Protein AF-0000000082279760 (afdb_homodimer)

Secondary structure (DSSP, 8-state):
-------------------SB----EEETTEEE-----EESTT-HHHHHHEEE-B--TT--S-------TT-EEEEEEE-BSSS--SS-PBSEEEEEETTEEEEE---TTHHHHHTTB-SS--GGGEEEEE-----HHHHTTHHHHHHHHHHHHHHHHHTT-----TT-------------------------------------EEEEEEESTTHHHHHHHHHHHTT---SSEEEEEEEEES-S--------SSSS----TTTS--STT--TTTEEEEEEE-BTTEEEEE-PPP---HHHHHHS-TT------GGGGEEEEEEEEE-STT--EEEEEEEEPPPPP-B-HHHHHHTT--TTSHHHHHHHTT--B---STT--TTSPBPGGGSB-S---PPPEEEEE-S-SEE-HHHHHHHTT-SEEEEE--BSS--GGGT--BHHHHHHHHHHTT-SEEEEESB-GGGGGGHHHHHHHHHHHTTT-SEEEE--TTEEEEE-TT-SS---SS----TTTTSTTS-SGGGSTTHHHHHHHHHH-/-------------------SB----EEETTEEE-----EESTT-HHHHHHEEE-B---S----------TT-EEEEEEE-BSSS--SS-PBSEEEEEETTEEEEE---TTHHHHHTTB-SS--GGGEEEEE-----HHHHTTHHHHHHHHHHHHHHHHHTT-----TT-------TT----------------------------EEEEEEESTTHHHHHHHHHHHTT---SSEEEEEEEEES-S--------SSS-----TTTS--STT--TTTEEEEEEE-BTTEEEEE-PPP---HHHHHHS-TT------GGGGEEEEEEEEE-STT--EEEEEEEEPPPPP-B-HHHHHHTT--TTSHHHHHHHTT--B---STT--TTSPBPGGGSB-S---PPPEEEEE-S-SEE-HHHHHHHTT-SEEEEE--BSS--GGGT--BHHHHHHHHHHTT-SEEEEESB-GGGGGGHHHHHHHHHHHTTT-SEEEE--TTEEEEE-TT-SS---SS----TTTTSTTS-SGGGSTTHHHHHHHHHH-

Radius of gyration: 35.21 Å; Cα contacts (8 Å, |Δi|>4): 2236; chains: 2; bounding box: 119×120×91 Å

Nearest PDB structures (foldseek):
  6kns-assembly2_B-2  TM=7.938E-01  e=1.198E-13  Bacillus subtilis
  8gyg-assembly1_B  TM=6.822E-01  e=2.145E-14  Paraglaciecola sp. T6c
  6kns-assembly1_A  TM=7.336E-01  e=7.453E-14  Bacillus subtilis
  6kns-assembly3_C-2  TM=7.323E-01  e=1.710E-13  Bacillus subtilis
  1zkp-assembly1_C  TM=7.677E-01  e=4.687E-13  Bacillus anthracis str. Ames

Organism: NCBI:txid303405

Foldseek 3Di:
DPPPPPPPPPPPPPPPPPDPCDQPQPCDPNDSNDPDFFWPPPPQPQQNVQKDFQFADVPDDDDCLVVPPLAWWKKWWAFFAAPCDDPFGAFGWIWIDGNQAIEIEFFAACSLVSQVGGHHDPHLARYAEYEYFFDDRSRHVRPLVSQVVNLVVLVVCVVVVVPPPPPPPPPPPPVPPDDDDDDDDDPPVPPPPPPPPVCPVPLPAREHEYEYAFLPLLVNLQVCVVVVHDRDRYAYEYEHEDAADAAAADPPDDDDDPDDGSRPDDDVPSHPPDRYHYHYFYDDPQKTWPDDADDQDDPVNLVPCPPPPPCVVPQVNFKTKMKGFAWFAHRITGIKMKIKGHFFFFAFAQVQCVVQQAHCVDSCVVCLSSFHWAARDHPPDDRPDTDGSVRGGDPPRFGIAMEMEGDFALGGDPVSLVRCAAHLEYEAEQADPDRDVNRRGHHLLRQLLSCLSRQYAEYEYGNYHPVCVVPVNVRNVNSCVSVVNSYMYIYDTRSIMGIADGSGPPDDPVPPDDDVPVPPPPPDDPVVPPCVVVVVVVVVVD/DPPPPPPPPPPPPPPPPPDPDDQPQPCDPNDSNDPDFFWPPPPQPQQNVQKDFQFADPDDDDDCLVVQDLAWWKKWWAFFAAPCDDPFGAFGWIWIDGNQAIEIEFFAACSLVSQVGGDHPPHLARYAEYEYFFDDRSRHVRPLVSQVVNLVVLVVCVVVVVPPPPPPPPPPCVVVPDDDDDDDDDPPPPPPPPPPPVCPVPLPAREHEYEEAFLPLLVNLQVCVVVVHDRDRYAYEYEHEDAADAAAADPPDDDDDPDDGSRPDDDVPSHPPDRYHYHYFYDDPQKTWPDDADDQQDPVNLVPCPPPPPCVVPQVNFKTKMKGFAWFAHRITGIKMKIKGHFFFFAFAQVQCVVQQAHCVDSCVVCLSSFDWAARDHPPDDRPDTDGSVRGGDPPRFGIAMEMEGDFALGGDPVSLVRCAAHLEYEAEQADPDRDVNRRGHHLLRQLLSCLSRQYAEYEYGNYHPVCVVPVNVRNVNSCVSVVNSYMYIYDTRSIMGIADGSGPPDDPVPPPDDVPVVPPPPDDPVVPPVVVVVVVVVVVD

Structure (mmCIF, N/CA/C/O backbone):
data_AF-0000000082279760-model_v1
#
loop_
_entity.id
_entity.type
_entity.pdbx_description
1 polymer 'Ribonuclease Z'
#
loop_
_atom_site.group_PDB
_atom_site.id
_atom_site.type_symbol
_atom_site.label_atom_id
_atom_site.label_alt_id
_atom_site.label_comp_id
_atom_site.label_asym_id
_atom_site.label_entity_id
_atom_site.label_seq_id
_atom_site.pdbx_PDB_ins_code
_atom_site.Cartn_x
_atom_site.Cartn_y
_atom_site.Cartn_z
_atom_site.occupancy
_atom_site.B_iso_or_equiv
_atom_site.auth_seq_id
_atom_site.auth_comp_id
_atom_site.auth_asym_id
_atom_site.auth_atom_id
_atom_site.pdbx_PDB_model_num
ATOM 1 N N . MET A 1 1 ? -34.75 -44 8.641 1 22.75 1 MET A N 1
ATOM 2 C CA . MET A 1 1 ? -34.531 -42.562 8.672 1 22.75 1 MET A CA 1
ATOM 3 C C . MET A 1 1 ? -33.125 -42.25 9.117 1 22.75 1 MET A C 1
ATOM 5 O O . MET A 1 1 ? -32.812 -42.312 10.312 1 22.75 1 MET A O 1
ATOM 9 N N . ASP A 1 2 ? -32.062 -42.719 8.469 1 24.91 2 ASP A N 1
ATOM 10 C CA . ASP A 1 2 ? -30.641 -42.812 8.867 1 24.91 2 ASP A CA 1
ATOM 11 C C . ASP A 1 2 ? -30.016 -41.438 9.016 1 24.91 2 ASP A C 1
ATOM 13 O O . ASP A 1 2 ? -30.031 -40.625 8.078 1 24.91 2 ASP A O 1
ATOM 17 N N . ASP A 1 3 ? -29.953 -40.875 10.273 1 26.09 3 ASP A N 1
ATOM 18 C CA . ASP A 1 3 ? -29.453 -39.625 10.797 1 26.09 3 ASP A CA 1
ATOM 19 C C . ASP A 1 3 ? -28 -39.406 10.391 1 26.09 3 ASP A C 1
ATOM 21 O O . ASP A 1 3 ? -27.094 -40.062 10.906 1 26.09 3 ASP A O 1
ATOM 25 N N . THR A 1 4 ? -27.688 -39.25 9.117 1 31.48 4 THR A N 1
ATOM 26 C CA . THR A 1 4 ? -26.359 -38.969 8.594 1 31.48 4 THR A CA 1
ATOM 27 C C . THR A 1 4 ? -25.719 -37.781 9.32 1 31.48 4 THR A C 1
ATOM 29 O O . THR A 1 4 ? -26.172 -36.656 9.18 1 31.48 4 THR A O 1
ATOM 32 N N . THR A 1 5 ? -25.188 -38.031 10.484 1 30.42 5 THR A N 1
ATOM 33 C CA . THR A 1 5 ? -24.484 -37.062 11.328 1 30.42 5 THR A CA 1
ATOM 34 C C . THR A 1 5 ? -23.406 -36.344 10.539 1 30.42 5 THR A C 1
ATOM 36 O O . THR A 1 5 ? -22.484 -36.938 10 1 30.42 5 THR A O 1
ATOM 39 N N . VAL A 1 6 ? -23.75 -35.281 9.859 1 35.38 6 VAL A N 1
ATOM 40 C CA . VAL A 1 6 ? -22.766 -34.375 9.281 1 35.38 6 VAL A CA 1
ATOM 41 C C . VAL A 1 6 ? -21.672 -34.094 10.312 1 35.38 6 VAL A C 1
ATOM 43 O O . VAL A 1 6 ? -21.969 -33.781 11.469 1 35.38 6 VAL A O 1
ATOM 46 N N . PRO A 1 7 ? -20.547 -34.656 10.148 1 32.03 7 PRO A N 1
ATOM 47 C CA . PRO A 1 7 ? -19.5 -34.406 11.148 1 32.03 7 PRO A CA 1
ATOM 48 C C . PRO A 1 7 ? -19.422 -32.938 11.57 1 32.03 7 PRO A C 1
ATOM 50 O O . PRO A 1 7 ? -19.594 -32.031 10.742 1 32.03 7 PRO A O 1
ATOM 53 N N . SER A 1 8 ? -19.859 -32.656 12.859 1 30.53 8 SER A N 1
ATOM 54 C CA . SER A 1 8 ? -19.781 -31.344 13.5 1 30.53 8 SER A CA 1
ATOM 55 C C . SER A 1 8 ? -18.406 -30.703 13.297 1 30.53 8 SER A C 1
ATOM 57 O O . SER A 1 8 ? -17.375 -31.328 13.578 1 30.53 8 SER A O 1
ATOM 59 N N . ILE A 1 9 ? -18.312 -29.953 12.336 1 31.75 9 ILE A N 1
ATOM 60 C CA . ILE A 1 9 ? -17.109 -29.141 12.273 1 31.75 9 ILE A CA 1
ATOM 61 C C . ILE A 1 9 ? -16.906 -28.406 13.594 1 31.75 9 ILE A C 1
ATOM 63 O O . ILE A 1 9 ? -17.781 -27.688 14.055 1 31.75 9 ILE A O 1
ATOM 67 N N . GLU A 1 10 ? -16.266 -29.078 14.539 1 29.67 10 GLU A N 1
ATOM 68 C CA . GLU A 1 10 ? -15.922 -28.266 15.703 1 29.67 10 GLU A CA 1
ATOM 69 C C . GLU A 1 10 ? -15.734 -26.812 15.32 1 29.67 10 GLU A C 1
ATOM 71 O O . GLU A 1 10 ? -15.219 -26.5 14.242 1 29.67 10 GLU A O 1
ATOM 76 N N . THR A 1 11 ? -16.703 -26.094 15.898 1 28.05 11 THR A N 1
ATOM 77 C CA . THR A 1 11 ? -16.703 -24.641 15.695 1 28.05 11 THR A CA 1
ATOM 78 C C . THR A 1 11 ? -15.289 -24.094 15.727 1 28.05 11 THR A C 1
ATOM 80 O O . THR A 1 11 ? -14.602 -24.188 16.75 1 28.05 11 THR A O 1
ATOM 83 N N . PRO A 1 12 ? -14.766 -24.281 14.664 1 29.5 12 PRO A N 1
ATOM 84 C CA . PRO A 1 12 ? -13.422 -23.719 14.797 1 29.5 12 PRO A CA 1
ATOM 85 C C . PRO A 1 12 ? -13.422 -22.344 15.445 1 29.5 12 PRO A C 1
ATOM 87 O O . PRO A 1 12 ? -14.375 -21.578 15.273 1 29.5 12 PRO A O 1
ATOM 90 N N . ILE A 1 13 ? -13.031 -22.359 16.703 1 26.73 13 ILE A N 1
ATOM 91 C CA . ILE A 1 13 ? -12.805 -21.047 17.281 1 26.73 13 ILE A CA 1
ATOM 92 C C . ILE A 1 13 ? -12.266 -20.094 16.203 1 26.73 13 ILE A C 1
ATOM 94 O O . ILE A 1 13 ? -11.219 -20.359 15.609 1 26.73 13 ILE A O 1
ATOM 98 N N . VAL A 1 14 ? -13.289 -19.625 15.609 1 27.86 14 VAL A N 1
ATOM 99 C CA . VAL A 1 14 ? -12.93 -18.516 14.742 1 27.86 14 VAL A CA 1
ATOM 100 C C . VAL A 1 14 ? -11.812 -17.703 15.375 1 27.86 14 VAL A C 1
ATOM 102 O O . VAL A 1 14 ? -11.891 -17.328 16.547 1 27.86 14 VAL A O 1
ATOM 105 N N . PRO A 1 15 ? -10.758 -17.922 14.992 1 29.45 15 PRO A N 1
ATOM 106 C CA . PRO A 1 15 ? -9.719 -17.047 15.531 1 29.45 15 PRO A CA 1
ATOM 107 C C . PRO A 1 15 ? -10.227 -15.633 15.836 1 29.45 15 PRO A C 1
ATOM 109 O O . PRO A 1 15 ? -11.016 -15.078 15.07 1 29.45 15 PRO A O 1
ATOM 112 N N . THR A 1 16 ? -10.625 -15.414 17.016 1 27 16 THR A N 1
ATOM 113 C CA . THR A 1 16 ? -10.781 -13.984 17.266 1 27 16 THR A CA 1
ATOM 114 C C . THR A 1 16 ? -9.75 -13.18 16.484 1 27 16 THR A C 1
ATOM 116 O O . THR A 1 16 ? -8.578 -13.555 16.422 1 27 16 THR A O 1
ATOM 119 N N . ALA A 1 17 ? -10.133 -12.414 15.586 1 30.09 17 ALA A N 1
ATOM 120 C CA . ALA A 1 17 ? -9.68 -11.516 14.523 1 30.09 17 ALA A CA 1
ATOM 121 C C . ALA A 1 17 ? -8.453 -10.719 14.969 1 30.09 17 ALA A C 1
ATOM 123 O O . ALA A 1 17 ? -8.586 -9.633 15.539 1 30.09 17 ALA A O 1
ATOM 124 N N . GLY A 1 18 ? -7.66 -11.344 15.812 1 28.58 18 GLY A N 1
ATOM 125 C CA . GLY A 1 18 ? -6.695 -10.328 16.203 1 28.58 18 GLY A CA 1
ATOM 126 C C . GLY A 1 18 ? -5.91 -9.766 15.031 1 28.58 18 GLY A C 1
ATOM 127 O O . GLY A 1 18 ? -5.797 -10.414 13.992 1 28.58 18 GLY A O 1
ATOM 128 N N . SER A 1 19 ? -5.98 -8.523 14.953 1 32.81 19 SER A N 1
ATOM 129 C CA . SER A 1 19 ? -5.266 -7.707 13.969 1 32.81 19 SER A CA 1
ATOM 130 C C . SER A 1 19 ? -3.779 -8.055 13.945 1 32.81 19 SER A C 1
ATOM 132 O O . SER A 1 19 ? -3.189 -8.367 14.977 1 32.81 19 SER A O 1
ATOM 134 N N . ILE A 1 20 ? -3.365 -8.656 12.961 1 39.66 20 ILE A N 1
ATOM 135 C CA . ILE A 1 20 ? -1.945 -8.867 12.703 1 39.66 20 ILE A CA 1
ATOM 136 C C . ILE A 1 20 ? -1.145 -7.668 13.211 1 39.66 20 ILE A C 1
ATOM 138 O O . ILE A 1 20 ? 0.088 -7.703 13.227 1 39.66 20 ILE A O 1
ATOM 142 N N . TYR A 1 21 ? -1.774 -6.543 13.125 1 36.94 21 TYR A N 1
ATOM 143 C CA . TYR A 1 21 ? -1.11 -5.312 13.531 1 36.94 21 TYR A CA 1
ATOM 144 C C . TYR A 1 21 ? -1.144 -5.148 15.047 1 36.94 21 TYR A C 1
ATOM 146 O O . TYR A 1 21 ? -2.205 -5.25 15.664 1 36.94 21 TYR A O 1
ATOM 154 N N . SER A 1 22 ? -0.412 -6.012 15.68 1 37.38 22 SER A N 1
ATOM 155 C CA . SER A 1 22 ? -0.337 -5.426 17.016 1 37.38 22 SER A CA 1
ATOM 156 C C . SER A 1 22 ? 0.512 -4.16 17.016 1 37.38 22 SER A C 1
ATOM 158 O O . SER A 1 22 ? 1.528 -4.086 16.312 1 37.38 22 SER A O 1
ATOM 160 N N . PRO A 1 23 ? -0.01 -3.209 17.266 1 35.75 23 PRO A N 1
ATOM 161 C CA . PRO A 1 23 ? 0.924 -2.1 17.469 1 35.75 23 PRO A CA 1
ATOM 162 C C . PRO A 1 23 ? 2.275 -2.559 18.016 1 35.75 23 PRO A C 1
ATOM 164 O O . PRO A 1 23 ? 2.355 -3.594 18.688 1 35.75 23 PRO A O 1
ATOM 167 N N . PRO A 1 24 ? 3.357 -2.178 17.266 1 34.06 24 PRO A N 1
ATOM 168 C CA . PRO A 1 24 ? 4.656 -2.514 17.844 1 34.06 24 PRO A CA 1
ATOM 169 C C . PRO A 1 24 ? 4.621 -2.592 19.375 1 34.06 24 PRO A C 1
ATOM 171 O O . PRO A 1 24 ? 4.332 -1.593 20.047 1 34.06 24 PRO A O 1
ATOM 174 N N . VAL A 1 25 ? 3.887 -3.445 19.875 1 34.03 25 VAL A N 1
ATOM 175 C CA . VAL A 1 25 ? 4.102 -3.59 21.312 1 34.03 25 VAL A CA 1
ATOM 176 C C . VAL A 1 25 ? 5.508 -4.125 21.578 1 34.03 25 VAL A C 1
ATOM 178 O O . VAL A 1 25 ? 5.988 -5.008 20.859 1 34.03 25 VAL A O 1
ATOM 181 N N . THR A 1 26 ? 6.359 -3.262 21.891 1 32.03 26 THR A N 1
ATOM 182 C CA . THR A 1 26 ? 7.605 -3.775 22.453 1 32.03 26 THR A CA 1
ATOM 183 C C . THR A 1 26 ? 7.32 -4.832 23.531 1 32.03 26 THR A C 1
ATOM 185 O O . THR A 1 26 ? 6.676 -4.543 24.531 1 32.03 26 THR A O 1
ATOM 188 N N . ILE A 1 27 ? 7.152 -6.043 23.094 1 31.14 27 ILE A N 1
ATOM 189 C CA . ILE A 1 27 ? 7.129 -7.078 24.125 1 31.14 27 ILE A CA 1
ATOM 190 C C . ILE A 1 27 ? 8.492 -7.16 24.797 1 31.14 27 ILE A C 1
ATOM 192 O O . ILE A 1 27 ? 9.492 -7.512 24.156 1 31.14 27 ILE A O 1
ATOM 196 N N . VAL A 1 28 ? 8.836 -6.219 25.625 1 32.28 28 VAL A N 1
ATOM 197 C CA . VAL A 1 28 ? 9.984 -6.43 26.5 1 32.28 28 VAL A CA 1
ATOM 198 C C . VAL A 1 28 ? 9.594 -7.32 27.672 1 32.28 28 VAL A C 1
ATOM 200 O O . VAL A 1 28 ? 8.664 -7.004 28.422 1 32.28 28 VAL A O 1
ATOM 203 N N . ASP A 1 29 ? 10.422 -8.312 27.953 1 32.44 29 ASP A N 1
ATOM 204 C CA . ASP A 1 29 ? 10.406 -9.328 29 1 32.44 29 ASP A CA 1
ATOM 205 C C . ASP A 1 29 ? 9.008 -9.914 29.188 1 32.44 29 ASP A C 1
ATOM 207 O O . ASP A 1 29 ? 8.547 -10.094 30.312 1 32.44 29 ASP A O 1
ATOM 211 N N . GLY A 1 30 ? 8.266 -10.227 28.172 1 34.25 30 GLY A N 1
ATOM 212 C CA . GLY A 1 30 ? 6.977 -10.891 28.234 1 34.25 30 GLY A CA 1
ATOM 213 C C . GLY A 1 30 ? 5.812 -9.93 28.375 1 34.25 30 GLY A C 1
ATOM 214 O O . GLY A 1 30 ? 4.652 -10.344 28.344 1 34.25 30 GLY A O 1
ATOM 215 N N . THR A 1 31 ? 5.953 -8.797 29.094 1 33.88 31 THR A N 1
ATOM 216 C CA . THR A 1 31 ? 4.953 -7.762 29.312 1 33.88 31 THR A CA 1
ATOM 217 C C . THR A 1 31 ? 4.859 -6.836 28.109 1 33.88 31 THR A C 1
ATOM 219 O O . THR A 1 31 ? 5.852 -6.598 27.422 1 33.88 31 THR A O 1
ATOM 222 N N . HIS A 1 32 ? 3.662 -6.719 27.531 1 37.19 32 HIS A N 1
ATOM 223 C CA . HIS A 1 32 ? 3.332 -5.684 26.547 1 37.19 32 HIS A CA 1
ATOM 224 C C . HIS A 1 32 ? 3.947 -4.344 26.938 1 37.19 32 HIS A C 1
ATOM 226 O O . HIS A 1 32 ? 3.539 -3.73 27.922 1 37.19 32 HIS A O 1
ATOM 232 N N . GLN A 1 33 ? 5.203 -4.199 26.984 1 36.44 33 GLN A N 1
ATOM 233 C CA . GLN A 1 33 ? 5.707 -2.873 27.312 1 36.44 33 GLN A CA 1
ATOM 234 C C . GLN A 1 33 ? 5.379 -1.862 26.219 1 36.44 33 GLN A C 1
ATOM 236 O O . GLN A 1 33 ? 5.59 -2.131 25.047 1 36.44 33 GLN A O 1
ATOM 241 N N . VAL A 1 34 ? 4.48 -0.992 26.484 1 42 34 VAL A N 1
ATOM 242 C CA . VAL A 1 34 ? 4.09 0.215 25.766 1 42 34 VAL A CA 1
ATOM 243 C C . VAL A 1 34 ? 5.332 0.918 25.234 1 42 34 VAL A C 1
ATOM 245 O O . VAL A 1 34 ? 6.383 0.929 25.875 1 42 34 VAL A O 1
ATOM 248 N N . LEU A 1 35 ? 5.457 1.103 23.938 1 51.09 35 LEU A N 1
ATOM 249 C CA . LEU A 1 35 ? 6.484 1.936 23.328 1 51.09 35 LEU A CA 1
ATOM 250 C C . LEU A 1 35 ? 6.781 3.156 24.203 1 51.09 35 LEU A C 1
ATOM 252 O O . LEU A 1 35 ? 5.867 3.893 24.578 1 51.09 35 LEU A O 1
ATOM 256 N N . THR A 1 36 ? 7.914 3.006 24.953 1 60.34 36 THR A N 1
ATOM 257 C CA . THR A 1 36 ? 8.352 4.215 25.641 1 60.34 36 THR A CA 1
ATOM 258 C C . THR A 1 36 ? 8.836 5.262 24.641 1 60.34 36 THR A C 1
ATOM 260 O O . THR A 1 36 ? 9.766 5.016 23.875 1 60.34 36 THR A O 1
ATOM 263 N N . PRO A 1 37 ? 8.078 6.316 24.531 1 75.44 37 PRO A N 1
ATOM 264 C CA . PRO A 1 37 ? 8.523 7.391 23.641 1 75.44 37 PRO A CA 1
ATOM 265 C C . PRO A 1 37 ? 9.938 7.867 23.969 1 75.44 37 PRO A C 1
ATOM 267 O O . PRO A 1 37 ? 10.336 7.891 25.125 1 75.44 37 PRO A O 1
ATOM 270 N N . ILE A 1 38 ? 10.789 8.086 23 1 81.5 38 ILE A N 1
ATOM 271 C CA . ILE A 1 38 ? 12.125 8.641 23.156 1 81.5 38 ILE A CA 1
ATOM 272 C C . ILE A 1 38 ? 12.086 10.148 22.891 1 81.5 38 ILE A C 1
ATOM 274 O O . ILE A 1 38 ? 11.758 10.586 21.797 1 81.5 38 ILE A O 1
ATOM 278 N N . PHE A 1 39 ? 12.383 10.883 23.953 1 86.62 39 PHE A N 1
ATOM 279 C CA . PHE A 1 39 ? 12.328 12.328 23.781 1 86.62 39 PHE A CA 1
ATOM 280 C C . PHE A 1 39 ? 13.297 13.016 24.734 1 86.62 39 PHE A C 1
ATOM 282 O O . PHE A 1 39 ? 13.758 12.414 25.719 1 86.62 39 PHE A O 1
ATOM 289 N N . LEU A 1 40 ? 13.781 14.172 24.422 1 89.5 40 LEU A N 1
ATOM 290 C CA . LEU A 1 40 ? 14.617 15.055 25.234 1 89.5 40 LEU A CA 1
ATOM 291 C C . LEU A 1 40 ? 14.016 16.453 25.297 1 89.5 40 LEU A C 1
ATOM 293 O O . LEU A 1 40 ? 13.453 16.938 24.312 1 89.5 40 LEU A O 1
ATOM 297 N N . PRO A 1 41 ? 14.086 17.203 26.375 1 92.5 41 PRO A N 1
ATOM 298 C CA . PRO A 1 41 ? 14.656 16.672 27.609 1 92.5 41 PRO A CA 1
ATOM 299 C C . PRO A 1 41 ? 13.781 15.594 28.25 1 92.5 41 PRO A C 1
ATOM 301 O O . PRO A 1 41 ? 12.555 15.617 28.094 1 92.5 41 PRO A O 1
ATOM 304 N N . ASP A 1 42 ? 14.391 14.719 29 1 85.81 42 ASP A N 1
ATOM 305 C CA . ASP A 1 42 ? 13.68 13.531 29.469 1 85.81 42 ASP A CA 1
ATOM 306 C C . ASP A 1 42 ? 12.781 13.859 30.656 1 85.81 42 ASP A C 1
ATOM 308 O O . ASP A 1 42 ? 11.93 13.055 31.031 1 85.81 42 ASP A O 1
ATOM 312 N N . ASP A 1 43 ? 12.867 15.031 31.25 1 84.44 43 ASP A N 1
ATOM 313 C CA . ASP A 1 43 ? 12.039 15.414 32.375 1 84.44 43 ASP A CA 1
ATOM 314 C C . ASP A 1 43 ? 10.906 16.344 31.953 1 84.44 43 ASP A C 1
ATOM 316 O O . ASP A 1 43 ? 10.219 16.938 32.781 1 84.44 43 ASP A O 1
ATOM 320 N N . ASP A 1 44 ? 10.812 16.469 30.688 1 84.25 44 ASP A N 1
ATOM 321 C CA . ASP A 1 44 ? 9.719 17.281 30.172 1 84.25 44 ASP A CA 1
ATOM 322 C C . ASP A 1 44 ? 8.367 16.609 30.406 1 84.25 44 ASP A C 1
ATOM 324 O O . ASP A 1 44 ? 7.926 15.797 29.578 1 84.25 44 ASP A O 1
ATOM 328 N N . THR A 1 45 ? 7.637 16.953 31.406 1 79.56 45 THR A N 1
ATOM 329 C CA . THR A 1 45 ? 6.395 16.312 31.828 1 79.56 45 THR A CA 1
ATOM 330 C C . THR A 1 45 ? 5.262 16.625 30.859 1 79.56 45 THR A C 1
ATOM 332 O O . THR A 1 45 ? 4.414 15.781 30.578 1 79.56 45 THR A O 1
ATOM 335 N N . VAL A 1 46 ? 5.254 17.828 30.375 1 80.88 46 VAL A N 1
ATOM 336 C CA . VAL A 1 46 ? 4.184 18.234 29.453 1 80.88 46 VAL A CA 1
ATOM 337 C C . VAL A 1 46 ? 4.25 17.391 28.188 1 80.88 46 VAL A C 1
ATOM 339 O O . VAL A 1 46 ? 3.232 16.859 27.734 1 80.88 46 VAL A O 1
ATOM 342 N N . LEU A 1 47 ? 5.441 17.266 27.609 1 85.19 47 LEU A N 1
ATOM 343 C CA . LEU A 1 47 ? 5.605 16.453 26.406 1 85.19 47 LEU A CA 1
ATOM 344 C C . LEU A 1 47 ? 5.258 15 26.688 1 85.19 47 LEU A C 1
ATOM 346 O O . LEU A 1 47 ? 4.543 14.359 25.906 1 85.19 47 LEU A O 1
ATOM 350 N N . ARG A 1 48 ? 5.676 14.523 27.75 1 82.44 48 ARG A N 1
ATOM 351 C CA . ARG A 1 48 ? 5.422 13.133 28.125 1 82.44 48 ARG A CA 1
ATOM 352 C C . ARG A 1 48 ? 3.926 12.852 28.188 1 82.44 48 ARG A C 1
ATOM 354 O O . ARG A 1 48 ? 3.455 11.844 27.656 1 82.44 48 ARG A O 1
ATOM 361 N N . GLU A 1 49 ? 3.248 13.688 28.766 1 77.12 49 GLU A N 1
ATOM 362 C CA . GLU A 1 49 ? 1.812 13.5 28.953 1 77.12 49 GLU A CA 1
ATOM 363 C C . GLU A 1 49 ? 1.06 13.695 27.641 1 77.12 49 GLU A C 1
ATOM 365 O O . GLU A 1 49 ? -0.073 13.234 27.484 1 77.12 49 GLU A O 1
ATOM 370 N N . SER A 1 50 ? 1.687 14.422 26.781 1 82.69 50 SER A N 1
ATOM 371 C CA . SER A 1 50 ? 1.06 14.711 25.5 1 82.69 50 SER A CA 1
ATOM 372 C C . SER A 1 50 ? 1.183 13.531 24.547 1 82.69 50 SER A C 1
ATOM 374 O O . SER A 1 50 ? 0.473 13.461 23.531 1 82.69 50 SER A O 1
ATOM 376 N N . ILE A 1 51 ? 2.078 12.555 24.75 1 83.31 51 ILE A N 1
ATOM 377 C CA . ILE A 1 51 ? 2.314 11.43 23.859 1 83.31 51 ILE A CA 1
ATOM 378 C C . ILE A 1 51 ? 1.404 10.266 24.25 1 83.31 51 ILE A C 1
ATOM 380 O O . ILE A 1 51 ? 1.376 9.859 25.406 1 83.31 51 ILE A O 1
ATOM 384 N N . ARG A 1 52 ? 0.642 9.797 23.25 1 75.25 52 ARG A N 1
ATOM 385 C CA . ARG A 1 52 ? -0.239 8.656 23.453 1 75.25 52 ARG A CA 1
ATOM 386 C C . ARG A 1 52 ? -0.245 7.742 22.234 1 75.25 52 ARG A C 1
ATOM 388 O O . ARG A 1 52 ? 0.324 8.078 21.203 1 75.25 52 ARG A O 1
ATOM 395 N N . SER A 1 53 ? -0.889 6.527 22.344 1 72.69 53 SER A N 1
ATOM 396 C CA . SER A 1 53 ? -1.086 5.609 21.234 1 72.69 53 SER A CA 1
ATOM 397 C C . SER A 1 53 ? -2.525 5.652 20.734 1 72.69 53 SER A C 1
ATOM 399 O O . SER A 1 53 ? -3.467 5.637 21.531 1 72.69 53 SER A O 1
ATOM 401 N N . CYS A 1 54 ? -2.59 5.703 19.406 1 72 54 CYS A N 1
ATOM 402 C CA . CYS A 1 54 ? -3.932 5.746 18.828 1 72 54 CYS A CA 1
ATOM 403 C C . CYS A 1 54 ? -4.336 4.387 18.281 1 72 54 CYS A C 1
ATOM 405 O O . CYS A 1 54 ? -5.316 4.277 17.547 1 72 54 CYS A O 1
ATOM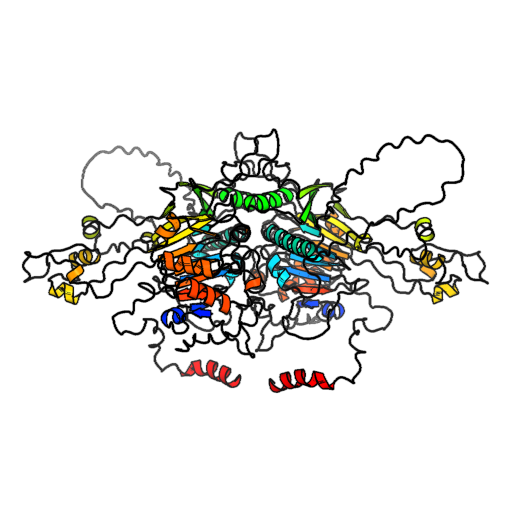 407 N N . ILE A 1 55 ? -3.723 3.307 18.641 1 68.31 55 ILE A N 1
ATOM 408 C CA . ILE A 1 55 ? -4.043 1.976 18.141 1 68.31 55 ILE A CA 1
ATOM 409 C C . ILE A 1 55 ? -5.344 1.485 18.781 1 68.31 55 ILE A C 1
ATOM 411 O O . ILE A 1 55 ? -5.539 1.604 19.984 1 68.31 55 ILE A O 1
ATOM 415 N N . LYS A 1 56 ? -6.203 1.006 17.875 1 62.03 56 LYS A N 1
ATOM 416 C CA . LYS A 1 56 ? -7.434 0.381 18.359 1 62.03 56 LYS A CA 1
ATOM 417 C C . LYS A 1 56 ? -7.164 -1.014 18.922 1 62.03 56 LYS A C 1
ATOM 419 O O . LYS A 1 56 ? -6.543 -1.844 18.25 1 62.03 56 LYS A O 1
ATOM 424 N N . HIS A 1 57 ? -7.352 -1.306 20.234 1 50.53 57 HIS A N 1
ATOM 425 C CA . HIS A 1 57 ? -7.23 -2.627 20.844 1 50.53 57 HIS A CA 1
ATOM 426 C C . HIS A 1 57 ? -8.57 -3.346 20.859 1 50.53 57 HIS A C 1
ATOM 428 O O . HIS A 1 57 ? -9.617 -2.711 21.031 1 50.53 57 HIS A O 1
ATOM 434 N N . ASP A 1 58 ? -8.82 -4.426 19.953 1 45.38 58 ASP A N 1
ATOM 435 C CA . ASP A 1 58 ? -10.078 -5.164 19.922 1 45.38 58 ASP A CA 1
ATOM 436 C C . ASP A 1 58 ? -10.656 -5.32 21.312 1 45.38 58 ASP A C 1
ATOM 438 O O . ASP A 1 58 ? -11.828 -5.66 21.469 1 45.38 58 ASP A O 1
ATOM 442 N N . GLU A 1 59 ? -9.867 -5.82 22.188 1 41.03 59 GLU A N 1
ATOM 443 C CA . GLU A 1 59 ? -10.578 -6.094 23.438 1 41.03 59 GLU A CA 1
ATOM 444 C C . GLU A 1 59 ? -11.359 -4.871 23.891 1 41.03 59 GLU A C 1
ATOM 446 O O . GLU A 1 59 ? -11.695 -4.754 25.078 1 41.03 59 GLU A O 1
ATOM 451 N N . TYR A 1 60 ? -11.43 -3.984 23.25 1 33.28 60 TYR A N 1
ATOM 452 C CA . TYR A 1 60 ? -11.961 -2.979 24.156 1 33.28 60 TYR A CA 1
ATOM 453 C C . TYR A 1 60 ? -13.156 -3.518 24.922 1 33.28 60 TYR A C 1
ATOM 455 O O . TYR A 1 60 ? -14.203 -3.814 24.328 1 33.28 60 TYR A O 1
ATOM 463 N N . SER A 1 61 ? -13 -3.98 26.078 1 33.53 61 SER A N 1
ATOM 464 C CA . SER A 1 61 ? -14.07 -3.73 27.047 1 33.53 61 SER A CA 1
ATOM 465 C C . SER A 1 61 ? -14.836 -2.457 26.703 1 33.53 61 SER A C 1
ATOM 467 O O . SER A 1 61 ? -14.438 -1.707 25.812 1 33.53 61 SER A O 1
ATOM 469 N N . GLY A 1 62 ? -14.945 -1.494 27.906 1 29.97 62 GLY A N 1
ATOM 470 C CA . GLY A 1 62 ? -15.859 -0.434 28.297 1 29.97 62 GLY A CA 1
ATOM 471 C C . GLY A 1 62 ? -15.773 0.792 27.406 1 29.97 62 GLY A C 1
ATOM 472 O O . GLY A 1 62 ? -14.922 0.861 26.516 1 29.97 62 GLY A O 1
ATOM 473 N N . ASP A 1 63 ? -16.406 1.876 27.891 1 31.28 63 ASP A N 1
ATOM 474 C CA . ASP A 1 63 ? -17 3.191 27.656 1 31.28 63 ASP A CA 1
ATOM 475 C C . ASP A 1 63 ? -15.961 4.164 27.094 1 31.28 63 ASP A C 1
ATOM 477 O O . ASP A 1 63 ? -16.203 5.371 27.031 1 31.28 63 ASP A O 1
ATOM 481 N N . THR A 1 64 ? -14.617 3.865 27.219 1 33.25 64 THR A N 1
ATOM 482 C CA . THR A 1 64 ? -14.023 5.199 27.172 1 33.25 64 THR A CA 1
ATOM 483 C C . THR A 1 64 ? -13.969 5.719 25.734 1 33.25 64 THR A C 1
ATOM 485 O O . THR A 1 64 ? -13.102 5.312 24.953 1 33.25 64 THR A O 1
ATOM 488 N N . THR A 1 65 ? -14.992 5.695 24.969 1 36 65 THR A N 1
ATOM 489 C CA . THR A 1 65 ? -15.109 6.695 23.922 1 36 65 THR A CA 1
ATOM 490 C C . THR A 1 65 ? -14.258 7.922 24.234 1 36 65 THR A C 1
ATOM 492 O O . THR A 1 65 ? -14.656 8.773 25.047 1 36 65 THR A O 1
ATOM 495 N N . SER A 1 66 ? -13.07 7.734 24.484 1 37.25 66 SER A N 1
ATOM 496 C CA . SER A 1 66 ? -12.414 9.023 24.672 1 37.25 66 SER A CA 1
ATOM 497 C C . SER A 1 66 ? -12.695 9.961 23.5 1 37.25 66 SER A C 1
ATOM 499 O O . SER A 1 66 ? -12.234 9.719 22.391 1 37.25 66 SER A O 1
ATOM 501 N N . ARG A 1 67 ? -13.898 10.398 23.406 1 37.69 67 ARG A N 1
ATOM 502 C CA . ARG A 1 67 ? -14.289 11.508 22.547 1 37.69 67 ARG A CA 1
ATOM 503 C C . ARG A 1 67 ? -13.219 12.602 22.547 1 37.69 67 ARG A C 1
ATOM 505 O O . ARG A 1 67 ? -12.836 13.094 23.609 1 37.69 67 ARG A O 1
ATOM 512 N N . LEU A 1 68 ? -12.32 12.477 21.531 1 45.91 68 LEU A N 1
ATOM 513 C CA . LEU A 1 68 ? -11.555 13.703 21.391 1 45.91 68 LEU A CA 1
ATOM 514 C C . LEU A 1 68 ? -12.422 14.93 21.688 1 45.91 68 LEU A C 1
ATOM 516 O O . LEU A 1 68 ? -13.586 14.977 21.266 1 45.91 68 LEU A O 1
ATOM 520 N N . LEU A 1 69 ? -12.172 15.586 22.703 1 43.75 69 LEU A N 1
ATOM 521 C CA . LEU A 1 69 ? -12.891 16.828 22.953 1 43.75 69 LEU A CA 1
ATOM 522 C C . LEU A 1 69 ? -12.969 17.688 21.703 1 43.75 69 LEU A C 1
ATOM 524 O O . LEU A 1 69 ? -12.07 17.641 20.859 1 43.75 69 LEU A O 1
ATOM 528 N N . PRO A 1 70 ? -14.117 18.125 21.359 1 45.41 70 PRO A N 1
ATOM 529 C CA . PRO A 1 70 ? -14.32 19 20.203 1 45.41 70 PRO A CA 1
ATOM 530 C C . PRO A 1 70 ? -13.18 20 20.031 1 45.41 70 PRO A C 1
ATOM 532 O O . PRO A 1 70 ? -12.953 20.5 18.922 1 45.41 70 PRO A O 1
ATOM 535 N N . SER A 1 71 ? -12.352 20.188 21.016 1 57.38 71 SER A N 1
ATOM 536 C CA . SER A 1 71 ? -11.328 21.219 20.922 1 57.38 71 SER A CA 1
ATOM 537 C C . SER A 1 71 ? -9.93 20.609 20.875 1 57.38 71 SER A C 1
ATOM 539 O O . SER A 1 71 ? -8.93 21.328 20.875 1 57.38 71 SER A O 1
ATOM 541 N N . GLU A 1 72 ? -9.906 19.375 20.578 1 73.44 72 GLU A N 1
ATOM 542 C CA . GLU A 1 72 ? -8.602 18.734 20.656 1 73.44 72 GLU A CA 1
ATOM 543 C C . GLU A 1 72 ? -7.879 18.766 19.312 1 73.44 72 GLU A C 1
ATOM 545 O O . GLU A 1 72 ? -8.508 18.594 18.266 1 73.44 72 GLU A O 1
ATOM 550 N N . MET A 1 73 ? -6.578 19.312 19.391 1 85.62 73 MET A N 1
ATOM 551 C CA . MET A 1 73 ? -5.645 19.203 18.266 1 85.62 73 MET A CA 1
ATOM 552 C C . MET A 1 73 ? -4.578 18.156 18.547 1 85.62 73 MET A C 1
ATOM 554 O O . MET A 1 73 ? -3.971 18.141 19.609 1 85.62 73 MET A O 1
ATOM 558 N N . SER A 1 74 ? -4.445 17.188 17.641 1 88.81 74 SER A N 1
ATOM 559 C CA . SER A 1 74 ? -3.418 16.172 17.844 1 88.81 74 SER A CA 1
ATOM 560 C C . SER A 1 74 ? -2.854 15.68 16.516 1 88.81 74 SER A C 1
ATOM 562 O O . SER A 1 74 ? -3.512 15.789 15.477 1 88.81 74 SER A O 1
ATOM 564 N N . LEU A 1 75 ? -1.638 15.289 16.578 1 94.56 75 LEU A N 1
ATOM 565 C CA . LEU A 1 75 ? -0.987 14.633 15.453 1 94.56 75 LEU A CA 1
ATOM 566 C C . LEU A 1 75 ? -0.91 13.125 15.672 1 94.56 75 LEU A C 1
ATOM 568 O O . LEU A 1 75 ? -0.409 12.664 16.703 1 94.56 75 LEU A O 1
ATOM 572 N N . CYS A 1 76 ? -1.42 12.43 14.734 1 91.25 76 CYS A N 1
ATOM 573 C CA . CYS A 1 76 ? -1.305 10.977 14.727 1 91.25 76 CYS A CA 1
ATOM 574 C C . CYS A 1 76 ? -0.421 10.508 13.578 1 91.25 76 CYS A C 1
ATOM 576 O O . CYS A 1 76 ? -0.728 10.758 12.406 1 91.25 76 CYS A O 1
ATOM 578 N N . PHE A 1 77 ? 0.629 9.789 13.922 1 93.19 77 PHE A N 1
ATOM 579 C CA . PHE A 1 77 ? 1.581 9.344 12.906 1 93.19 77 PHE A CA 1
ATOM 580 C C . PHE A 1 77 ? 1.23 7.949 12.406 1 93.19 77 PHE A C 1
ATOM 582 O O . PHE A 1 77 ? 1.413 6.965 13.125 1 93.19 77 PHE A O 1
ATOM 589 N N . LEU A 1 78 ? 0.821 7.859 11.133 1 92.62 78 LEU A N 1
ATOM 590 C CA . LEU A 1 78 ? 0.364 6.594 10.57 1 92.62 78 LEU A CA 1
ATOM 591 C C . LEU A 1 78 ? 1.497 5.887 9.836 1 92.62 78 LEU A C 1
ATOM 593 O O . LEU A 1 78 ? 1.42 4.68 9.578 1 92.62 78 LEU A O 1
ATOM 597 N N . GLY A 1 79 ? 2.434 6.578 9.445 1 94.12 79 GLY A N 1
ATOM 598 C CA . GLY A 1 79 ? 3.654 6.094 8.828 1 94.12 79 GLY A CA 1
ATOM 599 C C . GLY A 1 79 ? 4.84 7.012 9.047 1 94.12 79 GLY A C 1
ATOM 600 O O . GLY A 1 79 ? 4.723 8.234 8.898 1 94.12 79 GLY A O 1
ATOM 601 N N . THR A 1 80 ? 6.023 6.387 9.375 1 94.69 80 THR A N 1
ATOM 602 C CA . THR A 1 80 ? 7.137 7.223 9.812 1 94.69 80 THR A CA 1
ATOM 603 C C . THR A 1 80 ? 8.438 6.773 9.164 1 94.69 80 THR A C 1
ATOM 605 O O . THR A 1 80 ? 9.523 7.23 9.547 1 94.69 80 THR A O 1
ATOM 608 N N . SER A 1 81 ? 8.344 5.875 8.125 1 93.94 81 SER A N 1
ATOM 609 C CA . SER A 1 81 ? 9.539 5.344 7.48 1 93.94 81 SER A CA 1
ATOM 610 C C . SER A 1 81 ? 9.938 6.191 6.277 1 93.94 81 SER A C 1
ATOM 612 O O . SER A 1 81 ? 9.0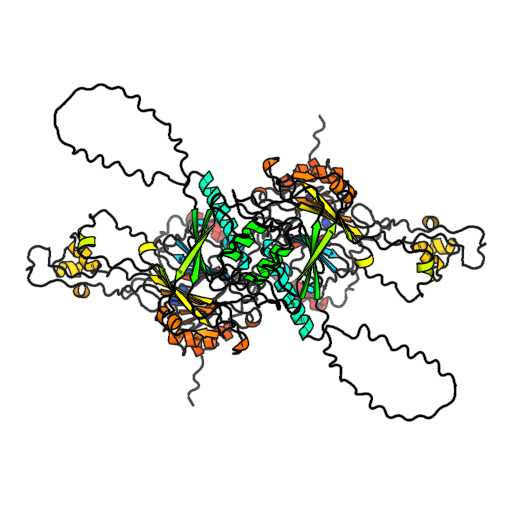78 6.711 5.562 1 93.94 81 SER A O 1
ATOM 614 N N . ALA A 1 82 ? 11.25 6.262 6.086 1 95.19 82 ALA A N 1
ATOM 615 C CA . ALA A 1 82 ? 11.781 6.969 4.922 1 95.19 82 ALA A CA 1
ATOM 616 C C . ALA A 1 82 ? 11.969 6.02 3.74 1 95.19 82 ALA A C 1
ATOM 618 O O . ALA A 1 82 ? 12.633 4.992 3.863 1 95.19 82 ALA A O 1
ATOM 619 N N . GLY A 1 83 ? 11.383 6.328 2.621 1 92.62 83 GLY A N 1
ATOM 620 C CA . GLY A 1 83 ? 11.664 5.645 1.37 1 92.62 83 GLY A CA 1
ATOM 621 C C . GLY A 1 83 ? 10.875 4.359 1.201 1 92.62 83 GLY A C 1
ATOM 622 O O . GLY A 1 83 ? 10.055 4.246 0.292 1 92.62 83 GLY A O 1
ATOM 623 N N . ILE A 1 84 ? 11.117 3.406 2.066 1 90.06 84 ILE A N 1
ATOM 624 C CA . ILE A 1 84 ? 10.492 2.09 2.008 1 90.06 84 ILE A CA 1
ATOM 625 C C . ILE A 1 84 ? 9.953 1.713 3.389 1 90.06 84 ILE A C 1
ATOM 627 O O . ILE A 1 84 ? 10.531 2.094 4.41 1 90.06 84 ILE A O 1
ATOM 631 N N . PRO A 1 85 ? 8.844 0.947 3.334 1 90.06 85 PRO A N 1
ATOM 632 C CA . PRO A 1 85 ? 8.375 0.493 4.645 1 90.06 85 PRO A CA 1
ATOM 633 C C . PRO A 1 85 ? 9.305 -0.542 5.277 1 90.06 85 PRO A C 1
ATOM 635 O O . PRO A 1 85 ? 10.031 -1.239 4.566 1 90.06 85 PRO A O 1
ATOM 638 N N . SER A 1 86 ? 9.336 -0.546 6.551 1 81.94 86 SER A N 1
ATOM 639 C CA . SER A 1 86 ? 10.008 -1.592 7.312 1 81.94 86 SER A CA 1
ATOM 640 C C . SER A 1 86 ? 9.016 -2.439 8.094 1 81.94 86 SER A C 1
ATOM 642 O O . SER A 1 86 ? 7.801 -2.277 7.938 1 81.94 86 SER A O 1
ATOM 644 N N . ARG A 1 87 ? 9.508 -3.311 8.797 1 74.31 87 ARG A N 1
ATOM 645 C CA . ARG A 1 87 ? 8.656 -4.133 9.648 1 74.31 87 ARG A CA 1
ATOM 646 C C . ARG A 1 87 ? 7.957 -3.287 10.703 1 74.31 87 ARG A C 1
ATOM 648 O O . ARG A 1 87 ? 6.863 -3.629 11.156 1 74.31 87 ARG A O 1
ATOM 655 N N . TYR A 1 88 ? 8.578 -2.086 10.961 1 75.62 88 TYR A N 1
ATOM 656 C CA . TYR A 1 88 ? 8.094 -1.336 12.117 1 75.62 88 TYR A CA 1
ATOM 657 C C . TYR A 1 88 ? 7.441 -0.029 11.68 1 75.62 88 TYR A C 1
ATOM 659 O O . TYR A 1 88 ? 6.672 0.57 12.43 1 75.62 88 TYR A O 1
ATOM 667 N N . ARG A 1 89 ? 7.816 0.37 10.57 1 86.69 89 ARG A N 1
ATOM 668 C CA . ARG A 1 89 ? 7.355 1.683 10.125 1 86.69 89 ARG A CA 1
ATOM 669 C C . ARG A 1 89 ? 6.75 1.605 8.727 1 86.69 89 ARG A C 1
ATOM 671 O O . ARG A 1 89 ? 7.336 1.007 7.82 1 86.69 89 ARG A O 1
ATOM 678 N N . ASN A 1 90 ? 5.586 2.104 8.594 1 91.56 90 ASN A N 1
ATOM 679 C CA . ASN A 1 90 ? 4.988 2.289 7.273 1 91.56 90 ASN A CA 1
ATOM 680 C C . ASN A 1 90 ? 5.512 3.553 6.598 1 91.56 90 ASN A C 1
ATOM 682 O O . ASN A 1 90 ? 6.176 4.375 7.23 1 91.56 90 ASN A O 1
ATOM 686 N N . THR A 1 91 ? 5.203 3.688 5.359 1 95.62 91 THR A N 1
ATOM 687 C CA . THR A 1 91 ? 5.637 4.871 4.629 1 95.62 91 THR A CA 1
ATOM 688 C C . THR A 1 91 ? 4.859 6.102 5.078 1 95.62 91 THR A C 1
ATOM 690 O O . THR A 1 91 ? 3.859 5.988 5.789 1 95.62 91 THR A O 1
ATOM 693 N N . SER A 1 92 ? 5.203 7.23 4.625 1 97.88 92 SER A N 1
ATOM 694 C CA . SER A 1 92 ? 4.875 8.539 5.184 1 97.88 92 SER A CA 1
ATOM 695 C C . SER A 1 92 ? 3.371 8.781 5.176 1 97.88 92 SER A C 1
ATOM 697 O O . SER A 1 92 ? 2.721 8.656 4.137 1 97.88 92 SER A O 1
ATOM 699 N N . ALA A 1 93 ? 2.824 9.109 6.301 1 97.62 93 ALA A N 1
ATOM 700 C CA . ALA A 1 93 ? 1.447 9.555 6.508 1 97.62 93 ALA A CA 1
ATOM 701 C C . ALA A 1 93 ? 1.255 10.117 7.91 1 97.62 93 ALA A C 1
ATOM 703 O O . ALA A 1 93 ? 1.495 9.422 8.906 1 97.62 93 ALA A O 1
ATOM 704 N N . THR A 1 94 ? 0.806 11.367 8.047 1 97.25 94 THR A N 1
ATOM 705 C CA . THR A 1 94 ? 0.57 12.016 9.336 1 97.25 94 THR A CA 1
ATOM 706 C C . THR A 1 94 ? -0.827 12.633 9.383 1 97.25 94 THR A C 1
ATOM 708 O O . THR A 1 94 ? -1.18 13.453 8.531 1 97.25 94 THR A O 1
ATOM 711 N N . LEU A 1 95 ? -1.577 12.219 10.328 1 94.44 95 LEU A N 1
ATOM 712 C CA . LEU A 1 95 ? -2.947 12.688 10.508 1 94.44 95 LEU A CA 1
ATOM 713 C C . LEU A 1 95 ? -3.006 13.805 11.547 1 94.44 95 LEU A C 1
ATOM 715 O O . LEU A 1 95 ? -2.502 13.656 12.656 1 94.44 95 LEU A O 1
ATOM 719 N N . LEU A 1 96 ? -3.518 14.945 11.156 1 94.75 96 LEU A N 1
ATOM 720 C CA . LEU A 1 96 ? -3.807 16.047 12.078 1 94.75 96 LEU A CA 1
ATOM 721 C C . LEU A 1 96 ? -5.289 16.078 12.43 1 94.75 96 LEU A C 1
ATOM 723 O O . LEU A 1 96 ? -6.133 16.328 11.562 1 94.75 96 LEU A O 1
ATOM 727 N N . ARG A 1 97 ? -5.547 15.812 13.594 1 87.62 97 ARG A N 1
ATOM 728 C CA . ARG A 1 97 ? -6.922 15.867 14.086 1 87.62 97 ARG A CA 1
ATOM 729 C C . ARG A 1 97 ? -7.246 17.25 14.656 1 87.62 97 ARG A C 1
ATOM 731 O O . ARG A 1 97 ? -6.5 17.766 15.484 1 87.62 97 ARG A O 1
ATOM 738 N N . LEU A 1 98 ? -8.258 17.703 14.086 1 83 98 LEU A N 1
ATOM 739 C CA . LEU A 1 98 ? -8.781 18.984 14.531 1 83 98 LEU A CA 1
ATOM 740 C C . LEU A 1 98 ? -10.188 18.828 15.102 1 83 98 LEU A C 1
ATOM 742 O O . LEU A 1 98 ? -10.789 17.75 15.016 1 83 98 LEU A O 1
ATOM 746 N N . GLY A 1 99 ? -10.617 19.781 15.961 1 69.31 99 GLY A N 1
ATOM 747 C CA . GLY A 1 99 ? -11.977 19.703 16.469 1 69.31 99 GLY A CA 1
ATOM 748 C C . GLY A 1 99 ? -13.008 19.5 15.375 1 69.31 99 GLY A C 1
ATOM 749 O O . GLY A 1 99 ? -13.266 20.406 14.578 1 69.31 99 GLY A O 1
ATOM 750 N N . GLY A 1 100 ? -13.438 18.328 15.055 1 69.56 100 GLY A N 1
ATOM 751 C CA . GLY A 1 100 ? -14.523 18 14.141 1 69.56 100 GLY A CA 1
ATOM 752 C C . GLY A 1 100 ? -14.047 17.609 12.758 1 69.56 100 GLY A C 1
ATOM 753 O O . GLY A 1 100 ? -14.852 17.281 11.883 1 69.56 100 GLY A O 1
ATOM 754 N N . THR A 1 101 ? -12.758 17.844 12.453 1 80.88 101 THR A N 1
ATOM 755 C CA . THR A 1 101 ? -12.234 17.453 11.141 1 80.88 101 THR A CA 1
ATOM 756 C C . THR A 1 101 ? -10.805 16.953 11.258 1 80.88 101 THR A C 1
ATOM 758 O O . THR A 1 101 ? -10.18 17.062 12.312 1 80.88 101 THR A O 1
ATOM 761 N N . SER A 1 102 ? -10.344 16.344 10.227 1 89 102 SER A N 1
ATOM 762 C CA . SER A 1 102 ? -8.977 15.844 10.195 1 89 102 SER A CA 1
ATOM 763 C C . SER A 1 102 ? -8.32 16.094 8.836 1 89 102 SER A C 1
ATOM 765 O O . SER A 1 102 ? -9.008 16.141 7.812 1 89 102 SER A O 1
ATOM 767 N N . PHE A 1 103 ? -7.059 16.391 8.922 1 94.62 103 PHE A N 1
ATOM 768 C CA . PHE A 1 103 ? -6.211 16.547 7.746 1 94.62 103 PHE A CA 1
ATOM 769 C C . PHE A 1 103 ? -5.152 15.453 7.691 1 94.62 103 PHE A C 1
ATOM 771 O O . PHE A 1 103 ? -4.602 15.062 8.727 1 94.62 103 PHE A O 1
ATOM 778 N N . LEU A 1 104 ? -4.938 14.984 6.48 1 97.19 104 LEU A N 1
ATOM 779 C CA . LEU A 1 104 ? -3.861 14.023 6.285 1 97.19 104 LEU A CA 1
ATOM 780 C C . LEU A 1 104 ? -2.715 14.641 5.488 1 97.19 104 LEU A C 1
ATOM 782 O O . LEU A 1 104 ? -2.947 15.328 4.492 1 97.19 104 LEU A O 1
ATOM 786 N N . PHE A 1 105 ? -1.525 14.453 5.977 1 98.75 105 PHE A N 1
ATOM 787 C CA . PHE A 1 105 ? -0.332 14.898 5.266 1 98.75 105 PHE A CA 1
ATOM 788 C C . PHE A 1 105 ? 0.442 13.711 4.711 1 98.75 105 PHE A C 1
ATOM 790 O O . PHE A 1 105 ? 0.973 12.898 5.473 1 98.75 105 PHE A O 1
ATOM 797 N N . ASP A 1 106 ? 0.492 13.633 3.369 1 98.81 106 ASP A N 1
ATOM 798 C CA . ASP A 1 106 ? 1.053 12.531 2.594 1 98.81 106 ASP A CA 1
ATOM 799 C C . ASP A 1 106 ? 0.244 11.25 2.793 1 98.81 106 ASP A C 1
ATOM 801 O O . ASP A 1 106 ? -0.505 11.125 3.764 1 98.81 106 ASP A O 1
ATOM 805 N N . ALA A 1 107 ? 0.358 10.422 1.849 1 98.5 107 ALA A N 1
ATOM 806 C CA . ALA A 1 107 ? -0.338 9.141 1.831 1 98.5 107 ALA A CA 1
ATOM 807 C C . ALA A 1 107 ? 0.513 8.062 1.165 1 98.5 107 ALA A C 1
ATOM 809 O O . ALA A 1 107 ? 0.274 7.695 0.011 1 98.5 107 ALA A O 1
ATOM 810 N N . GLY A 1 108 ? 1.438 7.578 1.95 1 98 108 GLY A N 1
ATOM 811 C CA . GLY A 1 108 ? 2.277 6.512 1.428 1 98 108 GLY A CA 1
ATOM 812 C C . GLY A 1 108 ? 1.564 5.176 1.346 1 98 108 GLY A C 1
ATOM 813 O O . GLY A 1 108 ? 0.451 5.027 1.854 1 98 108 GLY A O 1
ATOM 814 N N . GLU A 1 109 ? 2.191 4.246 0.663 1 97.12 109 GLU A N 1
ATOM 815 C CA . GLU A 1 109 ? 1.615 2.916 0.49 1 97.12 109 GLU A CA 1
ATOM 816 C C . GLU A 1 109 ? 1.214 2.311 1.831 1 97.12 109 GLU A C 1
ATOM 818 O O . GLU A 1 109 ? 1.973 2.381 2.801 1 97.12 109 GLU A O 1
ATOM 823 N N . GLY A 1 110 ? 0.018 1.708 1.923 1 93.44 110 GLY A N 1
ATOM 824 C CA . GLY A 1 110 ? -0.429 0.988 3.105 1 93.44 110 GLY A CA 1
ATOM 825 C C . GLY A 1 110 ? -1.215 1.855 4.07 1 93.44 110 GLY A C 1
ATOM 826 O O . GLY A 1 110 ? -1.731 1.363 5.074 1 93.44 110 GLY A O 1
ATOM 827 N N . VAL A 1 111 ? -1.356 3.107 3.756 1 93.81 111 VAL A N 1
ATOM 828 C CA . VAL A 1 111 ? -1.958 4.047 4.699 1 93.81 111 VAL A CA 1
ATOM 829 C C . VAL A 1 111 ? -3.412 3.654 4.957 1 93.81 111 VAL A C 1
ATOM 831 O O . VAL A 1 111 ? -3.918 3.826 6.07 1 93.81 111 VAL A O 1
ATOM 834 N N . GLN A 1 112 ? -4.137 3.193 3.957 1 91.25 112 GLN A N 1
ATOM 835 C CA . GLN A 1 112 ? -5.531 2.826 4.172 1 91.25 112 GLN A CA 1
ATOM 836 C C . GLN A 1 112 ? -5.656 1.74 5.238 1 91.25 112 GLN A C 1
ATOM 838 O O . GLN A 1 112 ? -6.613 1.736 6.02 1 91.25 112 GLN A O 1
ATOM 843 N N . ARG A 1 113 ? -4.766 0.845 5.168 1 87.5 113 ARG A N 1
ATOM 844 C CA . ARG A 1 113 ? -4.812 -0.216 6.168 1 87.5 113 ARG A CA 1
ATOM 845 C C . ARG A 1 113 ? -4.449 0.318 7.551 1 87.5 113 ARG A C 1
ATOM 847 O O . ARG A 1 113 ? -5.016 -0.117 8.555 1 87.5 113 ARG A O 1
ATOM 854 N N . GLN A 1 114 ? -3.445 1.229 7.652 1 87.38 114 GLN A N 1
ATOM 855 C CA . GLN A 1 114 ? -3.092 1.849 8.93 1 87.38 114 GLN A CA 1
ATOM 856 C C . GLN A 1 114 ? -4.312 2.482 9.586 1 87.38 114 GLN A C 1
ATOM 858 O O . GLN A 1 114 ? -4.48 2.393 10.805 1 87.38 114 GLN A O 1
ATOM 863 N N . PHE A 1 115 ? -5.156 3.055 8.797 1 86.81 115 PHE A N 1
ATOM 864 C CA . PHE A 1 115 ? -6.355 3.713 9.305 1 86.81 115 PHE A CA 1
ATOM 865 C C . PHE A 1 115 ? -7.266 2.713 10 1 86.81 115 PHE A C 1
ATOM 867 O O . PHE A 1 115 ? -8.039 3.084 10.891 1 86.81 115 PHE A O 1
ATOM 874 N N . GLN A 1 116 ? -7.184 1.467 9.641 1 78.44 116 GLN A N 1
ATOM 875 C CA . GLN A 1 116 ? -8.047 0.45 10.234 1 78.44 116 GLN A CA 1
ATOM 876 C C . GLN A 1 116 ? -7.703 0.23 11.711 1 78.44 116 GLN A C 1
ATOM 878 O O . GLN A 1 116 ? -8.523 -0.283 12.469 1 78.44 116 GLN A O 1
ATOM 883 N N . PHE A 1 117 ? -6.547 0.653 12.086 1 76.56 117 PHE A N 1
ATOM 884 C CA . PHE A 1 117 ? -6.094 0.382 13.445 1 76.56 117 PHE A CA 1
ATOM 885 C C . PHE A 1 117 ? -6.246 1.617 14.328 1 76.56 117 PHE A C 1
ATOM 887 O O . PHE A 1 117 ? -6.055 1.55 15.539 1 76.56 117 PHE A O 1
ATOM 894 N N . VAL A 1 118 ? -6.488 2.674 13.75 1 77.38 118 VAL A N 1
ATOM 895 C CA . VAL A 1 118 ? -6.531 3.914 14.516 1 77.38 118 VAL A CA 1
ATOM 896 C C . VAL A 1 118 ? -7.793 3.949 15.375 1 77.38 118 VAL A C 1
ATOM 898 O O . VAL A 1 118 ? -8.875 3.59 14.914 1 77.38 118 VAL A O 1
ATOM 901 N N . MET A 1 119 ? -7.562 4.102 16.797 1 61.34 119 MET A N 1
ATOM 902 C CA . MET A 1 119 ? -8.648 4.262 17.766 1 61.34 119 MET A CA 1
ATOM 903 C C . MET A 1 119 ? -9.383 5.582 17.531 1 61.34 119 MET A C 1
ATOM 905 O O . MET A 1 119 ? -8.82 6.523 16.984 1 61.34 119 MET A O 1
ATOM 909 N N . GLY A 1 120 ? -10.57 5.59 18.312 1 53.72 120 GLY A N 1
ATOM 910 C CA . GLY A 1 120 ? -11.391 6.789 18.297 1 53.72 120 GLY A CA 1
ATOM 911 C C . GLY A 1 120 ? -12.305 6.871 17.094 1 53.72 120 GLY A C 1
ATOM 912 O O . GLY A 1 120 ? -12.211 6.055 16.172 1 53.72 120 GLY A O 1
ATOM 913 N N . THR A 1 121 ? -13.336 7.484 17.375 1 44.75 121 THR A N 1
ATOM 914 C CA . THR A 1 121 ? -14.43 7.562 16.406 1 44.75 121 THR A CA 1
ATOM 915 C C . THR A 1 121 ? -13.914 7.961 15.031 1 44.75 121 THR A C 1
ATOM 917 O O . THR A 1 121 ? -14.688 8.094 14.086 1 44.75 121 THR A O 1
ATOM 920 N N . GLN A 1 122 ? -12.961 8.906 15.055 1 50.88 122 GLN A N 1
ATOM 921 C CA . GLN A 1 122 ? -12.898 9.695 13.828 1 50.88 122 GLN A CA 1
ATOM 922 C C . GLN A 1 122 ? -12.391 8.859 12.656 1 50.88 122 GLN A C 1
ATOM 924 O O . GLN A 1 122 ? -11.18 8.641 12.523 1 50.88 122 GLN A O 1
ATOM 929 N N . LYS A 1 123 ? -13.109 7.922 12.297 1 54.97 123 LYS A N 1
ATOM 930 C CA . LYS A 1 123 ? -13.109 7.152 11.055 1 54.97 123 LYS A CA 1
ATOM 931 C C . LYS A 1 123 ? -12.672 8.008 9.875 1 54.97 123 LYS A C 1
ATOM 933 O O . LYS A 1 123 ? -12.609 9.234 9.977 1 54.97 123 LYS A O 1
ATOM 938 N N . LEU A 1 124 ? -12.141 7.367 8.891 1 63.5 124 LEU A N 1
ATOM 939 C CA . LEU A 1 124 ? -11.914 7.953 7.57 1 63.5 124 LEU A CA 1
ATOM 940 C C . LEU A 1 124 ? -13 8.977 7.246 1 63.5 124 LEU A C 1
ATOM 942 O O . LEU A 1 124 ? -12.773 9.891 6.445 1 63.5 124 LEU A O 1
ATOM 946 N N . ALA A 1 125 ? -13.961 8.984 8.172 1 62 125 ALA A N 1
ATOM 947 C CA . ALA A 1 125 ? -15.133 9.766 7.809 1 62 125 ALA A CA 1
ATOM 948 C C . ALA A 1 125 ? -14.906 11.25 8.086 1 62 125 ALA A C 1
ATOM 950 O O . ALA A 1 125 ? -15.562 12.109 7.488 1 62 125 ALA A O 1
ATOM 951 N N . LYS A 1 126 ? -13.953 11.594 8.922 1 76.44 126 LYS A N 1
ATOM 952 C CA . LYS A 1 126 ? -13.742 13.008 9.234 1 76.44 126 LYS A CA 1
ATOM 953 C C . LYS A 1 126 ? -12.617 13.602 8.391 1 76.44 126 LYS A C 1
ATOM 955 O O . LYS A 1 126 ? -12.328 14.797 8.484 1 76.44 126 LYS A O 1
ATOM 960 N N . LEU A 1 127 ? -12.102 12.75 7.594 1 87.94 127 LEU A N 1
ATOM 961 C CA . LEU A 1 127 ? -11.031 13.242 6.727 1 87.94 127 LEU A CA 1
ATOM 962 C C . LEU A 1 127 ? -11.594 14.125 5.617 1 87.94 127 LEU A C 1
ATOM 964 O O . LEU A 1 127 ? -12.391 13.664 4.797 1 87.94 127 LEU A O 1
ATOM 968 N N . GLN A 1 128 ? -11.148 15.406 5.617 1 88.31 128 GLN A N 1
ATOM 969 C CA . GLN A 1 128 ? -11.711 16.344 4.648 1 88.31 128 GLN A CA 1
ATOM 970 C C . GLN A 1 128 ? -10.648 16.812 3.66 1 88.31 128 GLN A C 1
ATOM 972 O O . GLN A 1 128 ? -10.969 17.172 2.523 1 88.31 128 GLN A O 1
ATOM 977 N N . ARG A 1 129 ? -9.438 16.859 4.184 1 95.69 129 ARG A N 1
ATOM 978 C CA . ARG A 1 129 ? -8.375 17.406 3.342 1 95.69 129 ARG A CA 1
ATOM 979 C C . ARG A 1 129 ? -7.121 16.547 3.414 1 95.69 129 ARG A C 1
ATOM 981 O O . ARG A 1 129 ? -6.777 16.031 4.477 1 95.69 129 ARG A O 1
ATOM 988 N N . ILE A 1 130 ? -6.496 16.406 2.275 1 98.12 130 ILE A N 1
ATOM 989 C CA . ILE A 1 130 ? -5.223 15.711 2.154 1 98.12 130 ILE A CA 1
ATOM 990 C C . ILE A 1 130 ? -4.176 16.641 1.554 1 98.12 130 ILE A C 1
ATOM 992 O O . ILE A 1 130 ? -4.43 17.312 0.545 1 98.12 130 ILE A O 1
ATOM 996 N N . PHE A 1 131 ? -3.023 16.75 2.207 1 98.88 131 PHE A N 1
ATOM 997 C CA . PHE A 1 131 ? -1.92 17.594 1.756 1 98.88 131 PHE A CA 1
ATOM 998 C C . PHE A 1 131 ? -0.716 16.75 1.368 1 98.88 131 PHE A C 1
ATOM 1000 O O . PHE A 1 131 ? -0.136 16.062 2.213 1 98.88 131 PHE A O 1
ATOM 1007 N N . ILE A 1 132 ? -0.32 16.781 0.083 1 98.88 132 ILE A N 1
ATOM 1008 C CA . ILE A 1 132 ? 0.818 16.031 -0.421 1 98.88 132 ILE A CA 1
ATOM 1009 C C . ILE A 1 132 ? 2.053 16.922 -0.48 1 98.88 132 ILE A C 1
ATOM 1011 O O . ILE A 1 132 ? 2.051 17.953 -1.166 1 98.88 132 ILE A O 1
ATOM 1015 N N . THR A 1 133 ? 3.1 16.531 0.202 1 98.75 133 THR A N 1
ATOM 1016 C CA . THR A 1 133 ? 4.305 17.344 0.241 1 98.75 133 THR A CA 1
ATOM 1017 C C . THR A 1 133 ? 5.023 17.328 -1.105 1 98.75 133 THR A C 1
ATOM 1019 O O . THR A 1 133 ? 5.453 18.359 -1.607 1 98.75 133 THR A O 1
ATOM 1022 N N . HIS A 1 134 ? 5.199 16.141 -1.633 1 98.06 134 HIS A N 1
ATOM 1023 C CA . HIS A 1 134 ? 5.809 15.969 -2.945 1 98.06 134 HIS A CA 1
ATOM 1024 C C . HIS A 1 134 ? 5.438 14.617 -3.545 1 98.06 134 HIS A C 1
ATOM 1026 O O . HIS A 1 134 ? 4.758 13.812 -2.9 1 98.06 134 HIS A O 1
ATOM 1032 N N . LEU A 1 135 ? 5.871 14.344 -4.754 1 97 135 LEU A N 1
ATOM 1033 C CA . LEU A 1 135 ? 5.266 13.266 -5.52 1 97 135 LEU A CA 1
ATOM 1034 C C . LEU A 1 135 ? 6.117 12 -5.445 1 97 135 LEU A C 1
ATOM 1036 O O . LEU A 1 135 ? 5.867 11.031 -6.172 1 97 135 LEU A O 1
ATOM 1040 N N . HIS A 1 136 ? 7.109 11.945 -4.578 1 97.25 136 HIS A N 1
ATOM 1041 C CA . HIS A 1 136 ? 7.855 10.695 -4.441 1 97.25 136 HIS A CA 1
ATOM 1042 C C . HIS A 1 136 ? 6.945 9.562 -3.984 1 97.25 136 HIS A C 1
ATOM 1044 O O . HIS A 1 136 ? 5.957 9.797 -3.285 1 97.25 136 HIS A O 1
ATOM 1050 N N . ALA A 1 137 ? 7.367 8.422 -4.312 1 97.06 137 ALA A N 1
ATOM 1051 C CA . ALA A 1 137 ? 6.598 7.191 -4.168 1 97.06 137 ALA A CA 1
ATOM 1052 C C . ALA A 1 137 ? 6.164 6.984 -2.721 1 97.06 137 ALA A C 1
ATOM 1054 O O . ALA A 1 137 ? 4.988 6.719 -2.449 1 97.06 137 ALA A O 1
ATOM 1055 N N . ASP A 1 138 ? 7.07 7.113 -1.79 1 97.12 138 ASP A N 1
ATOM 1056 C CA . ASP A 1 138 ? 6.793 6.789 -0.394 1 97.12 138 ASP A CA 1
ATOM 1057 C C . ASP A 1 138 ? 5.902 7.848 0.25 1 97.12 138 ASP A C 1
ATOM 1059 O O . ASP A 1 138 ? 5.531 7.727 1.42 1 97.12 138 ASP A O 1
ATOM 1063 N N . HIS A 1 139 ? 5.449 8.828 -0.524 1 98.62 139 HIS A N 1
ATOM 1064 C CA . HIS A 1 139 ? 4.543 9.859 -0.023 1 98.62 139 HIS A CA 1
ATOM 1065 C C . HIS A 1 139 ? 3.188 9.789 -0.719 1 98.62 139 HIS A C 1
ATOM 1067 O O . HIS A 1 139 ? 2.217 10.391 -0.256 1 98.62 139 HIS A O 1
ATOM 1073 N N . ILE A 1 140 ? 3.035 8.969 -1.85 1 98.62 140 ILE A N 1
ATOM 1074 C CA . ILE A 1 140 ? 1.788 9.125 -2.59 1 98.62 140 ILE A CA 1
ATOM 1075 C C . ILE A 1 140 ? 1.261 7.746 -2.996 1 98.62 140 ILE A C 1
ATOM 1077 O O . ILE A 1 140 ? 0.112 7.617 -3.426 1 98.62 140 ILE A O 1
ATOM 1081 N N . PHE A 1 141 ? 1.986 6.707 -2.895 1 98.38 141 PHE A N 1
ATOM 1082 C CA . PHE A 1 141 ? 1.59 5.434 -3.484 1 98.38 141 PHE A CA 1
ATOM 1083 C C . PHE A 1 141 ? 0.385 4.852 -2.754 1 98.38 141 PHE A C 1
ATOM 1085 O O . PHE A 1 141 ? -0.262 3.926 -3.252 1 98.38 141 PHE A O 1
ATOM 1092 N N . GLY A 1 142 ? 0.053 5.297 -1.621 1 98.19 142 GLY A N 1
ATOM 1093 C CA . GLY A 1 142 ? -1.141 4.852 -0.92 1 98.19 142 GLY A CA 1
ATOM 1094 C C . GLY A 1 142 ? -2.357 5.711 -1.209 1 98.19 142 GLY A C 1
ATOM 1095 O O . GLY A 1 142 ? -3.475 5.367 -0.812 1 98.19 142 GLY A O 1
ATOM 1096 N N . LEU A 1 143 ? -2.203 6.789 -1.958 1 98.38 143 LEU A N 1
ATOM 1097 C CA . LEU A 1 143 ? -3.25 7.789 -2.152 1 98.38 143 LEU A CA 1
ATOM 1098 C C . LEU A 1 143 ? -4.422 7.199 -2.932 1 98.38 143 LEU A C 1
ATOM 1100 O O . LEU A 1 143 ? -5.578 7.348 -2.527 1 98.38 143 LEU A O 1
ATOM 1104 N N . PRO A 1 144 ? -4.184 6.473 -4.059 1 96.81 144 PRO A N 1
ATOM 1105 C CA . PRO A 1 144 ? -5.336 5.922 -4.777 1 96.81 144 PRO A CA 1
ATOM 1106 C C . PRO A 1 144 ? -6.141 4.938 -3.932 1 96.81 144 PRO A C 1
ATOM 1108 O O . PRO A 1 144 ? -7.375 4.949 -3.969 1 96.81 144 PRO A O 1
ATOM 1111 N N . GLY A 1 145 ? -5.406 4.07 -3.193 1 96.5 145 GLY A N 1
ATOM 1112 C CA . GLY A 1 145 ? -6.102 3.156 -2.303 1 96.5 145 GLY A CA 1
ATOM 1113 C C . GLY A 1 145 ? -6.918 3.865 -1.239 1 96.5 145 GLY A C 1
ATOM 1114 O O . GLY A 1 145 ? -8.039 3.451 -0.929 1 96.5 145 GLY A O 1
ATOM 1115 N N . LEU A 1 146 ? -6.375 4.891 -0.69 1 95.88 146 LEU A N 1
ATOM 1116 C CA . LEU A 1 146 ? -7.078 5.68 0.312 1 95.88 146 LEU A CA 1
ATOM 1117 C C . LEU A 1 146 ? -8.344 6.301 -0.274 1 95.88 146 LEU A C 1
ATOM 1119 O O . LEU A 1 146 ? -9.391 6.309 0.372 1 95.88 146 LEU A O 1
ATOM 1123 N N . VAL A 1 147 ? -8.281 6.855 -1.477 1 94.81 147 VAL A N 1
ATOM 1124 C CA . VAL A 1 147 ? -9.43 7.445 -2.164 1 94.81 147 VAL A CA 1
ATOM 1125 C C . VAL A 1 147 ? -10.547 6.414 -2.285 1 94.81 147 VAL A C 1
ATOM 1127 O O . VAL A 1 147 ? -11.719 6.727 -2.041 1 94.81 147 VAL A O 1
ATOM 1130 N N . LEU A 1 148 ? -10.188 5.211 -2.602 1 93.56 148 LEU A N 1
ATOM 1131 C CA . LEU A 1 148 ? -11.195 4.16 -2.713 1 93.56 148 LEU A CA 1
ATOM 1132 C C . LEU A 1 148 ? -11.797 3.832 -1.348 1 93.56 148 LEU A C 1
ATOM 1134 O O . LEU A 1 148 ? -12.984 3.539 -1.242 1 93.56 148 LEU A O 1
ATOM 1138 N N . GLY A 1 149 ? -10.891 3.799 -0.361 1 90.19 149 GLY A N 1
ATOM 1139 C CA . GLY A 1 149 ? -11.406 3.625 0.986 1 90.19 149 GLY A CA 1
ATOM 1140 C C . GLY A 1 149 ? -12.406 4.695 1.383 1 90.19 149 GLY A C 1
ATOM 1141 O O . GLY A 1 149 ? -13.438 4.395 1.982 1 90.19 149 GLY A O 1
ATOM 1142 N N . LEU A 1 150 ? -12.148 5.91 1.038 1 90.94 150 LEU A N 1
ATOM 1143 C CA . LEU A 1 150 ? -13.039 7.031 1.31 1 90.94 150 LEU A CA 1
ATOM 1144 C C . LEU A 1 150 ? -14.328 6.91 0.508 1 90.94 150 LEU A C 1
ATOM 1146 O O . LEU A 1 150 ? -15.406 7.234 1.007 1 90.94 150 LEU A O 1
ATOM 1150 N N . HIS A 1 151 ? -14.203 6.465 -0.71 1 90.38 151 HIS A N 1
ATOM 1151 C CA . HIS A 1 151 ? -15.359 6.223 -1.557 1 90.38 151 HIS A CA 1
ATOM 1152 C C . HIS A 1 151 ? -16.297 5.203 -0.922 1 90.38 151 HIS A C 1
ATOM 1154 O O . HIS A 1 151 ? -17.516 5.387 -0.928 1 90.38 151 HIS A O 1
ATOM 1160 N N . ASP A 1 152 ? -15.758 4.133 -0.458 1 86.38 152 ASP A N 1
ATOM 1161 C CA . ASP A 1 152 ? -16.562 3.086 0.176 1 86.38 152 ASP A CA 1
ATOM 1162 C C . ASP A 1 152 ? -17.266 3.617 1.416 1 86.38 152 ASP A C 1
ATOM 1164 O O . ASP A 1 152 ? -18.422 3.25 1.682 1 86.38 152 ASP A O 1
ATOM 1168 N N . LYS A 1 153 ? -16.609 4.379 2.125 1 81.81 153 LYS A N 1
ATOM 1169 C CA . LYS A 1 153 ? -17.219 4.98 3.303 1 81.81 153 LYS A CA 1
ATOM 1170 C C . LYS A 1 153 ? -18.359 5.918 2.91 1 81.81 153 LYS A C 1
ATOM 1172 O O . LYS A 1 153 ? -19.406 5.934 3.551 1 81.81 153 LYS A O 1
ATOM 1177 N N . ALA A 1 154 ? -18.109 6.73 1.903 1 84.06 154 ALA A N 1
ATOM 1178 C CA . ALA A 1 154 ? -19.141 7.621 1.389 1 84.06 154 ALA A CA 1
ATOM 1179 C C . ALA A 1 154 ? -20.359 6.832 0.918 1 84.06 154 ALA A C 1
ATOM 1181 O O . ALA A 1 154 ? -21.5 7.242 1.142 1 84.06 154 ALA A O 1
ATOM 1182 N N . ARG A 1 155 ? -20.141 5.73 0.335 1 84.12 155 ARG A N 1
ATOM 1183 C CA . ARG A 1 155 ? -21.219 4.859 -0.126 1 84.12 155 ARG A CA 1
ATOM 1184 C C . ARG A 1 155 ? -22.047 4.355 1.046 1 84.12 155 ARG A C 1
ATOM 1186 O O . ARG A 1 155 ? -23.281 4.352 0.98 1 84.12 155 ARG A O 1
ATOM 1193 N N . ALA A 1 156 ? -21.359 3.906 2.055 1 79.12 156 ALA A N 1
ATOM 1194 C CA . ALA A 1 156 ? -22.062 3.412 3.242 1 79.12 156 ALA A CA 1
ATOM 1195 C C . ALA A 1 156 ? -22.938 4.504 3.857 1 79.12 156 ALA A C 1
ATOM 1197 O O . ALA A 1 156 ? -24.047 4.234 4.301 1 79.12 156 ALA A O 1
ATOM 1198 N N . GLN A 1 157 ? -22.406 5.668 3.893 1 75.81 157 GLN A N 1
ATOM 1199 C CA . GLN A 1 157 ? -23.156 6.797 4.43 1 75.81 157 GLN A CA 1
ATOM 1200 C C . GLN A 1 157 ? -24.375 7.105 3.564 1 75.81 157 GLN A C 1
ATOM 1202 O O . GLN A 1 157 ? -25.438 7.418 4.086 1 75.81 157 GLN A O 1
ATOM 1207 N N . TYR A 1 158 ? -24.188 6.957 2.324 1 74.31 158 TYR A N 1
ATOM 1208 C CA . TYR A 1 158 ? -25.281 7.188 1.382 1 74.31 158 TYR A CA 1
ATOM 1209 C C . TYR A 1 158 ? -26.375 6.148 1.557 1 74.31 158 TYR A C 1
ATOM 1211 O O . TYR A 1 158 ? -27.562 6.488 1.577 1 74.31 158 TYR A O 1
ATOM 1219 N N . MET A 1 159 ? -26.031 4.992 1.688 1 76.19 159 MET A N 1
ATOM 1220 C CA . MET A 1 159 ? -27 3.902 1.791 1 76.19 159 MET A CA 1
ATOM 1221 C C . MET A 1 159 ? -27.734 3.953 3.125 1 76.19 159 MET A C 1
ATOM 1223 O O . MET A 1 159 ? -28.891 3.525 3.217 1 76.19 159 MET A O 1
ATOM 1227 N N . ASN A 1 160 ? -27.078 4.367 4.199 1 66.69 160 ASN A N 1
ATOM 1228 C CA . ASN A 1 160 ? -27.703 4.473 5.512 1 66.69 160 ASN A CA 1
ATOM 1229 C C . ASN A 1 160 ? -28.562 5.727 5.625 1 66.69 160 ASN A C 1
ATOM 1231 O O . ASN A 1 160 ? -29.219 5.941 6.641 1 66.69 160 ASN A O 1
ATOM 1235 N N . GLY A 1 161 ? -28.953 6.398 4.555 1 57.94 161 GLY A N 1
ATOM 1236 C CA . GLY A 1 161 ? -29.828 7.559 4.598 1 57.94 161 GLY A CA 1
ATOM 1237 C C . GLY A 1 161 ? -29.219 8.734 5.34 1 57.94 161 GLY A C 1
ATOM 1238 O O . GLY A 1 161 ? -29.922 9.688 5.691 1 57.94 161 GLY A O 1
ATOM 1239 N N . LEU A 1 162 ? -28.219 8.688 5.898 1 46.28 162 LEU A N 1
ATOM 1240 C CA . LEU A 1 162 ? -27.609 9.672 6.789 1 46.28 162 LEU A CA 1
ATOM 1241 C C . LEU A 1 162 ? -27.203 10.93 6.023 1 46.28 162 LEU A C 1
ATOM 1243 O O . LEU A 1 162 ? -26.578 11.828 6.586 1 46.28 162 LEU A O 1
ATOM 1247 N N . PHE A 1 163 ? -27.406 11.008 4.73 1 40.78 163 PHE A N 1
ATOM 1248 C CA . PHE A 1 163 ? -27.297 12.391 4.27 1 40.78 163 PHE A CA 1
ATOM 1249 C C . PHE A 1 163 ? -28.562 13.164 4.594 1 40.78 163 PHE A C 1
ATOM 1251 O O . PHE A 1 163 ? -29.656 12.805 4.145 1 40.78 163 PHE A O 1
ATOM 1258 N N . ASP A 1 164 ? -28.797 13.664 5.75 1 35.91 164 ASP A N 1
ATOM 1259 C CA . ASP A 1 164 ? -29.828 14.633 6.098 1 35.91 164 ASP A CA 1
ATOM 1260 C C . ASP A 1 164 ? -29.953 15.719 5.031 1 35.91 164 ASP A C 1
ATOM 1262 O O . ASP A 1 164 ? -29 16.484 4.812 1 35.91 164 ASP A O 1
ATOM 1266 N N . ASN A 1 165 ? -30.625 15.578 4 1 33.19 165 ASN A N 1
ATOM 1267 C CA . ASN A 1 165 ? -31.219 16.672 3.246 1 33.19 165 ASN A CA 1
ATOM 1268 C C . ASN A 1 165 ? -31.906 17.672 4.168 1 33.19 165 ASN A C 1
ATOM 1270 O O . ASN A 1 165 ? -32.625 18.562 3.697 1 33.19 165 ASN A O 1
ATOM 1274 N N . LYS A 1 166 ? -32.281 17.25 5.438 1 31.75 166 LYS A N 1
ATOM 1275 C CA . LYS A 1 166 ? -33.094 18.25 6.121 1 31.75 166 LYS A CA 1
ATOM 1276 C C . LYS A 1 166 ? -32.281 19.5 6.438 1 31.75 166 LYS A C 1
ATOM 1278 O O . LYS A 1 166 ? -32.719 20.344 7.215 1 31.75 166 LYS A O 1
ATOM 1283 N N . ARG A 1 167 ? -31.047 19.547 6.082 1 28.73 167 ARG A N 1
ATOM 1284 C CA . ARG A 1 167 ? -30.688 20.859 6.594 1 28.73 167 ARG A CA 1
ATOM 1285 C C . ARG A 1 167 ? -31.562 21.953 5.969 1 28.73 167 ARG A C 1
ATOM 1287 O O . ARG A 1 167 ? -31.891 22.938 6.629 1 28.73 167 ARG A O 1
ATOM 1294 N N . SER A 1 168 ? -31.359 22.125 4.641 1 27.2 168 SER A N 1
ATOM 1295 C CA . SER A 1 168 ? -31.859 23.453 4.289 1 27.2 168 SER A CA 1
ATOM 1296 C C . SER A 1 168 ? -33.375 23.469 4.16 1 27.2 168 SER A C 1
ATOM 1298 O O . SER A 1 168 ? -33.906 23.547 3.053 1 27.2 168 SER A O 1
ATOM 1300 N N . LYS A 1 169 ? -34.094 22.484 4.762 1 30.16 169 LYS A N 1
ATOM 1301 C CA . LYS A 1 169 ? -35.406 23.078 4.648 1 30.16 169 LYS A CA 1
ATOM 1302 C C . LYS A 1 169 ? -35.469 24.438 5.312 1 30.16 169 LYS A C 1
ATOM 1304 O O . LYS A 1 169 ? -35.438 24.547 6.539 1 30.16 169 LYS A O 1
ATOM 1309 N N . LYS A 1 170 ? -34.844 25.406 4.758 1 25.7 170 LYS A N 1
ATOM 1310 C CA . LYS A 1 170 ? -35.375 26.75 5.012 1 25.7 170 LYS A CA 1
ATOM 1311 C C . LYS A 1 170 ? -36.906 26.719 5.105 1 25.7 170 LYS A C 1
ATOM 1313 O O . LYS A 1 170 ? -37.562 26.188 4.215 1 25.7 170 LYS A O 1
ATOM 1318 N N . LYS A 1 171 ? -37.25 26.672 6.312 1 27.33 171 LYS A N 1
ATOM 1319 C CA . LYS A 1 171 ? -38.625 27.031 6.566 1 27.33 171 LYS A CA 1
ATOM 1320 C C . LYS A 1 171 ? -39.094 28.109 5.602 1 27.33 171 LYS A C 1
ATOM 1322 O O . LYS A 1 171 ? -38.406 29.109 5.387 1 27.33 171 LYS A O 1
ATOM 1327 N N . PRO A 1 172 ? -39.812 27.781 4.598 1 26.3 172 PRO A N 1
ATOM 1328 C CA . PRO A 1 172 ? -40.469 28.922 3.943 1 26.3 172 PRO A CA 1
ATOM 1329 C C . PRO A 1 172 ? -40.938 29.984 4.938 1 26.3 172 PRO A C 1
ATOM 1331 O O . PRO A 1 172 ? -41.625 29.641 5.914 1 26.3 172 PRO A O 1
ATOM 1334 N N . TYR A 1 173 ? -39.969 30.812 5.379 1 20.14 173 TYR A N 1
ATOM 1335 C CA . TYR A 1 173 ? -40.562 31.953 6.07 1 20.14 173 TYR A CA 1
ATOM 1336 C C . TYR A 1 173 ? -41.875 32.406 5.414 1 20.14 173 TYR A C 1
ATOM 1338 O O . TYR A 1 173 ? -41.875 32.844 4.262 1 20.14 173 TYR A O 1
ATOM 1346 N N . ARG A 1 174 ? -42.719 31.516 5.688 1 23.72 174 ARG A N 1
ATOM 1347 C CA . ARG A 1 174 ? -44.094 32 5.441 1 23.72 174 ARG A CA 1
ATOM 1348 C C . ARG A 1 174 ? -44.25 33.438 5.941 1 23.72 174 ARG A C 1
ATOM 1350 O O . ARG A 1 174 ? -44.25 33.688 7.148 1 23.72 174 ARG A O 1
ATOM 1357 N N . SER A 1 175 ? -43.312 34.375 5.32 1 20.3 175 SER A N 1
ATOM 1358 C CA . SER A 1 175 ? -43.781 35.75 5.629 1 20.3 175 SER A CA 1
ATOM 1359 C C . SER A 1 175 ? -45.281 35.844 5.629 1 20.3 175 SER A C 1
ATOM 1361 O O . SER A 1 175 ? -45.938 35.438 4.664 1 20.3 175 SER A O 1
ATOM 1363 N N . ARG A 1 176 ? -45.844 35.75 6.793 1 23.09 176 ARG A N 1
ATOM 1364 C CA . ARG A 1 176 ? -47.219 35.938 7.207 1 23.09 176 ARG A CA 1
ATOM 1365 C C . ARG A 1 176 ? -47.844 37.156 6.531 1 23.09 176 ARG A C 1
ATOM 1367 O O . ARG A 1 176 ? -48.938 37.594 6.879 1 23.09 176 ARG A O 1
ATOM 1374 N N . THR A 1 177 ? -46.906 38.094 5.984 1 22.09 177 THR A N 1
ATOM 1375 C CA . THR A 1 177 ? -47.719 39.312 6.008 1 22.09 177 THR A CA 1
ATOM 1376 C C . THR A 1 177 ? -49.031 39.094 5.227 1 22.09 177 THR A C 1
ATOM 1378 O O . THR A 1 177 ? -49 38.719 4.055 1 22.09 177 THR A O 1
ATOM 1381 N N . GLU A 1 178 ? -50.125 38.938 5.934 1 20.92 178 GLU A N 1
ATOM 1382 C CA . GLU A 1 178 ? -51.562 38.812 5.723 1 20.92 178 GLU A CA 1
ATOM 1383 C C . GLU A 1 178 ? -52.062 39.875 4.746 1 20.92 178 GLU A C 1
ATOM 1385 O O . GLU A 1 178 ? -53.25 39.844 4.352 1 20.92 178 GLU A O 1
ATOM 1390 N N . HIS A 1 179 ? -51.406 41.125 4.773 1 20.53 179 HIS A N 1
ATOM 1391 C CA . HIS A 1 179 ? -52.531 42.062 4.605 1 20.53 179 HIS A CA 1
ATOM 1392 C C . HIS A 1 179 ? -53.375 41.719 3.373 1 20.53 179 HIS A C 1
ATOM 1394 O O . HIS A 1 179 ? -52.906 41 2.484 1 20.53 179 HIS A O 1
ATOM 1400 N N . ASP A 1 180 ? -54.281 42.688 3.049 1 19.06 180 ASP A N 1
ATOM 1401 C CA . ASP A 1 180 ? -55.688 42.906 2.67 1 19.06 180 ASP A CA 1
ATOM 1402 C C . ASP A 1 180 ? -55.875 42.719 1.17 1 19.06 180 ASP A C 1
ATOM 1404 O O . ASP A 1 180 ? -57 42.469 0.713 1 19.06 180 ASP A O 1
ATOM 1408 N N . ASN A 1 181 ? -55 43.406 0.317 1 19.61 181 ASN A N 1
ATOM 1409 C CA . ASN A 1 181 ? -55.844 44.062 -0.671 1 19.61 181 ASN A CA 1
ATOM 1410 C C . ASN A 1 181 ? -56.594 43.062 -1.544 1 19.61 181 ASN A C 1
ATOM 1412 O O . ASN A 1 181 ? -56.156 41.906 -1.656 1 19.61 181 ASN A O 1
ATOM 1416 N N . HIS A 1 182 ? -57.406 43.719 -2.484 1 20.08 182 HIS A N 1
ATOM 1417 C CA . HIS A 1 182 ? -58.688 43.562 -3.172 1 20.08 182 HIS A CA 1
ATOM 1418 C C . HIS A 1 182 ? -58.656 42.438 -4.195 1 20.08 182 HIS A C 1
ATOM 1420 O O . HIS A 1 182 ? -59.469 41.531 -4.172 1 20.08 182 HIS A O 1
ATOM 1426 N N . ASN A 1 183 ? -58.688 42.906 -5.531 1 18.62 183 ASN A N 1
ATOM 1427 C CA . ASN A 1 183 ? -59.781 42.625 -6.457 1 18.62 183 ASN A CA 1
ATOM 1428 C C . ASN A 1 183 ? -59.594 41.281 -7.152 1 18.62 183 ASN A C 1
ATOM 1430 O O . ASN A 1 183 ? -60.5 40.438 -7.137 1 18.62 183 ASN A O 1
ATOM 1434 N N . ASN A 1 184 ? -59.25 41.406 -8.5 1 19.83 184 ASN A N 1
ATOM 1435 C CA . ASN A 1 184 ? -60.031 40.938 -9.648 1 19.83 184 ASN A CA 1
ATOM 1436 C C . ASN A 1 184 ? -59.781 39.438 -9.914 1 19.83 184 ASN A C 1
ATOM 1438 O O . ASN A 1 184 ? -58.781 38.906 -9.477 1 19.83 184 ASN A O 1
ATOM 1442 N N . ASN A 1 185 ? -60.719 38.906 -10.773 1 19.59 185 ASN A N 1
ATOM 1443 C CA . ASN A 1 185 ? -61.469 37.688 -11.102 1 19.59 185 ASN A CA 1
ATOM 1444 C C . ASN A 1 185 ? -60.562 36.625 -11.688 1 19.59 185 ASN A C 1
ATOM 1446 O O . ASN A 1 185 ? -60.906 35.438 -11.641 1 19.59 185 ASN A O 1
ATOM 1450 N N . ASN A 1 186 ? -59.781 37.031 -12.734 1 21.34 186 ASN A N 1
ATOM 1451 C CA . ASN A 1 186 ? -59.938 36.188 -13.906 1 21.34 186 ASN A CA 1
ATOM 1452 C C . ASN A 1 186 ? -59.281 34.812 -13.68 1 21.34 186 ASN A C 1
ATOM 1454 O O . ASN A 1 186 ? -58.156 34.719 -13.164 1 21.34 186 ASN A O 1
ATOM 1458 N N . ASN A 1 187 ? -60.125 33.812 -13.609 1 20.28 187 ASN A N 1
ATOM 1459 C CA . ASN A 1 187 ? -60.094 32.375 -13.273 1 20.28 187 ASN A CA 1
ATOM 1460 C C . ASN A 1 187 ? -59.062 31.641 -14.148 1 20.28 187 ASN A C 1
ATOM 1462 O O . ASN A 1 187 ? -59.125 30.422 -14.273 1 20.28 187 ASN A O 1
ATOM 1466 N N . ASN A 1 188 ? -58.375 32.375 -15.039 1 20.61 188 ASN A N 1
ATOM 1467 C CA . ASN A 1 188 ? -57.938 31.406 -16.062 1 20.61 188 ASN A CA 1
ATOM 1468 C C . ASN A 1 188 ? -57.125 30.281 -15.445 1 20.61 188 ASN A C 1
ATOM 1470 O O . ASN A 1 188 ? -56.219 30.516 -14.641 1 20.61 188 ASN A O 1
ATOM 1474 N N . ASN A 1 189 ? -57.812 29.156 -15.359 1 21.12 189 ASN A N 1
ATOM 1475 C CA . ASN A 1 189 ? -57.438 27.828 -14.883 1 21.12 189 ASN A CA 1
ATOM 1476 C C . ASN A 1 189 ? -56.094 27.375 -15.484 1 21.12 189 ASN A C 1
ATOM 1478 O O . ASN A 1 189 ? -56.062 26.859 -16.594 1 21.12 189 ASN A O 1
ATOM 1482 N N . GLU A 1 190 ? -55.219 28.328 -15.805 1 20.75 190 GLU A N 1
ATOM 1483 C CA . GLU A 1 190 ? -54.094 27.656 -16.469 1 20.75 190 GLU A CA 1
ATOM 1484 C C . GLU A 1 190 ? -53.531 26.531 -15.625 1 20.75 190 GLU A C 1
ATOM 1486 O O . GLU A 1 190 ? -53.281 26.703 -14.43 1 20.75 190 GLU A O 1
ATOM 1491 N N . TYR A 1 191 ? -53.906 25.297 -16.047 1 23.19 191 TYR A N 1
ATOM 1492 C CA . TYR A 1 191 ? -53.375 24.016 -15.57 1 23.19 191 TYR A CA 1
ATOM 1493 C C . TYR A 1 191 ? -51.875 24.109 -15.328 1 23.19 191 TYR A C 1
ATOM 1495 O O . TYR A 1 191 ? -51.125 24.484 -16.234 1 23.19 191 TYR A O 1
ATOM 1503 N N . ASP A 1 192 ? -51.531 24.578 -14.172 1 23.2 192 ASP A N 1
ATOM 1504 C CA . ASP A 1 192 ? -50.156 24.484 -13.711 1 23.2 192 ASP A CA 1
ATOM 1505 C C . ASP A 1 192 ? -49.594 23.078 -13.891 1 23.2 192 ASP A C 1
ATOM 1507 O O . ASP A 1 192 ? -50.094 22.125 -13.32 1 23.2 192 ASP A O 1
ATOM 1511 N N . ASN A 1 193 ? -49.312 22.719 -15.141 1 24.58 193 ASN A N 1
ATOM 1512 C CA . ASN A 1 193 ? -48.5 21.516 -15.359 1 24.58 193 ASN A CA 1
ATOM 1513 C C . ASN A 1 193 ? -47.438 21.344 -14.289 1 24.58 193 ASN A C 1
ATOM 1515 O O . ASN A 1 193 ? -46.531 22.188 -14.164 1 24.58 193 ASN A O 1
ATOM 1519 N N . ASP A 1 194 ? -47.844 20.797 -13.164 1 26.09 194 ASP A N 1
ATOM 1520 C CA . ASP A 1 194 ? -47 20.266 -12.109 1 26.09 194 ASP A CA 1
ATOM 1521 C C . ASP A 1 194 ? -45.875 19.406 -12.695 1 26.09 194 ASP A C 1
ATOM 1523 O O . ASP A 1 194 ? -46.125 18.266 -13.102 1 26.09 194 ASP A O 1
ATOM 1527 N N . ASP A 1 195 ? -45.125 19.922 -13.664 1 27.34 195 ASP A N 1
ATOM 1528 C CA . ASP A 1 195 ? -43.906 19.203 -13.945 1 27.34 195 ASP A CA 1
ATOM 1529 C C . ASP A 1 195 ? -43.281 18.641 -12.672 1 27.34 195 ASP A C 1
ATOM 1531 O O . ASP A 1 195 ? -42.969 19.391 -11.75 1 27.34 195 ASP A O 1
ATOM 1535 N N . ASP A 1 196 ? -43.812 17.516 -12.211 1 27.95 196 ASP A N 1
ATOM 1536 C CA . ASP A 1 196 ? -43.156 16.562 -11.305 1 27.95 196 ASP A CA 1
ATOM 1537 C C . ASP A 1 196 ? -41.656 16.594 -11.461 1 27.95 196 ASP A C 1
ATOM 1539 O O . ASP A 1 196 ? -41.094 16 -12.398 1 27.95 196 ASP A O 1
ATOM 1543 N N . ASP A 1 197 ? -41.031 17.703 -11.344 1 30.28 197 ASP A N 1
ATOM 1544 C CA . ASP A 1 197 ? -39.594 17.766 -11.078 1 30.28 197 ASP A CA 1
ATOM 1545 C C . ASP A 1 197 ? -39.156 16.625 -10.164 1 30.28 197 ASP A C 1
ATOM 1547 O O . ASP A 1 197 ? -39.625 16.516 -9.023 1 30.28 197 ASP A O 1
ATOM 1551 N N . ASP A 1 198 ? -39.125 15.422 -10.734 1 31.19 198 ASP A N 1
ATOM 1552 C CA . ASP A 1 198 ? -38.406 14.328 -10.102 1 31.19 198 ASP A CA 1
ATOM 1553 C C . ASP A 1 198 ? -37.312 14.867 -9.18 1 31.19 198 ASP A C 1
ATOM 1555 O O . ASP A 1 198 ? -36.312 15.438 -9.641 1 31.19 198 ASP A O 1
ATOM 1559 N N . ASN A 1 199 ? -37.625 15.484 -8.125 1 32.22 199 ASN A N 1
ATOM 1560 C CA . ASN A 1 199 ? -36.844 15.688 -6.906 1 32.22 199 ASN A CA 1
ATOM 1561 C C . ASN A 1 199 ? -35.844 14.547 -6.664 1 32.22 199 ASN A C 1
ATOM 1563 O O . ASN A 1 199 ? -36.125 13.633 -5.887 1 32.22 199 ASN A O 1
ATOM 1567 N N . GLN A 1 200 ? -35.469 13.875 -7.684 1 33.41 200 GLN A N 1
ATOM 1568 C CA . GLN A 1 200 ? -34.312 13.062 -7.352 1 33.41 200 GLN A CA 1
ATOM 1569 C C . GLN A 1 200 ? -33.406 13.781 -6.348 1 33.41 200 GLN A C 1
ATOM 1571 O O . GLN A 1 200 ? -32.938 14.891 -6.609 1 33.41 200 GLN A O 1
ATOM 1576 N N . ASP A 1 201 ? -33.656 13.727 -5.117 1 36.44 201 ASP A N 1
ATOM 1577 C CA . ASP A 1 201 ? -32.781 14.039 -3.98 1 36.44 201 ASP A CA 1
ATOM 1578 C C . ASP A 1 201 ? -31.328 14.086 -4.398 1 36.44 201 ASP A C 1
ATOM 1580 O O . ASP A 1 201 ? -30.734 13.047 -4.719 1 36.44 201 ASP A O 1
ATOM 1584 N N . LYS A 1 202 ? -30.891 14.984 -5.129 1 40.25 202 LYS A N 1
ATOM 1585 C CA . LYS A 1 202 ? -29.5 15.281 -5.484 1 40.25 202 LYS A CA 1
ATOM 1586 C C . LYS A 1 202 ? -28.562 15.008 -4.312 1 40.25 202 LYS A C 1
ATOM 1588 O O . LYS A 1 202 ? -28.531 15.773 -3.348 1 40.25 202 LYS A O 1
ATOM 1593 N N . ILE A 1 203 ? -28.172 13.812 -3.975 1 48.06 203 ILE A N 1
ATOM 1594 C CA . ILE A 1 203 ? -27.125 13.375 -3.055 1 48.06 203 ILE A CA 1
ATOM 1595 C C . ILE A 1 203 ? -25.906 14.273 -3.215 1 48.06 203 ILE A C 1
ATOM 1597 O O . ILE A 1 203 ? -25.312 14.344 -4.297 1 48.06 203 ILE A O 1
ATOM 1601 N N . SER A 1 204 ? -25.766 15.312 -2.473 1 57.16 204 SER A N 1
ATOM 1602 C CA . SER A 1 204 ? -24.5 16.031 -2.549 1 57.16 204 SER A CA 1
ATOM 1603 C C . SER A 1 204 ? -23.328 15.102 -2.232 1 57.16 204 SER A C 1
ATOM 1605 O O . SER A 1 204 ? -23.281 14.5 -1.157 1 57.16 204 SER A O 1
ATOM 1607 N N . PRO A 1 205 ? -22.516 14.695 -3.189 1 63.72 205 PRO A N 1
ATOM 1608 C CA . PRO A 1 205 ? -21.406 13.773 -2.951 1 63.72 205 PRO A CA 1
ATOM 1609 C C . PRO A 1 205 ? -20.438 14.273 -1.881 1 63.72 205 PRO A C 1
ATOM 1611 O O . PRO A 1 205 ? -20.344 15.477 -1.645 1 63.72 205 PRO A O 1
ATOM 1614 N N . PHE A 1 206 ? -19.938 13.352 -1.07 1 81.5 206 PHE A N 1
ATOM 1615 C CA . PHE A 1 206 ? -18.812 13.617 -0.175 1 81.5 206 PHE A CA 1
ATOM 1616 C C . PHE A 1 206 ? -17.641 14.195 -0.944 1 81.5 206 PHE A C 1
ATOM 1618 O O . PHE A 1 206 ? -17.297 13.711 -2.027 1 81.5 206 PHE A O 1
ATOM 1625 N N . VAL A 1 207 ? -17.172 15.359 -0.527 1 89.81 207 VAL A N 1
ATOM 1626 C CA . VAL A 1 207 ? -16.078 16.031 -1.234 1 89.81 207 VAL A CA 1
ATOM 1627 C C . VAL A 1 207 ? -14.797 15.945 -0.414 1 89.81 207 VAL A C 1
ATOM 1629 O O . VAL A 1 207 ? -14.805 16.203 0.793 1 89.81 207 VAL A O 1
ATOM 1632 N N . ILE A 1 208 ? -13.773 15.508 -1.046 1 93.5 208 ILE A N 1
ATOM 1633 C CA . ILE A 1 208 ? -12.438 15.539 -0.461 1 93.5 208 ILE A CA 1
ATOM 1634 C C . ILE A 1 208 ? -11.539 16.469 -1.268 1 93.5 208 ILE A C 1
ATOM 1636 O O . ILE A 1 208 ? -11.531 16.422 -2.5 1 93.5 208 ILE A O 1
ATOM 1640 N N . GLN A 1 209 ? -10.867 17.391 -0.543 1 96.69 209 GLN A N 1
ATOM 1641 C CA . GLN A 1 209 ? -9.891 18.266 -1.182 1 96.69 209 GLN A CA 1
ATOM 1642 C C . GLN A 1 209 ? -8.469 17.734 -1.012 1 96.69 209 GLN A C 1
ATOM 1644 O O . GLN A 1 209 ? -8.078 17.344 0.089 1 96.69 209 GLN A O 1
ATOM 1649 N N . ILE A 1 210 ? -7.742 17.688 -2.15 1 98.38 210 ILE A N 1
ATOM 1650 C CA . ILE A 1 210 ? -6.363 17.219 -2.131 1 98.38 210 ILE A CA 1
ATOM 1651 C C . ILE A 1 210 ? -5.434 18.297 -2.676 1 98.38 210 ILE A C 1
ATOM 1653 O O . ILE A 1 210 ? -5.664 18.828 -3.764 1 98.38 210 ILE A O 1
ATOM 1657 N N . TYR A 1 211 ? -4.422 18.641 -1.891 1 98.69 211 TYR A N 1
ATOM 1658 C CA . TYR A 1 211 ? -3.475 19.703 -2.24 1 98.69 211 TYR A CA 1
ATOM 1659 C C . TYR A 1 211 ? -2.082 19.125 -2.471 1 98.69 211 TYR A C 1
ATOM 1661 O O . TYR A 1 211 ? -1.651 18.219 -1.75 1 98.69 211 TYR A O 1
ATOM 1669 N N . GLY A 1 212 ? -1.353 19.625 -3.438 1 98.06 212 GLY A N 1
ATOM 1670 C CA . GLY A 1 212 ? 0.009 19.156 -3.643 1 98.06 212 GLY A CA 1
ATOM 1671 C C . GLY A 1 212 ? 0.673 19.766 -4.863 1 98.06 212 GLY A C 1
ATOM 1672 O O . GLY A 1 212 ? 0.198 20.781 -5.398 1 98.06 212 GLY A O 1
ATOM 1673 N N . PRO A 1 213 ? 1.814 19.234 -5.285 1 96.75 213 PRO A N 1
ATOM 1674 C CA . PRO A 1 213 ? 2.562 19.781 -6.422 1 96.75 213 PRO A CA 1
ATOM 1675 C C . PRO A 1 213 ? 1.884 19.5 -7.762 1 96.75 213 PRO A C 1
ATOM 1677 O O . PRO A 1 213 ? 1.012 18.625 -7.848 1 96.75 213 PRO A O 1
ATOM 1680 N N . PRO A 1 214 ? 2.322 20.266 -8.781 1 93.12 214 PRO A N 1
ATOM 1681 C CA . PRO A 1 214 ? 1.874 19.906 -10.133 1 93.12 214 PRO A CA 1
ATOM 1682 C C . PRO A 1 214 ? 2.178 18.453 -10.484 1 93.12 214 PRO A C 1
ATOM 1684 O O . PRO A 1 214 ? 3.26 17.953 -10.164 1 93.12 214 PRO A O 1
ATOM 1687 N N . GLY A 1 215 ? 1.202 17.812 -11.148 1 91.62 215 GLY A N 1
ATOM 1688 C CA . GLY A 1 215 ? 1.31 16.391 -11.461 1 91.62 215 GLY A CA 1
ATOM 1689 C C . GLY A 1 215 ? 0.423 15.523 -10.594 1 91.62 215 GLY A C 1
ATOM 1690 O O . GLY A 1 215 ? 0.147 14.375 -10.938 1 91.62 215 GLY A O 1
ATOM 1691 N N . LEU A 1 216 ? 0.019 16.125 -9.508 1 94.88 216 LEU A N 1
ATOM 1692 C CA . LEU A 1 216 ? -0.806 15.375 -8.555 1 94.88 216 LEU A CA 1
ATOM 1693 C C . LEU A 1 216 ? -2.119 14.945 -9.203 1 94.88 216 LEU A C 1
ATOM 1695 O O . LEU A 1 216 ? -2.533 13.789 -9.07 1 94.88 216 LEU A O 1
ATOM 1699 N N . TYR A 1 217 ? -2.742 15.852 -9.898 1 92.5 217 TYR A N 1
ATOM 1700 C CA . TYR A 1 217 ? -3.998 15.547 -10.578 1 92.5 217 TYR A CA 1
ATOM 1701 C C . TYR A 1 217 ? -3.832 14.375 -11.539 1 92.5 217 TYR A C 1
ATOM 1703 O O . TYR A 1 217 ? -4.637 13.445 -11.531 1 92.5 217 TYR A O 1
ATOM 1711 N N . HIS A 1 218 ? -2.822 14.406 -12.297 1 88.94 218 HIS A N 1
ATOM 1712 C CA . HIS A 1 218 ? -2.588 13.367 -13.297 1 88.94 218 HIS A CA 1
ATOM 1713 C C . HIS A 1 218 ? -2.314 12.023 -12.633 1 88.94 218 HIS A C 1
ATOM 1715 O O . HIS A 1 218 ? -2.736 10.977 -13.133 1 88.94 218 HIS A O 1
ATOM 1721 N N . TYR A 1 219 ? -1.56 12.094 -11.578 1 92.69 219 TYR A N 1
ATOM 1722 C CA . TYR A 1 219 ? -1.282 10.859 -10.859 1 92.69 219 TYR A CA 1
ATOM 1723 C C . TYR A 1 219 ? -2.574 10.203 -10.383 1 92.69 219 TYR A C 1
ATOM 1725 O O . TYR A 1 219 ? -2.791 9.008 -10.602 1 92.69 219 TYR A O 1
ATOM 1733 N N . ILE A 1 220 ? -3.398 10.984 -9.75 1 94.12 220 ILE A N 1
ATOM 1734 C CA . ILE A 1 220 ? -4.652 10.469 -9.211 1 94.12 220 ILE A CA 1
ATOM 1735 C C . ILE A 1 220 ? -5.547 9.992 -10.359 1 94.12 220 ILE A C 1
ATOM 1737 O O . ILE A 1 220 ? -6.055 8.867 -10.328 1 94.12 220 ILE A O 1
ATOM 1741 N N . ALA A 1 221 ? -5.707 10.766 -11.359 1 90 221 ALA A N 1
ATOM 1742 C CA . ALA A 1 221 ? -6.605 10.469 -12.477 1 90 221 ALA A CA 1
ATOM 1743 C C . ALA A 1 221 ? -6.16 9.211 -13.219 1 90 221 ALA A C 1
ATOM 1745 O O . ALA A 1 221 ? -6.98 8.344 -13.531 1 90 221 ALA A O 1
ATOM 1746 N N . SER A 1 222 ? -4.84 9.109 -13.492 1 88.69 222 SER A N 1
ATOM 1747 C CA . SER A 1 222 ? -4.344 7.949 -14.227 1 88.69 222 SER A CA 1
ATOM 1748 C C . SER A 1 222 ? -4.48 6.672 -13.398 1 88.69 222 SER A C 1
ATOM 1750 O O . SER A 1 222 ? -4.824 5.617 -13.938 1 88.69 222 SER A O 1
ATOM 1752 N N . SER A 1 223 ? -4.137 6.789 -12.133 1 92.62 223 SER A N 1
ATOM 1753 C CA . SER A 1 223 ? -4.246 5.621 -11.273 1 92.62 223 SER A CA 1
ATOM 1754 C C . SER A 1 223 ? -5.672 5.086 -11.242 1 92.62 223 SER A C 1
ATOM 1756 O O . SER A 1 223 ? -5.891 3.877 -11.352 1 92.62 223 SER A O 1
ATOM 1758 N N . LEU A 1 224 ? -6.613 5.977 -11.125 1 91.75 224 LEU A N 1
ATOM 1759 C CA . LEU A 1 224 ? -8.008 5.574 -11.023 1 91.75 224 LEU A CA 1
ATOM 1760 C C . LEU A 1 224 ? -8.523 5.074 -12.375 1 91.75 224 LEU A C 1
ATOM 1762 O O . LEU A 1 224 ? -9.234 4.066 -12.438 1 91.75 224 LEU A O 1
ATOM 1766 N N . LEU A 1 225 ? -8.148 5.688 -13.398 1 88 225 LEU A N 1
ATOM 1767 C CA . LEU A 1 225 ? -8.586 5.301 -14.734 1 88 225 LEU A CA 1
ATOM 1768 C C . LEU A 1 225 ? -8.047 3.922 -15.109 1 88 225 LEU A C 1
ATOM 1770 O O . LEU A 1 225 ? -8.805 3.051 -15.539 1 88 225 LEU A O 1
ATOM 1774 N N . LEU A 1 226 ? -6.805 3.705 -14.922 1 90.38 226 LEU A N 1
ATOM 1775 C CA . LEU A 1 226 ? -6.137 2.496 -15.391 1 90.38 226 LEU A CA 1
ATOM 1776 C C . LEU A 1 226 ? -6.441 1.313 -14.477 1 90.38 226 LEU A C 1
ATOM 1778 O O . LEU A 1 226 ? -6.234 0.159 -14.859 1 90.38 226 LEU A O 1
ATOM 1782 N N . SER A 1 227 ? -6.914 1.581 -13.305 1 92.81 227 SER A N 1
ATOM 1783 C CA . SER A 1 227 ? -7.383 0.508 -12.438 1 92.81 227 SER A CA 1
ATOM 1784 C C . SER A 1 227 ? -8.875 0.247 -12.641 1 92.81 227 SER A C 1
ATOM 1786 O O . SER A 1 227 ? -9.484 -0.492 -11.867 1 92.81 227 SER A O 1
ATOM 1788 N N . CYS A 1 228 ? -9.484 0.907 -13.531 1 88.38 228 CYS A N 1
ATOM 1789 C CA . CYS A 1 228 ? -10.883 0.735 -13.906 1 88.38 228 CYS A CA 1
ATOM 1790 C C . CYS A 1 228 ? -11.805 1.104 -12.75 1 88.38 228 CYS A C 1
ATOM 1792 O O . CYS A 1 228 ? -12.836 0.463 -12.539 1 88.38 228 CYS A O 1
ATOM 1794 N N . THR A 1 229 ? -11.336 2.059 -11.977 1 88.31 229 THR A N 1
ATOM 1795 C CA . THR A 1 229 ? -12.109 2.516 -10.828 1 88.31 229 THR A CA 1
ATOM 1796 C C . THR A 1 229 ? -13.172 3.521 -11.25 1 88.31 229 THR A C 1
ATOM 1798 O O . THR A 1 229 ? -12.914 4.398 -12.078 1 88.31 229 THR A O 1
ATOM 1801 N N . LYS A 1 230 ? -14.352 3.377 -10.672 1 81.88 230 LYS A N 1
ATOM 1802 C CA . LYS A 1 230 ? -15.43 4.348 -10.844 1 81.88 230 LYS A CA 1
ATOM 1803 C C . LYS A 1 230 ? -15.797 5.004 -9.516 1 81.88 230 LYS A C 1
ATOM 1805 O O . LYS A 1 230 ? -16.219 4.32 -8.578 1 81.88 230 LYS A O 1
ATOM 1810 N N . LEU A 1 231 ? -15.602 6.297 -9.516 1 86.38 231 LEU A N 1
ATOM 1811 C CA . LEU A 1 231 ? -16.016 7.043 -8.328 1 86.38 231 LEU A CA 1
ATOM 1812 C C . LEU A 1 231 ? -17.453 7.523 -8.461 1 86.38 231 LEU A C 1
ATOM 1814 O O . LEU A 1 231 ? -17.781 8.305 -9.359 1 86.38 231 LEU A O 1
ATOM 1818 N N . VAL A 1 232 ? -18.344 7.082 -7.621 1 83.25 232 VAL A N 1
ATOM 1819 C CA . VAL A 1 232 ? -19.766 7.426 -7.711 1 83.25 232 VAL A CA 1
ATOM 1820 C C . VAL A 1 232 ? -20.172 8.266 -6.504 1 83.25 232 VAL A C 1
ATOM 1822 O O . VAL A 1 232 ? -20.938 9.227 -6.637 1 83.25 232 VAL A O 1
ATOM 1825 N N . TYR A 1 233 ? -19.641 8.047 -5.43 1 85.56 233 TYR A N 1
ATOM 1826 C CA . TYR A 1 233 ? -20.141 8.617 -4.184 1 85.56 233 TYR A CA 1
ATOM 1827 C C . TYR A 1 233 ? -19.172 9.641 -3.621 1 85.56 233 TYR A C 1
ATOM 1829 O O . TYR A 1 233 ? -19.391 10.203 -2.547 1 85.56 233 TYR A O 1
ATOM 1837 N N . LEU A 1 234 ? -18.094 9.836 -4.336 1 89.25 234 LEU A N 1
ATOM 1838 C CA . LEU A 1 234 ? -17.031 10.727 -3.852 1 89.25 234 LEU A CA 1
ATOM 1839 C C . LEU A 1 234 ? -16.594 11.688 -4.949 1 89.25 234 LEU A C 1
ATOM 1841 O O . LEU A 1 234 ? -16.406 11.273 -6.098 1 89.25 234 LEU A O 1
ATOM 1845 N N . LYS A 1 235 ? -16.516 12.93 -4.598 1 91.19 235 LYS A N 1
ATOM 1846 C CA . LYS A 1 235 ? -15.945 13.938 -5.484 1 91.19 235 LYS A CA 1
ATOM 1847 C C . LYS A 1 235 ? -14.586 14.406 -4.969 1 91.19 235 LYS A C 1
ATOM 1849 O O . LYS A 1 235 ? -14.414 14.641 -3.773 1 91.19 235 LYS A O 1
ATOM 1854 N N . LEU A 1 236 ? -13.656 14.469 -5.902 1 94.56 236 LEU A N 1
ATOM 1855 C CA . LEU A 1 236 ? -12.312 14.938 -5.547 1 94.56 236 LEU A CA 1
ATOM 1856 C C . LEU A 1 236 ? -12.039 16.297 -6.156 1 94.56 236 LEU A C 1
ATOM 1858 O O . LEU A 1 236 ? -12.273 16.516 -7.348 1 94.56 236 LEU A O 1
ATOM 1862 N N . GLN A 1 237 ? -11.648 17.219 -5.32 1 95.5 237 GLN A N 1
ATOM 1863 C CA . GLN A 1 237 ? -11.078 18.484 -5.777 1 95.5 237 GLN A CA 1
ATOM 1864 C C . GLN A 1 237 ? -9.57 18.516 -5.547 1 95.5 237 GLN A C 1
ATOM 1866 O O . GLN A 1 237 ? -9.109 18.531 -4.402 1 95.5 237 GLN A O 1
ATOM 1871 N N . VAL A 1 238 ? -8.828 18.531 -6.664 1 96.12 238 VAL A N 1
ATOM 1872 C CA . VAL A 1 238 ? -7.375 18.469 -6.582 1 96.12 238 VAL A CA 1
ATOM 1873 C C . VAL A 1 238 ? -6.793 19.859 -6.84 1 96.12 238 VAL A C 1
ATOM 1875 O O . VAL A 1 238 ? -6.938 20.406 -7.934 1 96.12 238 VAL A O 1
ATOM 1878 N N . TYR A 1 239 ? -6.156 20.406 -5.801 1 97.38 239 TYR A N 1
ATOM 1879 C CA . TYR A 1 239 ? -5.531 21.719 -5.875 1 97.38 239 TYR A CA 1
ATOM 1880 C C . TYR A 1 239 ? -4.023 21.594 -6.059 1 97.38 239 TYR A C 1
ATOM 1882 O O . TYR A 1 239 ? -3.307 21.203 -5.137 1 97.38 239 TYR A O 1
ATOM 1890 N N . GLU A 1 240 ? -3.557 21.922 -7.246 1 96.38 240 GLU A N 1
ATOM 1891 C CA . GLU A 1 240 ? -2.115 21.953 -7.484 1 96.38 240 GLU A CA 1
ATOM 1892 C C . GLU A 1 240 ? -1.53 23.312 -7.16 1 96.38 240 GLU A C 1
ATOM 1894 O O . GLU A 1 240 ? -2.049 24.344 -7.609 1 96.38 240 GLU A O 1
ATOM 1899 N N . LEU A 1 241 ? -0.555 23.391 -6.309 1 97.19 241 LEU A N 1
ATOM 1900 C CA . LEU A 1 241 ? 0.147 24.594 -5.914 1 97.19 241 LEU A CA 1
ATOM 1901 C C . LEU A 1 241 ? 1.175 25 -6.965 1 97.19 241 LEU A C 1
ATOM 1903 O O . LEU A 1 241 ? 2.201 24.344 -7.125 1 97.19 241 LEU A O 1
ATOM 1907 N N . VAL A 1 242 ? 0.935 26.125 -7.68 1 94.81 242 VAL A N 1
ATOM 1908 C CA . VAL A 1 242 ? 1.738 26.469 -8.844 1 94.81 242 VAL A CA 1
ATOM 1909 C C . VAL A 1 242 ? 2.406 27.828 -8.625 1 94.81 242 VAL A C 1
ATOM 1911 O O . VAL A 1 242 ? 2.066 28.547 -7.684 1 94.81 242 VAL A O 1
ATOM 1914 N N . GLY A 1 243 ? 3.436 28.094 -9.453 1 92.81 243 GLY A N 1
ATOM 1915 C CA . GLY A 1 243 ? 4.098 29.391 -9.414 1 92.81 243 GLY A CA 1
ATOM 1916 C C . GLY A 1 243 ? 5.316 29.406 -8.508 1 92.81 243 GLY A C 1
ATOM 1917 O O . GLY A 1 243 ? 5.773 30.469 -8.094 1 92.81 243 GLY A O 1
ATOM 1918 N N . GLY A 1 244 ? 5.785 28.234 -8.234 1 91.06 244 GLY A N 1
ATOM 1919 C CA . GLY A 1 244 ? 6.941 28.156 -7.359 1 91.06 244 GLY A CA 1
ATOM 1920 C C . GLY A 1 244 ? 8.258 28.25 -8.102 1 91.06 244 GLY A C 1
ATOM 1921 O O . GLY A 1 244 ? 8.281 28.547 -9.297 1 91.06 244 GLY A O 1
ATOM 1922 N N . ARG A 1 245 ? 9.344 28.094 -7.383 1 86.06 245 ARG A N 1
ATOM 1923 C CA . ARG A 1 245 ? 10.703 28.203 -7.891 1 86.06 245 ARG A CA 1
ATOM 1924 C C . ARG A 1 245 ? 11.109 26.953 -8.648 1 86.06 245 ARG A C 1
ATOM 1926 O O . ARG A 1 245 ? 11.812 27.016 -9.656 1 86.06 245 ARG A O 1
ATOM 1933 N N . VAL A 1 246 ? 10.625 25.844 -8.094 1 77.69 246 VAL A N 1
ATOM 1934 C CA . VAL A 1 246 ? 11.047 24.562 -8.625 1 77.69 246 VAL A CA 1
ATOM 1935 C C . VAL A 1 246 ? 10.062 24.094 -9.703 1 77.69 246 VAL A C 1
ATOM 1937 O O . VAL A 1 246 ? 8.844 24.219 -9.531 1 77.69 246 VAL A O 1
ATOM 1940 N N . ARG A 1 247 ? 10.703 23.688 -10.82 1 73.56 247 ARG A N 1
ATOM 1941 C CA . ARG A 1 247 ? 9.867 23.109 -11.875 1 73.56 247 ARG A CA 1
ATOM 1942 C C . ARG A 1 247 ? 10.383 21.734 -12.297 1 73.56 247 ARG A C 1
ATOM 1944 O O . ARG A 1 247 ? 11.586 21.547 -12.477 1 73.56 247 ARG A O 1
ATOM 1951 N N . ARG A 1 248 ? 9.508 20.797 -12.148 1 69.44 248 ARG A N 1
ATOM 1952 C CA . ARG A 1 248 ? 9.852 19.5 -12.703 1 69.44 248 ARG A CA 1
ATOM 1953 C C . ARG A 1 248 ? 9.398 19.375 -14.148 1 69.44 248 ARG A C 1
ATOM 1955 O O . ARG A 1 248 ? 8.305 19.828 -14.508 1 69.44 248 ARG A O 1
ATOM 1962 N N . VAL A 1 249 ? 10.461 19 -15.039 1 57.81 249 VAL A N 1
ATOM 1963 C CA . VAL A 1 249 ? 10.133 18.719 -16.438 1 57.81 249 VAL A CA 1
ATOM 1964 C C . VAL A 1 249 ? 10.508 17.266 -16.766 1 57.81 249 VAL A C 1
ATOM 1966 O O . VAL A 1 249 ? 11.477 16.734 -16.234 1 57.81 249 VAL A O 1
ATOM 1969 N N . ALA A 1 250 ? 9.539 16.5 -17.312 1 57.16 250 ALA A N 1
ATOM 1970 C CA . ALA A 1 250 ? 9.906 15.172 -17.781 1 57.16 250 ALA A CA 1
ATOM 1971 C C . ALA A 1 250 ? 11.117 15.227 -18.703 1 57.16 250 ALA A C 1
ATOM 1973 O O . ALA A 1 250 ? 11.273 16.172 -19.469 1 57.16 250 ALA A O 1
ATOM 1974 N N . SER A 1 251 ? 12.305 14.578 -18.328 1 51.19 251 SER A N 1
ATOM 1975 C CA . SER A 1 251 ? 13.477 14.586 -19.203 1 51.19 251 SER A CA 1
ATOM 1976 C C . SER A 1 251 ? 13.07 14.477 -20.656 1 51.19 251 SER A C 1
ATOM 1978 O O . SER A 1 251 ? 12.297 13.594 -21.031 1 51.19 251 SER A O 1
ATOM 1980 N N . PRO A 1 252 ? 13.359 15.656 -21.359 1 42.72 252 PRO A N 1
ATOM 1981 C CA . PRO A 1 252 ? 13.062 15.594 -22.797 1 42.72 252 PRO A CA 1
ATOM 1982 C C . PRO A 1 252 ? 13.609 14.328 -23.453 1 42.72 252 PRO A C 1
ATOM 1984 O O . PRO A 1 252 ? 14.75 13.93 -23.188 1 42.72 252 PRO A O 1
ATOM 1987 N N . LEU A 1 253 ? 12.789 13.312 -23.672 1 42.53 253 LEU A N 1
ATOM 1988 C CA . LEU A 1 253 ? 13.398 12.375 -24.609 1 42.53 253 LEU A CA 1
ATOM 1989 C C . LEU A 1 253 ? 14.109 13.125 -25.734 1 42.53 253 LEU A C 1
ATOM 1991 O O . LEU A 1 253 ? 13.773 14.266 -26.031 1 42.53 253 LEU A O 1
ATOM 1995 N N . LYS A 1 254 ? 15.18 12.617 -26.422 1 37.69 254 LYS A N 1
ATOM 1996 C CA . LYS A 1 254 ? 15.875 13.234 -27.547 1 37.69 254 LYS A CA 1
ATOM 1997 C C . LYS A 1 254 ? 14.938 14.125 -28.344 1 37.69 254 LYS A C 1
ATOM 1999 O O . LYS A 1 254 ? 14.938 15.344 -28.188 1 37.69 254 LYS A O 1
ATOM 2004 N N . GLN A 1 255 ? 15.031 14.008 -29.812 1 38.19 255 GLN A N 1
ATOM 2005 C CA . GLN A 1 255 ? 14.734 14.883 -30.938 1 38.19 255 GLN A CA 1
ATOM 2006 C C . GLN A 1 255 ? 13.305 15.398 -30.875 1 38.19 255 GLN A C 1
ATOM 2008 O O . GLN A 1 255 ? 13.07 16.609 -30.859 1 38.19 255 GLN A O 1
ATOM 2013 N N . GLN A 1 256 ? 12.336 14.898 -31.828 1 38.94 256 GLN A N 1
ATOM 2014 C CA . GLN A 1 256 ? 11.312 15.5 -32.656 1 38.94 256 GLN A CA 1
ATOM 2015 C C . GLN A 1 256 ? 10.016 15.719 -31.891 1 38.94 256 GLN A C 1
ATOM 2017 O O . GLN A 1 256 ? 9.109 16.406 -32.344 1 38.94 256 GLN A O 1
ATOM 2022 N N . GLN A 1 257 ? 9.344 14.727 -31.125 1 42.5 257 GLN A N 1
ATOM 2023 C CA . GLN A 1 257 ? 7.906 14.844 -30.922 1 42.5 257 GLN A CA 1
ATOM 2024 C C . GLN A 1 257 ? 7.59 15.578 -29.625 1 42.5 257 GLN A C 1
ATOM 2026 O O . GLN A 1 257 ? 8.297 15.406 -28.625 1 42.5 257 GLN A O 1
ATOM 2031 N N . ARG A 1 258 ? 6.871 16.672 -29.688 1 47.94 258 ARG A N 1
ATOM 2032 C CA . ARG A 1 258 ? 6.262 17.547 -28.688 1 47.94 258 ARG A CA 1
ATOM 2033 C C . ARG A 1 258 ? 5.68 16.75 -27.531 1 47.94 258 ARG A C 1
ATOM 2035 O O . ARG A 1 258 ? 4.574 16.219 -27.641 1 47.94 258 ARG A O 1
ATOM 2042 N N . ILE A 1 259 ? 6.465 16.047 -26.609 1 55.31 259 ILE A N 1
ATOM 2043 C CA . ILE A 1 259 ? 5.945 15.273 -25.5 1 55.31 259 ILE A CA 1
ATOM 2044 C C . ILE A 1 259 ? 5.398 16.203 -24.422 1 55.31 259 ILE A C 1
ATOM 2046 O O . ILE A 1 259 ? 6.102 17.109 -23.969 1 55.31 259 ILE A O 1
ATOM 2050 N N . ARG A 1 260 ? 4.102 16.188 -24.234 1 64.94 260 ARG A N 1
ATOM 2051 C CA . ARG A 1 260 ? 3.451 16.938 -23.172 1 64.94 260 ARG A CA 1
ATOM 2052 C C . ARG A 1 260 ? 4.062 16.594 -21.812 1 64.94 260 ARG A C 1
ATOM 2054 O O . ARG A 1 260 ? 4.41 15.445 -21.562 1 64.94 260 ARG A O 1
ATOM 2061 N N . ASP A 1 261 ? 4.258 17.703 -21.016 1 73.25 261 ASP A N 1
ATOM 2062 C CA . ASP A 1 261 ? 4.789 17.562 -19.656 1 73.25 261 ASP A CA 1
ATOM 2063 C C . ASP A 1 261 ? 3.699 17.109 -18.688 1 73.25 261 ASP A C 1
ATOM 2065 O O . ASP A 1 261 ? 2.783 17.875 -18.375 1 73.25 261 ASP A O 1
ATOM 2069 N N . PRO A 1 262 ? 3.758 15.969 -18.234 1 74.19 262 PRO A N 1
ATOM 2070 C CA . PRO A 1 262 ? 2.689 15.453 -17.375 1 74.19 262 PRO A CA 1
ATOM 2071 C C . PRO A 1 262 ? 2.6 16.188 -16.047 1 74.19 262 PRO A C 1
ATOM 2073 O O . PRO A 1 262 ? 1.626 16.016 -15.305 1 74.19 262 PRO A O 1
ATOM 2076 N N . PHE A 1 263 ? 3.488 17.078 -15.734 1 76 263 PHE A N 1
ATOM 2077 C CA . PHE A 1 263 ? 3.48 17.781 -14.461 1 76 263 PHE A CA 1
ATOM 2078 C C . PHE A 1 263 ? 2.84 19.156 -14.602 1 76 263 PHE A C 1
ATOM 2080 O O . PHE A 1 263 ? 2.373 19.734 -13.617 1 76 263 PHE A O 1
ATOM 2087 N N . SER A 1 264 ? 2.844 19.703 -15.773 1 71.81 264 SER A N 1
ATOM 2088 C CA . SER A 1 264 ? 2.391 21.094 -15.891 1 71.81 264 SER A CA 1
ATOM 2089 C C . SER A 1 264 ? 1.229 21.203 -16.875 1 71.81 264 SER A C 1
ATOM 2091 O O . SER A 1 264 ? 0.415 22.125 -16.766 1 71.81 264 SER A O 1
ATOM 2093 N N . ASP A 1 265 ? 1.175 20.234 -17.781 1 71.12 265 ASP A N 1
ATOM 2094 C CA . ASP A 1 265 ? 0.182 20.391 -18.844 1 71.12 265 ASP A CA 1
ATOM 2095 C C . ASP A 1 265 ? -1.139 19.719 -18.453 1 71.12 265 ASP A C 1
ATOM 2097 O O . ASP A 1 265 ? -1.176 18.875 -17.562 1 71.12 265 ASP A O 1
ATOM 2101 N N . GLU A 1 266 ? -2.258 20.391 -18.984 1 63.03 266 GLU A N 1
ATOM 2102 C CA . GLU A 1 266 ? -3.529 19.688 -18.875 1 63.03 266 GLU A CA 1
ATOM 2103 C C . GLU A 1 266 ? -3.539 18.438 -19.766 1 63.03 266 GLU A C 1
ATOM 2105 O O . GLU A 1 266 ? -3.166 18.516 -20.938 1 63.03 266 GLU A O 1
ATOM 2110 N N . TYR A 1 267 ? -3.391 17.328 -19.156 1 59.19 267 TYR A N 1
ATOM 2111 C CA . TYR A 1 267 ? -3.375 16.078 -19.906 1 59.19 267 TYR A CA 1
ATOM 2112 C C . TYR A 1 267 ? -4.785 15.531 -20.094 1 59.19 267 TYR A C 1
ATOM 2114 O O . TYR A 1 267 ? -5.438 15.133 -19.125 1 59.19 267 TYR A O 1
ATOM 2122 N N . PRO A 1 268 ? -5.539 15.875 -21.219 1 57.25 268 PRO A N 1
ATOM 2123 C CA . PRO A 1 268 ? -6.902 15.359 -21.391 1 57.25 268 PRO A CA 1
ATOM 2124 C C . PRO A 1 268 ? -6.988 13.844 -21.25 1 57.25 268 PRO A C 1
ATOM 2126 O O . PRO A 1 268 ? -8.008 13.32 -20.812 1 57.25 268 PRO A O 1
ATOM 2129 N N . GLU A 1 269 ? -6.008 13.141 -21.578 1 57.69 269 GLU A N 1
ATOM 2130 C CA . GLU A 1 269 ? -6.129 11.703 -21.797 1 57.69 269 GLU A CA 1
ATOM 2131 C C . GLU A 1 269 ? -6.281 10.953 -20.469 1 57.69 269 GLU A C 1
ATOM 2133 O O . GLU A 1 269 ? -6.984 9.945 -20.406 1 57.69 269 GLU A O 1
ATOM 2138 N N . TYR A 1 270 ? -5.664 11.391 -19.453 1 62.75 270 TYR A N 1
ATOM 2139 C CA . TYR A 1 270 ? -5.867 10.695 -18.188 1 62.75 270 TYR A CA 1
ATOM 2140 C C . TYR A 1 270 ? -6.855 11.445 -17.312 1 62.75 270 TYR A C 1
ATOM 2142 O O . TYR A 1 270 ? -6.719 11.453 -16.078 1 62.75 270 TYR A O 1
ATOM 2150 N N . SER A 1 271 ? -7.824 12.055 -18.078 1 60.31 271 SER A N 1
ATOM 2151 C CA . SER A 1 271 ? -8.812 12.758 -17.281 1 60.31 271 SER A CA 1
ATOM 2152 C C . SER A 1 271 ? -9.945 11.828 -16.859 1 60.31 271 SER A C 1
ATOM 2154 O O . SER A 1 271 ? -10.328 10.922 -17.594 1 60.31 271 SER A O 1
ATOM 2156 N N . TYR A 1 272 ? -10.086 11.625 -15.539 1 62.72 272 TYR A N 1
ATOM 2157 C CA . TYR A 1 272 ? -11.258 10.984 -14.953 1 62.72 272 TYR A CA 1
ATOM 2158 C C . TYR A 1 272 ? -12.445 11.938 -14.938 1 62.72 272 TYR A C 1
ATOM 2160 O O . TYR A 1 272 ? -12.453 12.922 -14.195 1 62.72 272 TYR A O 1
ATOM 2168 N N . ALA A 1 273 ? -13.359 11.922 -15.992 1 59.16 273 ALA A N 1
ATOM 2169 C CA . ALA A 1 273 ? -14.398 12.93 -16.203 1 59.16 273 ALA A CA 1
ATOM 2170 C C . ALA A 1 273 ? -15.461 12.867 -15.109 1 59.16 273 ALA A C 1
ATOM 2172 O O . ALA A 1 273 ? -15.836 11.781 -14.656 1 59.16 273 ALA A O 1
ATOM 2173 N N . GLY A 1 274 ? -15.766 14.078 -14.477 1 64.19 274 GLY A N 1
ATOM 2174 C CA . GLY A 1 274 ? -16.953 14.367 -13.688 1 64.19 274 GLY A CA 1
ATOM 2175 C C . GLY A 1 274 ? -16.688 14.344 -12.195 1 64.19 274 GLY A C 1
ATOM 2176 O O . GLY A 1 274 ? -17.062 15.289 -11.484 1 64.19 274 GLY A O 1
ATOM 2177 N N . GLN A 1 275 ? -15.867 13.281 -11.734 1 81.81 275 GLN A N 1
ATOM 2178 C CA . GLN A 1 275 ? -15.805 13.164 -10.281 1 81.81 275 GLN A CA 1
ATOM 2179 C C . GLN A 1 275 ? -14.5 13.742 -9.742 1 81.81 275 GLN A C 1
ATOM 2181 O O . GLN A 1 275 ? -14.367 13.961 -8.531 1 81.81 275 GLN A O 1
ATOM 2186 N N . ILE A 1 276 ? -13.5 14.109 -10.641 1 89.06 276 ILE A N 1
ATOM 2187 C CA . ILE A 1 276 ? -12.25 14.719 -10.203 1 89.06 276 ILE A CA 1
ATOM 2188 C C . ILE A 1 276 ? -12.078 16.078 -10.867 1 89.06 276 ILE A C 1
ATOM 2190 O O . ILE A 1 276 ? -12.094 16.188 -12.094 1 89.06 276 ILE A O 1
ATOM 2194 N N . GLU A 1 277 ? -11.961 17.125 -10.07 1 90.44 277 GLU A N 1
ATOM 2195 C CA . GLU A 1 277 ? -11.766 18.484 -10.555 1 90.44 277 GLU A CA 1
ATOM 2196 C C . GLU A 1 277 ? -10.344 18.969 -10.273 1 90.44 277 GLU A C 1
ATOM 2198 O O . GLU A 1 277 ? -9.844 18.828 -9.156 1 90.44 277 GLU A O 1
ATOM 2203 N N . ARG A 1 278 ? -9.75 19.5 -11.273 1 91.25 278 ARG A N 1
ATOM 2204 C CA . ARG A 1 278 ? -8.422 20.078 -11.133 1 91.25 278 ARG A CA 1
ATOM 2205 C C . ARG A 1 278 ? -8.508 21.578 -10.875 1 91.25 278 ARG A C 1
ATOM 2207 O O . ARG A 1 278 ? -9.195 22.297 -11.609 1 91.25 278 ARG A O 1
ATOM 2214 N N . LYS A 1 279 ? -7.867 22.047 -9.852 1 93.44 279 LYS A N 1
ATOM 2215 C CA . LYS A 1 279 ? -7.762 23.469 -9.492 1 93.44 279 LYS A CA 1
ATOM 2216 C C . LYS A 1 279 ? -6.312 23.859 -9.227 1 93.44 279 LYS A C 1
ATOM 2218 O O . LYS A 1 279 ? -5.43 23 -9.18 1 93.44 279 LYS A O 1
ATOM 2223 N N . ARG A 1 280 ? -6.098 25.188 -9.219 1 94.81 280 ARG A N 1
ATOM 2224 C CA . ARG A 1 280 ? -4.742 25.688 -8.992 1 94.81 280 ARG A CA 1
ATOM 2225 C C . ARG A 1 280 ? -4.723 26.797 -7.957 1 94.81 280 ARG A C 1
ATOM 2227 O O . ARG A 1 280 ? -5.656 27.609 -7.891 1 94.81 280 ARG A O 1
ATOM 2234 N N . ILE A 1 281 ? -3.723 26.781 -7.133 1 96.5 281 ILE A N 1
ATOM 2235 C CA . ILE A 1 281 ? -3.447 27.891 -6.211 1 96.5 281 ILE A CA 1
ATOM 2236 C C . ILE A 1 281 ? -2.096 28.516 -6.547 1 96.5 281 ILE A C 1
ATOM 2238 O O . ILE A 1 281 ? -1.075 27.828 -6.586 1 96.5 281 ILE A O 1
ATOM 2242 N N . GLN A 1 282 ? -2.107 29.766 -6.758 1 95.75 282 GLN A N 1
ATOM 2243 C CA . GLN A 1 282 ? -0.912 30.5 -7.16 1 95.75 282 GLN A CA 1
ATOM 2244 C C . GLN A 1 282 ? -0.15 31.016 -5.941 1 95.75 282 GLN A C 1
ATOM 2246 O O . GLN A 1 282 ? -0.755 31.484 -4.98 1 95.75 282 GLN A O 1
ATOM 2251 N N . ALA A 1 283 ? 1.13 30.891 -6.039 1 95.19 283 ALA A N 1
ATOM 2252 C CA . ALA A 1 283 ? 1.972 31.438 -4.973 1 95.19 283 ALA A CA 1
ATOM 2253 C C . ALA A 1 283 ? 1.917 32.969 -4.949 1 95.19 283 ALA A C 1
ATOM 2255 O O . ALA A 1 283 ? 1.769 33.594 -5.992 1 95.19 283 ALA A O 1
ATOM 2256 N N . GLN A 1 284 ? 1.932 33.5 -3.797 1 95.06 284 GLN A N 1
ATOM 2257 C CA . GLN A 1 284 ? 2.186 34.938 -3.572 1 95.06 284 GLN A CA 1
ATOM 2258 C C . GLN A 1 284 ? 3.471 35.156 -2.777 1 95.06 284 GLN A C 1
ATOM 2260 O O . GLN A 1 284 ? 3.52 34.875 -1.579 1 95.06 284 GLN A O 1
ATOM 2265 N N . ASP A 1 285 ? 4.488 35.625 -3.41 1 93.81 285 ASP A N 1
ATOM 2266 C CA . ASP A 1 285 ? 5.789 35.844 -2.799 1 93.81 285 ASP A CA 1
ATOM 2267 C C . ASP A 1 285 ? 6.355 34.594 -2.182 1 93.81 285 ASP A C 1
ATOM 2269 O O . ASP A 1 285 ? 6.793 34.594 -1.029 1 93.81 285 ASP A O 1
ATOM 2273 N N . GLY A 1 286 ? 6.156 33.469 -2.832 1 95.25 286 GLY A N 1
ATOM 2274 C CA . GLY A 1 286 ? 6.742 32.188 -2.428 1 95.25 286 GLY A CA 1
ATOM 2275 C C . GLY A 1 286 ? 5.914 31.469 -1.391 1 95.25 286 GLY A C 1
ATOM 2276 O O . GLY A 1 286 ? 6.336 30.422 -0.878 1 95.25 286 GLY A O 1
ATOM 2277 N N . ILE A 1 287 ? 4.746 32 -1.072 1 97.56 287 ILE A N 1
ATOM 2278 C CA . ILE A 1 287 ? 3.861 31.406 -0.085 1 97.56 287 ILE A CA 1
ATOM 2279 C C . ILE A 1 287 ? 2.502 31.109 -0.718 1 97.56 287 ILE A C 1
ATOM 2281 O O . ILE A 1 287 ? 1.97 31.938 -1.464 1 97.56 287 ILE A O 1
ATOM 2285 N N . TRP A 1 288 ? 1.963 29.922 -0.602 1 98.06 288 TRP A N 1
ATOM 2286 C CA . TRP A 1 288 ? 0.612 29.547 -1.012 1 98.06 288 TRP A CA 1
ATOM 2287 C C . TRP A 1 288 ? -0.354 29.625 0.166 1 98.06 288 TRP A C 1
ATOM 2289 O O . TRP A 1 288 ? -0.194 28.906 1.155 1 98.06 288 TRP A O 1
ATOM 2299 N N . THR A 1 289 ? -1.299 30.453 0.111 1 96.44 289 THR A N 1
ATOM 2300 C CA . THR A 1 289 ? -2.354 30.516 1.116 1 96.44 289 THR A CA 1
ATOM 2301 C C . THR A 1 289 ? -3.537 29.641 0.715 1 96.44 289 THR A C 1
ATOM 2303 O O . THR A 1 289 ? -4.262 29.969 -0.229 1 96.44 289 THR A O 1
ATOM 2306 N N . ILE A 1 290 ? -3.699 28.562 1.375 1 96.31 290 ILE A N 1
ATOM 2307 C CA . ILE A 1 290 ? -4.738 27.578 1.066 1 96.31 290 ILE A CA 1
ATOM 2308 C C . ILE A 1 290 ? -6.035 27.969 1.77 1 96.31 290 ILE A C 1
ATOM 2310 O O . ILE A 1 290 ? -7.121 27.875 1.189 1 96.31 290 ILE A O 1
ATOM 2314 N N . GLU A 1 291 ? -5.875 28.328 2.963 1 90.38 291 GLU A N 1
ATOM 2315 C CA . GLU A 1 291 ? -6.969 28.844 3.777 1 90.38 291 GLU A CA 1
ATOM 2316 C C . GLU A 1 291 ? -6.516 30.031 4.613 1 90.38 291 GLU A C 1
ATOM 2318 O O . GLU A 1 291 ? -5.43 30.016 5.195 1 90.38 291 GLU A O 1
ATOM 2323 N N . ASP A 1 292 ? -7.309 31 4.508 1 81.62 292 ASP A N 1
ATOM 2324 C CA . ASP A 1 292 ? -6.953 32.188 5.273 1 81.62 292 ASP A CA 1
ATOM 2325 C C . ASP A 1 292 ? -7.977 32.469 6.375 1 81.62 292 ASP A C 1
ATOM 2327 O O . ASP A 1 292 ? -9.094 31.953 6.328 1 81.62 292 ASP A O 1
ATOM 2331 N N . LYS A 1 293 ? -7.527 33.188 7.383 1 66.88 293 LYS A N 1
ATOM 2332 C CA . LYS A 1 293 ? -8.375 33.594 8.5 1 66.88 293 LYS A CA 1
ATOM 2333 C C . LYS A 1 293 ? -9.508 34.5 8.023 1 66.88 293 LYS A C 1
ATOM 2335 O O . LYS A 1 293 ? -9.32 35.312 7.113 1 66.88 293 LYS A O 1
ATOM 2340 N N . PRO A 1 294 ? -10.719 34 8.461 1 60.31 294 PRO A N 1
ATOM 2341 C CA . PRO A 1 294 ? -11.758 34.969 8.141 1 60.31 294 PRO A CA 1
ATOM 2342 C C . PRO A 1 294 ? -11.414 36.375 8.625 1 60.31 294 PRO A C 1
ATOM 2344 O O . PRO A 1 294 ? -10.617 36.531 9.555 1 60.31 294 PRO A O 1
ATOM 2347 N N . PRO A 1 295 ? -11.797 37.344 7.793 1 58.97 295 PRO A N 1
ATOM 2348 C CA . PRO A 1 295 ? -11.547 38.719 8.266 1 58.97 295 PRO A CA 1
ATOM 2349 C C . PRO A 1 295 ? -11.992 38.938 9.711 1 58.97 295 PRO A C 1
ATOM 2351 O O . PRO A 1 295 ? -12.922 38.281 10.172 1 58.97 295 PRO A O 1
ATOM 2354 N N . PRO A 1 296 ? -11.094 39.594 10.469 1 55.44 296 PRO A N 1
ATOM 2355 C CA . PRO A 1 296 ? -11.477 39.875 11.859 1 55.44 296 PRO A CA 1
ATOM 2356 C C . PRO A 1 296 ? -12.906 40.375 11.984 1 55.44 296 PRO A C 1
ATOM 2358 O O . PRO A 1 296 ? -13.406 41.062 11.086 1 55.44 296 PRO A O 1
ATOM 2361 N N . LEU A 1 297 ? -13.5 39.75 12.883 1 60.94 297 LEU A N 1
ATOM 2362 C CA . LEU A 1 297 ? -14.859 40.188 13.164 1 60.94 297 LEU A CA 1
ATOM 2363 C C . LEU A 1 297 ? -14.883 41.688 13.461 1 60.94 297 LEU A C 1
ATOM 2365 O O . LEU A 1 297 ? -13.984 42.188 14.133 1 60.94 297 LEU A O 1
ATOM 2369 N N . THR A 1 298 ? -15.727 42.406 12.688 1 64.31 298 THR A N 1
ATOM 2370 C CA . THR A 1 298 ? -15.93 43.812 13.008 1 64.31 298 THR A CA 1
ATOM 2371 C C . THR A 1 298 ? -16.922 43.969 14.148 1 64.31 298 THR A C 1
ATOM 2373 O O . THR A 1 298 ? -17.688 43.062 14.438 1 64.31 298 THR A O 1
ATOM 2376 N N . ARG A 1 299 ? -16.766 45.125 14.82 1 67.56 299 ARG A N 1
ATOM 2377 C CA . ARG A 1 299 ? -17.703 45.469 15.898 1 67.56 299 ARG A CA 1
ATOM 2378 C C . ARG A 1 299 ? -19.141 45.25 15.453 1 67.56 299 ARG A C 1
ATOM 2380 O O . ARG A 1 299 ? -19.938 44.656 16.188 1 67.56 299 ARG A O 1
ATOM 2387 N N . ASP A 1 300 ? -19.375 45.625 14.273 1 65.75 300 ASP A N 1
ATOM 2388 C CA . ASP A 1 300 ? -20.734 45.562 13.742 1 65.75 300 ASP A CA 1
ATOM 2389 C C . ASP A 1 300 ? -21.172 44.125 13.539 1 65.75 300 ASP A C 1
ATOM 2391 O O . ASP A 1 300 ? -22.328 43.781 13.781 1 65.75 300 ASP A O 1
ATOM 2395 N N . MET A 1 301 ? -20.281 43.312 13.172 1 65.38 301 MET A N 1
ATOM 2396 C CA . MET A 1 301 ? -20.609 41.906 12.938 1 65.38 301 MET A CA 1
ATOM 2397 C C . MET A 1 301 ? -20.984 41.219 14.242 1 65.38 301 MET A C 1
ATOM 2399 O O . MET A 1 301 ? -21.844 40.344 14.258 1 65.38 301 MET A O 1
ATOM 2403 N N . ILE A 1 302 ? -20.266 41.656 15.25 1 63.69 302 ILE A N 1
ATOM 2404 C CA . ILE A 1 302 ? -20.484 41.062 16.562 1 63.69 302 ILE A CA 1
ATOM 2405 C C . ILE A 1 302 ? -21.828 41.531 17.125 1 63.69 302 ILE A C 1
ATOM 2407 O O . ILE A 1 302 ? -22.578 40.75 17.719 1 63.69 302 ILE A O 1
ATOM 2411 N N . ILE A 1 303 ? -22.094 42.781 16.984 1 63.59 303 ILE A N 1
ATOM 2412 C CA . ILE A 1 303 ? -23.312 43.375 17.516 1 63.59 303 ILE A CA 1
ATOM 2413 C C . ILE A 1 303 ? -24.531 42.812 16.75 1 63.59 303 ILE A C 1
ATOM 2415 O O . ILE A 1 303 ? -25.578 42.562 17.359 1 63.59 303 ILE A O 1
ATOM 2419 N N . ASP A 1 304 ? -24.359 42.656 15.5 1 61.03 304 ASP A N 1
ATOM 2420 C CA . ASP A 1 304 ? -25.484 42.188 14.688 1 61.03 304 ASP A CA 1
ATOM 2421 C C . ASP A 1 304 ? -25.75 40.719 14.945 1 61.03 304 ASP A C 1
ATOM 2423 O O . ASP A 1 304 ? -26.844 40.219 14.641 1 61.03 304 ASP A O 1
ATOM 2427 N N . GLN A 1 305 ? -24.797 40.125 15.336 1 54.69 305 GLN A N 1
ATOM 2428 C CA . GLN A 1 305 ? -24.984 38.688 15.57 1 54.69 305 GLN A CA 1
ATOM 2429 C C . GLN A 1 305 ? -25.922 38.438 16.75 1 54.69 305 GLN A C 1
ATOM 2431 O O . GLN A 1 305 ? -25.766 39.031 17.812 1 54.69 305 GLN A O 1
ATOM 2436 N N . ARG A 1 306 ? -27.281 38.281 16.391 1 46.22 306 ARG A N 1
ATOM 2437 C CA . ARG A 1 306 ? -28.297 37.938 17.391 1 46.22 306 ARG A CA 1
ATOM 2438 C C . ARG A 1 306 ? -27.734 36.938 18.406 1 46.22 306 ARG A C 1
ATOM 2440 O O . ARG A 1 306 ? -26.891 36.094 18.078 1 46.22 306 ARG A O 1
ATOM 2447 N N . ARG A 1 307 ? -28 37.188 19.688 1 44.34 307 ARG A N 1
ATOM 2448 C CA . ARG A 1 307 ? -27.516 36.375 20.797 1 44.34 307 ARG A CA 1
ATOM 2449 C C . ARG A 1 307 ? -27.328 34.938 20.375 1 44.34 307 ARG A C 1
ATOM 2451 O O . ARG A 1 307 ? -26.375 34.281 20.781 1 44.34 307 ARG A O 1
ATOM 2458 N N . GLY A 1 308 ? -28.422 34.375 19.891 1 37.75 308 GLY A N 1
ATOM 2459 C CA . GLY A 1 308 ? -28.547 32.938 19.641 1 37.75 308 GLY A CA 1
ATOM 2460 C C . GLY A 1 308 ? -27.672 32.469 18.5 1 37.75 308 GLY A C 1
ATOM 2461 O O . GLY A 1 308 ? -27.672 31.266 18.188 1 37.75 308 GLY A O 1
ATOM 2462 N N . SER A 1 309 ? -27.5 33.344 17.656 1 34.66 309 SER A N 1
ATOM 2463 C CA . SER A 1 309 ? -26.781 32.75 16.531 1 34.66 309 SER A CA 1
ATOM 2464 C C . SER A 1 309 ? -25.328 32.438 16.891 1 34.66 309 SER A C 1
ATOM 2466 O O . SER A 1 309 ? -24.531 33.375 17.125 1 34.66 309 SER A O 1
ATOM 2468 N N . ARG A 1 310 ? -25.219 31.688 17.859 1 34.56 310 ARG A N 1
ATOM 2469 C CA . ARG A 1 310 ? -23.891 31.109 18.016 1 34.56 310 ARG A CA 1
ATOM 2470 C C . ARG A 1 310 ? -23.141 31.109 16.688 1 34.56 310 ARG A C 1
ATOM 2472 O O . ARG A 1 310 ? -23.578 30.484 15.719 1 34.56 310 ARG A O 1
ATOM 2479 N N . VAL A 1 311 ? -22.766 32.219 16.281 1 34.47 311 VAL A N 1
ATOM 2480 C CA . VAL A 1 311 ? -21.766 32.031 15.227 1 34.47 311 VAL A CA 1
ATOM 2481 C C . VAL A 1 311 ? -21.031 30.719 15.445 1 34.47 311 VAL A C 1
ATOM 2483 O O . VAL A 1 311 ? -20.172 30.625 16.328 1 34.47 311 VAL A O 1
ATOM 2486 N N . ALA A 1 312 ? -21.719 29.766 15.766 1 33.81 312 ALA A N 1
ATOM 2487 C CA . ALA A 1 312 ? -21.047 28.5 15.547 1 33.81 312 ALA A CA 1
ATOM 2488 C C . ALA A 1 312 ? -20.078 28.578 14.375 1 33.81 312 ALA A C 1
ATOM 2490 O O . ALA A 1 312 ? -20.469 28.391 13.219 1 33.81 312 ALA A O 1
ATOM 2491 N N . THR A 1 313 ? -19.453 29.719 14.289 1 37 313 THR A N 1
ATOM 2492 C CA . THR A 1 313 ? -18.391 29.703 13.297 1 37 313 THR A CA 1
ATOM 2493 C C . THR A 1 313 ? -17.812 28.297 13.148 1 37 313 THR A C 1
ATOM 2495 O O . THR A 1 313 ? -17.469 27.656 14.148 1 37 313 THR A O 1
ATOM 2498 N N . GLN A 1 314 ? -18.219 27.688 12.227 1 43 314 GLN A N 1
ATOM 2499 C CA . GLN A 1 314 ? -17.672 26.406 11.836 1 43 314 GLN A CA 1
ATOM 2500 C C . GLN A 1 314 ? -16.172 26.312 12.156 1 43 314 GLN A C 1
ATOM 2502 O O . GLN A 1 314 ? -15.43 27.25 11.875 1 43 314 GLN A O 1
ATOM 2507 N N . ARG A 1 315 ? -15.867 25.703 13.211 1 45.78 315 ARG A N 1
ATOM 2508 C CA . ARG A 1 315 ? -14.523 25.438 13.719 1 45.78 315 ARG A CA 1
ATOM 2509 C C . ARG A 1 315 ? -13.484 25.547 12.617 1 45.78 315 ARG A C 1
ATOM 2511 O O . ARG A 1 315 ? -12.359 26 12.852 1 45.78 315 ARG A O 1
ATOM 2518 N N . LEU A 1 316 ? -13.883 25.109 11.367 1 50.22 316 LEU A N 1
ATOM 2519 C CA . LEU A 1 316 ? -12.922 25.266 10.281 1 50.22 316 LEU A CA 1
ATOM 2520 C C . LEU A 1 316 ? -12.688 26.734 9.961 1 50.22 316 LEU A C 1
ATOM 2522 O O . LEU A 1 316 ? -11.695 27.094 9.32 1 50.22 316 LEU A O 1
ATOM 2526 N N . ASP A 1 317 ? -13.562 27.656 10.523 1 56.28 317 ASP A N 1
ATOM 2527 C CA . ASP A 1 317 ? -13.5 29.078 10.18 1 56.28 317 ASP A CA 1
ATOM 2528 C C . ASP A 1 317 ? -12.391 29.781 10.953 1 56.28 317 ASP A C 1
ATOM 2530 O O . ASP A 1 317 ? -12.125 30.953 10.727 1 56.28 317 ASP A O 1
ATOM 2534 N N . ARG A 1 318 ? -11.555 28.844 11.578 1 68.44 318 ARG A N 1
ATOM 2535 C CA . ARG A 1 318 ? -10.562 29.5 12.414 1 68.44 318 ARG A CA 1
ATOM 2536 C C . ARG A 1 318 ? -9.164 28.969 12.133 1 68.44 318 ARG A C 1
ATOM 2538 O O . ARG A 1 318 ? -8.297 28.984 13.008 1 68.44 318 ARG A O 1
ATOM 2545 N N . LEU A 1 319 ? -9.016 28.484 10.867 1 84.62 319 LEU A N 1
ATOM 2546 C CA . LEU A 1 319 ? -7.695 27.938 10.586 1 84.62 319 LEU A CA 1
ATOM 2547 C C . LEU A 1 319 ? -7.012 28.703 9.461 1 84.62 319 LEU A C 1
ATOM 2549 O O . LEU A 1 319 ? -7.672 29.141 8.516 1 84.62 319 LEU A O 1
ATOM 2553 N N . ARG A 1 320 ? -5.809 29.031 9.633 1 91.12 320 ARG A N 1
ATOM 2554 C CA . ARG A 1 320 ? -4.938 29.469 8.547 1 91.12 320 ARG A CA 1
ATOM 2555 C C . ARG A 1 320 ? -4.016 28.344 8.102 1 91.12 320 ARG A C 1
ATOM 2557 O O . ARG A 1 320 ? -3.309 27.75 8.914 1 91.12 320 ARG A O 1
ATOM 2564 N N . ILE A 1 321 ? -4.113 28.016 6.789 1 96.06 321 ILE A N 1
ATOM 2565 C CA . ILE A 1 321 ? -3.281 26.969 6.223 1 96.06 321 ILE A CA 1
ATOM 2566 C C . ILE A 1 321 ? -2.404 27.547 5.109 1 96.06 321 ILE A C 1
ATOM 2568 O O . ILE A 1 321 ? -2.912 28.125 4.145 1 96.06 321 ILE A O 1
ATOM 2572 N N . ARG A 1 322 ? -1.118 27.438 5.254 1 97.62 322 ARG A N 1
ATOM 2573 C CA . ARG A 1 322 ? -0.168 27.953 4.273 1 97.62 322 ARG A CA 1
ATOM 2574 C C . ARG A 1 322 ? 0.87 26.906 3.91 1 97.62 322 ARG A C 1
ATOM 2576 O O . ARG A 1 322 ? 1.072 25.938 4.656 1 97.62 322 ARG A O 1
ATOM 2583 N N . ALA A 1 323 ? 1.431 27.047 2.721 1 98.62 323 ALA A N 1
ATOM 2584 C CA . ALA A 1 323 ? 2.51 26.172 2.244 1 98.62 323 ALA A CA 1
ATOM 2585 C C . ALA A 1 323 ? 3.678 27 1.715 1 98.62 323 ALA A C 1
ATOM 2587 O O . ALA A 1 323 ? 3.496 28.141 1.288 1 98.62 323 ALA A O 1
ATOM 2588 N N . ALA A 1 324 ? 4.836 26.5 1.77 1 98.56 324 ALA A N 1
ATOM 2589 C CA . ALA A 1 324 ? 6.039 27.047 1.144 1 98.56 324 ALA A CA 1
ATOM 2590 C C . ALA A 1 324 ? 6.957 25.938 0.654 1 98.56 324 ALA A C 1
ATOM 2592 O O . ALA A 1 324 ? 6.879 24.797 1.138 1 98.56 324 ALA A O 1
ATOM 2593 N N . GLU A 1 325 ? 7.773 26.281 -0.31 1 97.69 325 GLU A N 1
ATOM 2594 C CA . GLU A 1 325 ? 8.68 25.281 -0.875 1 97.69 325 GLU A CA 1
ATOM 2595 C C . GLU A 1 325 ? 9.875 25.047 0.044 1 97.69 325 GLU A C 1
ATOM 2597 O O . GLU A 1 325 ? 10.305 25.953 0.767 1 97.69 325 GLU A O 1
ATOM 2602 N N . VAL A 1 326 ? 10.312 23.828 0.055 1 97.88 326 VAL A N 1
ATOM 2603 C CA . VAL A 1 326 ? 11.609 23.469 0.622 1 97.88 326 VAL A CA 1
ATOM 2604 C C . VAL A 1 326 ? 12.484 22.844 -0.457 1 97.88 326 VAL A C 1
ATOM 2606 O O . VAL A 1 326 ? 11.992 22.453 -1.518 1 97.88 326 VAL A O 1
ATOM 2609 N N . ASP A 1 327 ? 13.812 22.781 -0.177 1 95.56 327 ASP A N 1
ATOM 2610 C CA . ASP A 1 327 ? 14.75 22.203 -1.135 1 95.56 327 ASP A CA 1
ATOM 2611 C C . ASP A 1 327 ? 14.945 20.719 -0.893 1 95.56 327 ASP A C 1
ATOM 2613 O O . ASP A 1 327 ? 15.461 20.312 0.155 1 95.56 327 ASP A O 1
ATOM 2617 N N . HIS A 1 328 ? 14.477 19.938 -1.821 1 95.56 328 HIS A N 1
ATOM 2618 C CA . HIS A 1 328 ? 14.711 18.5 -1.852 1 95.56 328 HIS A CA 1
ATOM 2619 C C . HIS A 1 328 ? 15.648 18.109 -2.99 1 95.56 328 HIS A C 1
ATOM 2621 O O . HIS A 1 328 ? 16.672 18.781 -3.215 1 95.56 328 HIS A O 1
ATOM 2627 N N . LEU A 1 329 ? 15.469 17.109 -3.768 1 91.31 329 LEU A N 1
ATOM 2628 C CA . LEU A 1 329 ? 16.266 16.781 -4.953 1 91.31 329 LEU A CA 1
ATOM 2629 C C . LEU A 1 329 ? 15.93 17.734 -6.098 1 91.31 329 LEU A C 1
ATOM 2631 O O . LEU A 1 329 ? 14.797 18.219 -6.203 1 91.31 329 LEU A O 1
ATOM 2635 N N . PRO A 1 330 ? 16.922 18 -6.926 1 85.94 330 PRO A N 1
ATOM 2636 C CA . PRO A 1 330 ? 16.656 18.906 -8.047 1 85.94 330 PRO A CA 1
ATOM 2637 C C . PRO A 1 330 ? 15.477 18.438 -8.906 1 85.94 330 PRO A C 1
ATOM 2639 O O . PRO A 1 330 ? 15.375 17.266 -9.25 1 85.94 330 PRO A O 1
ATOM 2642 N N . GLY A 1 331 ? 14.602 19.375 -9.102 1 85.69 331 GLY A N 1
ATOM 2643 C CA . GLY A 1 331 ? 13.469 19.109 -9.984 1 85.69 331 GLY A CA 1
ATOM 2644 C C . GLY A 1 331 ? 12.273 18.531 -9.25 1 85.69 331 GLY A C 1
ATOM 2645 O O . GLY A 1 331 ? 11.227 18.297 -9.859 1 85.69 331 GLY A O 1
ATOM 2646 N N . ILE A 1 332 ? 12.414 18.328 -8 1 92.38 332 ILE A N 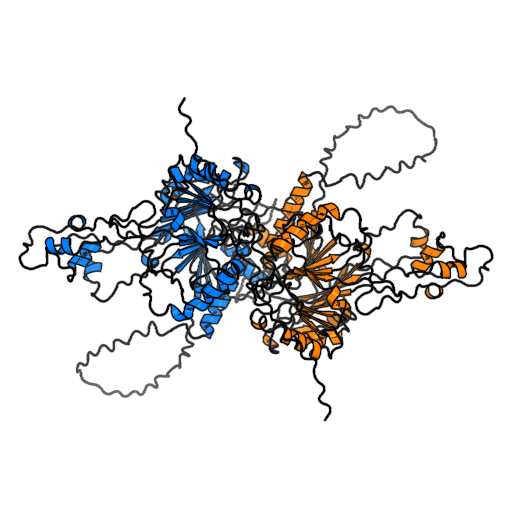1
ATOM 2647 C CA . ILE A 1 332 ? 11.312 17.781 -7.234 1 92.38 332 ILE A CA 1
ATOM 2648 C C . ILE A 1 332 ? 10.656 18.875 -6.398 1 92.38 332 ILE A C 1
ATOM 2650 O O . ILE A 1 332 ? 11.219 19.328 -5.395 1 92.38 332 ILE A O 1
ATOM 2654 N N . VAL A 1 333 ? 9.523 19.297 -6.852 1 95.31 333 VAL A N 1
ATOM 2655 C CA . VAL A 1 333 ? 8.773 20.297 -6.09 1 95.31 333 VAL A CA 1
ATOM 2656 C C . VAL A 1 333 ? 8.328 19.688 -4.758 1 95.31 333 VAL A C 1
ATOM 2658 O O . VAL A 1 333 ? 7.648 18.656 -4.73 1 95.31 333 VAL A O 1
ATOM 2661 N N . THR A 1 334 ? 8.719 20.297 -3.682 1 97.5 334 THR A N 1
ATOM 2662 C CA . THR A 1 334 ? 8.43 19.781 -2.346 1 97.5 334 THR A CA 1
ATOM 2663 C C . THR A 1 334 ? 7.945 20.906 -1.433 1 97.5 334 THR A C 1
ATOM 2665 O O . THR A 1 334 ? 8.484 22.016 -1.47 1 97.5 334 THR A O 1
ATOM 2668 N N . PHE A 1 335 ? 6.961 20.641 -0.594 1 98.62 335 PHE A N 1
ATOM 2669 C CA . PHE A 1 335 ? 6.367 21.656 0.249 1 98.62 335 PHE A CA 1
ATOM 2670 C C . PHE A 1 335 ? 6.469 21.281 1.721 1 98.62 335 PHE A C 1
ATOM 2672 O O . PHE A 1 335 ? 6.559 20.109 2.059 1 98.62 335 PHE A O 1
ATOM 2679 N N . GLY A 1 336 ? 6.5 22.312 2.547 1 98.81 336 GLY A N 1
ATOM 2680 C CA . GLY A 1 336 ? 6.027 22.25 3.92 1 98.81 336 GLY A CA 1
ATOM 2681 C C . GLY A 1 336 ? 4.684 22.938 4.117 1 98.81 336 GLY A C 1
ATOM 2682 O O . GLY A 1 336 ? 4.363 23.906 3.424 1 98.81 336 GLY A O 1
ATOM 2683 N N . TYR A 1 337 ? 3.906 22.422 5.043 1 98.88 337 TYR A N 1
ATOM 2684 C CA . TYR A 1 337 ? 2.586 22.953 5.352 1 98.88 337 TYR A CA 1
ATOM 2685 C C . TYR A 1 337 ? 2.514 23.422 6.797 1 98.88 337 TYR A C 1
ATOM 2687 O O . TYR A 1 337 ? 3.07 22.797 7.695 1 98.88 337 TYR A O 1
ATOM 2695 N N . VAL A 1 338 ? 1.798 24.516 7.027 1 98.19 338 VAL A N 1
ATOM 2696 C CA . VAL A 1 338 ? 1.588 25.047 8.367 1 98.19 338 VAL A CA 1
ATOM 2697 C C . VAL A 1 338 ? 0.096 25.266 8.609 1 98.19 338 VAL A C 1
ATOM 2699 O O . VAL A 1 338 ? -0.595 25.859 7.781 1 98.19 338 VAL A O 1
ATOM 2702 N N . VAL A 1 339 ? -0.384 24.688 9.664 1 95.31 339 VAL A N 1
ATOM 2703 C CA . VAL A 1 339 ? -1.756 24.891 10.117 1 95.31 339 VAL A CA 1
ATOM 2704 C C . VAL A 1 339 ? -1.761 25.688 11.422 1 95.31 339 VAL A C 1
ATOM 2706 O O . VAL A 1 339 ? -1.187 25.25 12.422 1 95.31 339 VAL A O 1
ATOM 2709 N N . GLU A 1 340 ? -2.406 26.797 11.359 1 90.94 340 GLU A N 1
ATOM 2710 C CA . GLU A 1 340 ? -2.436 27.703 12.508 1 90.94 340 GLU A CA 1
ATOM 2711 C C . GLU A 1 340 ? -3.869 28.062 12.883 1 90.94 340 GLU A C 1
ATOM 2713 O O . GLU A 1 340 ? -4.668 28.438 12.031 1 90.94 340 GLU A O 1
ATOM 2718 N N . GLU A 1 341 ? -4.145 27.891 14.148 1 83.5 341 GLU A N 1
ATOM 2719 C CA . GLU A 1 341 ? -5.441 28.328 14.648 1 83.5 341 GLU A CA 1
ATOM 2720 C C . GLU A 1 341 ? -5.488 29.859 14.805 1 83.5 341 GLU A C 1
ATOM 2722 O O . GLU A 1 341 ? -4.449 30.5 14.93 1 83.5 341 GLU A O 1
ATOM 2727 N N . ASP A 1 342 ? -6.738 30.281 14.703 1 74.12 342 ASP A N 1
ATOM 2728 C CA . ASP A 1 342 ? -6.93 31.688 15.023 1 74.12 342 ASP A CA 1
ATOM 2729 C C . ASP A 1 342 ? -6.777 31.938 16.516 1 74.12 342 ASP A C 1
ATOM 2731 O O . ASP A 1 342 ? -7 31.031 17.328 1 74.12 342 ASP A O 1
ATOM 2735 N N . ASP A 1 343 ? -6.371 33.156 16.734 1 67.75 343 ASP A N 1
ATOM 2736 C CA . ASP A 1 343 ? -6.285 33.531 18.141 1 67.75 343 ASP A CA 1
ATOM 2737 C C . ASP A 1 343 ? -7.633 33.344 18.844 1 67.75 343 ASP A C 1
ATOM 2739 O O . ASP A 1 343 ? -8.664 33.75 18.312 1 67.75 343 ASP A O 1
ATOM 2743 N N . PRO A 1 344 ? -7.574 32.531 19.844 1 64.19 344 PRO A N 1
ATOM 2744 C CA . PRO A 1 344 ? -8.836 32.438 20.578 1 64.19 344 PRO A CA 1
ATOM 2745 C C . PRO A 1 344 ? -9.297 33.781 21.156 1 64.19 344 PRO A C 1
ATOM 2747 O O . PRO A 1 344 ? -8.477 34.688 21.375 1 64.19 344 PRO A O 1
ATOM 2750 N N . PRO A 1 345 ? -10.68 33.781 21.219 1 62.16 345 PRO A N 1
ATOM 2751 C CA . PRO A 1 345 ? -11.141 35 21.875 1 62.16 345 PRO A CA 1
ATOM 2752 C C . PRO A 1 345 ? -10.531 35.219 23.266 1 62.16 345 PRO A C 1
ATOM 2754 O O . PRO A 1 345 ? -10.195 34.25 23.938 1 62.16 345 PRO A O 1
ATOM 2757 N N . ARG A 1 346 ? -10.242 36.406 23.516 1 61.72 346 ARG A N 1
ATOM 2758 C CA . ARG A 1 346 ? -9.648 36.75 24.797 1 61.72 346 ARG A CA 1
ATOM 2759 C C . ARG A 1 346 ? -10.539 36.312 25.953 1 61.72 346 ARG A C 1
ATOM 2761 O O . ARG A 1 346 ? -11.766 36.344 25.844 1 61.72 346 ARG A O 1
ATOM 2768 N N . ASN A 1 347 ? -9.945 35.531 26.781 1 69.06 347 ASN A N 1
ATOM 2769 C CA . ASN A 1 347 ? -10.664 35.156 27.984 1 69.06 347 ASN A CA 1
ATOM 2770 C C . ASN A 1 347 ? -10.859 36.344 28.938 1 69.06 347 ASN A C 1
ATOM 2772 O O . ASN A 1 347 ? -9.938 36.719 29.672 1 69.06 347 ASN A O 1
ATOM 2776 N N . ILE A 1 348 ? -12.078 36.875 28.953 1 75.19 348 ILE A N 1
ATOM 2777 C CA . ILE A 1 348 ? -12.398 38.031 29.797 1 75.19 348 ILE A CA 1
ATOM 2778 C C . ILE A 1 348 ? -12.789 37.562 31.188 1 75.19 348 ILE A C 1
ATOM 2780 O O . ILE A 1 348 ? -13.523 36.562 31.328 1 75.19 348 ILE A O 1
ATOM 2784 N N . ASP A 1 349 ? -12.133 37.969 32.156 1 79.75 349 ASP A N 1
ATOM 2785 C CA . ASP A 1 349 ? -12.547 37.75 33.531 1 79.75 349 ASP A CA 1
ATOM 2786 C C . ASP A 1 349 ? -13.906 38.375 33.812 1 79.75 349 ASP A C 1
ATOM 2788 O O . ASP A 1 349 ? -14.023 39.625 33.844 1 79.75 349 ASP A O 1
ATOM 2792 N N . PRO A 1 350 ? -14.828 37.5 34.031 1 87.25 350 PRO A N 1
ATOM 2793 C CA . PRO A 1 350 ? -16.156 38.094 34.25 1 87.25 350 PRO A CA 1
ATOM 2794 C C . PRO A 1 350 ? -16.203 39.031 35.438 1 87.25 350 PRO A C 1
ATOM 2796 O O . PRO A 1 350 ? -16.922 40.031 35.406 1 87.25 350 PRO A O 1
ATOM 2799 N N . GLU A 1 351 ? -15.422 38.688 36.469 1 88.69 351 GLU A N 1
ATOM 2800 C CA . GLU A 1 351 ? -15.422 39.531 37.656 1 88.69 351 GLU A CA 1
ATOM 2801 C C . GLU A 1 351 ? -14.742 40.875 37.344 1 88.69 351 GLU A C 1
ATOM 2803 O O . GLU A 1 351 ? -15.219 41.938 37.781 1 88.69 351 GLU A O 1
ATOM 2808 N N . ALA A 1 352 ? -13.742 40.75 36.625 1 88 352 ALA A N 1
ATOM 2809 C CA . ALA A 1 352 ? -13.047 41.969 36.219 1 88 352 ALA A CA 1
ATOM 2810 C C . ALA A 1 352 ? -13.906 42.812 35.312 1 88 352 ALA A C 1
ATOM 2812 O O . ALA A 1 352 ? -13.906 44.031 35.406 1 88 352 ALA A O 1
ATOM 2813 N N . ALA A 1 353 ? -14.609 42.188 34.531 1 90.44 353 ALA A N 1
ATOM 2814 C CA . ALA A 1 353 ? -15.5 42.906 33.625 1 90.44 353 ALA A CA 1
ATOM 2815 C C . ALA A 1 353 ? -16.609 43.625 34.375 1 90.44 353 ALA A C 1
ATOM 2817 O O . ALA A 1 353 ? -16.891 44.781 34.125 1 90.44 353 ALA A O 1
ATOM 2818 N N . LYS A 1 354 ? -17.094 42.906 35.312 1 90.31 354 LYS A N 1
ATOM 2819 C CA . LYS A 1 354 ? -18.141 43.5 36.125 1 90.31 354 LYS A CA 1
ATOM 2820 C C . LYS A 1 354 ? -17.625 44.719 36.906 1 90.31 354 LYS A C 1
ATOM 2822 O O . LYS A 1 354 ? -18.297 45.719 37 1 90.31 354 LYS A O 1
ATOM 2827 N N . ALA A 1 355 ? -16.438 44.438 37.344 1 90.12 355 ALA A N 1
ATOM 2828 C CA . ALA A 1 355 ? -15.82 45.531 38.125 1 90.12 355 ALA A CA 1
ATOM 2829 C C . ALA A 1 355 ? -15.586 46.75 37.25 1 90.12 355 ALA A C 1
ATOM 2831 O O . ALA A 1 355 ? -15.555 47.875 37.75 1 90.12 355 ALA A O 1
ATOM 2832 N N . ALA A 1 356 ? -15.484 46.531 36.031 1 90.06 356 ALA A N 1
ATOM 2833 C CA . ALA A 1 356 ? -15.25 47.625 35.094 1 90.06 356 ALA A CA 1
ATOM 2834 C C . ALA A 1 356 ? -16.562 48.156 34.5 1 90.06 356 ALA A C 1
ATOM 2836 O O . ALA A 1 356 ? -16.562 49.062 33.688 1 90.06 356 ALA A O 1
ATOM 2837 N N . GLY A 1 357 ? -17.609 47.5 34.906 1 90.19 357 GLY A N 1
ATOM 2838 C CA . GLY A 1 357 ? -18.922 48 34.531 1 90.19 357 GLY A CA 1
ATOM 2839 C C . GLY A 1 357 ? -19.5 47.312 33.312 1 90.19 357 GLY A C 1
ATOM 2840 O O . GLY A 1 357 ? -20.375 47.844 32.656 1 90.19 357 GLY A O 1
ATOM 2841 N N . VAL A 1 358 ? -18.906 46.281 32.969 1 92.44 358 VAL A N 1
ATOM 2842 C CA . VAL A 1 358 ? -19.422 45.531 31.812 1 92.44 358 VAL A CA 1
ATOM 2843 C C . VAL A 1 358 ? -20.047 44.219 32.281 1 92.44 358 VAL A C 1
ATOM 2845 O O . VAL A 1 358 ? -19.359 43.375 32.844 1 92.44 358 VAL A O 1
ATOM 2848 N N . SER A 1 359 ? -21.312 44.094 32.062 1 90.19 359 SER A N 1
ATOM 2849 C CA . SER A 1 359 ? -22.016 42.875 32.469 1 90.19 359 SER A CA 1
ATOM 2850 C C . SER A 1 359 ? -21.766 41.75 31.484 1 90.19 359 SER A C 1
ATOM 2852 O O . SER A 1 359 ? -21.875 41.906 30.266 1 90.19 359 SER A O 1
ATOM 2854 N N . PRO A 1 360 ? -21.438 40.531 32.031 1 88 360 PRO A N 1
ATOM 2855 C CA . PRO A 1 360 ? -21.219 39.375 31.156 1 88 360 PRO A CA 1
ATOM 2856 C C . PRO A 1 360 ? -22.453 38.969 30.375 1 88 360 PRO A C 1
ATOM 2858 O O . PRO A 1 360 ? -22.359 38.188 29.406 1 88 360 PRO A O 1
ATOM 2861 N N . GLN A 1 361 ? -23.562 39.531 30.766 1 81.88 361 GLN A N 1
ATOM 2862 C CA . GLN A 1 361 ? -24.812 39.188 30.109 1 81.88 361 GLN A CA 1
ATOM 2863 C C . GLN A 1 361 ? -25.078 40.094 28.906 1 81.88 361 GLN A C 1
ATOM 2865 O O . GLN A 1 361 ? -25.969 39.844 28.109 1 81.88 361 GLN A O 1
ATOM 2870 N N . ASN A 1 362 ? -24.25 41.125 28.859 1 82.69 362 ASN A N 1
ATOM 2871 C CA . ASN A 1 362 ? -24.5 42.125 27.828 1 82.69 362 ASN A CA 1
ATOM 2872 C C . ASN A 1 362 ? -23.594 41.906 26.609 1 82.69 362 ASN A C 1
ATOM 2874 O O . ASN A 1 362 ? -22.594 41.188 26.703 1 82.69 362 ASN A O 1
ATOM 2878 N N . ARG A 1 363 ? -23.938 42.531 25.547 1 83.44 363 ARG A N 1
ATOM 2879 C CA . ARG A 1 363 ? -23.219 42.438 24.281 1 83.44 363 ARG A CA 1
ATOM 2880 C C . ARG A 1 363 ? -21.812 43 24.406 1 83.44 363 ARG A C 1
ATOM 2882 O O . ARG A 1 363 ? -20.891 42.562 23.734 1 83.44 363 ARG A O 1
ATOM 2889 N N . ASN A 1 364 ? -21.672 43.906 25.234 1 85.75 364 ASN A N 1
ATOM 2890 C CA . ASN A 1 364 ? -20.359 44.531 25.438 1 85.75 364 ASN A CA 1
ATOM 2891 C C . ASN A 1 364 ? -19.328 43.5 25.906 1 85.75 364 ASN A C 1
ATOM 2893 O O . ASN A 1 364 ? -18.156 43.594 25.562 1 85.75 364 ASN A O 1
ATOM 2897 N N . TYR A 1 365 ? -19.859 42.562 26.594 1 85.5 365 TYR A N 1
ATOM 2898 C CA . TYR A 1 365 ? -18.969 41.5 27.047 1 85.5 365 TYR A CA 1
ATOM 2899 C C . TYR A 1 365 ? -18.453 40.688 25.875 1 85.5 365 TYR A C 1
ATOM 2901 O O . TYR A 1 365 ? -17.266 40.344 25.828 1 85.5 365 TYR A O 1
ATOM 2909 N N . GLU A 1 366 ? -19.266 40.531 24.953 1 78.5 366 GLU A N 1
ATOM 2910 C CA . GLU A 1 366 ? -18.859 39.812 23.734 1 78.5 366 GLU A CA 1
ATOM 2911 C C . GLU A 1 366 ? -17.859 40.625 22.922 1 78.5 366 GLU A C 1
ATOM 2913 O O . GLU A 1 366 ? -16.922 40.062 22.344 1 78.5 366 GLU A O 1
ATOM 2918 N N . LEU A 1 367 ? -18.156 41.812 22.922 1 79.62 367 LEU A N 1
ATOM 2919 C CA . LEU A 1 367 ? -17.234 42.719 22.219 1 79.62 367 LEU A CA 1
ATOM 2920 C C . LEU A 1 367 ? -15.867 42.688 22.891 1 79.62 367 LEU A C 1
ATOM 2922 O O . LEU A 1 367 ? -14.844 42.656 22.203 1 79.62 367 LEU A O 1
ATOM 2926 N N . LEU A 1 368 ? -15.82 42.688 24.125 1 79.25 368 LEU A N 1
ATOM 2927 C CA . LEU A 1 368 ? -14.562 42.625 24.859 1 79.25 368 LEU A CA 1
ATOM 2928 C C . LEU A 1 368 ? -13.812 41.312 24.531 1 79.25 368 LEU A C 1
ATOM 2930 O O . LEU A 1 368 ? -12.594 41.344 24.359 1 79.25 368 LEU A O 1
ATOM 2934 N N . LYS A 1 369 ? -14.57 40.312 24.438 1 75.31 369 LYS A N 1
ATOM 2935 C CA . LYS A 1 369 ? -13.977 39 24.141 1 75.31 369 LYS A CA 1
ATOM 2936 C C . LYS A 1 369 ? -13.281 39 22.781 1 75.31 369 LYS A C 1
ATOM 2938 O O . LYS A 1 369 ? -12.305 38.281 22.578 1 75.31 369 LYS A O 1
ATOM 2943 N N . HIS A 1 370 ? -13.789 39.844 21.969 1 71.88 370 HIS A N 1
ATOM 2944 C CA . HIS A 1 370 ? -13.242 39.875 20.609 1 71.88 370 HIS A CA 1
ATOM 2945 C C . HIS A 1 370 ? -12.289 41.062 20.438 1 71.88 370 HIS A C 1
ATOM 2947 O O . HIS A 1 370 ? -11.953 41.406 19.312 1 71.88 370 HIS A O 1
ATOM 2953 N N . GLY A 1 371 ? -11.977 41.719 21.531 1 73.38 371 GLY A N 1
ATOM 2954 C CA . GLY A 1 371 ? -10.875 42.656 21.516 1 73.38 371 GLY A CA 1
ATOM 2955 C C . GLY A 1 371 ? -11.336 44.094 21.359 1 73.38 371 GLY A C 1
ATOM 2956 O O . GLY A 1 371 ? -10.516 45 21.156 1 73.38 371 GLY A O 1
ATOM 2957 N N . PHE A 1 372 ? -12.656 44.312 21.5 1 77.81 372 PHE A N 1
ATOM 2958 C CA . PHE A 1 372 ? -13.156 45.656 21.312 1 77.81 372 PHE A CA 1
ATOM 2959 C C . PHE A 1 372 ? -13.375 46.344 22.656 1 77.81 372 PHE A C 1
ATOM 2961 O O . PHE A 1 372 ? -13.93 45.75 23.578 1 77.81 372 PHE A O 1
ATOM 2968 N N . ALA A 1 373 ? -12.883 47.562 22.719 1 82.44 373 ALA A N 1
ATOM 2969 C CA . ALA A 1 373 ? -13.203 48.375 23.891 1 82.44 373 ALA A CA 1
ATOM 2970 C C . ALA A 1 373 ? -14.68 48.75 23.906 1 82.44 373 ALA A C 1
ATOM 2972 O O . ALA A 1 373 ? -15.281 48.969 22.844 1 82.44 373 ALA A O 1
ATOM 2973 N N . VAL A 1 374 ? -15.164 48.781 25.094 1 88.44 374 VAL A N 1
ATOM 2974 C CA . VAL A 1 374 ? -16.594 49.062 25.219 1 88.44 374 VAL A CA 1
ATOM 2975 C C . VAL A 1 374 ? -16.828 50.062 26.359 1 88.44 374 VAL A C 1
ATOM 2977 O O . VAL A 1 374 ? -15.977 50.219 27.234 1 88.44 374 VAL A O 1
ATOM 2980 N N . GLN A 1 375 ? -17.938 50.75 26.312 1 88 375 GLN A N 1
ATOM 2981 C CA . GLN A 1 375 ? -18.375 51.562 27.438 1 88 375 GLN A CA 1
ATOM 2982 C C . GLN A 1 375 ? -19.031 50.688 28.516 1 88 375 GLN A C 1
ATOM 2984 O O . GLN A 1 375 ? -19.641 49.688 28.219 1 88 375 GLN A O 1
ATOM 2989 N N . PRO A 1 376 ? -18.766 51.094 29.734 1 90.88 376 PRO A N 1
ATOM 2990 C CA . PRO A 1 376 ? -19.516 50.375 30.781 1 90.88 376 PRO A CA 1
ATOM 2991 C C . PRO A 1 376 ? -21.016 50.375 30.531 1 90.88 376 PRO A C 1
ATOM 2993 O O . PRO A 1 376 ? -21.578 51.344 30.047 1 90.88 376 PRO A O 1
ATOM 2996 N N . ASP A 1 377 ? -21.609 49.188 30.75 1 88.88 377 ASP A N 1
ATOM 2997 C CA . ASP A 1 377 ? -23.031 49.062 30.469 1 88.88 377 ASP A CA 1
ATOM 2998 C C . ASP A 1 377 ? -23.812 48.688 31.734 1 88.88 377 ASP A C 1
ATOM 3000 O O . ASP A 1 377 ? -24.984 48.312 31.656 1 88.88 377 ASP A O 1
ATOM 3004 N N . MET A 1 378 ? -23.141 48.688 32.781 1 90 378 MET A N 1
ATOM 3005 C CA . MET A 1 378 ? -23.828 48.438 34.062 1 90 378 MET A CA 1
ATOM 3006 C C . MET A 1 378 ? -24.234 49.75 34.719 1 90 378 MET A C 1
ATOM 3008 O O . MET A 1 378 ? -23.578 50.781 34.531 1 90 378 MET A O 1
ATOM 3012 N N . ASP A 1 379 ? -25.266 49.688 35.531 1 85.5 379 ASP A N 1
ATOM 3013 C CA . ASP A 1 379 ? -25.75 50.875 36.25 1 85.5 379 ASP A CA 1
ATOM 3014 C C . ASP A 1 379 ? -24.703 51.375 37.25 1 85.5 379 ASP A C 1
ATOM 3016 O O . ASP A 1 379 ? -24.016 50.594 37.906 1 85.5 379 ASP A O 1
ATOM 3020 N N . GLY A 1 380 ? -24.594 52.656 37.406 1 82.69 380 GLY A N 1
ATOM 3021 C CA . GLY A 1 380 ? -23.703 53.25 38.406 1 82.69 380 GLY A CA 1
ATOM 3022 C C . GLY A 1 380 ? -22.328 53.594 37.844 1 82.69 380 GLY A C 1
ATOM 3023 O O . GLY A 1 380 ? -21.5 54.188 38.531 1 82.69 380 GLY A O 1
ATOM 3024 N N . PHE A 1 381 ? -22.047 53.031 36.688 1 83.25 381 PHE A N 1
ATOM 3025 C CA . PHE A 1 381 ? -20.75 53.312 36.094 1 83.25 381 PHE A CA 1
ATOM 3026 C C . PHE A 1 381 ? -20.875 54.469 35.094 1 83.25 381 PHE A C 1
ATOM 3028 O O . PHE A 1 381 ? -21.891 54.625 34.438 1 83.25 381 PHE A O 1
ATOM 3035 N N . GLU A 1 382 ? -19.969 55.438 35.188 1 74.44 382 GLU A N 1
ATOM 3036 C CA . GLU A 1 382 ? -19.984 56.562 34.281 1 74.44 382 GLU A CA 1
ATOM 3037 C C . GLU A 1 382 ? -19.422 56.188 32.906 1 74.44 382 GLU A C 1
ATOM 3039 O O . GLU A 1 382 ? -18.5 55.375 32.812 1 74.44 382 GLU A O 1
ATOM 3044 N N . ASP A 1 383 ? -20.078 56.594 31.781 1 67.75 383 ASP A N 1
ATOM 3045 C CA . ASP A 1 383 ? -19.703 56.312 30.406 1 67.75 383 ASP A CA 1
ATOM 3046 C C . ASP A 1 383 ? -18.422 57.062 30.016 1 67.75 383 ASP A C 1
ATOM 3048 O O . ASP A 1 383 ? -18.172 57.281 28.828 1 67.75 383 ASP A O 1
ATOM 3052 N N . ASN A 1 384 ? -17.641 57.469 30.906 1 66.88 384 ASN A N 1
ATOM 3053 C CA . ASN A 1 384 ? -16.562 58.375 30.562 1 66.88 384 ASN A CA 1
ATOM 3054 C C . ASN A 1 384 ? -15.305 57.625 30.125 1 66.88 384 ASN A C 1
ATOM 3056 O O . ASN A 1 384 ? -14.453 58.188 29.438 1 66.88 384 ASN A O 1
ATOM 3060 N N . GLU A 1 385 ? -15.125 56.375 30.641 1 74.62 385 GLU A N 1
ATOM 3061 C CA . GLU A 1 385 ? -13.906 55.656 30.266 1 74.62 385 GLU A CA 1
ATOM 3062 C C . GLU A 1 385 ? -14.242 54.312 29.656 1 74.62 385 GLU A C 1
ATOM 3064 O O . GLU A 1 385 ? -15.008 53.531 30.234 1 74.62 385 GLU A O 1
ATOM 3069 N N . GLU A 1 386 ? -13.766 54.125 28.438 1 86.25 386 GLU A N 1
ATOM 3070 C CA . GLU A 1 386 ? -13.938 52.812 27.781 1 86.25 386 GLU A CA 1
ATOM 3071 C C . GLU A 1 386 ? -13.195 51.719 28.516 1 86.25 386 GLU A C 1
ATOM 3073 O O . GLU A 1 386 ? -12.117 51.969 29.078 1 86.25 386 GLU A O 1
ATOM 3078 N N . VAL A 1 387 ? -13.875 50.656 28.609 1 86.94 387 VAL A N 1
ATOM 3079 C CA . VAL A 1 387 ? -13.242 49.438 29.141 1 86.94 387 VAL A CA 1
ATOM 3080 C C . VAL A 1 387 ? -12.508 48.719 28.031 1 86.94 387 VAL A C 1
ATOM 3082 O O . VAL A 1 387 ? -13.117 48.312 27.031 1 86.94 387 VAL A O 1
ATOM 3085 N N . HIS A 1 388 ? -11.234 48.656 28.203 1 81.44 388 HIS A N 1
ATOM 3086 C CA . HIS A 1 388 ? -10.43 47.938 27.219 1 81.44 388 HIS A CA 1
ATOM 3087 C C . HIS A 1 388 ? -10.242 46.469 27.594 1 81.44 388 HIS A C 1
ATOM 3089 O O . HIS A 1 388 ? -10.109 46.156 28.781 1 81.44 388 HIS A O 1
ATOM 3095 N N . PRO A 1 389 ? -10.18 45.625 26.547 1 79.25 389 PRO A N 1
ATOM 3096 C CA . PRO A 1 389 ? -10.062 44.188 26.797 1 79.25 389 PRO A CA 1
ATOM 3097 C C . PRO A 1 389 ? -8.883 43.844 27.703 1 79.25 389 PRO A C 1
ATOM 3099 O O . PRO A 1 389 ? -9 42.969 28.578 1 79.25 389 PRO A O 1
ATOM 3102 N N . HIS A 1 390 ? -7.805 44.562 27.547 1 71.25 390 HIS A N 1
ATOM 3103 C CA . HIS A 1 390 ? -6.602 44.188 28.297 1 71.25 390 HIS A CA 1
ATOM 3104 C C . HIS A 1 390 ? -6.785 44.406 29.797 1 71.25 390 HIS A C 1
ATOM 3106 O O . HIS A 1 390 ? -6.062 43.844 30.609 1 71.25 390 HIS A O 1
ATOM 3112 N N . GLN A 1 391 ? -7.738 45.156 30.125 1 73.88 391 GLN A N 1
ATOM 3113 C CA . GLN A 1 391 ? -7.992 45.5 31.516 1 73.88 391 GLN A CA 1
ATOM 3114 C C . GLN A 1 391 ? -8.758 44.375 32.219 1 73.88 391 GLN A C 1
ATOM 3116 O O . GLN A 1 391 ? -8.805 44.344 33.438 1 73.88 391 GLN A O 1
ATOM 3121 N N . VAL A 1 392 ? -9.359 43.562 31.438 1 77.75 392 VAL A N 1
ATOM 3122 C CA . VAL A 1 392 ? -10.273 42.625 32.062 1 77.75 392 VAL A CA 1
ATOM 3123 C C . VAL A 1 392 ? -9.93 41.188 31.609 1 77.75 392 VAL A C 1
ATOM 3125 O O . VAL A 1 392 ? -10.789 40.312 31.625 1 77.75 392 VAL A O 1
ATOM 3128 N N . LEU A 1 393 ? -8.797 40.969 31.078 1 70.12 393 LEU A N 1
ATOM 3129 C CA . LEU A 1 393 ? -8.383 39.656 30.609 1 70.12 393 LEU A CA 1
ATOM 3130 C C . LEU A 1 393 ? -8.008 38.75 31.781 1 70.12 393 LEU A C 1
ATOM 3132 O O . LEU A 1 393 ? -7.441 39.25 32.781 1 70.12 393 LEU A O 1
ATOM 3136 N N . LYS A 1 394 ? -8.562 37.5 31.734 1 69.25 394 LYS A N 1
ATOM 3137 C CA . LYS A 1 394 ? -7.941 36.5 32.594 1 69.25 394 LYS A CA 1
ATOM 3138 C C . LYS A 1 394 ? -6.496 36.219 32.188 1 69.25 394 LYS A C 1
ATOM 3140 O O . LYS A 1 394 ? -6.152 36.344 31.016 1 69.25 394 LYS A O 1
ATOM 3145 N N . PRO A 1 395 ? -5.586 36.25 33.156 1 54.41 395 PRO A N 1
ATOM 3146 C CA . PRO A 1 395 ? -4.191 35.969 32.844 1 54.41 395 PRO A CA 1
ATOM 3147 C C . PRO A 1 395 ? -4.051 34.781 31.859 1 54.41 395 PRO A C 1
ATOM 3149 O O . PRO A 1 395 ? -3.016 34.656 31.203 1 54.41 395 PRO A O 1
ATOM 3152 N N . SER A 1 396 ? -5.016 34.344 31.172 1 53.94 396 SER A N 1
ATOM 3153 C CA . SER A 1 396 ? -4.652 33.219 30.312 1 53.94 396 SER A CA 1
ATOM 3154 C C . SER A 1 396 ? -4.543 33.625 28.859 1 53.94 396 SER A C 1
ATOM 3156 O O . SER A 1 396 ? -5.422 34.312 28.328 1 53.94 396 SER A O 1
ATOM 3158 N N . PHE A 1 397 ? -3.357 34.094 28.422 1 50.34 397 PHE A N 1
ATOM 3159 C CA . PHE A 1 397 ? -3.264 34.438 27.016 1 50.34 397 PHE A CA 1
ATOM 3160 C C . PHE A 1 397 ? -3.303 33.188 26.141 1 50.34 397 PHE A C 1
ATOM 3162 O O . PHE A 1 397 ? -2.334 32.438 26.094 1 50.34 397 PHE A O 1
ATOM 3169 N N . LYS A 1 398 ? -4.508 32.781 25.906 1 55.47 398 LYS A N 1
ATOM 3170 C CA . LYS A 1 398 ? -4.699 31.688 24.953 1 55.47 398 LYS A CA 1
ATOM 3171 C C . LYS A 1 398 ? -4.035 31.984 23.625 1 55.47 398 LYS A C 1
ATOM 3173 O O . LYS A 1 398 ? -4.133 33.094 23.109 1 55.47 398 LYS A O 1
ATOM 3178 N N . ARG A 1 399 ? -2.969 31.203 23.297 1 64.62 399 ARG A N 1
ATOM 3179 C CA . ARG A 1 399 ? -2.322 31.391 22 1 64.62 399 ARG A CA 1
ATOM 3180 C C . ARG A 1 399 ? -2.818 30.375 20.984 1 64.62 399 ARG A C 1
ATOM 3182 O O . ARG A 1 399 ? -3.24 29.281 21.344 1 64.62 399 ARG A O 1
ATOM 3189 N N . ALA A 1 400 ? -2.934 30.891 19.844 1 79 400 ALA A N 1
ATOM 3190 C CA . ALA A 1 400 ? -3.26 30.047 18.703 1 79 400 ALA A CA 1
ATOM 3191 C C . ALA A 1 400 ? -2.225 28.938 18.531 1 79 400 ALA A C 1
ATOM 3193 O O . ALA A 1 400 ? -1.023 29.172 18.688 1 79 400 ALA A O 1
ATOM 3194 N N . ARG A 1 401 ? -2.715 27.672 18.484 1 88.25 401 ARG A N 1
ATOM 3195 C CA . ARG A 1 401 ? -1.811 26.547 18.25 1 88.25 401 ARG A CA 1
ATOM 3196 C C . ARG A 1 401 ? -1.348 26.531 16.797 1 88.25 401 ARG A C 1
ATOM 3198 O O . ARG A 1 401 ? -2.109 26.875 15.883 1 88.25 401 ARG A O 1
ATOM 3205 N N . LYS A 1 402 ? -0.125 26.203 16.625 1 93.06 402 LYS A N 1
ATOM 3206 C CA . LYS A 1 402 ? 0.499 26.188 15.297 1 93.06 402 LYS A CA 1
ATOM 3207 C C . LYS A 1 402 ? 1.305 24.906 15.078 1 93.06 402 LYS A C 1
ATOM 3209 O O . LYS A 1 402 ? 2.174 24.578 15.891 1 93.06 402 LYS A O 1
ATOM 3214 N N . VAL A 1 403 ? 0.981 24.156 13.984 1 96.94 403 VAL A N 1
ATOM 3215 C CA . VAL A 1 403 ? 1.684 22.938 13.633 1 96.94 403 VAL A CA 1
ATOM 3216 C C . VAL A 1 403 ? 2.309 23.078 12.25 1 96.94 403 VAL A C 1
ATOM 3218 O O . VAL A 1 403 ? 1.648 23.516 11.305 1 96.94 403 VAL A O 1
ATOM 3221 N N . ALA A 1 404 ? 3.559 22.781 12.133 1 98.75 404 ALA A N 1
ATOM 3222 C CA . ALA A 1 404 ? 4.266 22.766 10.859 1 98.75 404 ALA A CA 1
ATOM 3223 C C . ALA A 1 404 ? 4.707 21.344 10.492 1 98.75 404 ALA A C 1
ATOM 3225 O O . ALA A 1 404 ? 5.355 20.672 11.297 1 98.75 404 ALA A O 1
ATOM 3226 N N . ILE A 1 405 ? 4.305 20.891 9.344 1 98.88 405 ILE A N 1
ATOM 3227 C CA . ILE A 1 405 ? 4.703 19.594 8.797 1 98.88 405 ILE A CA 1
ATOM 3228 C C . ILE A 1 405 ? 5.5 19.797 7.512 1 98.88 405 ILE A C 1
ATOM 3230 O O . ILE A 1 405 ? 4.953 20.234 6.5 1 98.88 405 ILE A O 1
ATOM 3234 N N . VAL A 1 406 ? 6.777 19.438 7.504 1 98.88 406 VAL A N 1
ATOM 3235 C CA . VAL A 1 406 ? 7.668 19.781 6.402 1 98.88 406 VAL A CA 1
ATOM 3236 C C . VAL A 1 406 ? 8.086 18.516 5.656 1 98.88 406 VAL A C 1
ATOM 3238 O O . VAL A 1 406 ? 8.484 17.531 6.273 1 98.88 406 VAL A O 1
ATOM 3241 N N . GLY A 1 407 ? 7.977 18.531 4.312 1 98.31 407 GLY A N 1
ATOM 3242 C CA . GLY A 1 407 ? 8.359 17.406 3.475 1 98.31 407 GLY A CA 1
ATOM 3243 C C . GLY A 1 407 ? 9.859 17.172 3.439 1 98.31 407 GLY A C 1
ATOM 3244 O O . GLY A 1 407 ? 10.617 17.859 4.129 1 98.31 407 GLY A O 1
ATOM 3245 N N . ASP A 1 408 ? 10.273 16.219 2.672 1 98.12 408 ASP A N 1
ATOM 3246 C CA . ASP A 1 408 ? 11.688 15.883 2.518 1 98.12 408 ASP A CA 1
ATOM 3247 C C . ASP A 1 408 ? 12.492 17.094 2.068 1 98.12 408 ASP A C 1
ATOM 3249 O O . ASP A 1 408 ? 12.078 17.828 1.163 1 98.12 408 ASP A O 1
ATOM 3253 N N . ASN A 1 409 ? 13.664 17.297 2.732 1 97.69 409 ASN A N 1
ATOM 3254 C CA . ASN A 1 409 ? 14.406 18.5 2.359 1 97.69 409 ASN A CA 1
ATOM 3255 C C . ASN A 1 409 ? 15.859 18.438 2.809 1 97.69 409 ASN A C 1
ATOM 3257 O O . ASN A 1 409 ? 16.188 17.75 3.787 1 97.69 409 ASN A O 1
ATOM 3261 N N . ARG A 1 410 ? 16.641 19.125 2.119 1 96.62 410 ARG A N 1
ATOM 3262 C CA . ARG A 1 410 ? 18.016 19.359 2.521 1 96.62 410 ARG A CA 1
ATOM 3263 C C . ARG A 1 410 ? 18.219 20.797 2.986 1 96.62 410 ARG A C 1
ATOM 3265 O O . ARG A 1 410 ? 19.281 21.125 3.531 1 96.62 410 ARG A O 1
ATOM 3272 N N . ASN A 1 411 ? 17.203 21.594 2.736 1 95.31 411 ASN A N 1
ATOM 3273 C CA . ASN A 1 411 ? 17.234 23 3.115 1 95.31 411 ASN A CA 1
ATOM 3274 C C . ASN A 1 411 ? 15.844 23.625 3.062 1 95.31 411 ASN A C 1
ATOM 3276 O O . ASN A 1 411 ? 14.945 23.094 2.41 1 95.31 411 ASN A O 1
ATOM 3280 N N . TRP A 1 412 ? 15.742 24.797 3.816 1 97.12 412 TRP A N 1
ATOM 3281 C CA . TRP A 1 412 ? 14.484 25.547 3.834 1 97.12 412 TRP A CA 1
ATOM 3282 C C . TRP A 1 412 ? 14.594 26.828 3.01 1 97.12 412 TRP A C 1
ATOM 3284 O O . TRP A 1 412 ? 15.664 27.422 2.928 1 97.12 412 TRP A O 1
ATOM 3294 N N . THR A 1 413 ? 13.547 27.219 2.412 1 96.69 413 THR A N 1
ATOM 3295 C CA . THR A 1 413 ? 13.453 28.578 1.895 1 96.69 413 THR A CA 1
ATOM 3296 C C . THR A 1 413 ? 13.195 29.578 3.025 1 96.69 413 THR A C 1
ATOM 3298 O O . THR A 1 413 ? 12.797 29.188 4.125 1 96.69 413 THR A O 1
ATOM 3301 N N . LEU A 1 414 ? 13.43 30.844 2.672 1 96.56 414 LEU A N 1
ATOM 3302 C CA . LEU A 1 414 ? 13.117 31.891 3.635 1 96.56 414 LEU A CA 1
ATOM 3303 C C . LEU A 1 414 ? 11.633 31.906 3.969 1 96.56 414 LEU A C 1
ATOM 3305 O O . LEU A 1 414 ? 11.25 32.156 5.113 1 96.56 414 LEU A O 1
ATOM 3309 N N . GLN A 1 415 ? 10.828 31.625 3.01 1 97.44 415 GLN A N 1
ATOM 3310 C CA . GLN A 1 415 ? 9.383 31.609 3.17 1 97.44 415 GLN A CA 1
ATOM 3311 C C . GLN A 1 415 ? 8.938 30.5 4.121 1 97.44 415 GLN A C 1
ATOM 3313 O O . GLN A 1 415 ? 8.047 30.703 4.945 1 97.44 415 GLN A O 1
ATOM 3318 N N . MET A 1 416 ? 9.547 29.312 3.998 1 98.25 416 MET A N 1
ATOM 3319 C CA . MET A 1 416 ? 9.203 28.219 4.898 1 98.25 416 MET A CA 1
ATOM 3320 C C . MET A 1 416 ? 9.539 28.578 6.344 1 98.25 416 MET A C 1
ATOM 3322 O O . MET A 1 416 ? 8.75 28.312 7.25 1 98.25 416 MET A O 1
ATOM 3326 N N . THR A 1 417 ? 10.703 29.172 6.52 1 98 417 THR A N 1
ATOM 3327 C CA . THR A 1 417 ? 11.102 29.609 7.852 1 98 417 THR A CA 1
ATOM 3328 C C . THR A 1 417 ? 10.109 30.625 8.414 1 98 417 THR A C 1
ATOM 3330 O O . THR A 1 417 ? 9.734 30.562 9.586 1 98 417 THR A O 1
ATOM 3333 N N . GLN A 1 418 ? 9.695 31.516 7.598 1 97.19 418 GLN A N 1
ATOM 3334 C CA . GLN A 1 418 ? 8.773 32.562 8 1 97.19 418 GLN A CA 1
ATOM 3335 C C . GLN A 1 418 ? 7.441 32 8.461 1 97.19 418 GLN A C 1
ATOM 3337 O O . GLN A 1 418 ? 6.949 32.344 9.539 1 97.19 418 GLN A O 1
ATOM 3342 N N . ILE A 1 419 ? 6.867 31.109 7.703 1 97.31 419 ILE A N 1
ATOM 3343 C CA . ILE A 1 419 ? 5.52 30.656 8.023 1 97.31 419 ILE A CA 1
ATOM 3344 C C . ILE A 1 419 ? 5.57 29.656 9.18 1 97.31 419 ILE A C 1
ATOM 3346 O O . ILE A 1 419 ? 4.57 29.438 9.859 1 97.31 419 ILE A O 1
ATOM 3350 N N . ALA A 1 420 ? 6.715 29.062 9.461 1 98.25 420 ALA A N 1
ATOM 3351 C CA . ALA A 1 420 ? 6.84 28.062 10.516 1 98.25 420 ALA A CA 1
ATOM 3352 C C . ALA A 1 420 ? 7.234 28.703 11.836 1 98.25 420 ALA A C 1
ATOM 3354 O O . ALA A 1 420 ? 7.332 28.031 12.859 1 98.25 420 ALA A O 1
ATOM 3355 N N . GLN A 1 421 ? 7.469 30 11.844 1 96.94 421 GLN A N 1
ATOM 3356 C CA . GLN A 1 421 ? 7.938 30.688 13.039 1 96.94 421 GLN A CA 1
ATOM 3357 C C . GLN A 1 421 ? 7.004 30.453 14.227 1 96.94 421 GLN A C 1
ATOM 3359 O O . GLN A 1 421 ? 5.781 30.547 14.086 1 96.94 421 GLN A O 1
ATOM 3364 N N . HIS A 1 422 ? 7.602 30.047 15.383 1 93.75 422 HIS A N 1
ATOM 3365 C CA . HIS A 1 422 ? 6.926 29.844 16.656 1 93.75 422 HIS A CA 1
ATOM 3366 C C . HIS A 1 422 ? 5.922 28.703 16.578 1 93.75 422 HIS A C 1
ATOM 3368 O O . HIS A 1 422 ? 4.844 28.766 17.172 1 93.75 422 HIS A O 1
ATOM 3374 N N . ALA A 1 423 ? 6.238 27.719 15.75 1 96.06 423 ALA A N 1
ATOM 3375 C CA . ALA A 1 423 ? 5.41 26.516 15.719 1 9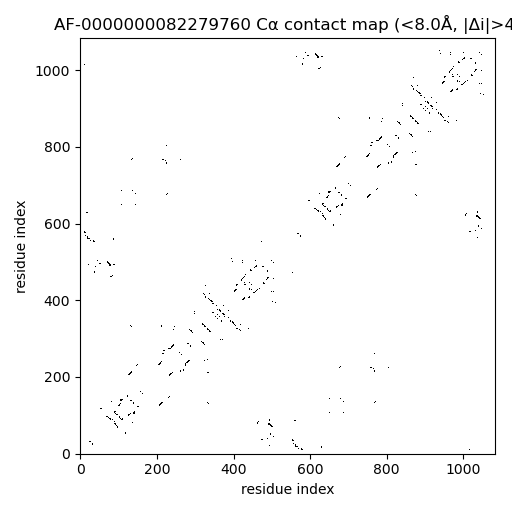6.06 423 ALA A CA 1
ATOM 3376 C C . ALA A 1 423 ? 5.406 25.828 17.078 1 96.06 423 ALA A C 1
ATOM 3378 O O . ALA A 1 423 ? 6.441 25.734 17.75 1 96.06 423 ALA A O 1
ATOM 3379 N N . ASP A 1 424 ? 4.195 25.406 17.516 1 94.12 424 ASP A N 1
ATOM 3380 C CA . ASP A 1 424 ? 4.137 24.578 18.703 1 94.12 424 ASP A CA 1
ATOM 3381 C C . ASP A 1 424 ? 4.754 23.203 18.453 1 94.12 424 ASP A C 1
ATOM 3383 O O . ASP A 1 424 ? 5.461 22.656 19.312 1 94.12 424 ASP A O 1
ATOM 3387 N N . VAL A 1 425 ? 4.434 22.641 17.312 1 97.62 425 VAL A N 1
ATOM 3388 C CA . VAL A 1 425 ? 5.016 21.375 16.891 1 97.62 425 VAL A CA 1
ATOM 3389 C C . VAL A 1 425 ? 5.578 21.5 15.477 1 97.62 425 VAL A C 1
ATOM 3391 O O . VAL A 1 425 ? 4.891 21.984 14.57 1 97.62 425 VAL A O 1
ATOM 3394 N N . LEU A 1 426 ? 6.781 21.172 15.328 1 98.69 426 LEU A N 1
ATOM 3395 C CA . LEU A 1 426 ? 7.426 21.016 14.031 1 98.69 426 LEU A CA 1
ATOM 3396 C C . LEU A 1 426 ? 7.703 19.547 13.727 1 98.69 426 LEU A C 1
ATOM 3398 O O . LEU A 1 426 ? 8.414 18.875 14.477 1 98.69 426 LEU A O 1
ATOM 3402 N N . VAL A 1 427 ? 7.109 19.016 12.695 1 98.88 427 VAL A N 1
ATOM 3403 C CA . VAL A 1 427 ? 7.43 17.688 12.195 1 98.88 427 VAL A CA 1
ATOM 3404 C C . VAL A 1 427 ? 8.453 17.781 11.07 1 98.88 427 VAL A C 1
ATOM 3406 O O . VAL A 1 427 ? 8.219 18.453 10.062 1 98.88 427 VAL A O 1
ATOM 3409 N N . HIS A 1 428 ? 9.57 17.188 11.211 1 98.75 428 HIS A N 1
ATOM 3410 C CA . HIS A 1 428 ? 10.672 17.297 10.273 1 98.75 428 HIS A CA 1
ATOM 3411 C C . HIS A 1 428 ? 11.359 15.945 10.07 1 98.75 428 HIS A C 1
ATOM 3413 O O . HIS A 1 428 ? 11.469 15.156 11.016 1 98.75 428 HIS A O 1
ATOM 3419 N N . GLU A 1 429 ? 11.836 15.688 8.867 1 98.19 429 GLU A N 1
ATOM 3420 C CA . GLU A 1 429 ? 12.531 14.438 8.586 1 98.19 429 GLU A CA 1
ATOM 3421 C C . GLU A 1 429 ? 13.875 14.375 9.297 1 98.19 429 GLU A C 1
ATOM 3423 O O . GLU A 1 429 ? 14.484 15.406 9.586 1 98.19 429 GLU A O 1
ATOM 3428 N N . ALA A 1 430 ? 14.297 13.211 9.641 1 96.69 430 ALA A N 1
ATOM 3429 C CA . ALA A 1 430 ? 15.641 12.852 10.086 1 96.69 430 ALA A CA 1
ATOM 3430 C C . ALA A 1 430 ? 16.141 11.594 9.383 1 96.69 430 ALA A C 1
ATOM 3432 O O . ALA A 1 430 ? 16.438 10.586 10.039 1 96.69 430 ALA A O 1
ATOM 3433 N N . THR A 1 431 ? 16.297 11.719 8.109 1 95.5 431 THR A N 1
ATOM 3434 C CA . THR A 1 431 ? 16.469 10.578 7.223 1 95.5 431 THR A CA 1
ATOM 3435 C C . THR A 1 431 ? 17.922 10.109 7.227 1 95.5 431 THR A C 1
ATOM 3437 O O . THR A 1 431 ? 18.188 8.906 7.293 1 95.5 431 THR A O 1
ATOM 3440 N N . LEU A 1 432 ? 18.875 11.086 7.23 1 89.88 432 LEU A N 1
ATOM 3441 C CA . LEU A 1 432 ? 20.281 10.75 7.008 1 89.88 432 LEU A CA 1
ATOM 3442 C C . LEU A 1 432 ? 21.031 10.625 8.336 1 89.88 432 LEU A C 1
ATOM 3444 O O . LEU A 1 432 ? 20.703 11.32 9.297 1 89.88 432 LEU A O 1
ATOM 3448 N N . THR A 1 433 ? 22.016 9.82 8.328 1 85.06 433 THR A N 1
ATOM 3449 C CA . THR A 1 433 ? 22.922 9.711 9.469 1 85.06 433 THR A CA 1
ATOM 3450 C C . THR A 1 433 ? 24.031 10.75 9.375 1 85.06 433 THR A C 1
ATOM 3452 O O . THR A 1 433 ? 24.562 11.195 10.398 1 85.06 433 THR A O 1
ATOM 3455 N N . GLU A 1 434 ? 24.328 11.023 8.086 1 85.62 434 GLU A N 1
ATOM 3456 C CA . GLU A 1 434 ? 25.375 12.008 7.805 1 85.62 434 GLU A CA 1
ATOM 3457 C C . GLU A 1 434 ? 24.891 13.031 6.777 1 85.62 434 GLU A C 1
ATOM 3459 O O . GLU A 1 434 ? 24.141 12.688 5.859 1 85.62 434 GLU A O 1
ATOM 3464 N N . GLU A 1 435 ? 25.453 14.18 7.031 1 85.25 435 GLU A N 1
ATOM 3465 C CA . GLU A 1 435 ? 25.031 15.227 6.109 1 85.25 435 GLU A CA 1
ATOM 3466 C C . GLU A 1 435 ? 25.594 14.984 4.707 1 85.25 435 GLU A C 1
ATOM 3468 O O . GLU A 1 435 ? 26.797 14.75 4.543 1 85.25 435 GLU A O 1
ATOM 3473 N N . ASN A 1 436 ? 24.656 14.836 3.779 1 83.62 436 ASN A N 1
ATOM 3474 C CA . ASN A 1 436 ? 24.953 14.672 2.359 1 83.62 436 ASN A CA 1
ATOM 3475 C C . ASN A 1 436 ? 23.906 15.375 1.489 1 83.62 436 ASN A C 1
ATOM 3477 O O . ASN A 1 436 ? 22.844 14.812 1.22 1 83.62 436 ASN A O 1
ATOM 3481 N N . TYR A 1 437 ? 24.344 16.5 0.996 1 82.25 437 TYR A N 1
ATOM 3482 C CA . TYR A 1 437 ? 23.406 17.375 0.284 1 82.25 437 TYR A CA 1
ATOM 3483 C C . TYR A 1 437 ? 22.938 16.719 -1.004 1 82.25 437 TYR A C 1
ATOM 3485 O O . TYR A 1 437 ? 21.812 16.953 -1.451 1 82.25 437 TYR A O 1
ATOM 3493 N N . ASN A 1 438 ? 23.656 15.891 -1.56 1 83.12 438 ASN A N 1
ATOM 3494 C CA . ASN A 1 438 ? 23.312 15.25 -2.826 1 83.12 438 ASN A CA 1
ATOM 3495 C C . ASN A 1 438 ? 22.172 14.25 -2.656 1 83.12 438 ASN A C 1
ATOM 3497 O O . ASN A 1 438 ? 21.516 13.867 -3.633 1 83.12 438 ASN A O 1
ATOM 3501 N N . ARG A 1 439 ? 21.922 13.992 -1.438 1 88.25 439 ARG A N 1
ATOM 3502 C CA . ARG A 1 439 ? 20.875 13 -1.188 1 88.25 439 ARG A CA 1
ATOM 3503 C C . ARG A 1 439 ? 19.516 13.664 -1.011 1 88.25 439 ARG A C 1
ATOM 3505 O O . ARG A 1 439 ? 18.484 12.992 -1.03 1 88.25 439 ARG A O 1
ATOM 3512 N N . GLY A 1 440 ? 19.547 14.953 -0.808 1 94.44 440 GLY A N 1
ATOM 3513 C CA . GLY A 1 440 ? 18.312 15.711 -0.815 1 94.44 440 GLY A CA 1
ATOM 3514 C C . GLY A 1 440 ? 17.5 15.547 0.458 1 94.44 440 GLY A C 1
ATOM 3515 O O . GLY A 1 440 ? 16.297 15.805 0.469 1 94.44 440 GLY A O 1
ATOM 3516 N N . HIS A 1 441 ? 18.125 15.062 1.544 1 97.19 441 HIS A N 1
ATOM 3517 C CA . HIS A 1 441 ? 17.453 14.828 2.814 1 97.19 441 HIS A CA 1
ATOM 3518 C C . HIS A 1 441 ? 18.219 15.469 3.971 1 97.19 441 HIS A C 1
ATOM 3520 O O . HIS A 1 441 ? 19.328 15.984 3.783 1 97.19 441 HIS A O 1
ATOM 3526 N N . SER A 1 442 ? 17.641 15.484 5.141 1 97.5 442 SER A N 1
ATOM 3527 C CA . SER A 1 442 ? 18.203 16.094 6.336 1 97.5 442 SER A CA 1
ATOM 3528 C C . SER A 1 442 ? 18.641 15.047 7.348 1 97.5 442 SER A C 1
ATOM 3530 O O . SER A 1 442 ? 18.109 13.938 7.371 1 97.5 442 SER A O 1
ATOM 3532 N N . THR A 1 443 ? 19.641 15.453 8.109 1 95.94 443 THR A N 1
ATOM 3533 C CA . THR A 1 443 ? 20 14.719 9.32 1 95.94 443 THR A CA 1
ATOM 3534 C C . THR A 1 443 ? 19.188 15.234 10.508 1 95.94 443 THR A C 1
ATOM 3536 O O . THR A 1 443 ? 18.5 16.25 10.414 1 95.94 443 THR A O 1
ATOM 3539 N N . ALA A 1 444 ? 19.328 14.461 11.609 1 97 444 ALA A N 1
ATOM 3540 C CA . ALA A 1 444 ? 18.688 14.898 12.836 1 97 444 ALA A CA 1
ATOM 3541 C C . ALA A 1 444 ? 19.234 16.25 13.297 1 97 444 ALA A C 1
ATOM 3543 O O . ALA A 1 444 ? 18.484 17.094 13.773 1 97 444 ALA A O 1
ATOM 3544 N N . ALA A 1 445 ? 20.469 16.484 13.18 1 97.56 445 ALA A N 1
ATOM 3545 C CA . ALA A 1 445 ? 21.094 17.75 13.547 1 97.56 445 ALA A CA 1
ATOM 3546 C C . ALA A 1 445 ? 20.516 18.906 12.727 1 97.56 445 ALA A C 1
ATOM 3548 O O . ALA A 1 445 ? 20.266 19.984 13.258 1 97.56 445 ALA A O 1
ATOM 3549 N N . MET A 1 446 ? 20.375 18.703 11.477 1 97.94 446 MET A N 1
ATOM 3550 C CA . MET A 1 446 ? 19.797 19.703 10.602 1 97.94 446 MET A CA 1
ATOM 3551 C C . MET A 1 446 ? 18.359 20.031 11.023 1 97.94 446 MET A C 1
ATOM 3553 O O . MET A 1 446 ? 17.969 21.203 11.047 1 97.94 446 MET A O 1
ATOM 3557 N N . ALA A 1 447 ? 17.625 18.984 11.32 1 98.44 447 ALA A N 1
ATOM 3558 C CA . ALA A 1 447 ? 16.266 19.188 11.82 1 98.44 447 ALA A CA 1
ATOM 3559 C C . ALA A 1 447 ? 16.281 20.047 13.086 1 98.44 447 ALA A C 1
ATOM 3561 O O . ALA A 1 447 ? 15.453 20.938 13.25 1 98.44 447 ALA A O 1
ATOM 3562 N N . GLY A 1 448 ? 17.188 19.766 13.977 1 98.38 448 GLY A N 1
ATOM 3563 C CA . GLY A 1 448 ? 17.344 20.562 15.18 1 98.38 448 GLY A CA 1
ATOM 3564 C C . GLY A 1 448 ? 17.625 22.031 14.891 1 98.38 448 GLY A C 1
ATOM 3565 O O . GLY A 1 448 ? 17.016 22.906 15.492 1 98.38 448 GLY A O 1
ATOM 3566 N N . ARG A 1 449 ? 18.5 22.281 13.984 1 98.25 449 ARG A N 1
ATOM 3567 C CA . ARG A 1 449 ? 18.844 23.641 13.625 1 98.25 449 ARG A CA 1
ATOM 3568 C C . ARG A 1 449 ? 17.625 24.391 13.094 1 98.25 449 ARG A C 1
ATOM 3570 O O . ARG A 1 449 ? 17.406 25.562 13.43 1 98.25 449 ARG A O 1
ATOM 3577 N N . ARG A 1 450 ? 16.859 23.703 12.266 1 98.38 450 ARG A N 1
ATOM 3578 C CA . ARG A 1 450 ? 15.656 24.344 11.719 1 98.38 450 ARG A CA 1
ATOM 3579 C C . ARG A 1 450 ? 14.641 24.641 12.82 1 98.38 450 ARG A C 1
ATOM 3581 O O . ARG A 1 450 ? 13.961 25.656 12.781 1 98.38 450 ARG A O 1
ATOM 3588 N N . SER A 1 451 ? 14.531 23.703 13.727 1 98.38 451 SER A N 1
ATOM 3589 C CA . SER A 1 451 ? 13.609 23.922 14.836 1 98.38 451 SER A CA 1
ATOM 3590 C C . SER A 1 451 ? 14 25.141 15.656 1 98.38 451 SER A C 1
ATOM 3592 O O . SER A 1 451 ? 13.141 25.922 16.078 1 98.38 451 SER A O 1
ATOM 3594 N N . ALA A 1 452 ? 15.266 25.344 15.867 1 97.69 452 ALA A N 1
ATOM 3595 C CA . ALA A 1 452 ? 15.766 26.531 16.578 1 97.69 452 ALA A CA 1
ATOM 3596 C C . ALA A 1 452 ? 15.492 27.797 15.773 1 97.69 452 ALA A C 1
ATOM 3598 O O . ALA A 1 452 ? 15.078 28.812 16.328 1 97.69 452 ALA A O 1
ATOM 3599 N N . GLU A 1 453 ? 15.766 27.688 14.523 1 97.12 453 GLU A N 1
ATOM 3600 C CA . GLU A 1 453 ? 15.602 28.844 13.641 1 97.12 453 GLU A CA 1
ATOM 3601 C C . GLU A 1 453 ? 14.164 29.344 13.641 1 97.12 453 GLU A C 1
ATOM 3603 O O . GLU A 1 453 ? 13.914 30.547 13.523 1 97.12 453 GLU A O 1
ATOM 3608 N N . CYS A 1 454 ? 13.219 28.469 13.75 1 96.75 454 CYS A N 1
ATOM 3609 C CA . CYS A 1 454 ? 11.828 28.891 13.719 1 96.75 454 CYS A CA 1
ATOM 3610 C C . CYS A 1 454 ? 11.234 28.953 15.117 1 96.75 454 CYS A C 1
ATOM 3612 O O . CYS A 1 454 ? 10.031 29.156 15.281 1 96.75 454 CYS A O 1
ATOM 3614 N N . ASN A 1 455 ? 12.055 28.734 16.141 1 96 455 ASN A N 1
ATOM 3615 C CA . ASN A 1 455 ? 11.633 28.797 17.547 1 96 455 ASN A CA 1
ATOM 3616 C C . ASN A 1 455 ? 10.477 27.828 17.812 1 96 455 ASN A C 1
ATOM 3618 O O . ASN A 1 455 ? 9.453 28.234 18.375 1 96 455 ASN A O 1
ATOM 3622 N N . ALA A 1 456 ? 10.609 26.625 17.328 1 96.88 456 ALA A N 1
ATOM 3623 C CA . ALA A 1 456 ? 9.594 25.609 17.578 1 96.88 456 ALA A CA 1
ATOM 3624 C C . ALA A 1 456 ? 9.656 25.109 19.016 1 96.88 456 ALA A C 1
ATOM 3626 O O . ALA A 1 456 ? 10.75 24.953 19.578 1 96.88 456 ALA A O 1
ATOM 3627 N N . ASN A 1 457 ? 8.508 24.828 19.625 1 94.31 457 ASN A N 1
ATOM 3628 C CA . ASN A 1 457 ? 8.484 24.281 20.969 1 94.31 457 ASN A CA 1
ATOM 3629 C C . ASN A 1 457 ? 8.875 22.797 20.984 1 94.31 457 ASN A C 1
ATOM 3631 O O . ASN A 1 457 ? 9.734 22.391 21.766 1 94.31 457 ASN A O 1
ATOM 3635 N N . VAL A 1 458 ? 8.203 21.984 20.156 1 96.69 458 VAL A N 1
ATOM 3636 C CA . VAL A 1 458 ? 8.453 20.547 20.078 1 96.69 458 VAL A CA 1
ATOM 3637 C C . VAL A 1 458 ? 8.859 20.188 18.641 1 96.69 458 VAL A C 1
ATOM 3639 O O . VAL A 1 458 ? 8.188 20.562 17.688 1 96.69 458 VAL A O 1
ATOM 3642 N N . LEU A 1 459 ? 9.969 19.531 18.531 1 98.38 459 LEU A N 1
ATOM 3643 C CA . LEU A 1 459 ? 10.414 18.938 17.266 1 98.38 459 LEU A CA 1
ATOM 3644 C C . LEU A 1 459 ? 10.125 17.438 17.234 1 98.38 459 LEU A C 1
ATOM 3646 O O . LEU A 1 459 ? 10.625 16.703 18.094 1 98.38 459 LEU A O 1
ATOM 3650 N N . VAL A 1 460 ? 9.312 17.031 16.328 1 98.44 460 VAL A N 1
ATOM 3651 C CA . VAL A 1 460 ? 9.078 15.602 16.109 1 98.44 460 VAL A CA 1
ATOM 3652 C C . VAL A 1 460 ? 9.898 15.109 14.922 1 98.44 460 VAL A C 1
ATOM 3654 O O . VAL A 1 460 ? 9.703 15.57 13.797 1 98.44 460 VAL A O 1
ATOM 3657 N N . LEU A 1 461 ? 10.766 14.188 15.227 1 97.56 461 LEU A N 1
ATOM 3658 C CA . LEU A 1 461 ? 11.547 13.562 14.164 1 97.56 461 LEU A CA 1
ATOM 3659 C C . LEU A 1 461 ? 10.742 12.477 13.461 1 97.56 461 LEU A C 1
ATOM 3661 O O . LEU A 1 461 ? 10.211 11.57 14.109 1 97.56 461 LEU A O 1
ATOM 3665 N N . ASN A 1 462 ? 10.703 12.57 12.172 1 97.19 462 ASN A N 1
ATOM 3666 C CA . ASN A 1 462 ? 9.891 11.703 11.328 1 97.19 462 ASN A CA 1
ATOM 3667 C C . ASN A 1 462 ? 10.656 11.273 10.078 1 97.19 462 ASN A C 1
ATOM 3669 O O . ASN A 1 462 ? 11.812 11.656 9.891 1 97.19 462 ASN A O 1
ATOM 3673 N N . HIS A 1 463 ? 10 10.383 9.195 1 97.75 463 HIS A N 1
ATOM 3674 C CA . HIS A 1 463 ? 10.656 9.945 7.973 1 97.75 463 HIS A CA 1
ATOM 3675 C C . HIS A 1 463 ? 12.047 9.398 8.258 1 97.75 463 HIS A C 1
ATOM 3677 O O . HIS A 1 463 ? 13.039 9.867 7.691 1 97.75 463 HIS A O 1
ATOM 3683 N N . ILE A 1 464 ? 12.141 8.445 9.125 1 93.5 464 ILE A N 1
ATOM 3684 C CA . ILE A 1 464 ? 13.375 7.867 9.633 1 93.5 464 ILE A CA 1
ATOM 3685 C C . ILE A 1 464 ? 13.773 6.664 8.781 1 93.5 464 ILE A C 1
ATOM 3687 O O . ILE A 1 464 ? 12.977 5.738 8.594 1 93.5 464 ILE A O 1
ATOM 3691 N N . SER A 1 465 ? 14.945 6.719 8.32 1 91.81 465 SER A N 1
ATOM 3692 C CA . SER A 1 465 ? 15.43 5.605 7.508 1 91.81 465 SER A CA 1
ATOM 3693 C C . SER A 1 465 ? 15.469 4.312 8.312 1 91.81 465 SER A C 1
ATOM 3695 O O . SER A 1 465 ? 15.812 4.316 9.492 1 91.81 465 SER A O 1
ATOM 3697 N N . PRO A 1 466 ? 15.148 3.191 7.633 1 82.06 466 PRO A N 1
ATOM 3698 C CA . PRO A 1 466 ? 15.25 1.901 8.32 1 82.06 466 PRO A CA 1
ATOM 3699 C C . PRO A 1 466 ? 16.641 1.645 8.883 1 82.06 466 PRO A C 1
ATOM 3701 O O . PRO A 1 466 ? 16.797 0.961 9.898 1 82.06 466 PRO A O 1
ATOM 3704 N N . LYS A 1 467 ? 17.656 2.256 8.375 1 78.88 467 LYS A N 1
ATOM 3705 C CA . LYS A 1 467 ? 19.031 2.104 8.828 1 78.88 467 LYS A CA 1
ATOM 3706 C C . LYS A 1 467 ? 19.25 2.791 10.172 1 78.88 467 LYS A C 1
ATOM 3708 O O . LYS A 1 467 ? 20.172 2.443 10.914 1 78.88 467 LYS A O 1
ATOM 3713 N N . CYS A 1 468 ? 18.453 3.756 10.406 1 80.75 468 CYS A N 1
ATOM 3714 C CA . CYS A 1 468 ? 18.609 4.562 11.617 1 80.75 468 CYS A CA 1
ATOM 3715 C C . CYS A 1 468 ? 17.734 4.035 12.742 1 80.75 468 CYS A C 1
ATOM 3717 O O . CYS A 1 468 ? 17.844 4.5 13.883 1 80.75 468 CYS A O 1
ATOM 3719 N N . GLU A 1 469 ? 16.969 3.031 12.438 1 76.38 469 GLU A N 1
ATOM 3720 C CA . GLU A 1 469 ? 15.953 2.57 13.383 1 76.38 469 GLU A CA 1
ATOM 3721 C C . GLU A 1 469 ? 16.594 1.971 14.625 1 76.38 469 GLU A C 1
ATOM 3723 O O . GLU A 1 469 ? 15.992 1.97 15.703 1 76.38 469 GLU A O 1
ATOM 3728 N N . SER A 1 470 ? 17.781 1.573 14.508 1 73.38 470 SER A N 1
ATOM 3729 C CA . SER A 1 470 ? 18.453 0.909 15.625 1 73.38 470 SER A CA 1
ATOM 3730 C C . SER A 1 470 ? 19.031 1.923 16.609 1 73.38 470 SER A C 1
ATOM 3732 O O . SER A 1 470 ? 19.375 1.572 17.734 1 73.38 470 SER A O 1
ATOM 3734 N N . ASP A 1 471 ? 19.078 3.191 16.25 1 83.56 471 ASP A N 1
ATOM 3735 C CA . ASP A 1 471 ? 19.672 4.199 17.125 1 83.56 471 ASP A CA 1
ATOM 3736 C C . ASP A 1 471 ? 18.797 5.438 17.219 1 83.56 471 ASP A C 1
ATOM 3738 O O . ASP A 1 471 ? 19.25 6.555 16.969 1 83.56 471 ASP A O 1
ATOM 3742 N N . LEU A 1 472 ? 17.625 5.234 17.656 1 85.81 472 LEU A N 1
ATOM 3743 C CA . LEU A 1 472 ? 16.688 6.344 17.75 1 85.81 472 LEU A CA 1
ATOM 3744 C C . LEU A 1 472 ? 17.109 7.312 18.859 1 85.81 472 LEU A C 1
ATOM 3746 O O . LEU A 1 472 ? 16.922 8.523 18.734 1 85.81 472 LEU A O 1
ATOM 3750 N N . ALA A 1 473 ? 17.672 6.82 19.953 1 85.19 473 ALA A N 1
ATOM 3751 C CA . ALA A 1 473 ? 18.156 7.688 21.031 1 85.19 473 ALA A CA 1
ATOM 3752 C C . ALA A 1 473 ? 19.25 8.633 20.531 1 85.19 473 ALA A C 1
ATOM 3754 O O . ALA A 1 473 ? 19.266 9.812 20.875 1 85.19 473 ALA A O 1
ATOM 3755 N N . GLY A 1 474 ? 20.094 8.016 19.734 1 90.44 474 GLY A N 1
ATOM 3756 C CA . GLY A 1 474 ? 21.141 8.828 19.156 1 90.44 474 GLY A CA 1
ATOM 3757 C C . GLY A 1 474 ? 20.625 9.922 18.234 1 90.44 474 GLY A C 1
ATOM 3758 O O . GLY A 1 474 ? 21.109 11.055 18.281 1 90.44 474 GLY A O 1
ATOM 3759 N N . ILE A 1 475 ? 19.641 9.617 17.5 1 93.25 475 ILE A N 1
ATOM 3760 C CA . ILE A 1 475 ? 19.062 10.57 16.578 1 93.25 475 ILE A CA 1
ATOM 3761 C C . ILE A 1 475 ? 18.375 11.695 17.344 1 93.25 475 ILE A C 1
ATOM 3763 O O . ILE A 1 475 ? 18.484 12.867 16.969 1 93.25 475 ILE A O 1
ATOM 3767 N N . VAL A 1 476 ? 17.719 11.383 18.375 1 94.62 476 VAL A N 1
ATOM 3768 C CA . VAL A 1 476 ? 17.047 12.375 19.203 1 94.62 476 VAL A CA 1
ATOM 3769 C C . VAL A 1 476 ? 18.078 13.289 19.859 1 94.62 476 VAL A C 1
ATOM 3771 O O . VAL A 1 476 ? 17.906 14.508 19.906 1 94.62 476 VAL A O 1
ATOM 3774 N N . ARG A 1 477 ? 19.125 12.727 20.344 1 95.44 477 ARG A N 1
ATOM 3775 C CA . ARG A 1 477 ? 20.188 13.508 20.969 1 95.44 477 ARG A CA 1
ATOM 3776 C C . ARG A 1 477 ? 20.812 14.477 19.969 1 95.44 477 ARG A C 1
ATOM 3778 O O . ARG A 1 477 ? 21.047 15.641 20.297 1 95.44 477 ARG A O 1
ATOM 3785 N N . GLU A 1 478 ? 21.047 13.938 18.844 1 96.62 478 GLU A N 1
ATOM 3786 C CA . GLU A 1 478 ? 21.625 14.766 17.797 1 96.62 478 GLU A CA 1
ATOM 3787 C C . GLU A 1 478 ? 20.734 15.961 17.469 1 96.62 478 GLU A C 1
ATOM 3789 O O . GLU A 1 478 ? 21.234 17.078 17.312 1 96.62 478 GLU A O 1
ATOM 3794 N N . ALA A 1 479 ? 19.516 15.734 17.328 1 98.06 479 ALA A N 1
ATOM 3795 C CA . ALA A 1 479 ? 18.562 16.797 17.031 1 98.06 479 ALA A CA 1
ATOM 3796 C C . ALA A 1 479 ? 18.469 17.797 18.188 1 98.06 479 ALA A C 1
ATOM 3798 O O . ALA A 1 479 ? 18.391 19 17.969 1 98.06 479 ALA A O 1
ATOM 3799 N N . TYR A 1 480 ? 18.422 17.281 19.406 1 97.31 480 TYR A N 1
ATOM 3800 C CA . TYR A 1 480 ? 18.344 18.125 20.594 1 97.31 480 TYR A CA 1
ATOM 3801 C C . TYR A 1 480 ? 19.547 19.062 20.688 1 97.31 480 TYR A C 1
ATOM 3803 O O . TYR A 1 480 ? 19.391 20.266 20.938 1 97.31 480 TYR A O 1
ATOM 3811 N N . GLU A 1 481 ? 20.672 18.516 20.484 1 97.44 481 GLU A N 1
ATOM 3812 C CA . GLU A 1 481 ? 21.875 19.328 20.469 1 97.44 481 GLU A CA 1
ATOM 3813 C C . GLU A 1 481 ? 21.859 20.328 19.312 1 97.44 481 GLU A C 1
ATOM 3815 O O . GLU A 1 481 ? 22.266 21.484 19.469 1 97.44 481 GLU A O 1
ATOM 3820 N N . GLY A 1 482 ? 21.391 19.859 18.156 1 97.62 482 GLY A N 1
ATOM 3821 C CA . GLY A 1 482 ? 21.266 20.734 17 1 97.62 482 GLY A CA 1
ATOM 3822 C C . GLY A 1 482 ? 20.344 21.922 17.234 1 97.62 482 GLY A C 1
ATOM 3823 O O . GLY A 1 482 ? 20.562 23 16.672 1 97.62 482 GLY A O 1
ATOM 3824 N N . SER A 1 483 ? 19.344 21.703 18.031 1 97.94 483 SER A N 1
ATOM 3825 C CA . SER A 1 483 ? 18.406 22.766 18.359 1 97.94 483 SER A CA 1
ATOM 3826 C C . SER A 1 483 ? 18.969 23.719 19.406 1 97.94 483 SER A C 1
ATOM 3828 O O . SER A 1 483 ? 18.281 24.656 19.844 1 97.94 483 SER A O 1
ATOM 3830 N N . GLN A 1 484 ? 20.266 23.438 19.922 1 97.06 484 GLN A N 1
ATOM 3831 C CA . GLN A 1 484 ? 20.875 24.156 21.031 1 97.06 484 GLN A CA 1
ATOM 3832 C C . GLN A 1 484 ? 20 24.062 22.281 1 97.06 484 GLN A C 1
ATOM 3834 O O . GLN A 1 484 ? 19.891 25.016 23.047 1 97.06 484 GLN A O 1
ATOM 3839 N N . LYS A 1 485 ? 19.203 23 22.328 1 95.56 485 LYS A N 1
ATOM 3840 C CA . LYS A 1 485 ? 18.391 22.641 23.484 1 95.56 485 LYS A CA 1
ATOM 3841 C C . LYS A 1 485 ? 17.25 23.625 23.672 1 95.56 485 LYS A C 1
ATOM 3843 O O . LYS A 1 485 ? 16.812 23.859 24.812 1 95.56 485 LYS A O 1
ATOM 3848 N N . THR A 1 486 ? 16.875 24.219 22.562 1 95.38 486 THR A N 1
ATOM 3849 C CA . THR A 1 486 ? 15.805 25.188 22.641 1 95.38 486 THR A CA 1
ATOM 3850 C C . THR A 1 486 ? 14.453 24.531 22.391 1 95.38 486 THR A C 1
ATOM 3852 O O . THR A 1 486 ? 13.414 25.062 22.797 1 95.38 486 THR A O 1
ATOM 3855 N N . SER A 1 487 ? 14.438 23.469 21.688 1 96.19 487 SER A N 1
ATOM 3856 C CA . SER A 1 487 ? 13.227 22.703 21.406 1 96.19 487 SER A CA 1
ATOM 3857 C C . SER A 1 487 ? 13.25 21.359 22.109 1 96.19 487 SER A C 1
ATOM 3859 O O . SER A 1 487 ? 14.297 20.719 22.203 1 96.19 487 SER A O 1
ATOM 3861 N N . ALA A 1 488 ? 12.094 20.953 22.672 1 95.94 488 ALA A N 1
ATOM 3862 C CA . ALA A 1 488 ? 11.977 19.531 23.031 1 95.94 488 ALA A CA 1
ATOM 3863 C C . ALA A 1 488 ? 11.93 18.656 21.781 1 95.94 488 ALA A C 1
ATOM 3865 O O . ALA A 1 488 ? 11.406 19.078 20.734 1 95.94 488 ALA A O 1
ATOM 3866 N N . VAL A 1 489 ? 12.547 17.5 21.859 1 97.19 489 VAL A N 1
ATOM 3867 C CA . VAL A 1 489 ? 12.648 16.641 20.672 1 97.19 489 VAL A CA 1
ATOM 3868 C C . VAL A 1 489 ? 12.047 15.273 20.984 1 97.19 489 VAL A C 1
ATOM 3870 O O . VAL A 1 489 ? 12.281 14.711 22.062 1 97.19 489 VAL A O 1
ATOM 3873 N N . VAL A 1 490 ? 11.266 14.727 20.094 1 94.38 490 VAL A N 1
ATOM 3874 C CA . VAL A 1 490 ? 10.727 13.375 20.234 1 94.38 490 VAL A CA 1
ATOM 3875 C C . VAL A 1 490 ? 10.805 12.656 18.891 1 94.38 490 VAL A C 1
ATOM 3877 O O . VAL A 1 490 ? 10.648 13.273 17.828 1 94.38 490 VAL A O 1
ATOM 3880 N N . SER A 1 491 ? 11.102 11.375 18.906 1 92.06 491 SER A N 1
ATOM 3881 C CA . SER A 1 491 ? 11.039 10.539 17.703 1 92.06 491 SER A CA 1
ATOM 3882 C C . SER A 1 491 ? 9.648 9.945 17.516 1 92.06 491 SER A C 1
ATOM 3884 O O . SER A 1 491 ? 9.086 9.367 18.438 1 92.06 491 SER A O 1
ATOM 3886 N N . SER A 1 492 ? 9.18 10.094 16.312 1 92 492 SER A N 1
ATOM 3887 C CA . SER A 1 492 ? 7.871 9.523 16.016 1 92 492 SER A CA 1
ATOM 3888 C C . SER A 1 492 ? 7.949 8 15.906 1 92 492 SER A C 1
ATOM 3890 O O . SER A 1 492 ? 9.031 7.441 15.719 1 92 492 SER A O 1
ATOM 3892 N N . PHE A 1 493 ? 6.848 7.336 16.062 1 85.88 493 PHE A N 1
ATOM 3893 C CA . PHE A 1 493 ? 6.609 5.93 15.766 1 85.88 493 PHE A CA 1
ATOM 3894 C C . PHE A 1 493 ? 5.184 5.719 15.266 1 85.88 493 PHE A C 1
ATOM 3896 O O . PHE A 1 493 ? 4.312 6.559 15.5 1 85.88 493 PHE A O 1
ATOM 3903 N N . ASP A 1 494 ? 5.004 4.707 14.484 1 86.75 494 ASP A N 1
ATOM 3904 C CA . ASP A 1 494 ? 3.674 4.469 13.938 1 86.75 494 ASP A CA 1
ATOM 3905 C C . ASP A 1 494 ? 2.623 4.398 15.039 1 86.75 494 ASP A C 1
ATOM 3907 O O . ASP A 1 494 ? 2.822 3.717 16.047 1 86.75 494 ASP A O 1
ATOM 3911 N N . PHE A 1 495 ? 1.492 5.188 14.906 1 83.81 495 PHE A N 1
ATOM 3912 C CA . PHE A 1 495 ? 0.309 5.27 15.758 1 83.81 495 PHE A CA 1
ATOM 3913 C C . PHE A 1 495 ? 0.585 6.121 16.984 1 83.81 495 PHE A C 1
ATOM 3915 O O . PHE A 1 495 ? -0.213 6.137 17.938 1 83.81 495 PHE A O 1
ATOM 3922 N N . MET A 1 496 ? 1.708 6.746 17.031 1 85.38 496 MET A N 1
ATOM 3923 C CA . MET A 1 496 ? 1.928 7.773 18.047 1 85.38 496 MET A CA 1
ATOM 3924 C C . MET A 1 496 ? 0.935 8.922 17.875 1 85.38 496 MET A C 1
ATOM 3926 O O . MET A 1 496 ? 0.697 9.383 16.766 1 85.38 496 MET A O 1
ATOM 3930 N N . GLU A 1 497 ? 0.332 9.273 18.906 1 84.62 497 GLU A N 1
ATOM 3931 C CA . GLU A 1 497 ? -0.5 10.469 18.938 1 84.62 497 GLU A CA 1
ATOM 3932 C C . GLU A 1 497 ? 0.091 11.531 19.859 1 84.62 497 GLU A C 1
ATOM 3934 O O . GLU A 1 497 ? 0.361 11.258 21.031 1 84.62 497 GLU A O 1
ATOM 3939 N N . LEU A 1 498 ? 0.337 12.617 19.375 1 90.44 498 LEU A N 1
ATOM 3940 C CA . LEU A 1 498 ? 0.847 13.758 20.125 1 90.44 498 LEU A CA 1
ATOM 3941 C C . LEU A 1 498 ? -0.219 14.836 20.266 1 90.44 498 LEU A C 1
ATOM 3943 O O . LEU A 1 498 ? -0.562 15.508 19.297 1 90.44 498 LEU A O 1
ATOM 3947 N N . LEU A 1 499 ? -0.672 14.969 21.422 1 85.38 499 LEU A N 1
ATOM 3948 C CA . LEU A 1 499 ? -1.638 16.016 21.719 1 85.38 499 LEU A CA 1
ATOM 3949 C C . LEU A 1 499 ? -0.957 17.391 21.781 1 85.38 499 LEU A C 1
ATOM 3951 O O . LEU A 1 499 ? 0.12 17.516 22.359 1 85.38 499 LEU A O 1
ATOM 3955 N N . VAL A 1 500 ? -1.505 18.328 21.109 1 89.44 500 VAL A N 1
ATOM 3956 C CA . VAL A 1 500 ? -1.08 19.719 21.266 1 89.44 500 VAL A CA 1
ATOM 3957 C C . VAL A 1 500 ? -1.991 20.438 22.25 1 89.44 500 VAL A C 1
ATOM 3959 O O . VAL A 1 500 ? -3.15 20.719 21.953 1 89.44 500 VAL A O 1
ATOM 3962 N N . PRO A 1 501 ? -1.444 20.641 23.438 1 78.62 501 PRO A N 1
ATOM 3963 C CA . PRO A 1 501 ? -2.305 21.188 24.484 1 78.62 501 PRO A CA 1
ATOM 3964 C C . PRO A 1 501 ? -2.934 22.531 24.078 1 78.62 501 PRO A C 1
ATOM 3966 O O . PRO A 1 501 ? -2.377 23.25 23.25 1 78.62 501 PRO A O 1
ATOM 3969 N N . TRP A 1 502 ? -4.012 22.641 24.828 1 69.81 502 TRP A N 1
ATOM 3970 C CA . TRP A 1 502 ? -4.672 23.922 24.625 1 69.81 502 TRP A CA 1
ATOM 3971 C C . TRP A 1 502 ? -3.742 25.078 24.969 1 69.81 502 TRP A C 1
ATOM 3973 O O . TRP A 1 502 ? -2.98 24.984 25.938 1 69.81 502 TRP A O 1
ATOM 3983 N N . MET A 1 503 ? -3.463 26.047 24.219 1 63.97 503 MET A N 1
ATOM 3984 C CA . MET A 1 503 ? -2.633 27.234 24.391 1 63.97 503 MET A CA 1
ATOM 3985 C C . MET A 1 503 ? -1.188 26.938 24 1 63.97 503 MET A C 1
ATOM 3987 O O . MET A 1 503 ? -0.33 27.828 24.094 1 63.97 503 MET A O 1
ATOM 3991 N N . GLY A 1 504 ? -0.902 25.703 23.672 1 72.06 504 GLY A N 1
ATOM 3992 C CA . GLY A 1 504 ? 0.43 25.344 23.219 1 72.06 504 GLY A CA 1
ATOM 3993 C C . GLY A 1 504 ? 1.292 24.719 24.297 1 72.06 504 GLY A C 1
ATOM 3994 O O . GLY A 1 504 ? 0.817 24.469 25.406 1 72.06 504 GLY A O 1
ATOM 3995 N N . PHE A 1 505 ? 2.504 24.359 23.969 1 78.31 505 PHE A N 1
ATOM 3996 C CA . PHE A 1 505 ? 3.467 23.781 24.891 1 78.31 505 PHE A CA 1
ATOM 3997 C C . PHE A 1 505 ? 4.137 24.875 25.734 1 78.31 505 PHE A C 1
ATOM 3999 O O . PHE A 1 505 ? 4.316 26 25.266 1 78.31 505 PHE A O 1
ATOM 4006 N N . GLY A 1 506 ? 4.598 24.734 26.984 1 59.22 506 GLY A N 1
ATOM 4007 C CA . GLY A 1 506 ? 5.379 25.609 27.828 1 59.22 506 GLY A CA 1
ATOM 4008 C C . GLY A 1 506 ? 4.523 26.484 28.734 1 59.22 506 GLY A C 1
ATOM 4009 O O . GLY A 1 506 ? 5.047 27.203 29.578 1 59.22 506 GLY A O 1
ATOM 4010 N N . GLN A 1 507 ? 3.264 26.734 28.359 1 52.41 507 GLN A N 1
ATOM 4011 C CA . GLN A 1 507 ? 2.514 27.672 29.188 1 52.41 507 GLN A CA 1
ATOM 4012 C C . GLN A 1 507 ? 1.819 26.938 30.344 1 52.41 507 GLN A C 1
ATOM 4014 O O . GLN A 1 507 ? 1.225 25.875 30.141 1 52.41 507 GLN A O 1
ATOM 4019 N N . LYS A 1 508 ? 2.582 26.984 31.422 1 42.22 508 LYS A N 1
ATOM 4020 C CA . LYS A 1 508 ? 1.933 26.531 32.656 1 42.22 508 LYS A CA 1
ATOM 4021 C C . LYS A 1 508 ? 0.583 27.219 32.844 1 42.22 508 LYS A C 1
ATOM 4023 O O . LYS A 1 508 ? 0.434 28.406 32.531 1 42.22 508 LYS A O 1
ATOM 4028 N N . ASP A 1 509 ? -0.443 26.531 32.656 1 39.16 509 ASP A N 1
ATOM 4029 C CA . ASP A 1 509 ? -1.698 27.188 33.031 1 39.16 509 ASP A CA 1
ATOM 4030 C C . ASP A 1 509 ? -1.527 28.031 34.281 1 39.16 509 ASP A C 1
ATOM 4032 O O . ASP A 1 509 ? -0.888 27.609 35.25 1 39.16 509 ASP A O 1
ATOM 4036 N N . LEU A 1 510 ? -1.457 29.156 34.188 1 33.91 510 LEU A N 1
ATOM 4037 C CA . LEU A 1 510 ? -1.364 29.953 35.406 1 33.91 510 LEU A CA 1
ATOM 4038 C C . LEU A 1 510 ? -2.258 29.391 36.5 1 33.91 510 LEU A C 1
ATOM 4040 O O . LEU A 1 510 ? -2.193 29.812 37.625 1 33.91 510 LEU A O 1
ATOM 4044 N N . HIS A 1 511 ? -3.588 29.016 36.188 1 33.41 511 HIS A N 1
ATOM 4045 C CA . HIS A 1 511 ? -4.379 28.625 37.344 1 33.41 511 HIS A CA 1
ATOM 4046 C C . HIS A 1 511 ? -3.961 27.25 37.875 1 33.41 511 HIS A C 1
ATOM 4048 O O . HIS A 1 511 ? -3.586 26.375 37.094 1 33.41 511 HIS A O 1
ATOM 4054 N N . GLY A 1 512 ? -3.115 26.969 38.812 1 31.23 512 GLY A N 1
ATOM 4055 C CA . GLY A 1 512 ? -2.799 25.797 39.656 1 31.23 512 GLY A CA 1
ATOM 4056 C C . GLY A 1 512 ? -3.609 24.578 39.281 1 31.23 512 GLY A C 1
ATOM 4057 O O . GLY A 1 512 ? -3.621 23.594 40 1 31.23 512 GLY A O 1
ATOM 4058 N N . ASP A 1 513 ? -4.785 24.75 38.656 1 31.16 513 ASP A N 1
ATOM 4059 C CA . ASP A 1 513 ? -5.625 23.578 38.469 1 31.16 513 ASP A CA 1
ATOM 4060 C C . ASP A 1 513 ? -4.969 22.578 37.531 1 31.16 513 ASP A C 1
ATOM 4062 O O . ASP A 1 513 ? -4.254 22.953 36.594 1 31.16 513 ASP A O 1
ATOM 4066 N N . GLU A 1 514 ? -4.863 21.312 38.031 1 30.88 514 GLU A N 1
ATOM 4067 C CA . GLU A 1 514 ? -4.422 20.062 37.406 1 30.88 514 GLU A CA 1
ATOM 4068 C C . GLU A 1 514 ? -4.789 20.016 35.906 1 30.88 514 GLU A C 1
ATOM 4070 O O . GLU A 1 514 ? -5.812 20.578 35.5 1 30.88 514 GLU A O 1
ATOM 4075 N N . PRO A 1 515 ? -3.795 19.922 35.156 1 31.64 515 PRO A N 1
ATOM 4076 C CA . PRO A 1 515 ? -4.133 19.719 33.75 1 31.64 515 PRO A CA 1
ATOM 4077 C C . PRO A 1 515 ? -5.48 19.031 33.562 1 31.64 515 PRO A C 1
ATOM 4079 O O . PRO A 1 515 ? -5.852 18.172 34.375 1 31.64 515 PRO A O 1
ATOM 4082 N N . LEU A 1 516 ? -6.539 19.719 33.125 1 30.41 516 LEU A N 1
ATOM 4083 C CA . LEU A 1 516 ? -7.84 19.125 32.875 1 30.41 516 LEU A CA 1
ATOM 4084 C C . LEU A 1 516 ? -7.691 17.688 32.406 1 30.41 516 LEU A C 1
ATOM 4086 O O . LEU A 1 516 ? -8.586 17.141 31.734 1 30.41 516 LEU A O 1
ATOM 4090 N N . MET A 1 517 ? -6.582 17.125 32.562 1 29.64 517 MET A N 1
ATOM 4091 C CA . MET A 1 517 ? -6.559 15.734 32.156 1 29.64 517 MET A CA 1
ATOM 4092 C C . MET A 1 517 ? -7.492 14.891 33 1 29.64 517 MET A C 1
ATOM 4094 O O . MET A 1 517 ? -7.621 13.688 32.812 1 29.64 517 MET A O 1
ATOM 4098 N N . ASN A 1 518 ? -7.781 15.375 34.312 1 26.8 518 ASN A N 1
ATOM 4099 C CA . ASN A 1 518 ? -8.312 14.414 35.281 1 26.8 518 ASN A CA 1
ATOM 4100 C C . ASN A 1 518 ? -9.789 14.117 35.031 1 26.8 518 ASN A C 1
ATOM 4102 O O . ASN A 1 518 ? -10.656 14.68 35.688 1 26.8 518 ASN A O 1
ATOM 4106 N N . ILE A 1 519 ? -10.242 14.102 33.844 1 27.86 519 ILE A N 1
ATOM 4107 C CA . ILE A 1 519 ? -11.656 13.742 33.75 1 27.86 519 ILE A CA 1
ATOM 4108 C C . ILE A 1 519 ? -11.898 12.43 34.469 1 27.86 519 ILE A C 1
ATOM 4110 O O . ILE A 1 519 ? -13.047 12.039 34.688 1 27.86 519 ILE A O 1
ATOM 4114 N N . ASN A 1 520 ? -10.906 11.609 34.656 1 26.3 520 ASN A N 1
ATOM 4115 C CA . ASN A 1 520 ? -11.344 10.328 35.188 1 26.3 520 ASN A CA 1
ATOM 4116 C C . ASN A 1 520 ? -11.609 10.414 36.688 1 26.3 520 ASN A C 1
ATOM 4118 O O . ASN A 1 520 ? -11.859 9.398 37.344 1 26.3 520 ASN A O 1
ATOM 4122 N N . GLU A 1 521 ? -11.344 11.469 37.438 1 26.64 521 GLU A N 1
ATOM 4123 C CA . GLU A 1 521 ? -11.422 11.195 38.844 1 26.64 521 GLU A CA 1
ATOM 4124 C C . GLU A 1 521 ? -12.867 11.195 39.344 1 26.64 521 GLU A C 1
ATOM 4126 O O . GLU A 1 521 ? -13.156 10.711 40.438 1 26.64 521 GLU A O 1
ATOM 4131 N N . ASN A 1 522 ? -13.805 11.906 38.844 1 25.89 522 ASN A N 1
ATOM 4132 C CA . ASN A 1 522 ? -15.055 11.914 39.594 1 25.89 522 ASN A CA 1
ATOM 4133 C C . ASN A 1 522 ? -15.867 10.656 39.344 1 25.89 522 ASN A C 1
ATOM 4135 O O . ASN A 1 522 ? -17.094 10.664 39.469 1 25.89 522 ASN A O 1
ATOM 4139 N N . ALA A 1 523 ? -15.43 9.602 38.562 1 26.72 523 ALA A N 1
ATOM 4140 C CA . ALA A 1 523 ? -16.188 8.359 38.75 1 26.72 523 ALA A CA 1
ATOM 4141 C C . ALA A 1 523 ? -16.094 7.887 40.219 1 26.72 523 ALA A C 1
ATOM 4143 O O . ALA A 1 523 ? -15.016 7.551 40.688 1 26.72 523 ALA A O 1
ATOM 4144 N N . THR A 1 524 ? -17.031 8.242 41.125 1 25.38 524 THR A N 1
ATOM 4145 C CA . THR A 1 524 ? -17.344 7.832 42.5 1 25.38 524 THR A CA 1
ATOM 4146 C C . THR A 1 524 ? -17.219 6.316 42.656 1 25.38 524 THR A C 1
ATOM 4148 O O . THR A 1 524 ? -17.297 5.578 41.656 1 25.38 524 THR A O 1
ATOM 4151 N N . ASN A 1 525 ? -16.875 5.746 43.969 1 26.94 525 ASN A N 1
ATOM 4152 C CA . ASN A 1 525 ? -16.578 4.535 44.719 1 26.94 525 ASN A CA 1
ATOM 4153 C C . ASN A 1 525 ? -17.656 3.469 44.531 1 26.94 525 ASN A C 1
ATOM 4155 O O . ASN A 1 525 ? -17.516 2.35 45.031 1 26.94 525 ASN A O 1
ATOM 4159 N N . ASP A 1 526 ? -18.891 3.801 44.375 1 26.83 526 ASP A N 1
ATOM 4160 C CA . ASP A 1 526 ? -19.875 2.781 44.75 1 26.83 526 ASP A CA 1
ATOM 4161 C C . ASP A 1 526 ? -19.797 1.578 43.812 1 26.83 526 ASP A C 1
ATOM 4163 O O . ASP A 1 526 ? -19.953 0.436 44.219 1 26.83 526 ASP A O 1
ATOM 4167 N N . ASP A 1 527 ? -20 1.726 42.531 1 26.7 527 ASP A N 1
ATOM 4168 C CA . ASP A 1 527 ? -20.266 0.481 41.812 1 26.7 527 ASP A CA 1
ATOM 4169 C C . ASP A 1 527 ? -18.969 -0.281 41.531 1 26.7 527 ASP A C 1
ATOM 4171 O O . ASP A 1 527 ? -18.578 -0.433 40.375 1 26.7 527 ASP A O 1
ATOM 4175 N N . ARG A 1 528 ? -17.922 -0.278 42.469 1 28.8 528 ARG A N 1
ATOM 4176 C CA . ARG A 1 528 ? -16.719 -1.104 42.594 1 28.8 528 ARG A CA 1
ATOM 4177 C C . ARG A 1 528 ? -17.078 -2.586 42.531 1 28.8 528 ARG A C 1
ATOM 4179 O O . ARG A 1 528 ? -16.188 -3.441 42.594 1 28.8 528 ARG A O 1
ATOM 4186 N N . GLU A 1 529 ? -18.234 -2.842 42.875 1 27.72 529 GLU A N 1
ATOM 4187 C CA . GLU A 1 529 ? -18.438 -4.27 43.062 1 27.72 529 GLU A CA 1
ATOM 4188 C C . GLU A 1 529 ? -18.203 -5.062 41.781 1 27.72 529 GLU A C 1
ATOM 4190 O O . GLU A 1 529 ? -17.656 -6.168 41.844 1 27.72 529 GLU A O 1
ATOM 4195 N N . THR A 1 530 ? -18.797 -4.602 40.75 1 27.03 530 THR A N 1
ATOM 4196 C CA . THR A 1 530 ? -18.828 -5.598 39.688 1 27.03 530 THR A CA 1
ATOM 4197 C C . THR A 1 530 ? -17.5 -5.613 38.938 1 27.03 530 THR A C 1
ATOM 4199 O O . THR A 1 530 ? -17.188 -6.594 38.25 1 27.03 530 THR A O 1
ATOM 4202 N N . ASP A 1 531 ? -16.812 -4.488 39 1 26.91 531 ASP A N 1
ATOM 4203 C CA . ASP A 1 531 ? -15.672 -4.457 38.094 1 26.91 531 ASP A CA 1
ATOM 4204 C C . ASP A 1 531 ? -14.469 -5.18 38.719 1 26.91 531 ASP A C 1
ATOM 4206 O O . ASP A 1 531 ? -13.344 -5.051 38.219 1 26.91 531 ASP A O 1
ATOM 4210 N N . THR A 1 532 ? -14.641 -5.703 39.875 1 29.47 532 THR A N 1
ATOM 4211 C CA . THR A 1 532 ? -13.68 -6.527 40.625 1 29.47 532 THR A CA 1
ATOM 4212 C C . THR A 1 532 ? -13.227 -7.707 39.75 1 29.47 532 THR A C 1
ATOM 4214 O O . THR A 1 532 ? -12.109 -8.203 39.938 1 29.47 532 THR A O 1
ATOM 4217 N N . SER A 1 533 ? -14.227 -8.156 39.031 1 27.16 533 SER A N 1
ATOM 4218 C CA . SER A 1 533 ? -13.93 -9.438 38.406 1 27.16 533 SER A CA 1
ATOM 4219 C C . SER A 1 533 ? -12.82 -9.297 37.375 1 27.16 533 SER A C 1
ATOM 4221 O O . SER A 1 533 ? -11.984 -10.195 37.219 1 27.16 533 SER A O 1
ATOM 4223 N N . LEU A 1 534 ? -12.859 -8.109 36.75 1 25.05 534 LEU A N 1
ATOM 4224 C CA . LEU A 1 534 ? -11.828 -8.023 35.719 1 25.05 534 LEU A CA 1
ATOM 4225 C C . LEU A 1 534 ? -10.453 -7.84 36.344 1 25.05 534 LEU A C 1
ATOM 4227 O O . LEU A 1 534 ? -9.469 -8.438 35.875 1 25.05 534 LEU A O 1
ATOM 4231 N N . ARG A 1 535 ? -10.367 -7.152 37.5 1 26.58 535 ARG A N 1
ATOM 4232 C CA . ARG A 1 535 ? -9.102 -6.992 38.188 1 26.58 535 ARG A CA 1
ATOM 4233 C C . ARG A 1 535 ? -8.617 -8.32 38.75 1 26.58 535 ARG A C 1
ATOM 4235 O O . ARG A 1 535 ? -7.418 -8.617 38.719 1 26.58 535 ARG A O 1
ATOM 4242 N N . SER A 1 536 ? -9.547 -9.031 39.406 1 28.3 536 SER A N 1
ATOM 4243 C CA . SER A 1 536 ? -9.164 -10.305 40 1 28.3 536 SER A CA 1
ATOM 4244 C C . SER A 1 536 ? -8.586 -11.25 38.938 1 28.3 536 SER A C 1
ATOM 4246 O O . SER A 1 536 ? -7.621 -11.969 39.188 1 28.3 536 SER A O 1
ATOM 4248 N N . TRP A 1 537 ? -9.156 -11.164 37.75 1 26.5 537 TRP A N 1
ATOM 4249 C CA . TRP A 1 537 ? -8.68 -12.039 36.688 1 26.5 537 TRP A CA 1
ATOM 4250 C C . TRP A 1 537 ? -7.285 -11.625 36.219 1 26.5 537 TRP A C 1
ATOM 4252 O O . TRP A 1 537 ? -6.398 -12.469 36.062 1 26.5 537 TRP A O 1
ATOM 4262 N N . LEU A 1 538 ? -7.062 -10.391 36.219 1 24.16 538 LEU A N 1
ATOM 4263 C CA . LEU A 1 538 ? -5.73 -9.93 35.844 1 24.16 538 LEU A CA 1
ATOM 4264 C C . LEU A 1 538 ? -4.711 -10.25 36.938 1 24.16 538 LEU A C 1
ATOM 4266 O O . LEU A 1 538 ? -3.584 -10.648 36.625 1 24.16 538 LEU A O 1
ATOM 4270 N N . ASN A 1 539 ? -5.105 -10.094 38.156 1 25.33 539 ASN A N 1
ATOM 4271 C CA . ASN A 1 539 ? -4.191 -10.414 39.25 1 25.33 539 ASN A CA 1
ATOM 4272 C C . ASN A 1 539 ? -3.797 -11.891 39.219 1 25.33 539 ASN A C 1
ATOM 4274 O O . ASN A 1 539 ? -2.684 -12.242 39.625 1 25.33 539 ASN A O 1
ATOM 4278 N N . LYS A 1 540 ? -4.801 -12.75 39.031 1 27.86 540 LYS A N 1
ATOM 4279 C CA . LYS A 1 540 ? -4.465 -14.172 39.062 1 27.86 540 LYS A CA 1
ATOM 4280 C C . LYS A 1 540 ? -3.49 -14.531 37.938 1 27.86 540 LYS A C 1
ATOM 4282 O O . LYS A 1 540 ? -2.719 -15.484 38.062 1 27.86 540 LYS A O 1
ATOM 4287 N N . LEU A 1 541 ? -3.557 -13.688 36.875 1 25.14 541 LEU A N 1
ATOM 4288 C CA . LEU A 1 541 ? -2.561 -13.969 35.844 1 25.14 541 LEU A CA 1
ATOM 4289 C C . LEU A 1 541 ? -1.188 -13.453 36.25 1 25.14 541 LEU A C 1
ATOM 4291 O O . LEU A 1 541 ? -0.162 -13.961 35.812 1 25.14 541 LEU A O 1
ATOM 4295 N N . LEU A 1 542 ? -1.147 -12.516 37.188 1 23.98 542 LEU A N 1
ATOM 4296 C CA . LEU A 1 542 ? 0.133 -12.156 37.781 1 23.98 542 LEU A CA 1
ATOM 4297 C C . LEU A 1 542 ? 0.564 -13.188 38.812 1 23.98 542 LEU A C 1
ATOM 4299 O O . LEU A 1 542 ? 1.759 -13.438 38.969 1 23.98 542 LEU A O 1
ATOM 4303 N N . MET B 1 1 ? 37.594 21.875 36.562 1 22.92 1 MET B N 1
ATOM 4304 C CA . MET B 1 1 ? 37.281 20.969 35.469 1 22.92 1 MET B CA 1
ATOM 4305 C C . MET B 1 1 ? 35.906 20.359 35.625 1 22.92 1 MET B C 1
ATOM 4307 O O . MET B 1 1 ? 35.688 19.5 36.469 1 22.92 1 MET B O 1
ATOM 4311 N N . ASP B 1 2 ? 34.812 21.125 35.625 1 24.97 2 ASP B N 1
ATOM 4312 C CA . ASP B 1 2 ? 33.438 20.844 36.062 1 24.97 2 ASP B CA 1
ATOM 4313 C C . ASP B 1 2 ? 32.781 19.828 35.125 1 24.97 2 ASP B C 1
ATOM 4315 O O . ASP B 1 2 ? 32.719 20.031 33.906 1 24.97 2 ASP B O 1
ATOM 4319 N N . ASP B 1 3 ? 32.781 18.516 35.5 1 26.28 3 ASP B N 1
ATOM 4320 C CA . ASP B 1 3 ? 32.281 17.297 34.875 1 26.28 3 ASP B CA 1
ATOM 4321 C C . ASP B 1 3 ? 30.781 17.422 34.562 1 26.28 3 ASP B C 1
ATOM 4323 O O . ASP B 1 3 ? 29.938 17.422 35.469 1 26.28 3 ASP B O 1
ATOM 4327 N N . THR B 1 4 ? 30.406 18.281 33.656 1 31.86 4 THR B N 1
ATOM 4328 C CA . THR B 1 4 ? 29.031 18.469 33.156 1 31.86 4 THR B CA 1
ATOM 4329 C C . THR B 1 4 ? 28.422 17.125 32.75 1 31.86 4 THR B C 1
ATOM 4331 O O . THR B 1 4 ? 28.828 16.516 31.781 1 31.86 4 THR B O 1
ATOM 4334 N N . THR B 1 5 ? 27.969 16.391 33.719 1 30.78 5 THR B N 1
ATOM 4335 C CA . THR B 1 5 ? 27.297 15.102 33.562 1 30.78 5 THR B CA 1
ATOM 4336 C C . THR B 1 5 ? 26.156 15.203 32.562 1 30.78 5 THR B C 1
ATOM 4338 O O . THR B 1 5 ? 25.219 15.977 32.781 1 30.78 5 THR B O 1
ATOM 4341 N N . VAL B 1 6 ? 26.422 15.047 31.328 1 35.5 6 VAL B N 1
ATOM 4342 C CA . VAL B 1 6 ? 25.375 14.883 30.312 1 35.5 6 VAL B CA 1
ATOM 4343 C C . VAL B 1 6 ? 24.359 13.859 30.812 1 35.5 6 VAL B C 1
ATOM 4345 O O . VAL B 1 6 ? 24.719 12.789 31.297 1 35.5 6 VAL B O 1
ATOM 4348 N N . PRO B 1 7 ? 23.234 14.305 31.203 1 32.03 7 PRO B N 1
ATOM 4349 C CA . PRO B 1 7 ? 22.25 13.336 31.703 1 32.03 7 PRO B CA 1
ATOM 4350 C C . PRO B 1 7 ? 22.156 12.078 30.844 1 32.03 7 PRO B C 1
ATOM 4352 O O . PRO B 1 7 ? 22.234 12.164 29.609 1 32.03 7 PRO B O 1
ATOM 4355 N N . SER B 1 8 ? 22.688 10.93 31.406 1 30.17 8 SER B N 1
ATOM 4356 C CA . SER B 1 8 ? 22.625 9.602 30.797 1 30.17 8 SER B CA 1
ATOM 4357 C C . SER B 1 8 ? 21.219 9.297 30.281 1 30.17 8 SER B C 1
ATOM 4359 O O . SER B 1 8 ? 20.25 9.414 31.016 1 30.17 8 SER B O 1
ATOM 4361 N N . ILE B 1 9 ? 21.016 9.547 29.109 1 31.61 9 ILE B N 1
ATOM 4362 C CA . ILE B 1 9 ? 19.781 9.031 28.531 1 31.61 9 ILE B CA 1
ATOM 4363 C C . ILE B 1 9 ? 19.672 7.527 28.797 1 31.61 9 ILE B C 1
ATOM 4365 O O . ILE B 1 9 ? 20.578 6.766 28.438 1 31.61 9 ILE B O 1
ATOM 4369 N N . GLU B 1 10 ? 19.141 7.156 29.938 1 29.72 10 GLU B N 1
ATOM 4370 C CA . GLU B 1 10 ? 18.875 5.727 30.047 1 29.72 10 GLU B CA 1
ATOM 4371 C C . GLU B 1 10 ? 18.594 5.109 28.688 1 29.72 10 GLU B C 1
ATOM 4373 O O . GLU B 1 10 ? 17.953 5.734 27.828 1 29.72 10 GLU B O 1
ATOM 4378 N N . THR B 1 11 ? 19.578 4.238 28.391 1 27.95 11 THR B N 1
ATOM 4379 C CA . THR B 1 11 ? 19.5 3.502 27.141 1 27.95 11 THR B CA 1
ATOM 4380 C C . THR B 1 11 ? 18.062 3.082 26.844 1 27.95 11 THR B C 1
ATOM 4382 O O . THR B 1 11 ? 17.469 2.318 27.594 1 27.95 11 THR B O 1
ATOM 4385 N N . PRO B 1 12 ? 17.484 3.994 26.328 1 29.53 12 PRO B N 1
ATOM 4386 C CA . PRO B 1 12 ? 16.141 3.494 26.078 1 29.53 12 PRO B CA 1
ATOM 4387 C C . PRO B 1 12 ? 16.125 2.117 25.422 1 29.53 12 PRO B C 1
ATOM 4389 O O . PRO B 1 12 ? 17.031 1.796 24.641 1 29.53 12 PRO B O 1
ATOM 4392 N N . ILE B 1 13 ? 15.836 1.124 26.25 1 26.88 13 ILE B N 1
ATOM 4393 C CA . ILE B 1 13 ? 15.602 -0.166 25.609 1 26.88 13 ILE B CA 1
ATOM 4394 C C . ILE B 1 13 ? 14.969 0.047 24.234 1 26.88 13 ILE B C 1
ATOM 4396 O O . ILE B 1 13 ? 13.906 0.662 24.125 1 26.88 13 ILE B O 1
ATOM 4400 N N . VAL B 1 14 ? 15.945 0.182 23.422 1 27.75 14 VAL B N 1
ATOM 4401 C CA . VAL B 1 14 ? 15.492 0.13 22.031 1 27.75 14 VAL B CA 1
ATOM 4402 C C . VAL B 1 14 ? 14.367 -0.892 21.891 1 27.75 14 VAL B C 1
ATOM 4404 O O . VAL B 1 14 ? 14.484 -2.023 22.359 1 27.75 14 VAL B O 1
ATOM 4407 N N . PRO B 1 15 ? 13.32 -0.449 21.844 1 29.73 15 PRO B N 1
ATOM 4408 C CA . PRO B 1 15 ? 12.266 -1.432 21.609 1 29.73 15 PRO B CA 1
ATOM 4409 C C . PRO B 1 15 ? 12.711 -2.588 20.719 1 29.73 15 PRO B C 1
ATOM 4411 O O . PRO B 1 15 ? 13.438 -2.375 19.75 1 29.73 15 PRO B O 1
ATOM 4414 N N . THR B 1 16 ? 13.18 -3.609 21.266 1 27.17 16 THR B N 1
ATOM 4415 C CA . THR B 1 16 ? 13.258 -4.734 20.344 1 27.17 16 THR B CA 1
ATOM 4416 C C . THR B 1 16 ? 12.117 -4.676 19.328 1 27.17 16 THR B C 1
ATOM 4418 O O . THR B 1 16 ? 10.961 -4.457 19.703 1 27.17 16 THR B O 1
ATOM 4421 N N . ALA B 1 17 ? 12.352 -4.383 18.156 1 30.3 17 ALA B N 1
ATOM 4422 C CA . ALA B 1 17 ? 11.719 -4.117 16.875 1 30.3 17 ALA B CA 1
ATOM 4423 C C . ALA B 1 17 ? 10.523 -5.043 16.641 1 30.3 17 ALA B C 1
ATOM 4425 O O . ALA B 1 17 ? 10.688 -6.16 16.141 1 30.3 17 ALA B O 1
ATOM 4426 N N . GLY B 1 18 ? 9.844 -5.355 17.719 1 29.06 18 GLY B N 1
ATOM 4427 C CA . GLY B 1 18 ? 8.867 -6.34 17.281 1 29.06 18 GLY B CA 1
ATOM 4428 C C . GLY B 1 18 ? 7.957 -5.832 16.188 1 29.06 18 GLY B C 1
ATOM 4429 O O . GLY B 1 18 ? 7.809 -4.621 16 1 29.06 18 GLY B O 1
ATOM 4430 N N . SER B 1 19 ? 7.961 -6.57 15.148 1 33.09 19 SER B N 1
ATOM 4431 C CA . SER B 1 19 ? 7.102 -6.367 13.984 1 33.09 19 SER B CA 1
ATOM 4432 C C . SER B 1 19 ? 5.648 -6.176 14.398 1 33.09 19 SER B C 1
ATOM 4434 O O . SER B 1 19 ? 5.18 -6.816 15.344 1 33.09 19 SER B O 1
ATOM 4436 N N . ILE B 1 20 ? 5.176 -5.055 14.336 1 40.19 20 ILE B N 1
ATOM 4437 C CA . ILE B 1 20 ? 3.756 -4.758 14.5 1 40.19 20 ILE B CA 1
ATOM 4438 C C . ILE B 1 20 ? 2.92 -5.91 13.938 1 40.19 20 ILE B C 1
ATOM 4440 O O . ILE B 1 20 ? 1.696 -5.926 14.094 1 40.19 20 ILE B O 1
ATOM 4444 N N . TYR B 1 21 ? 3.467 -6.52 12.945 1 37.41 21 TYR B N 1
ATOM 4445 C CA . TYR B 1 21 ? 2.775 -7.633 12.305 1 37.41 21 TYR B CA 1
ATOM 4446 C C . TYR B 1 21 ? 2.879 -8.898 13.148 1 37.41 21 TYR B C 1
ATOM 4448 O O . TYR B 1 21 ? 3.977 -9.305 13.531 1 37.41 21 TYR B O 1
ATOM 4456 N N . SER B 1 22 ? 2.215 -8.852 14.242 1 38.19 22 SER B N 1
ATOM 4457 C CA . SER B 1 22 ? 2.199 -10.242 14.672 1 38.19 22 SER B CA 1
ATOM 4458 C C . SER B 1 22 ? 1.286 -11.086 13.789 1 38.19 22 SER B C 1
ATOM 4460 O O . SER B 1 22 ? 0.212 -10.633 13.391 1 38.19 22 SER B O 1
ATOM 4462 N N . PRO B 1 23 ? 1.787 -11.898 13.141 1 35.62 23 PRO B N 1
ATOM 4463 C CA . PRO B 1 23 ? 0.826 -12.812 12.508 1 35.62 23 PRO B CA 1
ATOM 4464 C C . PRO B 1 23 ? -0.452 -12.977 13.328 1 35.62 23 PRO B C 1
ATOM 4466 O O . PRO B 1 23 ? -0.432 -12.805 14.555 1 35.62 23 PRO B O 1
ATOM 4469 N N . PRO B 1 24 ? -1.604 -12.672 12.648 1 33.94 24 PRO B N 1
ATOM 4470 C CA . PRO B 1 24 ? -2.838 -12.977 13.375 1 33.94 24 PRO B CA 1
ATOM 4471 C C . PRO B 1 24 ? -2.656 -14.094 14.406 1 33.94 24 PRO B C 1
ATOM 4473 O O . PRO B 1 24 ? -2.35 -15.227 14.047 1 33.94 24 PRO B O 1
ATOM 4476 N N . VAL B 1 25 ? -1.83 -13.938 15.281 1 33.44 25 VAL B N 1
ATOM 4477 C CA . VAL B 1 25 ? -1.874 -14.969 16.312 1 33.44 25 VAL B CA 1
ATOM 4478 C C . VAL B 1 25 ? -3.193 -14.883 17.078 1 33.44 25 VAL B C 1
ATOM 4480 O O . VAL B 1 25 ? -3.676 -13.789 17.375 1 33.44 25 VAL B O 1
ATOM 4483 N N . THR B 1 26 ? -4.082 -15.711 16.719 1 31.34 26 THR B N 1
ATOM 4484 C CA . THR B 1 26 ? -5.203 -15.883 17.625 1 31.34 26 THR B CA 1
ATOM 4485 C C . THR B 1 26 ? -4.715 -15.969 19.078 1 31.34 26 THR B C 1
ATOM 4487 O O . THR B 1 26 ? -3.969 -16.875 19.422 1 31.34 26 THR B O 1
ATOM 4490 N N . ILE B 1 27 ? -4.48 -14.859 19.672 1 31.19 27 ILE B N 1
ATOM 4491 C CA . ILE B 1 27 ? -4.297 -14.969 21.125 1 31.19 27 ILE B CA 1
ATOM 4492 C C . ILE B 1 27 ? -5.578 -15.477 21.766 1 31.19 27 ILE B C 1
ATOM 4494 O O . ILE B 1 27 ? -6.605 -14.797 21.75 1 31.19 27 ILE B O 1
ATOM 4498 N N . VAL B 1 28 ? -5.895 -16.719 21.562 1 32.12 28 VAL B N 1
ATOM 4499 C CA . VAL B 1 28 ? -6.938 -17.297 22.406 1 32.12 28 VAL B CA 1
ATOM 4500 C C . VAL B 1 28 ? -6.359 -17.641 23.781 1 32.12 28 VAL B C 1
ATOM 4502 O O . VAL B 1 28 ? -5.391 -18.406 23.875 1 32.12 28 VAL B O 1
ATOM 4505 N N . ASP B 1 29 ? -7.07 -17.281 24.812 1 32.34 29 ASP B N 1
ATOM 4506 C CA . ASP B 1 29 ? -6.879 -17.469 26.25 1 32.34 29 ASP B CA 1
ATOM 4507 C C . ASP B 1 29 ? -5.426 -17.234 26.641 1 32.34 29 ASP B C 1
ATOM 4509 O O . ASP B 1 29 ? -4.844 -18 27.422 1 32.34 29 ASP B O 1
ATOM 4513 N N . GLY B 1 30 ? -4.75 -16.25 26.188 1 34.34 30 GLY B N 1
ATOM 4514 C CA . GLY B 1 30 ? -3.406 -15.859 26.578 1 34.34 30 GLY B CA 1
ATOM 4515 C C . GLY B 1 30 ? -2.32 -16.547 25.766 1 34.34 30 GLY B C 1
ATOM 4516 O O . GLY B 1 30 ? -1.139 -16.234 25.906 1 34.34 30 GLY B O 1
ATOM 4517 N N . THR B 1 31 ? -2.486 -17.812 25.359 1 33.78 31 THR B N 1
ATOM 4518 C CA . THR B 1 31 ? -1.541 -18.609 24.578 1 33.78 31 THR B CA 1
ATOM 4519 C C . THR B 1 31 ? -1.624 -18.25 23.094 1 33.78 31 THR B C 1
ATOM 4521 O O . THR B 1 31 ? -2.699 -17.922 22.594 1 33.78 31 THR B O 1
ATOM 4524 N N . HIS B 1 32 ? -0.507 -17.844 22.531 1 36.16 32 HIS B N 1
ATOM 4525 C CA . HIS B 1 32 ? -0.324 -17.688 21.094 1 36.16 32 HIS B CA 1
ATOM 4526 C C . HIS B 1 32 ? -0.921 -18.875 20.344 1 36.16 32 HIS B C 1
ATOM 4528 O O . HIS B 1 32 ? -0.42 -20 20.438 1 36.16 32 HIS B O 1
ATOM 4534 N N . GLN B 1 33 ? -2.17 -19.109 20.391 1 36.06 33 GLN B N 1
ATOM 4535 C CA . GLN B 1 33 ? -2.656 -20.234 19.609 1 36.06 33 GLN B CA 1
ATOM 4536 C C . GLN B 1 33 ? -2.518 -19.969 18.125 1 36.06 33 GLN B C 1
ATOM 4538 O O . GLN B 1 33 ? -2.869 -18.891 17.641 1 36.06 33 GLN B O 1
ATOM 4543 N N . VAL B 1 34 ? -1.64 -20.656 17.484 1 41.03 34 VAL B N 1
ATOM 4544 C CA . VAL B 1 34 ? -1.366 -20.781 16.047 1 41.03 34 VAL B CA 1
ATOM 4545 C C . VAL B 1 34 ? -2.682 -20.875 15.273 1 41.03 34 VAL B C 1
ATOM 4547 O O . VAL B 1 34 ? -3.65 -21.469 15.75 1 41.03 34 VAL B O 1
ATOM 4550 N N . LEU B 1 35 ? -2.971 -19.984 14.359 1 50.12 35 LEU B N 1
ATOM 4551 C CA . LEU B 1 35 ? -4.082 -20.078 13.414 1 50.12 35 LEU B CA 1
ATOM 4552 C C . LEU B 1 35 ? -4.309 -21.516 12.977 1 50.12 35 LEU B C 1
ATOM 4554 O O . LEU B 1 35 ? -3.371 -22.203 12.539 1 50.12 35 LEU B O 1
ATOM 4558 N N . THR B 1 36 ? -5.324 -22.109 13.648 1 59.47 36 THR B N 1
ATOM 4559 C CA . THR B 1 36 ? -5.723 -23.406 13.125 1 59.47 36 THR B CA 1
ATOM 4560 C C . THR B 1 36 ? -6.363 -23.266 11.742 1 59.47 36 THR B C 1
ATOM 4562 O O . THR B 1 36 ? -7.359 -22.562 11.586 1 59.47 36 THR B O 1
ATOM 4565 N N . PRO B 1 37 ? -5.652 -23.75 10.734 1 75.12 37 PRO B N 1
ATOM 4566 C CA . PRO B 1 37 ? -6.254 -23.703 9.398 1 75.12 37 PRO B CA 1
ATOM 4567 C C . PRO B 1 37 ? -7.652 -24.312 9.367 1 75.12 37 PRO B C 1
ATOM 4569 O O . PRO B 1 37 ? -7.926 -25.281 10.086 1 75.12 37 PRO B O 1
ATOM 4572 N N . ILE B 1 38 ? -8.602 -23.719 8.711 1 81.56 38 ILE B N 1
ATOM 4573 C CA . ILE B 1 38 ? -9.945 -24.234 8.5 1 81.56 38 ILE B CA 1
ATOM 4574 C C . ILE B 1 38 ? -10.008 -24.969 7.152 1 81.56 38 ILE B C 1
ATOM 4576 O O . ILE B 1 38 ? -9.812 -24.344 6.102 1 81.56 38 ILE B O 1
ATOM 4580 N N . PHE B 1 39 ? -10.227 -26.266 7.25 1 85.88 39 PHE B N 1
ATOM 4581 C CA . PHE B 1 39 ? -10.266 -27.016 6.004 1 85.88 39 PHE B CA 1
ATOM 4582 C C . PHE B 1 39 ? -11.172 -28.234 6.137 1 85.88 39 PHE B C 1
ATOM 4584 O O . PHE B 1 39 ? -11.5 -28.656 7.246 1 85.88 39 PHE B O 1
ATOM 4591 N N . LEU B 1 40 ? -11.742 -28.719 5.078 1 89.5 40 LEU B N 1
ATOM 4592 C CA . LEU B 1 40 ? -12.531 -29.938 4.961 1 89.5 40 LEU B CA 1
ATOM 4593 C C . LEU B 1 40 ? -12 -30.812 3.838 1 89.5 40 LEU B C 1
ATOM 4595 O O . LEU B 1 40 ? -11.57 -30.312 2.797 1 89.5 40 LEU B O 1
ATOM 4599 N N . PRO B 1 41 ? -11.984 -32.125 3.9 1 92.62 41 PRO B N 1
ATOM 4600 C CA . PRO B 1 41 ? -12.406 -32.812 5.133 1 92.62 41 PRO B CA 1
ATOM 4601 C C . PRO B 1 41 ? -11.422 -32.594 6.281 1 92.62 41 PRO B C 1
ATOM 4603 O O . PRO B 1 41 ? -10.219 -32.438 6.047 1 92.62 41 PRO B O 1
ATOM 4606 N N . ASP B 1 42 ? -11.914 -32.688 7.484 1 85.75 42 ASP B N 1
ATOM 4607 C CA . ASP B 1 42 ? -11.109 -32.312 8.641 1 85.75 42 ASP B CA 1
ATOM 4608 C C . ASP B 1 42 ? -10.102 -33.375 9 1 85.75 42 ASP B C 1
ATOM 4610 O O . ASP B 1 42 ? -9.172 -33.125 9.781 1 85.75 42 ASP B O 1
ATOM 4614 N N . ASP B 1 43 ? -10.172 -34.562 8.453 1 84.69 43 ASP B N 1
ATOM 4615 C CA . ASP B 1 43 ? -9.25 -35.656 8.75 1 84.69 43 ASP B CA 1
ATOM 4616 C C . ASP B 1 43 ? -8.211 -35.812 7.645 1 84.69 43 ASP B C 1
ATOM 4618 O O . ASP B 1 43 ? -7.473 -36.812 7.621 1 84.69 43 ASP B O 1
ATOM 4622 N N . ASP B 1 44 ? -8.258 -34.875 6.777 1 84.75 44 ASP B N 1
ATOM 4623 C CA . ASP B 1 44 ? -7.266 -34.938 5.711 1 84.75 44 ASP B CA 1
ATOM 4624 C C . ASP B 1 44 ? -5.867 -34.625 6.254 1 84.75 44 ASP B C 1
ATOM 4626 O O . ASP B 1 44 ? -5.465 -33.469 6.344 1 84.75 44 ASP B O 1
ATOM 4630 N N . THR B 1 45 ? -5.074 -35.594 6.527 1 80.69 45 THR B N 1
ATOM 4631 C CA . THR B 1 45 ? -3.768 -35.5 7.164 1 80.69 45 THR B CA 1
ATOM 4632 C C . THR B 1 45 ? -2.752 -34.844 6.215 1 80.69 45 THR B C 1
ATOM 4634 O O . THR B 1 45 ? -1.894 -34.094 6.645 1 80.69 45 THR B O 1
ATOM 4637 N N . VAL B 1 46 ? -2.844 -35.219 4.953 1 81.25 46 VAL B N 1
ATOM 4638 C CA . VAL B 1 46 ? -1.889 -34.688 3.982 1 81.25 46 VAL B CA 1
ATOM 4639 C C . VAL B 1 46 ? -2.035 -33.156 3.881 1 81.25 46 VAL B C 1
ATOM 4641 O O . VAL B 1 46 ? -1.041 -32.438 3.924 1 81.25 46 VAL B O 1
ATOM 4644 N N . LEU B 1 47 ? -3.273 -32.688 3.752 1 85.81 47 LEU B N 1
ATOM 4645 C CA . LEU B 1 47 ? -3.518 -31.266 3.684 1 85.81 47 LEU B CA 1
ATOM 4646 C C . LEU B 1 47 ? -3.068 -30.578 4.969 1 85.81 47 LEU B C 1
ATOM 4648 O O . LEU B 1 47 ? -2.402 -29.531 4.922 1 85.81 47 LEU B O 1
ATOM 4652 N N . ARG B 1 48 ? -3.371 -31.141 6.023 1 83 48 ARG B N 1
ATOM 4653 C CA . ARG B 1 48 ? -3.016 -30.562 7.316 1 83 48 ARG B CA 1
ATOM 4654 C C . ARG B 1 48 ? -1.508 -30.375 7.434 1 83 48 ARG B C 1
ATOM 4656 O O . ARG B 1 48 ? -1.044 -29.312 7.855 1 83 48 ARG B O 1
ATOM 4663 N N . GLU B 1 49 ? -0.811 -31.297 7.062 1 78 49 GLU B N 1
ATOM 4664 C CA . GLU B 1 49 ? 0.644 -31.266 7.18 1 78 49 GLU B CA 1
ATOM 4665 C C . GLU B 1 49 ? 1.254 -30.312 6.16 1 78 49 GLU B C 1
ATOM 4667 O O . GLU B 1 49 ? 2.385 -29.844 6.328 1 78 49 GLU B O 1
ATOM 4672 N N . SER B 1 50 ? 0.517 -30.047 5.137 1 83.5 50 SER B N 1
ATOM 4673 C CA . SER B 1 50 ? 1.013 -29.188 4.074 1 83.5 50 SER B CA 1
ATOM 4674 C C . SER B 1 50 ? 0.836 -27.719 4.434 1 83.5 50 SER B C 1
ATOM 4676 O O . SER B 1 50 ? 1.446 -26.844 3.812 1 83.5 50 SER B O 1
ATOM 4678 N N . ILE B 1 51 ? -0.005 -27.375 5.383 1 83.69 51 ILE B N 1
ATOM 4679 C CA . ILE B 1 51 ? -0.28 -26 5.758 1 83.69 51 ILE B CA 1
ATOM 4680 C C . ILE B 1 51 ? 0.709 -25.547 6.828 1 83.69 51 ILE B C 1
ATOM 4682 O O . ILE B 1 51 ? 0.849 -26.188 7.867 1 83.69 51 ILE B O 1
ATOM 4686 N N . ARG B 1 52 ? 1.397 -24.453 6.488 1 76.25 52 ARG B N 1
ATOM 4687 C CA . ARG B 1 52 ? 2.338 -23.859 7.438 1 76.25 52 ARG B CA 1
ATOM 4688 C C . ARG B 1 52 ? 2.273 -22.344 7.406 1 76.25 52 ARG B C 1
ATOM 4690 O O . ARG B 1 52 ? 1.546 -21.766 6.598 1 76.25 52 ARG B O 1
ATOM 4697 N N . SER B 1 53 ? 3.055 -21.656 8.32 1 73.94 53 SER B N 1
ATOM 4698 C CA . SER B 1 53 ? 3.182 -20.203 8.336 1 73.94 53 SER B CA 1
ATOM 4699 C C . SER B 1 53 ? 4.531 -19.75 7.781 1 73.94 53 SER B C 1
ATOM 4701 O O . SER B 1 53 ? 5.566 -20.328 8.117 1 73.94 53 SER B O 1
ATOM 4703 N N . CYS B 1 54 ? 4.406 -18.719 6.926 1 73.75 54 CYS B N 1
ATOM 4704 C CA . CYS B 1 54 ? 5.652 -18.234 6.352 1 73.75 54 CYS B CA 1
ATOM 4705 C C . CYS B 1 54 ? 6.117 -16.953 7.062 1 73.75 54 CYS B C 1
ATOM 4707 O O . CYS B 1 54 ? 7.023 -16.266 6.582 1 73.75 54 CYS B O 1
ATOM 4709 N N . ILE B 1 55 ? 5.633 -16.609 8.234 1 69.94 55 ILE B N 1
ATOM 4710 C CA . ILE B 1 55 ? 6.012 -15.398 8.969 1 69.94 55 ILE B CA 1
ATOM 4711 C C . ILE B 1 55 ? 7.406 -15.57 9.555 1 69.94 55 ILE B C 1
ATOM 4713 O O . ILE B 1 55 ? 7.723 -16.625 10.125 1 69.94 55 ILE B O 1
ATOM 4717 N N . LYS B 1 56 ? 8.18 -14.453 9.367 1 62.22 56 LYS B N 1
ATOM 4718 C CA . LYS B 1 56 ? 9.5 -14.414 9.992 1 62.22 56 LYS B CA 1
ATOM 4719 C C . LYS B 1 56 ? 9.391 -14.141 11.492 1 62.22 56 LYS B C 1
ATOM 4721 O O . LYS B 1 56 ? 8.727 -13.188 11.906 1 62.22 56 LYS B O 1
ATOM 4726 N N . HIS B 1 57 ? 9.805 -14.961 12.422 1 50.28 57 HIS B N 1
ATOM 4727 C CA . HIS B 1 57 ? 9.836 -14.727 13.859 1 50.28 57 HIS B CA 1
ATOM 4728 C C . HIS B 1 57 ? 11.203 -14.219 14.305 1 50.28 57 HIS B C 1
ATOM 4730 O O . HIS B 1 57 ? 12.234 -14.656 13.789 1 50.28 57 HIS B O 1
ATOM 4736 N N . ASP B 1 58 ? 11.367 -12.75 14.625 1 43.94 58 ASP B N 1
ATOM 4737 C CA . ASP B 1 58 ? 12.648 -12.188 15.055 1 43.94 58 ASP B CA 1
ATOM 4738 C C . ASP B 1 58 ? 13.422 -13.172 15.922 1 43.94 58 ASP B C 1
ATOM 4740 O O . ASP B 1 58 ? 14.484 -12.844 16.453 1 43.94 58 ASP B O 1
ATOM 4744 N N . GLU B 1 59 ? 12.875 -13.617 16.953 1 38.47 59 GLU B N 1
ATOM 4745 C CA . GLU B 1 59 ? 13.766 -14.328 17.875 1 38.47 59 GLU B CA 1
ATOM 4746 C C . GLU B 1 59 ? 14.867 -15.055 17.109 1 38.47 59 GLU B C 1
ATOM 4748 O O . GLU B 1 59 ? 14.711 -15.359 15.922 1 38.47 59 GLU B O 1
ATOM 4753 N N . TYR B 1 60 ? 16.047 -15.406 18.094 1 31.28 60 TYR B N 1
ATOM 4754 C CA . TYR B 1 60 ? 17.422 -15.914 18.016 1 31.28 60 TYR B CA 1
ATOM 4755 C C . TYR B 1 60 ? 17.516 -17.078 17.031 1 31.28 60 TYR B C 1
ATOM 4757 O O . TYR B 1 60 ? 18.609 -17.406 16.578 1 31.28 60 TYR B O 1
ATOM 4765 N N . SER B 1 61 ? 16.875 -18.234 17.516 1 32.84 61 SER B N 1
ATOM 4766 C CA . SER B 1 61 ? 17.766 -19.391 17.531 1 32.84 61 SER B CA 1
ATOM 4767 C C . SER B 1 61 ? 18.234 -19.734 16.125 1 32.84 61 SER B C 1
ATOM 4769 O O . SER B 1 61 ? 17.672 -19.25 15.133 1 32.84 61 SER B O 1
ATOM 4771 N N . GLY B 1 62 ? 18.578 -21.125 16.047 1 29.61 62 GLY B N 1
ATOM 4772 C CA . GLY B 1 62 ? 19.406 -21.969 15.211 1 29.61 62 GLY B CA 1
ATOM 4773 C C . GLY B 1 62 ? 18.984 -21.969 13.75 1 29.61 62 GLY B C 1
ATOM 4774 O O . GLY B 1 62 ? 18 -21.312 13.398 1 29.61 62 GLY B O 1
ATOM 4775 N N . ASP B 1 63 ? 19.312 -23 13.227 1 31.02 63 ASP B N 1
ATOM 4776 C CA . ASP B 1 63 ? 19.672 -23.625 11.961 1 31.02 63 ASP B CA 1
ATOM 4777 C C . ASP B 1 63 ? 18.484 -23.656 11 1 31.02 63 ASP B C 1
ATOM 4779 O O . ASP B 1 63 ? 18.531 -24.312 9.961 1 31.02 63 ASP B O 1
ATOM 4783 N N . THR B 1 64 ? 17.203 -23.484 11.531 1 33.31 64 THR B N 1
ATOM 4784 C CA . THR B 1 64 ? 16.438 -24.203 10.508 1 33.31 64 THR B CA 1
ATOM 4785 C C . THR B 1 64 ? 16.281 -23.359 9.25 1 33.31 64 THR B C 1
ATOM 4787 O O . THR B 1 64 ? 15.445 -22.453 9.211 1 33.31 64 THR B O 1
ATOM 4790 N N . THR B 1 65 ? 17.281 -22.75 8.766 1 35.44 65 THR B N 1
ATOM 4791 C CA . THR B 1 65 ? 17.25 -22.531 7.324 1 35.44 65 THR B CA 1
ATOM 4792 C C . THR B 1 65 ? 16.281 -23.5 6.648 1 35.44 65 THR B C 1
ATOM 4794 O O . THR B 1 65 ? 16.609 -24.672 6.434 1 35.44 65 THR B O 1
ATOM 4797 N N . SER B 1 66 ? 15.148 -23.562 7.133 1 37.34 66 SER B N 1
ATOM 4798 C CA . SER B 1 66 ? 14.375 -24.469 6.285 1 37.34 66 SER B CA 1
ATOM 4799 C C . SER B 1 66 ? 14.539 -24.109 4.812 1 37.34 66 SER B C 1
ATOM 4801 O O . SER B 1 66 ? 14.023 -23.094 4.352 1 37.34 66 SER B O 1
ATOM 4803 N N . ARG B 1 67 ? 15.719 -24.234 4.367 1 37.78 67 ARG B N 1
ATOM 4804 C CA . ARG B 1 67 ? 15.992 -24.234 2.934 1 37.78 67 ARG B CA 1
ATOM 4805 C C . ARG B 1 67 ? 14.898 -24.984 2.17 1 37.78 67 ARG B C 1
ATOM 4807 O O . ARG B 1 67 ? 14.617 -26.141 2.461 1 37.78 67 ARG B O 1
ATOM 4814 N N . LEU B 1 68 ? 13.914 -24.156 1.758 1 46.19 68 LEU B N 1
ATOM 4815 C CA . LEU B 1 68 ? 13.102 -24.859 0.775 1 46.19 68 LEU B CA 1
ATOM 4816 C C . LEU B 1 68 ? 13.961 -25.812 -0.059 1 46.19 68 LEU B C 1
ATOM 4818 O O . LEU B 1 68 ? 15.062 -25.453 -0.478 1 46.19 68 LEU B O 1
ATOM 4822 N N . LEU B 1 69 ? 13.789 -27.016 0.114 1 44.44 69 LEU B N 1
ATOM 4823 C CA . LEU B 1 69 ? 14.477 -27.953 -0.775 1 44.44 69 LEU B CA 1
ATOM 4824 C C . LEU B 1 69 ? 14.375 -27.5 -2.227 1 44.44 69 LEU B C 1
ATOM 4826 O O . LEU B 1 69 ? 13.391 -26.859 -2.611 1 44.44 69 LEU B O 1
ATOM 4830 N N . PRO B 1 70 ? 15.469 -27.438 -2.879 1 45.94 70 PRO B N 1
ATOM 4831 C CA . PRO B 1 70 ? 15.492 -27.078 -4.301 1 45.94 70 PRO B CA 1
ATOM 4832 C C . PRO B 1 70 ? 14.281 -27.609 -5.062 1 45.94 70 PRO B C 1
ATOM 4834 O O . PRO B 1 70 ? 13.914 -27.062 -6.102 1 45.94 70 PRO B O 1
ATOM 4837 N N . SER B 1 71 ? 13.578 -28.531 -4.465 1 58.31 71 SER B N 1
ATOM 4838 C CA . SER B 1 71 ? 12.477 -29.156 -5.207 1 58.31 71 SER B CA 1
ATOM 4839 C C . SER B 1 71 ? 11.125 -28.781 -4.602 1 58.31 71 SER B C 1
ATOM 4841 O O . SER B 1 71 ? 10.086 -29.266 -5.051 1 58.31 71 SER B O 1
ATOM 4843 N N . GLU B 1 72 ? 11.164 -27.781 -3.803 1 74.38 72 GLU B N 1
ATOM 4844 C CA . GLU B 1 72 ? 9.914 -27.5 -3.1 1 74.38 72 GLU B CA 1
ATOM 4845 C C . GLU B 1 72 ? 9.062 -26.5 -3.865 1 74.38 72 GLU B C 1
ATOM 4847 O O . GLU B 1 72 ? 9.586 -25.547 -4.457 1 74.38 72 GLU B O 1
ATOM 4852 N N . MET B 1 73 ? 7.727 -26.922 -4.074 1 86 73 MET B N 1
ATOM 4853 C CA . MET B 1 73 ? 6.699 -26.016 -4.582 1 86 73 MET B CA 1
ATOM 4854 C C . MET B 1 73 ? 5.719 -25.641 -3.48 1 86 73 MET B C 1
ATOM 4856 O O . MET B 1 73 ? 5.215 -26.5 -2.762 1 86 73 MET B O 1
ATOM 4860 N N . SER B 1 74 ? 5.547 -24.344 -3.25 1 89.31 74 SER B N 1
ATOM 4861 C CA . SER B 1 74 ? 4.598 -23.922 -2.225 1 89.31 74 SER B CA 1
ATOM 4862 C C . SER B 1 74 ? 3.928 -22.609 -2.598 1 89.31 74 SER B C 1
ATOM 4864 O O . SER B 1 74 ? 4.477 -21.828 -3.373 1 89.31 74 SER B O 1
ATOM 4866 N N . LEU B 1 75 ? 2.746 -22.484 -2.125 1 94.62 75 LEU B N 1
ATOM 4867 C CA . LEU B 1 75 ? 2.018 -21.219 -2.234 1 94.62 75 LEU B CA 1
ATOM 4868 C C . LEU B 1 75 ? 2.039 -20.469 -0.91 1 94.62 75 LEU B C 1
ATOM 4870 O O . LEU B 1 75 ? 1.659 -21.016 0.128 1 94.62 75 LEU B O 1
ATOM 4874 N N . CYS B 1 76 ? 2.49 -19.266 -0.987 1 91.69 76 CYS B N 1
ATOM 4875 C CA . CYS B 1 76 ? 2.449 -18.359 0.163 1 91.69 76 CYS B CA 1
ATOM 4876 C C . CYS B 1 76 ? 1.473 -17.219 -0.074 1 91.69 76 CYS B C 1
ATOM 4878 O O . CYS B 1 76 ? 1.637 -16.438 -1.019 1 91.69 76 CYS B O 1
ATOM 4880 N N . PHE B 1 77 ? 0.509 -17.094 0.811 1 93.25 77 PHE B N 1
ATOM 4881 C CA . PHE B 1 77 ? -0.516 -16.078 0.646 1 93.25 77 PHE B CA 1
ATOM 4882 C C . PHE B 1 77 ? -0.145 -14.812 1.41 1 93.25 77 PHE B C 1
ATOM 4884 O O . PHE B 1 77 ? -0.166 -14.797 2.643 1 93.25 77 PHE B O 1
ATOM 4891 N N . LEU B 1 78 ? 0.106 -13.727 0.661 1 92.75 78 LEU B N 1
ATOM 4892 C CA . LEU B 1 78 ? 0.565 -12.477 1.27 1 92.75 78 LEU B CA 1
ATOM 4893 C C . LEU B 1 78 ? -0.599 -11.516 1.48 1 92.75 78 LEU B C 1
ATOM 4895 O O . LEU B 1 78 ? -0.491 -10.57 2.262 1 92.75 78 LEU B O 1
ATOM 4899 N N . GLY B 1 79 ? -1.597 -11.688 0.796 1 94.25 79 GLY B N 1
ATOM 4900 C CA . GLY B 1 79 ? -2.85 -10.961 0.914 1 94.25 79 GLY B CA 1
ATOM 4901 C C . GLY B 1 79 ? -4.051 -11.758 0.442 1 94.25 79 GLY B C 1
ATOM 4902 O O . GLY B 1 79 ? -4.004 -12.398 -0.612 1 94.25 79 GLY B O 1
ATOM 4903 N N . THR B 1 80 ? -5.168 -11.688 1.248 1 94.69 80 THR B N 1
ATOM 4904 C CA . THR B 1 80 ? -6.266 -12.602 0.97 1 94.69 80 THR B CA 1
ATOM 4905 C C . THR B 1 80 ? -7.609 -11.883 1.059 1 94.69 80 THR B C 1
ATOM 4907 O O . THR B 1 80 ? -8.664 -12.516 1.032 1 94.69 80 THR B O 1
ATOM 4910 N N . SER B 1 81 ? -7.57 -10.508 1.133 1 93.81 81 SER B N 1
ATOM 4911 C CA . SER B 1 81 ? -8.805 -9.734 1.274 1 93.81 81 SER B CA 1
ATOM 4912 C C . SER B 1 81 ? -9.359 -9.328 -0.086 1 93.81 81 SER B C 1
ATOM 4914 O O . SER B 1 81 ? -8.602 -9.039 -1.014 1 93.81 81 SER B O 1
ATOM 4916 N N . ALA B 1 82 ? -10.688 -9.289 -0.126 1 95.12 82 ALA B N 1
ATOM 4917 C CA . ALA B 1 82 ? -11.359 -8.836 -1.341 1 95.12 82 ALA B CA 1
ATOM 4918 C C . ALA B 1 82 ? -11.617 -7.332 -1.297 1 95.12 82 ALA B C 1
ATOM 4920 O O . ALA B 1 82 ? -12.219 -6.824 -0.349 1 95.12 82 ALA B O 1
ATOM 4921 N N . GLY B 1 83 ? -11.164 -6.625 -2.283 1 92.62 83 GLY B N 1
ATOM 4922 C CA . GLY B 1 83 ? -11.531 -5.23 -2.48 1 92.62 83 GLY B CA 1
ATOM 4923 C C . GLY B 1 83 ? -10.695 -4.27 -1.653 1 92.62 83 GLY B C 1
ATOM 4924 O O . GLY B 1 83 ? -9.953 -3.451 -2.203 1 92.62 83 GLY B O 1
ATOM 4925 N N . ILE B 1 84 ? -10.805 -4.359 -0.353 1 90.06 84 ILE B N 1
ATOM 4926 C CA . ILE B 1 84 ? -10.125 -3.473 0.582 1 90.06 84 ILE B CA 1
ATOM 4927 C C . ILE B 1 84 ? -9.438 -4.297 1.666 1 90.06 84 ILE B C 1
ATOM 4929 O O . ILE B 1 84 ? -9.922 -5.363 2.047 1 90.06 84 ILE B O 1
ATOM 4933 N N . PRO B 1 85 ? -8.305 -3.729 2.115 1 90.19 85 PRO B N 1
ATOM 4934 C CA . PRO B 1 85 ? -7.688 -4.457 3.227 1 90.19 85 PRO B CA 1
ATOM 4935 C C . PRO B 1 85 ? -8.492 -4.359 4.52 1 90.19 85 PRO B C 1
ATOM 4937 O O . PRO B 1 85 ? -9.258 -3.406 4.707 1 90.19 85 PRO B O 1
ATOM 4940 N N . SER B 1 86 ? -8.398 -5.34 5.301 1 82.06 86 SER B N 1
ATOM 4941 C CA . SER B 1 86 ? -8.938 -5.328 6.656 1 82.06 86 SER B CA 1
ATOM 4942 C C . SER B 1 86 ? -7.828 -5.371 7.699 1 82.06 86 SER B C 1
ATOM 4944 O O . SER B 1 86 ? -6.645 -5.293 7.355 1 82.06 86 SER B O 1
ATOM 4946 N N . ARG B 1 87 ? -8.211 -5.395 8.859 1 74.38 87 ARG B N 1
ATOM 4947 C CA . ARG B 1 87 ? -7.234 -5.512 9.938 1 74.38 87 ARG B CA 1
ATOM 4948 C C . ARG B 1 87 ? -6.48 -6.832 9.852 1 74.38 87 ARG B C 1
ATOM 4950 O O . ARG B 1 87 ? -5.328 -6.922 10.281 1 74.38 87 ARG B O 1
ATOM 4957 N N . TYR B 1 88 ? -7.141 -7.816 9.125 1 75.44 88 TYR B N 1
ATOM 4958 C CA . TYR B 1 88 ? -6.578 -9.156 9.195 1 75.44 88 TYR B CA 1
ATOM 4959 C C . TYR B 1 88 ? -6.043 -9.602 7.84 1 75.44 88 TYR B C 1
ATOM 4961 O O . TYR B 1 88 ? -5.242 -10.531 7.754 1 75.44 88 TYR B O 1
ATOM 4969 N N . ARG B 1 89 ? -6.531 -8.992 6.891 1 86.69 89 ARG B N 1
ATOM 4970 C CA . ARG B 1 89 ? -6.184 -9.43 5.543 1 86.69 89 ARG B CA 1
ATOM 4971 C C . ARG B 1 89 ? -5.719 -8.258 4.688 1 86.69 89 ARG B C 1
ATOM 4973 O O . ARG B 1 89 ? -6.359 -7.211 4.664 1 86.69 89 ARG B O 1
ATOM 4980 N N . ASN B 1 90 ? -4.594 -8.414 4.102 1 91.56 90 ASN B N 1
ATOM 4981 C CA . ASN B 1 90 ? -4.145 -7.457 3.094 1 91.56 90 ASN B CA 1
ATOM 4982 C C . ASN B 1 90 ? -4.793 -7.73 1.738 1 91.56 90 ASN B C 1
ATOM 4984 O O . ASN B 1 90 ? -5.438 -8.766 1.55 1 91.56 90 ASN B O 1
ATOM 4988 N N . THR B 1 91 ? -4.605 -6.832 0.854 1 95.62 91 THR B N 1
ATOM 4989 C CA . THR B 1 91 ? -5.172 -7.008 -0.48 1 95.62 91 THR B CA 1
ATOM 4990 C C . THR B 1 91 ? -4.414 -8.078 -1.253 1 95.62 91 THR B C 1
ATOM 4992 O O . THR B 1 91 ? -3.34 -8.516 -0.829 1 95.62 91 THR B O 1
ATOM 4995 N N . SER B 1 92 ? -4.859 -8.445 -2.383 1 97.88 92 SER B N 1
ATOM 4996 C CA . SER B 1 92 ? -4.543 -9.672 -3.104 1 97.88 92 SER B CA 1
ATOM 4997 C C . SER B 1 92 ? -3.059 -9.742 -3.449 1 97.88 92 SER B C 1
ATOM 4999 O O . SER B 1 92 ? -2.51 -8.82 -4.047 1 97.88 92 SER B O 1
ATOM 5001 N N . ALA B 1 93 ? -2.418 -10.805 -3.078 1 97.69 93 ALA B N 1
ATOM 5002 C CA . ALA B 1 93 ? -1.052 -11.172 -3.441 1 97.69 93 ALA B CA 1
ATOM 5003 C C . ALA B 1 93 ? -0.745 -12.617 -3.047 1 97.69 93 ALA B C 1
ATOM 5005 O O . ALA B 1 93 ? -0.849 -12.977 -1.873 1 97.69 93 ALA B O 1
ATOM 5006 N N . THR B 1 94 ? -0.347 -13.469 -3.99 1 97.25 94 THR B N 1
ATOM 5007 C CA . THR B 1 94 ? -0.017 -14.867 -3.748 1 97.25 94 THR B CA 1
ATOM 5008 C C . THR B 1 94 ? 1.346 -15.211 -4.344 1 97.25 94 THR B C 1
ATOM 5010 O O . THR B 1 94 ? 1.57 -15.031 -5.543 1 97.25 94 THR B O 1
ATOM 5013 N N . LEU B 1 95 ? 2.205 -15.664 -3.525 1 94.62 95 LEU B N 1
ATOM 5014 C CA . LEU B 1 95 ? 3.561 -16.031 -3.92 1 94.62 95 LEU B CA 1
ATOM 5015 C C . LEU B 1 95 ? 3.67 -17.531 -4.172 1 94.62 95 LEU B C 1
ATOM 5017 O O . LEU B 1 95 ? 3.289 -18.328 -3.322 1 94.62 95 LEU B O 1
ATOM 5021 N N . LEU B 1 96 ? 4.082 -17.906 -5.355 1 94.75 96 LEU B N 1
ATOM 5022 C CA . LEU B 1 96 ? 4.41 -19.297 -5.684 1 94.75 96 LEU B CA 1
ATOM 5023 C C . LEU B 1 96 ? 5.918 -19.516 -5.641 1 94.75 96 LEU B C 1
ATOM 5025 O O . LEU B 1 96 ? 6.66 -18.953 -6.453 1 94.75 96 LEU B O 1
ATOM 5029 N N . ARG B 1 97 ? 6.301 -20.266 -4.742 1 88 97 ARG B N 1
ATOM 5030 C CA . ARG B 1 97 ? 7.715 -20.609 -4.621 1 88 97 ARG B CA 1
ATOM 5031 C C . ARG B 1 97 ? 8.031 -21.891 -5.379 1 88 97 ARG B C 1
ATOM 5033 O O . ARG B 1 97 ? 7.348 -22.906 -5.203 1 88 97 ARG B O 1
ATOM 5040 N N . LEU B 1 98 ? 8.953 -21.688 -6.199 1 83.31 98 LEU B N 1
ATOM 5041 C CA . LEU B 1 98 ? 9.461 -22.812 -6.984 1 83.31 98 LEU B CA 1
ATOM 5042 C C . LEU B 1 98 ? 10.922 -23.094 -6.656 1 83.31 98 LEU B C 1
ATOM 5044 O O . LEU B 1 98 ? 11.555 -22.328 -5.93 1 83.31 98 LEU B O 1
ATOM 5048 N N . GLY B 1 99 ? 11.391 -24.312 -6.969 1 69.56 99 GLY B N 1
ATOM 5049 C CA . GLY B 1 99 ? 12.805 -24.594 -6.742 1 69.56 99 GLY B CA 1
ATOM 5050 C C . GLY B 1 99 ? 13.719 -23.547 -7.355 1 69.56 99 GLY B C 1
ATOM 5051 O O . GLY B 1 99 ? 13.844 -23.469 -8.578 1 69.56 99 GLY B O 1
ATOM 5052 N N . GLY B 1 100 ? 14.18 -22.578 -6.672 1 69.62 100 GLY B N 1
ATOM 5053 C CA . GLY B 1 100 ? 15.18 -21.609 -7.105 1 69.62 100 GLY B CA 1
ATOM 5054 C C . GLY B 1 100 ? 14.578 -20.312 -7.586 1 69.62 100 GLY B C 1
ATOM 5055 O O . GLY B 1 100 ? 15.305 -19.391 -7.961 1 69.62 100 GLY B O 1
ATOM 5056 N N . THR B 1 101 ? 13.25 -20.266 -7.785 1 81.06 101 THR B N 1
ATOM 5057 C CA . THR B 1 101 ? 12.617 -19.031 -8.227 1 81.06 101 THR B CA 1
ATOM 5058 C C . THR B 1 101 ? 11.234 -18.875 -7.609 1 81.06 101 THR B C 1
ATOM 5060 O O . THR B 1 101 ? 10.711 -19.797 -7 1 81.06 101 THR B O 1
ATOM 5063 N N . SER B 1 102 ? 10.711 -17.703 -7.715 1 89.19 102 SER B N 1
ATOM 5064 C CA . SER B 1 102 ? 9.367 -17.438 -7.199 1 89.19 102 SER B CA 1
ATOM 5065 C C . SER B 1 102 ? 8.57 -16.562 -8.164 1 89.19 102 SER B C 1
ATOM 5067 O O . SER B 1 102 ? 9.148 -15.758 -8.891 1 89.19 102 SER B O 1
ATOM 5069 N N . PHE B 1 103 ? 7.301 -16.859 -8.203 1 94.56 103 PHE B N 1
ATOM 5070 C CA . PHE B 1 103 ? 6.336 -16.078 -8.961 1 94.56 103 PHE B CA 1
ATOM 5071 C C . PHE B 1 103 ? 5.332 -15.414 -8.031 1 94.56 103 PHE B C 1
ATOM 5073 O O . PHE B 1 103 ? 4.902 -16.016 -7.039 1 94.56 103 PHE B O 1
ATOM 5080 N N . LEU B 1 104 ? 5.031 -14.188 -8.375 1 97.19 104 LEU B N 1
ATOM 5081 C CA . LEU B 1 104 ? 3.99 -13.492 -7.629 1 97.19 104 LEU B CA 1
ATOM 5082 C C . LEU B 1 104 ? 2.742 -13.297 -8.484 1 97.19 104 LEU B C 1
ATOM 5084 O O . LEU B 1 104 ? 2.838 -12.922 -9.656 1 97.19 104 LEU B O 1
ATOM 5088 N N . PHE B 1 105 ? 1.616 -13.625 -7.918 1 98.75 105 PHE B N 1
ATOM 5089 C CA . PHE B 1 105 ? 0.337 -13.398 -8.586 1 98.75 105 PHE B CA 1
ATOM 5090 C C . PHE B 1 105 ? -0.429 -12.266 -7.91 1 98.75 105 PHE B C 1
ATOM 5092 O O . PHE B 1 105 ? -0.843 -12.391 -6.754 1 98.75 105 PHE B O 1
ATOM 5099 N N . ASP B 1 106 ? -0.614 -11.164 -8.656 1 98.81 106 ASP B N 1
ATOM 5100 C CA . ASP B 1 106 ? -1.196 -9.906 -8.211 1 98.81 106 ASP B CA 1
ATOM 5101 C C . ASP B 1 106 ? -0.313 -9.234 -7.16 1 98.81 106 ASP B C 1
ATOM 5103 O O . ASP B 1 106 ? 0.527 -9.891 -6.539 1 98.81 106 ASP B O 1
ATOM 5107 N N . ALA B 1 107 ? -0.472 -7.988 -7.086 1 98.5 107 ALA B N 1
ATOM 5108 C CA . ALA B 1 107 ? 0.28 -7.152 -6.152 1 98.5 107 ALA B CA 1
ATOM 5109 C C . ALA B 1 107 ? -0.582 -6.004 -5.629 1 98.5 107 ALA B C 1
ATOM 5111 O O . ALA B 1 107 ? -0.442 -4.863 -6.07 1 98.5 107 ALA B O 1
ATOM 5112 N N . GLY B 1 108 ? -1.401 -6.371 -4.668 1 97.94 108 GLY B N 1
ATOM 5113 C CA . GLY B 1 108 ? -2.236 -5.344 -4.066 1 97.94 108 GLY B CA 1
ATOM 5114 C C . GLY B 1 108 ? -1.468 -4.422 -3.141 1 97.94 108 GLY B C 1
ATOM 5115 O O . GLY B 1 108 ? -0.304 -4.676 -2.824 1 97.94 108 GLY B O 1
ATOM 5116 N N . GLU B 1 109 ? -2.115 -3.338 -2.766 1 97.12 109 GLU B N 1
ATOM 5117 C CA . GLU B 1 109 ? -1.492 -2.354 -1.887 1 97.12 109 GLU B CA 1
ATOM 5118 C C . GLU B 1 109 ? -0.931 -3.014 -0.63 1 97.12 109 GLU B C 1
ATOM 5120 O O . GLU B 1 109 ? -1.591 -3.854 -0.016 1 97.12 109 GLU B O 1
ATOM 5125 N N . GLY B 1 110 ? 0.3 -2.658 -0.218 1 93.44 110 GLY B N 1
ATOM 5126 C CA . GLY B 1 110 ? 0.895 -3.119 1.026 1 93.44 110 GLY B CA 1
ATOM 5127 C C . GLY B 1 110 ? 1.728 -4.375 0.859 1 93.44 110 GLY B C 1
ATOM 5128 O O . GLY B 1 110 ? 2.363 -4.836 1.81 1 93.44 110 GLY B O 1
ATOM 5129 N N . VAL B 1 111 ? 1.773 -4.898 -0.338 1 93.94 111 VAL B N 1
ATOM 5130 C CA . VAL B 1 111 ? 2.418 -6.191 -0.556 1 93.94 111 VAL B CA 1
ATOM 5131 C C . VAL B 1 111 ? 3.906 -6.086 -0.229 1 93.94 111 VAL B C 1
ATOM 5133 O O . VAL B 1 111 ? 4.508 -7.039 0.27 1 93.94 111 VAL B O 1
ATOM 5136 N N . GLN B 1 112 ? 4.555 -4.98 -0.557 1 91.31 112 GLN B N 1
ATOM 5137 C CA . GLN B 1 112 ? 5.98 -4.855 -0.271 1 91.31 112 GLN B CA 1
ATOM 5138 C C . GLN B 1 112 ? 6.258 -5.012 1.221 1 91.31 112 GLN B C 1
ATOM 5140 O O . GLN B 1 112 ? 7.285 -5.574 1.611 1 91.31 112 GLN B O 1
ATOM 5145 N N . ARG B 1 113 ? 5.41 -4.441 1.979 1 87.56 113 ARG B N 1
ATOM 5146 C CA . ARG B 1 113 ? 5.598 -4.57 3.42 1 87.56 113 ARG B CA 1
ATOM 5147 C C . ARG B 1 113 ? 5.352 -6.004 3.879 1 87.56 113 ARG B C 1
ATOM 5149 O O . ARG B 1 113 ? 6.031 -6.496 4.781 1 87.56 113 ARG B O 1
ATOM 5156 N N . GLN B 1 114 ? 4.324 -6.699 3.312 1 87.5 114 GLN B N 1
ATOM 5157 C CA . GLN B 1 114 ? 4.07 -8.102 3.639 1 87.5 114 GLN B CA 1
ATOM 5158 C C . GLN B 1 114 ? 5.316 -8.953 3.428 1 87.5 114 GLN B C 1
ATOM 5160 O O . GLN B 1 114 ? 5.609 -9.844 4.227 1 87.5 114 GLN B O 1
ATOM 5165 N N . PHE B 1 115 ? 6.051 -8.633 2.41 1 87 115 PHE B N 1
ATOM 5166 C CA . PHE B 1 115 ? 7.262 -9.375 2.084 1 87 115 PHE B CA 1
ATOM 5167 C C . PHE B 1 115 ? 8.281 -9.266 3.211 1 87 115 PHE B C 1
ATOM 5169 O O . PHE B 1 115 ? 9.117 -10.148 3.387 1 87 115 PHE B O 1
ATOM 5176 N N . GLN B 1 116 ? 8.219 -8.203 3.969 1 78.62 116 GLN B N 1
ATOM 5177 C CA . GLN B 1 116 ? 9.18 -8 5.047 1 78.62 116 GLN B CA 1
ATOM 5178 C C . GLN B 1 116 ? 9.008 -9.039 6.148 1 78.62 116 GLN B C 1
ATOM 5180 O O . GLN B 1 116 ? 9.922 -9.273 6.941 1 78.62 116 GLN B O 1
ATOM 5185 N N . PHE B 1 117 ? 7.879 -9.68 6.137 1 76.94 117 PHE B N 1
ATOM 5186 C CA . PHE B 1 117 ? 7.59 -10.602 7.223 1 76.94 117 PHE B CA 1
ATOM 5187 C C . PHE B 1 117 ? 7.766 -12.047 6.766 1 76.94 117 PHE B C 1
ATOM 5189 O O . PHE B 1 117 ? 7.668 -12.977 7.574 1 76.94 117 PHE B O 1
ATOM 5196 N N . VAL B 1 118 ? 7.91 -12.227 5.562 1 77.75 118 VAL B N 1
ATOM 5197 C CA . VAL B 1 118 ? 7.977 -13.586 5.047 1 77.75 118 VAL B CA 1
ATOM 5198 C C . VAL B 1 118 ? 9.328 -14.203 5.387 1 77.75 118 VAL B C 1
ATOM 5200 O O . VAL B 1 118 ? 10.367 -13.547 5.254 1 77.75 118 VAL B O 1
ATOM 5203 N N . MET B 1 119 ? 9.242 -15.406 6.137 1 60.75 119 MET B N 1
ATOM 5204 C CA . MET B 1 119 ? 10.422 -16.188 6.488 1 60.75 119 MET B CA 1
ATOM 5205 C C . MET B 1 119 ? 11.055 -16.812 5.246 1 60.75 119 MET B C 1
ATOM 5207 O O . MET B 1 119 ? 10.383 -17.016 4.238 1 60.75 119 MET B O 1
ATOM 5211 N N . GLY B 1 120 ? 12.297 -17.312 5.586 1 54.19 120 GLY B N 1
ATOM 5212 C CA . GLY B 1 120 ? 13.031 -18.047 4.566 1 54.19 120 GLY B CA 1
ATOM 5213 C C . GLY B 1 120 ? 13.789 -17.141 3.615 1 54.19 120 GLY B C 1
ATOM 5214 O O . GLY B 1 120 ? 13.656 -15.906 3.678 1 54.19 120 GLY B O 1
ATOM 5215 N N . THR B 1 121 ? 14.766 -17.672 3.113 1 45.28 121 THR B N 1
ATOM 5216 C CA . THR B 1 121 ? 15.711 -16.984 2.242 1 45.28 121 THR B CA 1
ATOM 5217 C C . THR B 1 121 ? 14.977 -16.234 1.14 1 45.28 121 THR B C 1
ATOM 5219 O O . THR B 1 121 ? 15.609 -15.641 0.261 1 45.28 121 THR B O 1
ATOM 5222 N N . GLN B 1 122 ? 13.789 -16.719 0.867 1 51.16 122 GLN B N 1
ATOM 5223 C CA . GLN B 1 122 ? 13.336 -16.266 -0.443 1 51.16 122 GLN B CA 1
ATOM 5224 C C . GLN B 1 122 ? 13.023 -14.766 -0.424 1 51.16 122 GLN B C 1
ATOM 5226 O O . GLN B 1 122 ? 11.93 -14.367 -0.033 1 51.16 122 GLN B O 1
ATOM 5231 N N . LYS B 1 123 ? 13.992 -14.07 -0.129 1 55.03 123 LYS B N 1
ATOM 5232 C CA . LYS B 1 123 ? 14.055 -12.625 -0.307 1 55.03 123 LYS B CA 1
ATOM 5233 C C . LYS B 1 123 ? 13.453 -12.211 -1.647 1 55.03 123 LYS B C 1
ATOM 5235 O O . LYS B 1 123 ? 13.297 -13.039 -2.545 1 55.03 123 LYS B O 1
ATOM 5240 N N . LEU B 1 124 ? 12.828 -11.062 -1.645 1 63.44 124 LEU B N 1
ATOM 5241 C CA . LEU B 1 124 ? 12.43 -10.398 -2.881 1 63.44 124 LEU B CA 1
ATOM 5242 C C . LEU B 1 124 ? 13.414 -10.703 -4.004 1 63.44 124 LEU B C 1
ATOM 5244 O O . LEU B 1 124 ? 13.062 -10.641 -5.184 1 63.44 124 LEU B O 1
ATOM 5248 N N . ALA B 1 125 ? 14.477 -11.367 -3.535 1 61.88 125 ALA B N 1
ATOM 5249 C CA . ALA B 1 125 ? 15.562 -11.508 -4.496 1 61.88 125 ALA B CA 1
ATOM 5250 C C . ALA B 1 125 ? 15.297 -12.648 -5.473 1 61.88 125 ALA B C 1
ATOM 5252 O O . ALA B 1 125 ? 15.852 -12.68 -6.574 1 61.88 125 ALA B O 1
ATOM 5253 N N . LYS B 1 126 ? 14.406 -13.555 -5.148 1 76.69 126 LYS B N 1
ATOM 5254 C CA . LYS B 1 126 ? 14.164 -14.68 -6.047 1 76.69 126 LYS B CA 1
ATOM 5255 C C . LYS B 1 126 ? 12.93 -14.445 -6.91 1 76.69 126 LYS B C 1
ATOM 5257 O O . LYS B 1 126 ? 12.586 -15.266 -7.762 1 76.69 126 LYS B O 1
ATOM 5262 N N . LEU B 1 127 ? 12.375 -13.32 -6.676 1 87.94 127 LEU B N 1
ATOM 5263 C CA . LEU B 1 127 ? 11.203 -13 -7.484 1 87.94 127 LEU B CA 1
ATOM 5264 C C . LEU B 1 127 ? 11.602 -12.648 -8.914 1 87.94 127 LEU B C 1
ATOM 5266 O O . LEU B 1 127 ? 12.336 -11.68 -9.133 1 87.94 127 LEU B O 1
ATOM 5270 N N . GLN B 1 128 ? 11.086 -13.461 -9.867 1 88.25 128 GLN B N 1
ATOM 5271 C CA . GLN B 1 128 ? 11.5 -13.25 -11.25 1 88.25 128 GLN B CA 1
ATOM 5272 C C . GLN B 1 128 ? 10.328 -12.812 -12.117 1 88.25 128 GLN B C 1
ATOM 5274 O O . GLN B 1 128 ? 10.508 -12.125 -13.125 1 88.25 128 GLN B O 1
ATOM 5279 N N . ARG B 1 129 ? 9.172 -13.32 -11.695 1 95.69 129 ARG B N 1
ATOM 5280 C CA . ARG B 1 129 ? 8.008 -13.055 -12.531 1 95.69 129 ARG B CA 1
ATOM 5281 C C . ARG B 1 129 ? 6.809 -12.633 -11.688 1 95.69 129 ARG B C 1
ATOM 5283 O O . ARG B 1 129 ? 6.594 -13.172 -10.602 1 95.69 129 ARG B O 1
ATOM 5290 N N . ILE B 1 130 ? 6.082 -11.688 -12.211 1 98.12 130 ILE B N 1
ATOM 5291 C CA . ILE B 1 130 ? 4.84 -11.227 -11.609 1 98.12 130 ILE B CA 1
ATOM 5292 C C . ILE B 1 130 ? 3.689 -11.375 -12.602 1 98.12 130 ILE B C 1
ATOM 5294 O O . ILE B 1 130 ? 3.809 -10.977 -13.766 1 98.12 130 ILE B O 1
ATOM 5298 N N . PHE B 1 131 ? 2.609 -12.008 -12.18 1 98.88 131 PHE B N 1
ATOM 5299 C CA . PHE B 1 131 ? 1.426 -12.227 -13 1 98.88 131 PHE B CA 1
ATOM 5300 C C . PHE B 1 131 ? 0.233 -11.453 -12.453 1 98.88 131 PHE B C 1
ATOM 5302 O O . PHE B 1 131 ? -0.222 -11.719 -11.336 1 98.88 131 PHE B O 1
ATOM 5309 N N . ILE B 1 132 ? -0.295 -10.5 -13.234 1 98.88 132 ILE B N 1
ATOM 5310 C CA . ILE B 1 132 ? -1.439 -9.688 -12.828 1 98.88 132 ILE B CA 1
ATOM 5311 C C . ILE B 1 132 ? -2.717 -10.258 -13.445 1 98.88 132 ILE B C 1
ATOM 5313 O O . ILE B 1 132 ? -2.834 -10.344 -14.664 1 98.88 132 ILE B O 1
ATOM 5317 N N . THR B 1 133 ? -3.662 -10.602 -12.609 1 98.75 133 THR B N 1
ATOM 5318 C CA . THR B 1 133 ? -4.898 -11.195 -13.102 1 98.75 133 THR B CA 1
ATOM 5319 C C . THR B 1 133 ? -5.746 -10.156 -13.828 1 98.75 133 THR B C 1
ATOM 5321 O O . THR B 1 133 ? -6.27 -10.422 -14.914 1 98.75 133 THR B O 1
ATOM 5324 N N . HIS B 1 134 ? -5.922 -9.023 -13.219 1 98 134 HIS B N 1
ATOM 5325 C CA . HIS B 1 134 ? -6.648 -7.914 -13.812 1 98 134 HIS B CA 1
ATOM 5326 C C . HIS B 1 134 ? -6.273 -6.59 -13.156 1 98 134 HIS B C 1
ATOM 5328 O O . HIS B 1 134 ? -5.504 -6.57 -12.195 1 98 134 HIS B O 1
ATOM 5334 N N . LEU B 1 135 ? -6.812 -5.496 -13.641 1 97 135 LEU B N 1
ATOM 5335 C CA . LEU B 1 135 ? -6.23 -4.195 -13.312 1 97 135 LEU B CA 1
ATOM 5336 C C . LEU B 1 135 ? -7.008 -3.518 -12.195 1 97 135 LEU B C 1
ATOM 5338 O O . LEU B 1 135 ? -6.781 -2.342 -11.898 1 97 135 LEU B O 1
ATOM 5342 N N . HIS B 1 136 ? -7.914 -4.215 -11.516 1 97.19 136 HIS B N 1
ATOM 5343 C CA . HIS B 1 136 ? -8.578 -3.592 -10.375 1 97.19 136 HIS B CA 1
ATOM 5344 C C . HIS B 1 136 ? -7.57 -3.205 -9.297 1 97.19 136 HIS B C 1
ATOM 5346 O O . HIS B 1 136 ? -6.531 -3.854 -9.148 1 97.19 136 HIS B O 1
ATOM 5352 N N . ALA B 1 137 ? -7.969 -2.262 -8.562 1 97 137 ALA B N 1
ATOM 5353 C CA . ALA B 1 137 ? -7.125 -1.581 -7.582 1 97 137 ALA B CA 1
ATOM 5354 C C . ALA B 1 137 ? -6.543 -2.57 -6.578 1 97 137 ALA B C 1
ATOM 5356 O O . ALA B 1 137 ? -5.336 -2.564 -6.32 1 97 137 ALA B O 1
ATOM 5357 N N . ASP B 1 138 ? -7.359 -3.426 -6.016 1 97.12 138 ASP B N 1
ATOM 5358 C CA . ASP B 1 138 ? -6.934 -4.312 -4.938 1 97.12 138 ASP B CA 1
ATOM 5359 C C . ASP B 1 138 ? -6.035 -5.426 -5.465 1 97.12 138 ASP B C 1
ATOM 5361 O O . ASP B 1 138 ? -5.547 -6.254 -4.691 1 97.12 138 ASP B O 1
ATOM 5365 N N . HIS B 1 139 ? -5.699 -5.398 -6.758 1 98.62 139 HIS B N 1
ATOM 5366 C CA . HIS B 1 139 ? -4.801 -6.383 -7.352 1 98.62 139 HIS B CA 1
ATOM 5367 C C . HIS B 1 139 ? -3.521 -5.727 -7.859 1 98.62 139 HIS B C 1
ATOM 5369 O O . HIS B 1 139 ? -2.537 -6.414 -8.141 1 98.62 139 HIS B O 1
ATOM 5375 N N . ILE B 1 140 ? -3.441 -4.324 -7.93 1 98.56 140 ILE B N 1
ATOM 5376 C CA . ILE B 1 140 ? -2.283 -3.773 -8.625 1 98.56 140 ILE B CA 1
ATOM 5377 C C . ILE B 1 140 ? -1.729 -2.584 -7.844 1 98.56 140 ILE B C 1
ATOM 5379 O O . ILE B 1 140 ? -0.625 -2.111 -8.125 1 98.56 140 ILE B O 1
ATOM 5383 N N . PHE B 1 141 ? -2.391 -2.051 -6.891 1 98.38 141 PHE B N 1
ATOM 5384 C CA . PHE B 1 141 ? -1.994 -0.784 -6.289 1 98.38 141 PHE B CA 1
ATOM 5385 C C . PHE B 1 141 ? -0.696 -0.94 -5.504 1 98.38 141 PHE B C 1
ATOM 5387 O O . PHE B 1 141 ? -0.057 0.052 -5.148 1 98.38 141 PHE B O 1
ATOM 5394 N N . GLY B 1 142 ? -0.273 -2.092 -5.203 1 98.19 142 GLY B N 1
ATOM 5395 C CA . GLY B 1 142 ? 1.005 -2.312 -4.547 1 98.19 142 GLY B CA 1
ATOM 5396 C C . GLY B 1 142 ? 2.143 -2.553 -5.52 1 98.19 142 GLY B C 1
ATOM 5397 O O . GLY B 1 142 ? 3.309 -2.598 -5.121 1 98.19 142 GLY B O 1
ATOM 5398 N N . LEU B 1 143 ? 1.867 -2.639 -6.812 1 98.38 143 LEU B N 1
ATOM 5399 C CA . LEU B 1 143 ? 2.84 -3.049 -7.82 1 98.38 143 LEU B CA 1
ATOM 5400 C C . LEU B 1 143 ? 3.953 -2.016 -7.953 1 98.38 143 LEU B C 1
ATOM 5402 O O . LEU B 1 143 ? 5.133 -2.365 -7.938 1 98.38 143 LEU B O 1
ATOM 5406 N N . PRO B 1 144 ? 3.637 -0.691 -8.047 1 96.81 144 PRO B N 1
ATOM 5407 C CA . PRO B 1 144 ? 4.734 0.268 -8.172 1 96.81 144 PRO B CA 1
ATOM 5408 C C . PRO B 1 144 ? 5.668 0.252 -6.965 1 96.81 144 PRO B C 1
ATOM 5410 O O . PRO B 1 144 ? 6.891 0.336 -7.121 1 96.81 144 PRO B O 1
ATOM 5413 N N . GLY B 1 145 ? 5.055 0.174 -5.754 1 96.44 145 GLY B N 1
ATOM 5414 C CA . GLY B 1 145 ? 5.879 0.071 -4.562 1 96.44 145 GLY B CA 1
ATOM 5415 C C . GLY B 1 145 ? 6.766 -1.161 -4.551 1 96.44 145 GLY B C 1
ATOM 5416 O O . GLY B 1 145 ? 7.93 -1.094 -4.152 1 96.44 145 GLY B O 1
ATOM 5417 N N . LEU B 1 146 ? 6.23 -2.248 -4.973 1 95.81 146 LEU B N 1
ATOM 5418 C CA . LEU B 1 146 ? 6.992 -3.488 -5.055 1 95.81 146 LEU B CA 1
ATOM 5419 C C . LEU B 1 146 ? 8.156 -3.35 -6.027 1 95.81 146 LEU B C 1
ATOM 5421 O O . LEU B 1 146 ? 9.266 -3.811 -5.746 1 95.81 146 LEU B O 1
ATOM 5425 N N . VAL B 1 147 ? 7.949 -2.752 -7.184 1 94.81 147 VAL B N 1
ATOM 5426 C CA . VAL B 1 147 ? 8.984 -2.521 -8.188 1 94.81 147 VAL B CA 1
ATOM 5427 C C . VAL B 1 147 ? 10.141 -1.734 -7.562 1 94.81 147 VAL B C 1
ATOM 5429 O O . VAL B 1 147 ? 11.305 -2.062 -7.773 1 94.81 147 VAL B O 1
ATOM 5432 N N . LEU B 1 148 ? 9.812 -0.759 -6.77 1 93.62 148 LEU B N 1
ATOM 5433 C CA . LEU B 1 148 ? 10.852 0.027 -6.113 1 93.62 148 LEU B CA 1
ATOM 5434 C C . LEU B 1 148 ? 11.594 -0.812 -5.086 1 93.62 148 LEU B C 1
ATOM 5436 O O . LEU B 1 148 ? 12.805 -0.652 -4.91 1 93.62 148 LEU B O 1
ATOM 5440 N N . GLY B 1 149 ? 10.797 -1.614 -4.367 1 90.19 149 GLY B N 1
ATOM 5441 C CA . GLY B 1 149 ? 11.461 -2.539 -3.457 1 90.19 149 GLY B CA 1
ATOM 5442 C C . GLY B 1 149 ? 12.445 -3.461 -4.156 1 90.19 149 GLY B C 1
ATOM 5443 O O . GLY B 1 149 ? 13.547 -3.693 -3.656 1 90.19 149 GLY B O 1
ATOM 5444 N N . LEU B 1 150 ? 12.094 -3.955 -5.297 1 90.94 150 LEU B N 1
ATOM 5445 C CA . LEU B 1 150 ? 12.953 -4.816 -6.102 1 90.94 150 LEU B CA 1
ATOM 5446 C C . LEU B 1 150 ? 14.164 -4.047 -6.625 1 90.94 150 LEU B C 1
ATOM 5448 O O . LEU B 1 150 ? 15.266 -4.582 -6.684 1 90.94 150 LEU B O 1
ATOM 5452 N N . HIS B 1 151 ? 13.922 -2.82 -7.004 1 90.38 151 HIS B N 1
ATOM 5453 C CA . HIS B 1 151 ? 15.008 -1.946 -7.449 1 90.38 151 HIS B CA 1
ATOM 5454 C C . HIS B 1 151 ? 16.047 -1.766 -6.355 1 90.38 151 HIS B C 1
ATOM 5456 O O . HIS B 1 151 ? 17.25 -1.812 -6.629 1 90.38 151 HIS B O 1
ATOM 5462 N N . ASP B 1 152 ? 15.617 -1.499 -5.176 1 86.38 152 ASP B N 1
ATOM 5463 C CA . ASP B 1 152 ? 16.531 -1.309 -4.051 1 86.38 152 ASP B CA 1
ATOM 5464 C C . ASP B 1 152 ? 17.344 -2.572 -3.779 1 86.38 152 ASP B C 1
ATOM 5466 O O . ASP B 1 152 ? 18.516 -2.494 -3.445 1 86.38 152 ASP B O 1
ATOM 5470 N N . LYS B 1 153 ? 16.719 -3.639 -3.879 1 82 153 LYS B N 1
ATOM 5471 C CA . LYS B 1 153 ? 17.422 -4.902 -3.693 1 82 153 LYS B CA 1
ATOM 5472 C C . LYS B 1 153 ? 18.453 -5.117 -4.785 1 82 153 LYS B C 1
ATOM 5474 O O . LYS B 1 153 ? 19.562 -5.578 -4.512 1 82 153 LYS B O 1
ATOM 5479 N N . ALA B 1 154 ? 18.062 -4.844 -6.004 1 84 154 ALA B N 1
ATOM 5480 C CA . ALA B 1 154 ? 19 -4.934 -7.121 1 84 154 ALA B CA 1
ATOM 5481 C C . ALA B 1 154 ? 20.203 -4.012 -6.914 1 84 154 ALA B C 1
ATOM 5483 O O . ALA B 1 154 ? 21.344 -4.383 -7.215 1 84 154 ALA B O 1
ATOM 5484 N N . ARG B 1 155 ? 19.969 -2.885 -6.387 1 84.06 155 ARG B N 1
ATOM 5485 C CA . ARG B 1 155 ? 21.031 -1.929 -6.09 1 84.06 155 ARG B CA 1
ATOM 5486 C C . ARG B 1 155 ? 22.016 -2.494 -5.062 1 84.06 155 ARG B C 1
ATOM 5488 O O . ARG B 1 155 ? 23.219 -2.379 -5.223 1 84.06 155 ARG B O 1
ATOM 5495 N N . ALA B 1 156 ? 21.453 -3.061 -4.02 1 79.19 156 ALA B N 1
ATOM 5496 C CA . ALA B 1 156 ? 22.281 -3.652 -2.977 1 79.19 156 ALA B CA 1
ATOM 5497 C C . ALA B 1 156 ? 23.172 -4.766 -3.541 1 79.19 156 ALA B C 1
ATOM 5499 O O . ALA B 1 156 ? 24.344 -4.887 -3.174 1 79.19 156 ALA B O 1
ATOM 5500 N N . GLN B 1 157 ? 22.594 -5.543 -4.387 1 76.06 157 GLN B N 1
ATOM 5501 C CA . GLN B 1 157 ? 23.344 -6.621 -5.02 1 76.06 157 GLN B CA 1
ATOM 5502 C C . GLN B 1 157 ? 24.453 -6.07 -5.91 1 76.06 157 GLN B C 1
ATOM 5504 O O . GLN B 1 157 ? 25.547 -6.617 -5.941 1 76.06 157 GLN B O 1
ATOM 5509 N N . TYR B 1 158 ? 24.125 -5.016 -6.543 1 74.44 158 TYR B N 1
ATOM 5510 C CA . TYR B 1 158 ? 25.109 -4.359 -7.406 1 74.44 158 TYR B CA 1
ATOM 5511 C C . TYR B 1 158 ? 26.266 -3.801 -6.59 1 74.44 158 TYR B C 1
ATOM 5513 O O . TYR B 1 158 ? 27.422 -3.969 -6.957 1 74.44 158 TYR B O 1
ATOM 5521 N N . MET B 1 159 ? 26 -3.215 -5.559 1 76.38 159 MET B N 1
ATOM 5522 C CA . MET B 1 159 ? 27.016 -2.574 -4.73 1 76.38 159 MET B CA 1
ATOM 5523 C C . MET B 1 159 ? 27.875 -3.617 -4.023 1 76.38 159 MET B C 1
ATOM 5525 O O . MET B 1 159 ? 29.047 -3.367 -3.74 1 76.38 159 MET B O 1
ATOM 5529 N N . ASN B 1 160 ? 27.312 -4.762 -3.633 1 67.31 160 ASN B N 1
ATOM 5530 C CA . ASN B 1 160 ? 28.062 -5.828 -2.973 1 67.31 160 ASN B CA 1
ATOM 5531 C C . ASN B 1 160 ? 28.859 -6.652 -3.977 1 67.31 160 ASN B C 1
ATOM 5533 O O . ASN B 1 160 ? 29.625 -7.539 -3.588 1 67.31 160 ASN B O 1
ATOM 5537 N N . GLY B 1 161 ? 29.094 -6.246 -5.227 1 58.47 161 GLY B N 1
ATOM 5538 C CA . GLY B 1 161 ? 29.891 -6.969 -6.203 1 58.47 161 GLY B CA 1
ATOM 5539 C C . GLY B 1 161 ? 29.312 -8.312 -6.586 1 58.47 161 GLY B C 1
ATOM 5540 O O . GLY B 1 161 ? 30 -9.156 -7.164 1 58.47 161 GLY B O 1
ATOM 5541 N N . LEU B 1 162 ? 28.344 -8.781 -6.125 1 46.88 162 LEU B N 1
ATOM 5542 C CA . LEU B 1 162 ? 27.766 -10.109 -6.293 1 46.88 162 LEU B CA 1
ATOM 5543 C C . LEU B 1 162 ? 27.219 -10.289 -7.703 1 46.88 162 LEU B C 1
ATOM 5545 O O . LEU B 1 162 ? 26.578 -11.305 -8 1 46.88 162 LEU B O 1
ATOM 5549 N N . PHE B 1 163 ? 27.344 -9.336 -8.602 1 40.88 163 PHE B N 1
ATOM 5550 C CA . PHE B 1 163 ? 27.078 -9.789 -9.969 1 40.88 163 PHE B CA 1
ATOM 5551 C C . PHE B 1 163 ? 28.312 -10.461 -10.562 1 40.88 163 PHE B C 1
ATOM 5553 O O . PHE B 1 163 ? 29.391 -9.852 -10.633 1 40.88 163 PHE B O 1
ATOM 5560 N N . ASP B 1 164 ? 28.625 -11.695 -10.375 1 36.22 164 ASP B N 1
ATOM 5561 C CA . ASP B 1 164 ? 29.625 -12.516 -11.07 1 36.22 164 ASP B CA 1
ATOM 5562 C C . ASP B 1 164 ? 29.547 -12.289 -12.578 1 36.22 164 ASP B C 1
ATOM 5564 O O . ASP B 1 164 ? 28.531 -12.578 -13.211 1 36.22 164 ASP B O 1
ATOM 5568 N N . ASN B 1 165 ? 30.219 -11.391 -13.172 1 33.25 165 ASN B N 1
ATOM 5569 C CA . ASN B 1 165 ? 30.672 -11.406 -14.562 1 33.25 165 ASN B CA 1
ATOM 5570 C C . ASN B 1 165 ? 31.297 -12.742 -14.938 1 33.25 165 ASN B C 1
ATOM 5572 O O . ASN B 1 165 ? 31.828 -12.898 -16.031 1 33.25 165 ASN B O 1
ATOM 5576 N N . LYS B 1 166 ? 31.844 -13.531 -13.93 1 31.08 166 LYS B N 1
ATOM 5577 C CA . LYS B 1 166 ? 32.594 -14.664 -14.453 1 31.08 166 LYS B CA 1
ATOM 5578 C C . LYS B 1 166 ? 31.672 -15.664 -15.141 1 31.08 166 LYS B C 1
ATOM 5580 O O . LYS B 1 166 ? 32.094 -16.797 -15.438 1 31.08 166 LYS B O 1
ATOM 5585 N N . ARG B 1 167 ? 30.438 -15.422 -15.281 1 28.95 167 ARG B N 1
ATOM 5586 C CA . ARG B 1 167 ? 29.969 -16.609 -15.984 1 28.95 167 ARG B CA 1
ATOM 5587 C C . ARG B 1 167 ? 30.672 -16.75 -17.344 1 28.95 167 ARG B C 1
ATOM 5589 O O . ARG B 1 167 ? 30.922 -17.875 -17.797 1 28.95 167 ARG B O 1
ATOM 5596 N N . SER B 1 168 ? 30.406 -15.781 -18.234 1 27.3 168 SER B N 1
ATOM 5597 C CA . SER B 1 168 ? 30.688 -16.25 -19.594 1 27.3 168 SER B CA 1
ATOM 5598 C C . SER B 1 168 ? 32.188 -16.172 -19.891 1 27.3 168 SER B C 1
ATOM 5600 O O . SER B 1 168 ? 32.625 -15.32 -20.688 1 27.3 168 SER B O 1
ATOM 5602 N N . LYS B 1 169 ? 33.094 -16.125 -18.906 1 29.89 169 LYS B N 1
ATOM 5603 C CA . LYS B 1 169 ? 34.312 -16.375 -19.641 1 29.89 169 LYS B CA 1
ATOM 5604 C C . LYS B 1 169 ? 34.25 -17.719 -20.359 1 29.89 169 LYS B C 1
ATOM 5606 O O . LYS B 1 169 ? 34.375 -18.781 -19.734 1 29.89 169 LYS B O 1
ATOM 5611 N N . LYS B 1 170 ? 33.375 -17.844 -21.328 1 25.28 170 LYS B N 1
ATOM 5612 C CA . LYS B 1 170 ? 33.75 -18.859 -22.328 1 25.28 170 LYS B CA 1
ATOM 5613 C C . LYS B 1 170 ? 35.25 -18.875 -22.594 1 25.28 170 LYS B C 1
ATOM 5615 O O . LYS B 1 170 ? 35.844 -17.828 -22.797 1 25.28 170 LYS B O 1
ATOM 5620 N N . LYS B 1 171 ? 35.781 -19.828 -21.984 1 27.41 171 LYS B N 1
ATOM 5621 C CA . LYS B 1 171 ? 37.125 -20.219 -22.438 1 27.41 171 LYS B CA 1
ATOM 5622 C C . LYS B 1 171 ? 37.25 -20.094 -23.953 1 27.41 171 LYS B C 1
ATOM 5624 O O . LYS B 1 171 ? 36.344 -20.547 -24.688 1 27.41 171 LYS B O 1
ATOM 5629 N N . PRO B 1 172 ? 37.812 -19.062 -24.5 1 25.8 172 PRO B N 1
ATOM 5630 C CA . PRO B 1 172 ? 38.125 -19.219 -25.922 1 25.8 172 PRO B CA 1
ATOM 5631 C C . PRO B 1 172 ? 38.594 -20.625 -26.281 1 25.8 172 PRO B C 1
ATOM 5633 O O . PRO B 1 172 ? 39.469 -21.172 -25.594 1 25.8 172 PRO B O 1
ATOM 5636 N N . TYR B 1 173 ? 37.594 -21.5 -26.5 1 20.98 173 TYR B N 1
ATOM 5637 C CA . TYR B 1 173 ? 38.062 -22.719 -27.156 1 20.98 173 TYR B CA 1
ATOM 5638 C C . TYR B 1 173 ? 39.125 -22.406 -28.203 1 20.98 173 TYR B C 1
ATOM 5640 O O . TYR B 1 173 ? 38.844 -21.766 -29.219 1 20.98 173 TYR B O 1
ATOM 5648 N N . ARG B 1 174 ? 40.188 -21.906 -27.656 1 23.92 174 ARG B N 1
ATOM 5649 C CA . ARG B 1 174 ? 41.344 -21.906 -28.562 1 23.92 174 ARG B CA 1
ATOM 5650 C C . ARG B 1 174 ? 41.469 -23.234 -29.312 1 23.92 174 ARG B C 1
ATOM 5652 O O . ARG B 1 174 ? 41.812 -24.25 -28.719 1 23.92 174 ARG B O 1
ATOM 5659 N N . SER B 1 175 ? 40.281 -23.562 -30.047 1 19.64 175 SER B N 1
ATOM 5660 C CA . SER B 1 175 ? 40.594 -24.656 -30.953 1 19.64 175 SER B CA 1
ATOM 5661 C C . SER B 1 175 ? 42 -24.469 -31.578 1 19.64 175 SER B C 1
ATOM 5663 O O . SER B 1 175 ? 42.25 -23.438 -32.219 1 19.64 175 SER B O 1
ATOM 5665 N N . ARG B 1 176 ? 42.875 -24.938 -30.859 1 23.88 176 ARG B N 1
ATOM 5666 C CA . ARG B 1 176 ? 44.312 -25.047 -31.188 1 23.88 176 ARG B CA 1
ATOM 5667 C C . ARG B 1 176 ? 44.5 -25.547 -32.625 1 23.88 176 ARG B C 1
ATOM 5669 O O . ARG B 1 176 ? 45.625 -25.828 -33.031 1 23.88 176 ARG B O 1
ATOM 5676 N N . THR B 1 177 ? 43.375 -26.078 -33.219 1 22 177 THR B N 1
ATOM 5677 C CA . THR B 1 177 ? 43.969 -26.984 -34.219 1 22 177 THR B CA 1
ATOM 5678 C C . THR B 1 177 ? 44.688 -26.219 -35.312 1 22 177 THR B C 1
ATOM 5680 O O . THR B 1 177 ? 45.188 -26.828 -36.25 1 22 177 THR B O 1
ATOM 5683 N N . GLU B 1 178 ? 44.406 -24.875 -35.531 1 20.88 178 GLU B N 1
ATOM 5684 C CA . GLU B 1 178 ? 44.844 -24.672 -36.906 1 20.88 178 GLU B CA 1
ATOM 5685 C C . GLU B 1 178 ? 46.312 -25.094 -37.094 1 20.88 178 GLU B C 1
ATOM 5687 O O . GLU B 1 178 ? 47.156 -24.812 -36.25 1 20.88 178 GLU B O 1
ATOM 5692 N N . HIS B 1 179 ? 46.531 -26.078 -38 1 21.31 179 HIS B N 1
ATOM 5693 C CA . HIS B 1 179 ? 47.656 -26.609 -38.781 1 21.31 179 HIS B CA 1
ATOM 5694 C C . HIS B 1 179 ? 48.625 -25.516 -39.156 1 21.31 179 HIS B C 1
ATOM 5696 O O . HIS B 1 179 ? 48.25 -24.328 -39.188 1 21.31 179 HIS B O 1
ATOM 5702 N N . ASP B 1 180 ? 49.719 -25.984 -39.875 1 19.81 180 ASP B N 1
ATOM 5703 C CA . ASP B 1 180 ? 51.156 -25.797 -40.094 1 19.81 180 ASP B CA 1
ATOM 5704 C C . ASP B 1 180 ? 51.406 -24.578 -41 1 19.81 180 ASP B C 1
ATOM 5706 O O . ASP B 1 180 ? 52.562 -24.141 -41.125 1 19.81 180 ASP B O 1
ATOM 5710 N N . ASN B 1 181 ? 50.531 -24.406 -42.062 1 20.11 181 ASN B N 1
ATOM 5711 C CA . ASN B 1 181 ? 51.375 -24.078 -43.219 1 20.11 181 ASN B CA 1
ATOM 5712 C C . ASN B 1 181 ? 52.156 -22.797 -42.969 1 20.11 181 ASN B C 1
ATOM 5714 O O . ASN B 1 181 ? 51.781 -21.969 -42.125 1 20.11 181 ASN B O 1
ATOM 5718 N N . HIS B 1 182 ? 53 -22.516 -44.062 1 20.16 182 HIS B N 1
ATOM 5719 C CA . HIS B 1 182 ? 54.312 -21.938 -44.312 1 20.16 182 HIS B CA 1
ATOM 5720 C C . HIS B 1 182 ? 54.312 -20.438 -44.062 1 20.16 182 HIS B C 1
ATOM 5722 O O . HIS B 1 182 ? 55.156 -19.906 -43.375 1 20.16 182 HIS B O 1
ATOM 5728 N N . ASN B 1 183 ? 53.812 -19.672 -45.156 1 18.81 183 ASN B N 1
ATOM 5729 C CA . ASN B 1 183 ? 54.75 -18.75 -45.781 1 18.81 183 ASN B CA 1
ATOM 5730 C C . ASN B 1 183 ? 54.938 -17.469 -44.969 1 18.81 183 ASN B C 1
ATOM 5732 O O . ASN B 1 183 ? 54.156 -17.219 -44.031 1 18.81 183 ASN B O 1
ATOM 5736 N N . ASN B 1 184 ? 54.844 -16.297 -45.812 1 19.48 184 ASN B N 1
ATOM 5737 C CA . ASN B 1 184 ? 55.719 -15.156 -46.031 1 19.48 184 ASN B CA 1
ATOM 5738 C C . ASN B 1 184 ? 55.562 -14.102 -44.938 1 19.48 184 ASN B C 1
ATOM 5740 O O . ASN B 1 184 ? 54.562 -14.086 -44.219 1 19.48 184 ASN B O 1
ATOM 5744 N N . ASN B 1 185 ? 56.375 -13.008 -45.125 1 19.66 185 ASN B N 1
ATOM 5745 C CA . ASN B 1 185 ? 57.25 -12.055 -44.438 1 19.66 185 ASN B CA 1
ATOM 5746 C C . ASN B 1 185 ? 56.469 -10.945 -43.75 1 19.66 185 ASN B C 1
ATOM 5748 O O . ASN B 1 185 ? 56.969 -10.297 -42.812 1 19.66 185 ASN B O 1
ATOM 5752 N N . ASN B 1 186 ? 55.469 -10.367 -44.531 1 20.78 186 ASN B N 1
ATOM 5753 C CA . ASN B 1 186 ? 55.625 -8.914 -44.531 1 20.78 186 ASN B CA 1
ATOM 5754 C C . ASN B 1 186 ? 55.219 -8.32 -43.188 1 20.78 186 ASN B C 1
ATOM 5756 O O . ASN B 1 186 ? 54.219 -8.758 -42.562 1 20.78 186 ASN B O 1
ATOM 5760 N N . ASN B 1 187 ? 56.156 -7.629 -42.562 1 20.19 187 ASN B N 1
ATOM 5761 C CA . ASN B 1 187 ? 56.406 -6.984 -41.281 1 20.19 187 ASN B CA 1
ATOM 5762 C C . ASN B 1 187 ? 55.312 -5.977 -40.938 1 20.19 187 ASN B C 1
ATOM 5764 O O . ASN B 1 187 ? 55.469 -5.16 -40.031 1 20.19 187 ASN B O 1
ATOM 5768 N N . ASN B 1 188 ? 54.375 -5.684 -41.875 1 20.55 188 ASN B N 1
ATOM 5769 C CA . ASN B 1 188 ? 53.969 -4.32 -41.594 1 20.55 188 ASN B CA 1
ATOM 5770 C C . ASN B 1 188 ? 53.344 -4.211 -40.219 1 20.55 188 ASN B C 1
ATOM 5772 O O . ASN B 1 188 ? 52.5 -5.039 -39.844 1 20.55 188 ASN B O 1
ATOM 5776 N N . ASN B 1 189 ? 54.094 -3.617 -39.344 1 21 189 ASN B N 1
ATOM 5777 C CA . ASN B 1 189 ? 53.906 -3.232 -37.969 1 21 189 ASN B CA 1
ATOM 5778 C C . ASN B 1 189 ? 52.594 -2.518 -37.719 1 21 189 ASN B C 1
ATOM 5780 O O . ASN B 1 189 ? 52.5 -1.302 -37.906 1 21 189 ASN B O 1
ATOM 5784 N N . GLU B 1 190 ? 51.594 -2.801 -38.562 1 20.97 190 GLU B N 1
ATOM 5785 C CA . GLU B 1 190 ? 50.531 -1.86 -38.25 1 20.97 190 GLU B CA 1
ATOM 5786 C C . GLU B 1 190 ? 50.156 -1.936 -36.781 1 20.97 190 GLU B C 1
ATOM 5788 O O . GLU B 1 190 ? 49.938 -3.025 -36.219 1 20.97 190 GLU B O 1
ATOM 5793 N N . TYR B 1 191 ? 50.562 -0.874 -36.062 1 23.39 191 TYR B N 1
ATOM 5794 C CA . TYR B 1 191 ? 50.219 -0.511 -34.688 1 23.39 191 TYR B CA 1
ATOM 5795 C C . TYR B 1 191 ? 48.75 -0.785 -34.406 1 23.39 191 TYR B C 1
ATOM 5797 O O . TYR B 1 191 ? 47.844 -0.288 -35.094 1 23.39 191 TYR B O 1
ATOM 5805 N N . ASP B 1 192 ? 48.469 -2.014 -34.031 1 23.23 192 ASP B N 1
ATOM 5806 C CA . ASP B 1 192 ? 47.156 -2.365 -33.5 1 23.23 192 ASP B CA 1
ATOM 5807 C C . ASP B 1 192 ? 46.719 -1.392 -32.406 1 23.23 192 ASP B C 1
ATOM 5809 O O . ASP B 1 192 ? 47.406 -1.268 -31.391 1 23.23 192 ASP B O 1
ATOM 5813 N N . ASN B 1 193 ? 46.344 -0.182 -32.844 1 24.58 193 ASN B N 1
ATOM 5814 C CA . ASN B 1 193 ? 45.656 0.707 -31.891 1 24.58 193 ASN B CA 1
ATOM 5815 C C . ASN B 1 193 ? 44.719 -0.064 -30.969 1 24.58 193 ASN B C 1
ATOM 5817 O O . ASN B 1 193 ? 43.781 -0.692 -31.422 1 24.58 193 ASN B O 1
ATOM 5821 N N . ASP B 1 194 ? 45.281 -0.602 -29.906 1 26.2 194 ASP B N 1
ATOM 5822 C CA . ASP B 1 194 ? 44.625 -1.118 -28.703 1 26.2 194 ASP B CA 1
ATOM 5823 C C . ASP B 1 194 ? 43.531 -0.168 -28.234 1 26.2 194 ASP B C 1
ATOM 5825 O O . ASP B 1 194 ? 43.812 0.832 -27.562 1 26.2 194 ASP B O 1
ATOM 5829 N N . ASP B 1 195 ? 42.656 0.273 -29.125 1 27.3 195 ASP B N 1
ATOM 5830 C CA . ASP B 1 195 ? 41.5 0.936 -28.562 1 27.3 195 ASP B CA 1
ATOM 5831 C C . ASP B 1 195 ? 41.031 0.256 -27.266 1 27.3 195 ASP B C 1
ATOM 5833 O O . ASP B 1 195 ? 40.75 -0.943 -27.266 1 27.3 195 ASP B O 1
ATOM 5837 N N . ASP B 1 196 ? 41.656 0.628 -26.141 1 28.19 196 ASP B N 1
ATOM 5838 C CA . ASP B 1 196 ? 41.188 0.5 -24.766 1 28.19 196 ASP B CA 1
ATOM 5839 C C . ASP B 1 196 ? 39.656 0.499 -24.703 1 28.19 196 ASP B C 1
ATOM 5841 O O . ASP B 1 196 ? 39.031 1.555 -24.781 1 28.19 196 ASP B O 1
ATOM 5845 N N . ASP B 1 197 ? 39 -0.367 -25.375 1 30.11 197 ASP B N 1
ATOM 5846 C CA . ASP B 1 197 ? 37.625 -0.695 -25.094 1 30.11 197 ASP B CA 1
ATOM 5847 C C . ASP B 1 197 ? 37.344 -0.679 -23.594 1 30.11 197 ASP B C 1
ATOM 5849 O O . ASP B 1 197 ? 37.906 -1.464 -22.844 1 30.11 197 ASP B O 1
ATOM 5853 N N . ASP B 1 198 ? 37.281 0.535 -23.016 1 31.41 198 ASP B N 1
ATOM 5854 C CA . ASP B 1 198 ? 36.688 0.715 -21.703 1 31.41 198 ASP B CA 1
ATOM 5855 C C . ASP B 1 198 ? 35.656 -0.387 -21.406 1 31.41 198 ASP B C 1
ATOM 5857 O O . ASP B 1 198 ? 34.594 -0.432 -22.031 1 31.41 198 ASP B O 1
ATOM 5861 N N . ASN B 1 199 ? 36.031 -1.574 -21.25 1 32.28 199 ASN B N 1
ATOM 5862 C CA . ASN B 1 199 ? 35.375 -2.688 -20.562 1 32.28 199 ASN B CA 1
ATOM 5863 C C . ASN B 1 199 ? 34.5 -2.203 -19.422 1 32.28 199 ASN B C 1
ATOM 5865 O O . ASN B 1 199 ? 34.938 -2.213 -18.266 1 32.28 199 ASN B O 1
ATOM 5869 N N . GLN B 1 200 ? 34.031 -1.004 -19.469 1 33.44 200 GLN B N 1
ATOM 5870 C CA . GLN B 1 200 ? 32.969 -0.801 -18.5 1 33.44 200 GLN B CA 1
ATOM 5871 C C . GLN B 1 200 ? 32.125 -2.07 -18.328 1 33.44 200 GLN B C 1
ATOM 5873 O O . GLN B 1 200 ? 31.562 -2.588 -19.281 1 33.44 200 GLN B O 1
ATOM 5878 N N . ASP B 1 201 ? 32.531 -2.977 -17.547 1 36.41 201 ASP B N 1
ATOM 5879 C CA . ASP B 1 201 ? 31.766 -4.09 -16.969 1 36.41 201 ASP B CA 1
ATOM 5880 C C . ASP B 1 201 ? 30.266 -3.852 -17.078 1 36.41 201 ASP B C 1
ATOM 5882 O O . ASP B 1 201 ? 29.719 -2.977 -16.406 1 36.41 201 ASP B O 1
ATOM 5886 N N . LYS B 1 202 ? 29.688 -3.857 -18.156 1 40.12 202 LYS B N 1
ATOM 5887 C CA . LYS B 1 202 ? 28.25 -3.818 -18.453 1 40.12 202 LYS B CA 1
ATOM 5888 C C . LYS B 1 202 ? 27.469 -4.629 -17.422 1 40.12 202 LYS B C 1
ATOM 5890 O O . LYS B 1 202 ? 27.469 -5.859 -17.469 1 40.12 202 LYS B O 1
ATOM 5895 N N . ILE B 1 203 ? 27.203 -4.211 -16.203 1 47.91 203 ILE B N 1
ATOM 5896 C CA . ILE B 1 203 ? 26.281 -4.73 -15.203 1 47.91 203 ILE B CA 1
ATOM 5897 C C . ILE B 1 203 ? 24.969 -5.168 -15.875 1 47.91 203 ILE B C 1
ATOM 5899 O O . ILE B 1 203 ? 24.297 -4.359 -16.5 1 47.91 203 ILE B O 1
ATOM 5903 N N . SER B 1 204 ? 24.828 -6.402 -16.219 1 57.09 204 SER B N 1
ATOM 5904 C CA . SER B 1 204 ? 23.516 -6.816 -16.688 1 57.09 204 SER B CA 1
ATOM 5905 C C . SER B 1 204 ? 22.422 -6.535 -15.656 1 57.09 204 SER B C 1
ATOM 5907 O O . SER B 1 204 ? 22.516 -7.004 -14.516 1 57.09 204 SER B O 1
ATOM 5909 N N . PRO B 1 205 ? 21.562 -5.578 -15.836 1 63.69 205 PRO B N 1
ATOM 5910 C CA . PRO B 1 205 ? 20.531 -5.234 -14.852 1 63.69 205 PRO B CA 1
ATOM 5911 C C . PRO B 1 205 ? 19.641 -6.422 -14.492 1 63.69 205 PRO B C 1
ATOM 5913 O O . PRO B 1 205 ? 19.5 -7.359 -15.281 1 63.69 205 PRO B O 1
ATOM 5916 N N . PHE B 1 206 ? 19.266 -6.516 -13.219 1 81.44 206 PHE B N 1
ATOM 5917 C CA . PHE B 1 206 ? 18.219 -7.43 -12.758 1 81.44 206 PHE B CA 1
ATOM 5918 C C . PHE B 1 206 ? 16.938 -7.234 -13.555 1 81.44 206 PHE B C 1
ATOM 5920 O O . PHE B 1 206 ? 16.531 -6.102 -13.805 1 81.44 206 PHE B O 1
ATOM 5927 N N . VAL B 1 207 ? 16.453 -8.32 -14.18 1 89.69 207 VAL B N 1
ATOM 5928 C CA . VAL B 1 207 ? 15.273 -8.227 -15.023 1 89.69 207 VAL B CA 1
ATOM 5929 C C . VAL B 1 207 ? 14.078 -8.883 -14.328 1 89.69 207 VAL B C 1
ATOM 5931 O O . VAL B 1 207 ? 14.195 -9.984 -13.789 1 89.69 207 VAL B O 1
ATOM 5934 N N . ILE B 1 208 ? 13.023 -8.164 -14.273 1 93.5 208 ILE B N 1
ATOM 5935 C CA . ILE B 1 208 ? 11.75 -8.703 -13.797 1 93.5 208 ILE B CA 1
ATOM 5936 C C . ILE B 1 208 ? 10.734 -8.688 -14.938 1 93.5 208 ILE B C 1
ATOM 5938 O O . ILE B 1 208 ? 10.602 -7.695 -15.656 1 93.5 208 ILE B O 1
ATOM 5942 N N . GLN B 1 209 ? 10.094 -9.859 -15.141 1 96.69 209 GLN B N 1
ATOM 5943 C CA . GLN B 1 209 ? 9.023 -9.953 -16.125 1 96.69 209 GLN B CA 1
ATOM 5944 C C . GLN B 1 209 ? 7.652 -9.828 -15.461 1 96.69 209 GLN B C 1
ATOM 5946 O O . GLN B 1 209 ? 7.387 -10.469 -14.445 1 96.69 209 GLN B O 1
ATOM 5951 N N . ILE B 1 210 ? 6.812 -8.938 -16.047 1 98.38 210 ILE B N 1
ATOM 5952 C CA . ILE B 1 210 ? 5.469 -8.727 -15.523 1 98.38 210 ILE B CA 1
ATOM 5953 C C . ILE B 1 210 ? 4.438 -9.008 -16.609 1 98.38 210 ILE B C 1
ATOM 5955 O O . ILE B 1 210 ? 4.531 -8.469 -17.719 1 98.38 210 ILE B O 1
ATOM 5959 N N . TYR B 1 211 ? 3.49 -9.883 -16.312 1 98.69 211 TYR B N 1
ATOM 5960 C CA . TYR B 1 211 ? 2.459 -10.305 -17.25 1 98.69 211 TYR B CA 1
ATOM 5961 C C . TYR B 1 211 ? 1.082 -9.836 -16.797 1 98.69 211 TYR B C 1
ATOM 5963 O O . TYR B 1 211 ? 0.77 -9.859 -15.602 1 98.69 211 TYR B O 1
ATOM 5971 N N . GLY B 1 212 ? 0.239 -9.422 -17.719 1 98.06 212 GLY B N 1
ATOM 5972 C CA . GLY B 1 212 ? -1.111 -9.039 -17.344 1 98.06 212 GLY B CA 1
ATOM 5973 C C . GLY B 1 212 ? -1.922 -8.484 -18.5 1 98.06 212 GLY B C 1
ATOM 5974 O O . GLY B 1 212 ? -1.551 -8.664 -19.656 1 98.06 212 GLY B O 1
ATOM 5975 N N . PRO B 1 213 ? -3.074 -7.887 -18.219 1 96.69 213 PRO B N 1
ATOM 5976 C CA . PRO B 1 213 ? -3.957 -7.359 -19.266 1 96.69 213 PRO B CA 1
ATOM 5977 C C . PRO B 1 213 ? -3.402 -6.102 -19.922 1 96.69 213 PRO B C 1
ATOM 5979 O O . PRO B 1 213 ? -2.5 -5.457 -19.375 1 96.69 213 PRO B O 1
ATOM 5982 N N . PRO B 1 214 ? -3.977 -5.793 -21.109 1 93.19 214 PRO B N 1
ATOM 5983 C CA . PRO B 1 214 ? -3.648 -4.488 -21.688 1 93.19 214 PRO B CA 1
ATOM 5984 C C . PRO B 1 214 ? -3.914 -3.33 -20.719 1 93.19 214 PRO B C 1
ATOM 5986 O O . PRO B 1 214 ? -4.93 -3.324 -20.031 1 93.19 214 PRO B O 1
ATOM 5989 N N . GLY B 1 215 ? -2.979 -2.373 -20.734 1 91.62 215 GLY B N 1
ATOM 5990 C CA . GLY B 1 215 ? -3.047 -1.26 -19.797 1 91.62 215 GLY B CA 1
ATOM 5991 C C . GLY B 1 215 ? -2.035 -1.359 -18.672 1 91.62 215 GLY B C 1
ATOM 5992 O O . GLY B 1 215 ? -1.742 -0.366 -18 1 91.62 215 GLY B O 1
ATOM 5993 N N . LEU B 1 216 ? -1.553 -2.568 -18.516 1 94.94 216 LEU B N 1
ATOM 5994 C CA . LEU B 1 216 ? -0.599 -2.812 -17.453 1 94.94 216 LEU B CA 1
ATOM 5995 C C . LEU B 1 216 ? 0.66 -1.974 -17.641 1 94.94 216 LEU B C 1
ATOM 5997 O O . LEU B 1 216 ? 1.145 -1.353 -16.688 1 94.94 216 LEU B O 1
ATOM 6001 N N . TYR B 1 217 ? 1.161 -1.954 -18.828 1 92.69 217 TYR B N 1
ATOM 6002 C CA . TYR B 1 217 ? 2.355 -1.172 -19.125 1 92.69 217 TYR B CA 1
ATOM 6003 C C . TYR B 1 217 ? 2.148 0.296 -18.781 1 92.69 217 TYR B C 1
ATOM 6005 O O . TYR B 1 217 ? 2.992 0.907 -18.125 1 92.69 217 TYR B O 1
ATOM 6013 N N . HIS B 1 218 ? 1.06 0.822 -19.156 1 88.88 218 HIS B N 1
ATOM 6014 C CA . HIS B 1 218 ? 0.777 2.232 -18.922 1 88.88 218 HIS B CA 1
ATOM 6015 C C . HIS B 1 218 ? 0.64 2.523 -17.438 1 88.88 218 HIS B C 1
ATOM 6017 O O . HIS B 1 218 ? 1.062 3.582 -16.953 1 88.88 218 HIS B O 1
ATOM 6023 N N . TYR B 1 219 ? -0.014 1.608 -16.781 1 92.81 219 TYR B N 1
ATOM 6024 C CA . TYR B 1 219 ? -0.156 1.791 -15.344 1 92.81 219 TYR B CA 1
ATOM 6025 C C . TYR B 1 219 ? 1.207 1.886 -14.664 1 92.81 219 TYR B C 1
ATOM 6027 O O . TYR B 1 219 ? 1.456 2.807 -13.883 1 92.81 219 TYR B O 1
ATOM 6035 N N . ILE B 1 220 ? 2.061 0.965 -14.984 1 94.31 220 ILE B N 1
ATOM 6036 C CA . ILE B 1 220 ? 3.387 0.924 -14.375 1 94.31 220 ILE B CA 1
ATOM 6037 C C . ILE B 1 220 ? 4.18 2.162 -14.789 1 94.31 220 ILE B C 1
ATOM 6039 O O . ILE B 1 220 ? 4.742 2.857 -13.938 1 94.31 220 ILE B O 1
ATOM 6043 N N . ALA B 1 221 ? 4.199 2.488 -16.016 1 90.06 221 ALA B N 1
ATOM 6044 C CA . ALA B 1 221 ? 4.992 3.59 -16.562 1 90.06 221 ALA B CA 1
ATOM 6045 C C . ALA B 1 221 ? 4.535 4.926 -15.984 1 90.06 221 ALA B C 1
ATOM 6047 O O . ALA B 1 221 ? 5.363 5.75 -15.578 1 90.06 221 ALA B O 1
ATOM 6048 N N . SER B 1 222 ? 3.205 5.133 -15.922 1 88.75 222 SER B N 1
ATOM 6049 C CA . SER B 1 222 ? 2.691 6.398 -15.414 1 88.75 222 SER B CA 1
ATOM 6050 C C . SER B 1 222 ? 2.973 6.547 -13.922 1 88.75 222 SER B C 1
ATOM 6052 O O . SER B 1 222 ? 3.312 7.637 -13.453 1 88.75 222 SER B O 1
ATOM 6054 N N . SER B 1 223 ? 2.752 5.461 -13.211 1 92.62 223 SER B N 1
ATOM 6055 C CA . SER B 1 223 ? 3.008 5.508 -11.773 1 92.62 223 SER B CA 1
ATOM 6056 C C . SER B 1 223 ? 4.457 5.887 -11.484 1 92.62 223 SER B C 1
ATOM 6058 O O . SER B 1 223 ? 4.723 6.73 -10.625 1 92.62 223 SER B O 1
ATOM 6060 N N . LEU B 1 224 ? 5.355 5.289 -12.211 1 91.75 224 LEU B N 1
ATOM 6061 C CA . LEU B 1 224 ? 6.777 5.531 -11.977 1 91.75 224 LEU B CA 1
ATOM 6062 C C . LEU B 1 224 ? 7.176 6.926 -12.453 1 91.75 224 LEU B C 1
ATOM 6064 O O . LEU B 1 224 ? 7.926 7.629 -11.773 1 91.75 224 LEU B O 1
ATOM 6068 N N . LEU B 1 225 ? 6.668 7.336 -13.523 1 88 225 LEU B N 1
ATOM 6069 C CA . LEU B 1 225 ? 6.988 8.648 -14.078 1 88 225 LEU B CA 1
ATOM 6070 C C . LEU B 1 225 ? 6.48 9.758 -13.164 1 88 225 LEU B C 1
ATOM 6072 O O . LEU B 1 225 ? 7.23 10.68 -12.828 1 88 225 LEU B O 1
ATOM 6076 N N . LEU B 1 226 ? 5.27 9.68 -12.75 1 90.38 226 LEU B N 1
ATOM 6077 C CA . LEU B 1 226 ? 4.621 10.766 -12.023 1 90.38 226 LEU B CA 1
ATOM 6078 C C . LEU B 1 226 ? 5.066 10.789 -10.57 1 90.38 226 LEU B C 1
ATOM 6080 O O . LEU B 1 226 ? 4.871 11.789 -9.867 1 90.38 226 LEU B O 1
ATOM 6084 N N . SER B 1 227 ? 5.648 9.734 -10.117 1 92.81 227 SER B N 1
ATOM 6085 C CA . SER B 1 227 ? 6.258 9.734 -8.789 1 92.81 227 SER B CA 1
ATOM 6086 C C . SER B 1 227 ? 7.73 10.125 -8.859 1 92.81 227 SER B C 1
ATOM 6088 O O . SER B 1 227 ? 8.453 10 -7.871 1 92.81 227 SER B O 1
ATOM 6090 N N . CYS B 1 228 ? 8.211 10.445 -9.977 1 88.5 228 CYS B N 1
ATOM 6091 C CA . CYS B 1 228 ? 9.57 10.922 -10.219 1 88.5 228 CYS B CA 1
ATOM 6092 C C . CYS B 1 228 ? 10.594 9.836 -9.891 1 88.5 228 CYS B C 1
ATOM 6094 O O . CYS B 1 228 ? 11.664 10.125 -9.367 1 88.5 228 CYS B O 1
ATOM 6096 N N . THR B 1 229 ? 10.156 8.609 -10.133 1 88.44 229 THR B N 1
ATOM 6097 C CA . THR B 1 229 ? 11.016 7.465 -9.859 1 88.44 229 THR B CA 1
ATOM 6098 C C . THR B 1 229 ? 11.984 7.227 -11.016 1 88.44 229 THR B C 1
ATOM 6100 O O . THR B 1 229 ? 11.602 7.316 -12.18 1 88.44 229 THR B O 1
ATOM 6103 N N . LYS B 1 230 ? 13.234 6.941 -10.656 1 81.62 230 LYS B N 1
ATOM 6104 C CA . LYS B 1 230 ? 14.234 6.535 -11.633 1 81.62 230 LYS B CA 1
ATOM 6105 C C . LYS B 1 230 ? 14.695 5.102 -11.383 1 81.62 230 LYS B C 1
ATOM 6107 O O . LYS B 1 230 ? 15.234 4.793 -10.312 1 81.62 230 LYS B O 1
ATOM 6112 N N . LEU B 1 231 ? 14.438 4.289 -12.391 1 86.12 231 LEU B N 1
ATOM 6113 C CA . LEU B 1 231 ? 14.914 2.916 -12.297 1 86.12 231 LEU B CA 1
ATOM 6114 C C . LEU B 1 231 ? 16.312 2.789 -12.906 1 86.12 231 LEU B C 1
ATOM 6116 O O . LEU B 1 231 ? 16.5 3.035 -14.094 1 86.12 231 LEU B O 1
ATOM 6120 N N . VAL B 1 232 ? 17.297 2.441 -12.125 1 83.19 232 VAL B N 1
ATOM 6121 C CA . VAL B 1 232 ? 18.688 2.371 -12.594 1 83.19 232 VAL B CA 1
ATOM 6122 C C . VAL B 1 232 ? 19.172 0.923 -12.555 1 83.19 232 VAL B C 1
ATOM 6124 O O . VAL B 1 232 ? 19.859 0.471 -13.469 1 83.19 232 VAL B O 1
ATOM 6127 N N . TYR B 1 233 ? 18.766 0.182 -11.68 1 85.69 233 TYR B N 1
ATOM 6128 C CA . TYR B 1 233 ? 19.359 -1.12 -11.406 1 85.69 233 TYR B CA 1
ATOM 6129 C C . TYR B 1 233 ? 18.406 -2.248 -11.773 1 85.69 233 TYR B C 1
ATOM 6131 O O . TYR B 1 233 ? 18.719 -3.424 -11.586 1 85.69 233 TYR B O 1
ATOM 6139 N N . LEU B 1 234 ? 17.25 -1.862 -12.266 1 89.19 234 LEU B N 1
ATOM 6140 C CA . LEU B 1 234 ? 16.219 -2.846 -12.562 1 89.19 234 LEU B CA 1
ATOM 6141 C C . LEU B 1 234 ? 15.609 -2.598 -13.938 1 89.19 234 LEU B C 1
ATOM 6143 O O . LEU B 1 234 ? 15.336 -1.452 -14.305 1 89.19 234 LEU B O 1
ATOM 6147 N N . LYS B 1 235 ? 15.516 -3.646 -14.695 1 91.19 235 LYS B N 1
ATOM 6148 C CA . LYS B 1 235 ? 14.805 -3.604 -15.969 1 91.19 235 LYS B CA 1
ATOM 6149 C C . LYS B 1 235 ? 13.484 -4.355 -15.883 1 91.19 235 LYS B C 1
ATOM 6151 O O . LYS B 1 235 ? 13.414 -5.449 -15.312 1 91.19 235 LYS B O 1
ATOM 6156 N N . LEU B 1 236 ? 12.469 -3.721 -16.422 1 94.62 236 LEU B N 1
ATOM 6157 C CA . LEU B 1 236 ? 11.148 -4.344 -16.422 1 94.62 236 LEU B CA 1
ATOM 6158 C C . LEU B 1 236 ? 10.742 -4.727 -17.844 1 94.62 236 LEU B C 1
ATOM 6160 O O . LEU B 1 236 ? 10.844 -3.912 -18.766 1 94.62 236 LEU B O 1
ATOM 6164 N N . GLN B 1 237 ? 10.398 -5.969 -18.016 1 95.56 237 GLN B N 1
ATOM 6165 C CA . GLN B 1 237 ? 9.719 -6.422 -19.219 1 95.56 237 GLN B CA 1
ATOM 6166 C C . GLN B 1 237 ? 8.242 -6.695 -18.969 1 95.56 237 GLN B C 1
ATOM 6168 O O . GLN B 1 237 ? 7.895 -7.621 -18.234 1 95.56 237 GLN B O 1
ATOM 6173 N N . VAL B 1 238 ? 7.398 -5.855 -19.578 1 96.25 238 VAL B N 1
ATOM 6174 C CA . VAL B 1 238 ? 5.961 -5.957 -19.328 1 96.25 238 VAL B CA 1
ATOM 6175 C C . VAL B 1 238 ? 5.289 -6.641 -20.516 1 96.25 238 VAL B C 1
ATOM 6177 O O . VAL B 1 238 ? 5.293 -6.109 -21.641 1 96.25 238 VAL B O 1
ATOM 6180 N N . TYR B 1 239 ? 4.738 -7.82 -20.266 1 97.44 239 TYR B N 1
ATOM 6181 C CA . TYR B 1 239 ? 4.043 -8.602 -21.281 1 97.44 239 TYR B CA 1
ATOM 6182 C C . TYR B 1 239 ? 2.531 -8.453 -21.141 1 97.44 239 TYR B C 1
ATOM 6184 O O . TYR B 1 239 ? 1.934 -8.969 -20.188 1 97.44 239 TYR B O 1
ATOM 6192 N N . GLU B 1 240 ? 1.931 -7.738 -22.062 1 96.44 240 GLU B N 1
ATOM 6193 C CA . GLU B 1 240 ? 0.475 -7.633 -22.078 1 96.44 240 GLU B CA 1
ATOM 6194 C C . GLU B 1 240 ? -0.145 -8.766 -22.906 1 96.44 240 GLU B C 1
ATOM 6196 O O . GLU B 1 240 ? 0.276 -9.016 -24.031 1 96.44 240 GLU B O 1
ATOM 6201 N N . LEU B 1 241 ? -1.023 -9.516 -22.344 1 97.25 241 LEU B N 1
ATOM 6202 C CA . LEU B 1 241 ? -1.74 -10.609 -22.984 1 97.25 241 LEU B CA 1
ATOM 6203 C C . LEU B 1 241 ? -2.887 -10.086 -23.844 1 97.25 241 LEU B C 1
ATOM 6205 O O . LEU B 1 241 ? -3.889 -9.594 -23.312 1 97.25 241 LEU B O 1
ATOM 6209 N N . VAL B 1 242 ? -2.779 -10.211 -25.172 1 94.81 242 VAL B N 1
ATOM 6210 C CA . VAL B 1 242 ? -3.711 -9.547 -26.078 1 94.81 242 VAL B CA 1
ATOM 6211 C C . VAL B 1 242 ? -4.418 -10.594 -26.953 1 94.81 242 VAL B C 1
ATOM 6213 O O . VAL B 1 242 ? -4.02 -11.758 -26.969 1 94.81 242 VAL B O 1
ATOM 6216 N N . GLY B 1 243 ? -5.535 -10.148 -27.562 1 92.81 243 GLY B N 1
ATOM 6217 C CA . GLY B 1 243 ? -6.254 -11.016 -28.484 1 92.81 243 GLY B CA 1
ATOM 6218 C C . GLY B 1 243 ? -7.371 -11.797 -27.828 1 92.81 243 GLY B C 1
ATOM 6219 O O . GLY B 1 243 ? -7.836 -12.805 -28.359 1 92.81 243 GLY B O 1
ATOM 6220 N N . GLY B 1 244 ? -7.754 -11.32 -26.688 1 91.12 244 GLY B N 1
ATOM 6221 C CA . GLY B 1 244 ? -8.812 -12.016 -25.984 1 91.12 244 GLY B CA 1
ATOM 6222 C C . GLY B 1 244 ? -10.203 -11.562 -26.375 1 91.12 244 GLY B C 1
ATOM 6223 O O . GLY B 1 244 ? -10.367 -10.82 -27.344 1 91.12 244 GLY B O 1
ATOM 6224 N N . ARG B 1 245 ? -11.203 -12.078 -25.688 1 86.25 245 ARG B N 1
ATOM 6225 C CA . ARG B 1 245 ? -12.617 -11.812 -25.953 1 86.25 245 ARG B CA 1
ATOM 6226 C C . ARG B 1 245 ? -13.031 -10.461 -25.375 1 86.25 245 ARG B C 1
ATOM 6228 O O . ARG B 1 245 ? -13.828 -9.742 -25.984 1 86.25 245 ARG B O 1
ATOM 6235 N N . VAL B 1 246 ? -12.445 -10.188 -24.234 1 77.5 246 VAL B N 1
ATOM 6236 C CA . VAL B 1 246 ? -12.852 -8.992 -23.516 1 77.5 246 VAL B CA 1
ATOM 6237 C C . VAL B 1 246 ? -11.953 -7.82 -23.906 1 77.5 246 VAL B C 1
ATOM 6239 O O . VAL B 1 246 ? -10.734 -7.969 -24.016 1 77.5 246 VAL B O 1
ATOM 6242 N N . ARG B 1 247 ? -12.68 -6.715 -24.219 1 72.81 247 ARG B N 1
ATOM 6243 C CA . ARG B 1 247 ? -11.93 -5.496 -24.5 1 72.81 247 ARG B CA 1
ATOM 6244 C C . ARG B 1 247 ? -12.406 -4.344 -23.625 1 72.81 247 ARG B C 1
ATOM 6246 O O . ARG B 1 247 ? -13.617 -4.129 -23.469 1 72.81 247 ARG B O 1
ATOM 6253 N N . ARG B 1 248 ? -11.492 -3.869 -22.875 1 68.31 248 ARG B N 1
ATOM 6254 C CA . ARG B 1 248 ? -11.828 -2.65 -22.141 1 68.31 248 ARG B CA 1
ATOM 6255 C C . ARG B 1 248 ? -11.562 -1.412 -22.984 1 68.31 248 ARG B C 1
ATOM 6257 O O . ARG B 1 248 ? -10.539 -1.336 -23.672 1 68.31 248 ARG B O 1
ATOM 6264 N N . VAL B 1 249 ? -12.688 -0.559 -23.141 1 57.47 249 VAL B N 1
ATOM 6265 C CA . VAL B 1 249 ? -12.523 0.736 -23.781 1 57.47 249 VAL B CA 1
ATOM 6266 C C . VAL B 1 249 ? -12.859 1.856 -22.812 1 57.47 249 VAL B C 1
ATOM 6268 O O . VAL B 1 249 ? -13.75 1.703 -21.969 1 57.47 249 VAL B O 1
ATOM 6271 N N . ALA B 1 250 ? -11.906 2.801 -22.594 1 56.38 250 ALA B N 1
ATOM 6272 C CA . ALA B 1 250 ? -12.258 3.965 -21.781 1 56.38 250 ALA B CA 1
ATOM 6273 C C . ALA B 1 250 ? -13.539 4.621 -22.281 1 56.38 250 ALA B C 1
ATOM 6275 O O . ALA B 1 250 ? -13.797 4.645 -23.484 1 56.38 250 ALA B O 1
ATOM 6276 N N . SER B 1 251 ? -14.664 4.664 -21.438 1 50.81 251 SER B N 1
ATOM 6277 C CA . SER B 1 251 ? -15.891 5.316 -21.875 1 50.81 251 SER B CA 1
ATOM 6278 C C . SER B 1 251 ? -15.594 6.582 -22.672 1 50.81 251 SER B C 1
ATOM 6280 O O . SER B 1 251 ? -14.82 7.438 -22.219 1 50.81 251 SER B O 1
ATOM 6282 N N . PRO B 1 252 ? -16 6.434 -24 1 43.06 252 PRO B N 1
ATOM 6283 C CA . PRO B 1 252 ? -15.797 7.641 -24.797 1 43.06 252 PRO B CA 1
ATOM 6284 C C . PRO B 1 252 ? -16.344 8.898 -24.125 1 43.06 252 PRO B C 1
ATOM 6286 O O . PRO B 1 252 ? -17.438 8.867 -23.547 1 43.06 252 PRO B O 1
ATOM 6289 N N . LEU B 1 253 ? -15.5 9.703 -23.5 1 42.09 253 LEU B N 1
ATOM 6290 C CA . LEU B 1 253 ? -16.125 10.984 -23.234 1 42.09 253 LEU B CA 1
ATOM 6291 C C . LEU B 1 253 ? -17 11.422 -24.406 1 42.09 253 LEU B C 1
ATOM 6293 O O . LEU B 1 253 ? -16.766 11.016 -25.547 1 42.09 253 LEU B O 1
ATOM 6297 N N . LYS B 1 254 ? -18.156 12.117 -24.25 1 36.75 254 LYS B N 1
ATOM 6298 C CA . LYS B 1 254 ? -19.016 12.586 -25.328 1 36.75 254 LYS B CA 1
ATOM 6299 C C . LYS B 1 254 ? -18.219 12.844 -26.594 1 36.75 254 LYS B C 1
ATOM 6301 O O . LYS B 1 254 ? -18.562 12.336 -27.672 1 36.75 254 LYS B O 1
ATOM 6306 N N . GLN B 1 255 ? -18.203 14.242 -27.016 1 37.62 255 GLN B N 1
ATOM 6307 C CA . GLN B 1 255 ? -18 14.789 -28.359 1 37.62 255 GLN B CA 1
ATOM 6308 C C . GLN B 1 255 ? -16.703 14.266 -28.969 1 37.62 255 GLN B C 1
ATOM 6310 O O . GLN B 1 255 ? -15.945 13.555 -28.312 1 37.62 255 GLN B O 1
ATOM 6315 N N . GLN B 1 256 ? -15.82 15.258 -29.672 1 38.38 256 GLN B N 1
ATOM 6316 C CA . GLN B 1 256 ? -14.977 15.438 -30.859 1 38.38 256 GLN B CA 1
ATOM 6317 C C . GLN B 1 256 ? -13.609 14.789 -30.641 1 38.38 256 GLN B C 1
ATOM 6319 O O . GLN B 1 256 ? -12.812 14.688 -31.578 1 38.38 256 GLN B O 1
ATOM 6324 N N . GLN B 1 257 ? -12.828 14.875 -29.469 1 43.03 257 GLN B N 1
ATOM 6325 C CA . GLN B 1 257 ? -11.383 14.719 -29.594 1 43.03 257 GLN B CA 1
ATOM 6326 C C . GLN B 1 257 ? -10.977 13.258 -29.406 1 43.03 257 GLN B C 1
ATOM 6328 O O . GLN B 1 257 ? -11.555 12.539 -28.594 1 43.03 257 GLN B O 1
ATOM 6333 N N . ARG B 1 258 ? -10.344 12.625 -30.359 1 47.88 258 ARG B N 1
ATOM 6334 C CA . ARG B 1 258 ? -9.688 11.336 -30.516 1 47.88 258 ARG B CA 1
ATOM 6335 C C . ARG B 1 258 ? -8.922 10.953 -29.266 1 47.88 258 ARG B C 1
ATOM 6337 O O . ARG B 1 258 ? -7.777 11.375 -29.078 1 47.88 258 ARG B O 1
ATOM 6344 N N . ILE B 1 259 ? -9.578 10.68 -28.078 1 56.47 259 ILE B N 1
ATOM 6345 C CA . ILE B 1 259 ? -8.867 10.297 -26.859 1 56.47 259 ILE B CA 1
ATOM 6346 C C . ILE B 1 259 ? -8.328 8.875 -27.016 1 56.47 259 ILE B C 1
ATOM 6348 O O . ILE B 1 259 ? -9.07 7.953 -27.344 1 56.47 259 ILE B O 1
ATOM 6352 N N . ARG B 1 260 ? -7.008 8.758 -27.078 1 64.94 260 ARG B N 1
ATOM 6353 C CA . ARG B 1 260 ? -6.336 7.465 -27.109 1 64.94 260 ARG B CA 1
ATOM 6354 C C . ARG B 1 260 ? -6.777 6.582 -25.953 1 64.94 260 ARG B C 1
ATOM 6356 O O . ARG B 1 260 ? -6.992 7.07 -24.844 1 64.94 260 ARG B O 1
ATOM 6363 N N . ASP B 1 261 ? -7.02 5.312 -26.312 1 73 261 ASP B N 1
ATOM 6364 C CA . ASP B 1 261 ? -7.402 4.309 -25.328 1 73 261 ASP B CA 1
ATOM 6365 C C . ASP B 1 261 ? -6.199 3.867 -24.5 1 73 261 ASP B C 1
ATOM 6367 O O . ASP B 1 261 ? -5.293 3.209 -25.016 1 73 261 ASP B O 1
ATOM 6371 N N . PRO B 1 262 ? -6.145 4.195 -23.312 1 73.88 262 PRO B N 1
ATOM 6372 C CA . PRO B 1 262 ? -4.969 3.883 -22.5 1 73.88 262 PRO B CA 1
ATOM 6373 C C . PRO B 1 262 ? -4.777 2.383 -22.281 1 73.88 262 PRO B C 1
ATOM 6375 O O . PRO B 1 262 ? -3.725 1.953 -21.812 1 73.88 262 PRO B O 1
ATOM 6378 N N . PHE B 1 263 ? -5.684 1.567 -22.719 1 76.12 263 PHE B N 1
ATOM 6379 C CA . PHE B 1 263 ? -5.582 0.129 -22.5 1 76.12 263 PHE B CA 1
ATOM 6380 C C . PHE B 1 263 ? -5.023 -0.562 -23.734 1 76.12 263 PHE B C 1
ATOM 6382 O O . PHE B 1 263 ? -4.508 -1.678 -23.656 1 76.12 263 PHE B O 1
ATOM 6389 N N . SER B 1 264 ? -5.145 0.043 -24.875 1 72.25 264 SER B N 1
ATOM 6390 C CA . SER B 1 264 ? -4.758 -0.673 -26.078 1 72.25 264 SER B CA 1
ATOM 6391 C C . SER B 1 264 ? -3.703 0.099 -26.859 1 72.25 264 SER B C 1
ATOM 6393 O O . SER B 1 264 ? -2.938 -0.491 -27.625 1 72.25 264 SER B O 1
ATOM 6395 N N . ASP B 1 265 ? -3.689 1.418 -26.609 1 71.44 265 ASP B N 1
ATOM 6396 C CA . ASP B 1 265 ? -2.799 2.229 -27.422 1 71.44 265 ASP B CA 1
ATOM 6397 C C . ASP B 1 265 ? -1.436 2.398 -26.766 1 71.44 265 ASP B C 1
ATOM 6399 O O . ASP B 1 265 ? -1.308 2.24 -25.547 1 71.44 265 ASP B O 1
ATOM 6403 N N . GLU B 1 266 ? -0.414 2.473 -27.688 1 63.75 266 GLU B N 1
ATOM 6404 C CA . GLU B 1 266 ? 0.881 2.893 -27.156 1 63.75 266 GLU B CA 1
ATOM 6405 C C . GLU B 1 266 ? 0.88 4.379 -26.812 1 63.75 266 GLU B C 1
ATOM 6407 O O . GLU B 1 266 ? 0.463 5.211 -27.625 1 63.75 266 GLU B O 1
ATOM 6412 N N . TYR B 1 267 ? 0.864 4.633 -25.531 1 60.69 267 TYR B N 1
ATOM 6413 C CA . TYR B 1 267 ? 0.858 6.02 -25.078 1 60.69 267 TYR B CA 1
ATOM 6414 C C . TYR B 1 267 ? 2.279 6.551 -24.922 1 60.69 267 TYR B C 1
ATOM 6416 O O . TYR B 1 267 ? 3.051 6.043 -24.109 1 60.69 267 TYR B O 1
ATOM 6424 N N . PRO B 1 268 ? 2.84 7.355 -25.906 1 58.19 268 PRO B N 1
ATOM 6425 C CA . PRO B 1 268 ? 4.215 7.848 -25.781 1 58.19 268 PRO B CA 1
ATOM 6426 C C . PRO B 1 268 ? 4.465 8.602 -24.484 1 58.19 268 PRO B C 1
ATOM 6428 O O . PRO B 1 268 ? 5.574 8.555 -23.938 1 58.19 268 PRO B O 1
ATOM 6431 N N . GLU B 1 269 ? 3.561 9.281 -23.953 1 58.5 269 GLU B N 1
ATOM 6432 C CA . GLU B 1 269 ? 3.816 10.266 -22.906 1 58.5 269 GLU B CA 1
ATOM 6433 C C . GLU B 1 269 ? 4.105 9.586 -21.562 1 58.5 269 GLU B C 1
ATOM 6435 O O . GLU B 1 269 ? 4.918 10.07 -20.781 1 58.5 269 GLU B O 1
ATOM 6440 N N . TYR B 1 270 ? 3.484 8.523 -21.266 1 63.09 270 TYR B N 1
ATOM 6441 C CA . TYR B 1 270 ? 3.785 7.875 -20 1 63.09 270 TYR B CA 1
ATOM 6442 C C . TYR B 1 270 ? 4.797 6.754 -20.172 1 63.09 270 TYR B C 1
ATOM 6444 O O . TYR B 1 270 ? 4.855 5.824 -19.375 1 63.09 270 TYR B O 1
ATOM 6452 N N . SER B 1 271 ? 5.605 7.023 -21.266 1 60.53 271 SER B N 1
ATOM 6453 C CA . SER B 1 271 ? 6.625 6 -21.453 1 60.53 271 SER B CA 1
ATOM 6454 C C . SER B 1 271 ? 7.859 6.289 -20.609 1 60.53 271 SER B C 1
ATOM 6456 O O . SER B 1 271 ? 8.219 7.449 -20.406 1 60.53 271 SER B O 1
ATOM 6458 N N . TYR B 1 272 ? 8.148 5.391 -19.641 1 62.47 272 TYR B N 1
ATOM 6459 C CA . TYR B 1 272 ? 9.406 5.395 -18.906 1 62.47 272 TYR B CA 1
ATOM 6460 C C . TYR B 1 272 ? 10.547 4.852 -19.766 1 62.47 272 TYR B C 1
ATOM 6462 O O . TYR B 1 272 ? 10.562 3.666 -20.094 1 62.47 272 TYR B O 1
ATOM 6470 N N . ALA B 1 273 ? 11.328 5.738 -20.5 1 59.22 273 ALA B N 1
ATOM 6471 C CA . ALA B 1 273 ? 12.289 5.344 -21.516 1 59.22 273 ALA B CA 1
ATOM 6472 C C . ALA B 1 273 ? 13.445 4.562 -20.906 1 59.22 273 ALA B C 1
ATOM 6474 O O . ALA B 1 273 ? 13.906 4.875 -19.812 1 59.22 273 ALA B O 1
ATOM 6475 N N . GLY B 1 274 ? 13.75 3.355 -21.531 1 64.31 274 GLY B N 1
ATOM 6476 C CA . GLY B 1 274 ? 14.992 2.611 -21.406 1 64.31 274 GLY B CA 1
ATOM 6477 C C . GLY B 1 274 ? 14.891 1.441 -20.453 1 64.31 274 GLY B C 1
ATOM 6478 O O . GLY B 1 274 ? 15.281 0.321 -20.781 1 64.31 274 GLY B O 1
ATOM 6479 N N . GLN B 1 275 ? 14.148 1.709 -19.25 1 81.75 275 GLN B N 1
ATOM 6480 C CA . GLN B 1 275 ? 14.234 0.639 -18.266 1 81.75 275 GLN B CA 1
ATOM 6481 C C . GLN B 1 275 ? 12.969 -0.213 -18.25 1 81.75 275 GLN B C 1
ATOM 6483 O O . GLN B 1 275 ? 12.945 -1.298 -17.672 1 81.75 275 GLN B O 1
ATOM 6488 N N . ILE B 1 276 ? 11.859 0.226 -19 1 89.19 276 ILE B N 1
ATOM 6489 C CA . ILE B 1 276 ? 10.633 -0.554 -19.078 1 89.19 276 ILE B CA 1
ATOM 6490 C C . ILE B 1 276 ? 10.336 -0.883 -20.547 1 89.19 276 ILE B C 1
ATOM 6492 O O . ILE B 1 276 ? 10.211 0.018 -21.375 1 89.19 276 ILE B O 1
ATOM 6496 N N . GLU B 1 277 ? 10.242 -2.156 -20.859 1 90.5 277 GLU B N 1
ATOM 6497 C CA . GLU B 1 277 ? 9.93 -2.623 -22.203 1 90.5 277 GLU B CA 1
ATOM 6498 C C . GLU B 1 277 ? 8.523 -3.215 -22.281 1 90.5 277 GLU B C 1
ATOM 6500 O O . GLU B 1 277 ? 8.141 -4.023 -21.422 1 90.5 277 GLU B O 1
ATOM 6505 N N . ARG B 1 278 ? 7.809 -2.781 -23.234 1 91.38 278 ARG B N 1
ATOM 6506 C CA . ARG B 1 278 ? 6.473 -3.318 -23.469 1 91.38 278 ARG B CA 1
ATOM 6507 C C . ARG B 1 278 ? 6.508 -4.434 -24.516 1 91.38 278 ARG B C 1
ATOM 6509 O O . ARG B 1 278 ? 7.078 -4.27 -25.594 1 91.38 278 ARG B O 1
ATOM 6516 N N . LYS B 1 279 ? 5.957 -5.559 -24.188 1 93.5 279 LYS B N 1
ATOM 6517 C CA . LYS B 1 279 ? 5.816 -6.715 -25.078 1 93.5 279 LYS B CA 1
ATOM 6518 C C . LYS B 1 279 ? 4.383 -7.234 -25.078 1 93.5 279 LYS B C 1
ATOM 6520 O O . LYS B 1 279 ? 3.553 -6.785 -24.281 1 93.5 279 LYS B O 1
ATOM 6525 N N . ARG B 1 280 ? 4.102 -8.078 -26.109 1 94.88 280 ARG B N 1
ATOM 6526 C CA . ARG B 1 280 ? 2.752 -8.617 -26.219 1 94.88 280 ARG B CA 1
ATOM 6527 C C . ARG B 1 280 ? 2.781 -10.125 -26.469 1 94.88 280 ARG B C 1
ATOM 6529 O O . ARG B 1 280 ? 3.674 -10.633 -27.141 1 94.88 280 ARG B O 1
ATOM 6536 N N . ILE B 1 281 ? 1.877 -10.812 -25.844 1 96.56 281 ILE B N 1
ATOM 6537 C CA . ILE B 1 281 ? 1.642 -12.227 -26.109 1 96.56 281 ILE B CA 1
ATOM 6538 C C . ILE B 1 281 ? 0.234 -12.414 -26.672 1 96.56 281 ILE B C 1
ATOM 6540 O O . ILE B 1 281 ? -0.75 -12.016 -26.047 1 96.56 281 ILE B O 1
ATOM 6544 N N . GLN B 1 282 ? 0.158 -13.023 -27.781 1 95.75 282 GLN B N 1
ATOM 6545 C CA . GLN B 1 282 ? -1.106 -13.227 -28.484 1 95.75 282 GLN B CA 1
ATOM 6546 C C . GLN B 1 282 ? -1.766 -14.539 -28.078 1 95.75 282 GLN B C 1
ATOM 6548 O O . GLN B 1 282 ? -1.091 -15.562 -27.938 1 95.75 282 GLN B O 1
ATOM 6553 N N . ALA B 1 283 ? -3.035 -14.453 -27.906 1 95.31 283 ALA B N 1
ATOM 6554 C CA . ALA B 1 283 ? -3.791 -15.664 -27.594 1 95.31 283 ALA B CA 1
ATOM 6555 C C . ALA B 1 283 ? -3.811 -16.609 -28.781 1 95.31 283 ALA B C 1
ATOM 6557 O O . ALA B 1 283 ? -3.805 -16.172 -29.938 1 95.31 283 ALA B O 1
ATOM 6558 N N . GLN B 1 284 ? -3.742 -17.859 -28.531 1 95.19 284 GLN B N 1
ATOM 6559 C CA . GLN B 1 284 ? -4.043 -18.922 -29.484 1 95.19 284 GLN B CA 1
ATOM 6560 C C . GLN B 1 284 ? -5.25 -19.734 -29.031 1 95.19 284 GLN B C 1
ATOM 6562 O O . GLN B 1 284 ? -5.16 -20.516 -28.078 1 95.19 284 GLN B O 1
ATOM 6567 N N . ASP B 1 285 ? -6.348 -19.578 -29.672 1 93.88 285 ASP B N 1
ATOM 6568 C CA . ASP B 1 285 ? -7.59 -20.281 -29.359 1 93.88 285 ASP B CA 1
ATOM 6569 C C . ASP B 1 285 ? -8.023 -20 -27.922 1 93.88 285 ASP B C 1
ATOM 6571 O O . ASP B 1 285 ? -8.344 -20.938 -27.172 1 93.88 285 ASP B O 1
ATOM 6575 N N . GLY B 1 286 ? -7.832 -18.797 -27.453 1 95.38 286 GLY B N 1
ATOM 6576 C CA . GLY B 1 286 ? -8.312 -18.359 -26.156 1 95.38 286 GLY B CA 1
ATOM 6577 C C . GLY B 1 286 ? -7.344 -18.688 -25.031 1 95.38 286 GLY B C 1
ATOM 6578 O O . GLY B 1 286 ? -7.66 -18.469 -23.859 1 95.38 286 GLY B O 1
ATOM 6579 N N . ILE B 1 287 ? -6.184 -19.219 -25.391 1 97.56 287 ILE B N 1
ATOM 6580 C CA . ILE B 1 287 ? -5.176 -19.578 -24.391 1 97.56 287 ILE B CA 1
ATOM 6581 C C . ILE B 1 287 ? -3.873 -18.828 -24.688 1 97.56 287 ILE B C 1
ATOM 6583 O O . ILE B 1 287 ? -3.459 -18.734 -25.844 1 97.56 287 ILE B O 1
ATOM 6587 N N . TRP B 1 288 ? -3.266 -18.156 -23.75 1 98.06 288 TRP B N 1
ATOM 6588 C CA . TRP B 1 288 ? -1.946 -17.547 -23.844 1 98.06 288 TRP B CA 1
ATOM 6589 C C . TRP B 1 288 ? -0.874 -18.469 -23.281 1 98.06 288 TRP B C 1
ATOM 6591 O O . TRP B 1 288 ? -0.902 -18.812 -22.094 1 98.06 288 TRP B O 1
ATOM 6601 N N . THR B 1 289 ? 0.024 -18.906 -24.047 1 96.5 289 THR B N 1
ATOM 6602 C CA . THR B 1 289 ? 1.168 -19.688 -23.594 1 96.5 289 THR B CA 1
ATOM 6603 C C . THR B 1 289 ? 2.348 -18.766 -23.266 1 96.5 289 THR B C 1
ATOM 6605 O O . THR B 1 289 ? 2.969 -18.203 -24.172 1 96.5 289 THR B O 1
ATOM 6608 N N . ILE B 1 290 ? 2.604 -18.594 -22.031 1 96.31 290 ILE B N 1
ATOM 6609 C CA . ILE B 1 290 ? 3.656 -17.688 -21.562 1 96.31 290 ILE B CA 1
ATOM 6610 C C . ILE B 1 290 ? 4.996 -18.422 -21.562 1 96.31 290 ILE B C 1
ATOM 6612 O O . ILE B 1 290 ? 6.02 -17.859 -21.953 1 96.31 290 ILE B O 1
ATOM 6616 N N . GLU B 1 291 ? 4.941 -19.594 -21.094 1 90.5 291 GLU B N 1
ATOM 6617 C CA . GLU B 1 291 ? 6.086 -20.5 -21.125 1 90.5 291 GLU B CA 1
ATOM 6618 C C . GLU B 1 291 ? 5.656 -21.922 -21.5 1 90.5 291 GLU B C 1
ATOM 6620 O O . GLU B 1 291 ? 4.637 -22.422 -21.031 1 90.5 291 GLU B O 1
ATOM 6625 N N . ASP B 1 292 ? 6.383 -22.391 -22.422 1 82.06 292 ASP B N 1
ATOM 6626 C CA . ASP B 1 292 ? 6.047 -23.75 -22.859 1 82.06 292 ASP B CA 1
ATOM 6627 C C . ASP B 1 292 ? 7.16 -24.734 -22.5 1 82.06 292 ASP B C 1
ATOM 6629 O O . ASP B 1 292 ? 8.289 -24.328 -22.219 1 82.06 292 ASP B O 1
ATOM 6633 N N . LYS B 1 293 ? 6.77 -25.984 -22.391 1 66.88 293 LYS B N 1
ATOM 6634 C CA . LYS B 1 293 ? 7.703 -27.078 -22.125 1 66.88 293 LYS B CA 1
ATOM 6635 C C . LYS B 1 293 ? 8.727 -27.219 -23.25 1 66.88 293 LYS B C 1
ATOM 6637 O O . LYS B 1 293 ? 8.406 -27 -24.406 1 66.88 293 LYS B O 1
ATOM 6642 N N . PRO B 1 294 ? 10.008 -27.188 -22.734 1 60.47 294 PRO B N 1
ATOM 6643 C CA . PRO B 1 294 ? 10.953 -27.484 -23.812 1 60.47 294 PRO B CA 1
ATOM 6644 C C . PRO B 1 294 ? 10.578 -28.734 -24.594 1 60.47 294 PRO B C 1
ATOM 6646 O O . PRO B 1 294 ? 9.867 -29.594 -24.078 1 60.47 294 PRO B O 1
ATOM 6649 N N . PRO B 1 295 ? 10.82 -28.656 -25.891 1 59.09 295 PRO B N 1
ATOM 6650 C CA . PRO B 1 295 ? 10.547 -29.859 -26.672 1 59.09 295 PRO B CA 1
ATOM 6651 C C . PRO B 1 295 ? 11.109 -31.125 -26.016 1 59.09 295 PRO B C 1
ATOM 6653 O O . PRO B 1 295 ? 12.117 -31.047 -25.297 1 59.09 295 PRO B O 1
ATOM 6656 N N . PRO B 1 296 ? 10.258 -32.188 -26.016 1 55.53 296 PRO B N 1
ATOM 6657 C CA . PRO B 1 296 ? 10.75 -33.438 -25.438 1 55.53 296 PRO B CA 1
ATOM 6658 C C . PRO B 1 296 ? 12.156 -33.781 -25.906 1 55.53 296 PRO B C 1
ATOM 6660 O O . PRO B 1 296 ? 12.539 -33.438 -27.031 1 55.53 296 PRO B O 1
ATOM 6663 N N . LEU B 1 297 ? 12.883 -34.062 -24.922 1 61.38 297 LEU B N 1
ATOM 6664 C CA . LEU B 1 297 ? 14.234 -34.469 -25.25 1 61.38 297 LEU B CA 1
ATOM 6665 C C . LEU B 1 297 ? 14.211 -35.625 -26.25 1 61.38 297 LEU B C 1
ATOM 6667 O O . LEU B 1 297 ? 13.359 -36.531 -26.156 1 61.38 297 LEU B O 1
ATOM 6671 N N . THR B 1 298 ? 14.938 -35.438 -27.375 1 64.81 298 THR B N 1
ATOM 6672 C CA . THR B 1 298 ? 15.094 -36.531 -28.312 1 64.81 298 THR B CA 1
ATOM 6673 C C . THR B 1 298 ? 16.188 -37.5 -27.844 1 64.81 298 THR B C 1
ATOM 6675 O O . THR B 1 298 ? 17.031 -37.125 -27.016 1 64.81 298 THR B O 1
ATOM 6678 N N . ARG B 1 299 ? 16.047 -38.75 -28.328 1 68.25 299 ARG B N 1
ATOM 6679 C CA . ARG B 1 299 ? 17.062 -39.75 -28.031 1 68.25 299 ARG B CA 1
ATOM 6680 C C . ARG B 1 299 ? 18.469 -39.219 -28.266 1 68.25 299 ARG B C 1
ATOM 6682 O O . ARG B 1 299 ? 19.359 -39.375 -27.438 1 68.25 299 ARG B O 1
ATOM 6689 N N . ASP B 1 300 ? 18.562 -38.469 -29.312 1 66.44 300 ASP B N 1
ATOM 6690 C CA . ASP B 1 300 ? 19.859 -37.969 -29.719 1 66.44 300 ASP B CA 1
ATOM 6691 C C . ASP B 1 300 ? 20.359 -36.906 -28.75 1 66.44 300 ASP B C 1
ATOM 6693 O O . ASP B 1 300 ? 21.547 -36.812 -28.438 1 66.44 300 ASP B O 1
ATOM 6697 N N . MET B 1 301 ? 19.469 -36.125 -28.25 1 65.88 301 MET B N 1
ATOM 6698 C CA . MET B 1 301 ? 19.828 -35.062 -27.312 1 65.88 301 MET B CA 1
ATOM 6699 C C . MET B 1 301 ? 20.359 -35.656 -26 1 65.88 301 MET B C 1
ATOM 6701 O O . MET B 1 301 ? 21.266 -35.094 -25.391 1 65.88 301 MET B O 1
ATOM 6705 N N . ILE B 1 302 ? 19.75 -36.781 -25.703 1 64.12 302 ILE B N 1
ATOM 6706 C CA . ILE B 1 302 ? 20.125 -37.406 -24.438 1 64.12 302 ILE B CA 1
ATOM 6707 C C . ILE B 1 302 ? 21.484 -38.094 -24.594 1 64.12 302 ILE B C 1
ATOM 6709 O O . ILE B 1 302 ? 22.312 -38.031 -23.688 1 64.12 302 ILE B O 1
ATOM 6713 N N . ILE B 1 303 ? 21.656 -38.719 -25.703 1 63.75 303 ILE B N 1
ATOM 6714 C CA . ILE B 1 303 ? 22.891 -39.438 -25.969 1 63.75 303 ILE B CA 1
ATOM 6715 C C . ILE B 1 303 ? 24.047 -38.438 -26.109 1 63.75 303 ILE B C 1
ATOM 6717 O O . ILE B 1 303 ? 25.156 -38.719 -25.656 1 63.75 303 ILE B O 1
ATOM 6721 N N . ASP B 1 304 ? 23.75 -37.344 -26.75 1 61.06 304 ASP B N 1
ATOM 6722 C CA . ASP B 1 304 ? 24.812 -36.375 -26.984 1 61.06 304 ASP B CA 1
ATOM 6723 C C . ASP B 1 304 ? 25.172 -35.656 -25.688 1 61.06 304 ASP B C 1
ATOM 6725 O O . ASP B 1 304 ? 26.25 -35.062 -25.578 1 61.06 304 ASP B O 1
ATOM 6729 N N . GLN B 1 305 ? 24.312 -35.656 -24.906 1 54.5 305 GLN B N 1
ATOM 6730 C CA . GLN B 1 305 ? 24.594 -34.938 -23.656 1 54.5 305 GLN B CA 1
ATOM 6731 C C . GLN B 1 305 ? 25.656 -35.656 -22.844 1 54.5 305 GLN B C 1
ATOM 6733 O O . GLN B 1 305 ? 25.578 -36.875 -22.641 1 54.5 305 GLN B O 1
ATOM 6738 N N . ARG B 1 306 ? 26.969 -35.219 -23.094 1 44.84 306 ARG B N 1
ATOM 6739 C CA . ARG B 1 306 ? 28.094 -35.719 -22.312 1 44.84 306 ARG B CA 1
ATOM 6740 C C . ARG B 1 306 ? 27.672 -35.969 -20.859 1 44.84 306 ARG B C 1
ATOM 6742 O O . ARG B 1 306 ? 26.812 -35.25 -20.328 1 44.84 306 ARG B O 1
ATOM 6749 N N . ARG B 1 307 ? 28.062 -37.125 -20.266 1 44.25 307 ARG B N 1
ATOM 6750 C CA . ARG B 1 307 ? 27.75 -37.531 -18.906 1 44.25 307 ARG B CA 1
ATOM 6751 C C . ARG B 1 307 ? 27.578 -36.312 -18 1 44.25 307 ARG B C 1
ATOM 6753 O O . ARG B 1 307 ? 26.719 -36.281 -17.125 1 44.25 307 ARG B O 1
ATOM 6760 N N . GLY B 1 308 ? 28.625 -35.531 -17.938 1 37.66 308 GLY B N 1
ATOM 6761 C CA . GLY B 1 308 ? 28.812 -34.469 -16.969 1 37.66 308 GLY B CA 1
ATOM 6762 C C . GLY B 1 308 ? 27.859 -33.312 -17.156 1 37.66 308 GLY B C 1
ATOM 6763 O O . GLY B 1 308 ? 27.906 -32.312 -16.406 1 37.66 308 GLY B O 1
ATOM 6764 N N . SER B 1 309 ? 27.547 -33.125 -18.344 1 34.88 309 SER B N 1
ATOM 6765 C CA . SER B 1 309 ? 26.766 -31.906 -18.469 1 34.88 309 SER B CA 1
ATOM 6766 C C . SER B 1 309 ? 25.391 -32.062 -17.812 1 34.88 309 SER B C 1
ATOM 6768 O O . SER B 1 309 ? 24.578 -32.875 -18.266 1 34.88 309 SER B O 1
ATOM 6770 N N . ARG B 1 310 ? 25.453 -32.281 -16.609 1 34.59 310 ARG B N 1
ATOM 6771 C CA . ARG B 1 310 ? 24.203 -32.125 -15.867 1 34.59 310 ARG B CA 1
ATOM 6772 C C . ARG B 1 310 ? 23.234 -31.219 -16.609 1 34.59 310 ARG B C 1
ATOM 6774 O O . ARG B 1 310 ? 23.547 -30.047 -16.859 1 34.59 310 ARG B O 1
ATOM 6781 N N . VAL B 1 311 ? 22.703 -31.688 -17.625 1 34.69 311 VAL B N 1
ATOM 6782 C CA . VAL B 1 311 ? 21.562 -30.875 -18.016 1 34.69 311 VAL B CA 1
ATOM 6783 C C . VAL B 1 311 ? 20.953 -30.234 -16.766 1 34.69 311 VAL B C 1
ATOM 6785 O O . VAL B 1 311 ? 20.219 -30.875 -16.016 1 34.69 311 VAL B O 1
ATOM 6788 N N . ALA B 1 312 ? 21.75 -29.875 -15.906 1 34.06 312 ALA B N 1
ATOM 6789 C CA . ALA B 1 312 ? 21.156 -28.938 -14.977 1 34.06 312 ALA B CA 1
ATOM 6790 C C . ALA B 1 312 ? 20.109 -28.078 -15.68 1 34.06 312 ALA B C 1
ATOM 6792 O O . ALA B 1 312 ? 20.438 -27.047 -16.266 1 34.06 312 ALA B O 1
ATOM 6793 N N . THR B 1 313 ? 19.422 -28.703 -16.594 1 37.28 313 THR B N 1
ATOM 6794 C CA . THR B 1 313 ? 18.297 -27.938 -17.109 1 37.28 313 THR B CA 1
ATOM 6795 C C . THR B 1 313 ? 17.766 -26.984 -16.047 1 37.28 313 THR B C 1
ATOM 6797 O O . THR B 1 313 ? 17.516 -27.391 -14.906 1 37.28 313 THR B O 1
ATOM 6800 N N . GLN B 1 314 ? 18.125 -25.875 -16.172 1 43.09 314 GLN B N 1
ATOM 6801 C CA . GLN B 1 314 ? 17.578 -24.797 -15.352 1 43.09 314 GLN B CA 1
ATOM 6802 C C . GLN B 1 314 ? 16.141 -25.078 -14.969 1 43.09 314 GLN B C 1
ATOM 6804 O O . GLN B 1 314 ? 15.32 -25.453 -15.82 1 43.09 314 GLN B O 1
ATOM 6809 N N . ARG B 1 315 ? 15.945 -25.578 -13.812 1 45.72 315 ARG B N 1
ATOM 6810 C CA . ARG B 1 315 ? 14.664 -25.875 -13.172 1 45.72 315 ARG B CA 1
ATOM 6811 C C . ARG B 1 315 ? 13.531 -25.109 -13.844 1 45.72 315 ARG B C 1
ATOM 6813 O O . ARG B 1 315 ? 12.414 -25.625 -13.961 1 45.72 315 ARG B O 1
ATOM 6820 N N . LEU B 1 316 ? 13.852 -23.828 -14.266 1 50.22 316 LEU B N 1
ATOM 6821 C CA . LEU B 1 316 ? 12.789 -23.109 -14.953 1 50.22 316 LEU B CA 1
ATOM 6822 C C . LEU B 1 316 ? 12.461 -23.766 -16.297 1 50.22 316 LEU B C 1
ATOM 6824 O O . LEU B 1 316 ? 11.391 -23.516 -16.859 1 50.22 316 LEU B O 1
ATOM 6828 N N . ASP B 1 317 ? 13.344 -24.719 -16.75 1 56.03 317 ASP B N 1
ATOM 6829 C CA . ASP B 1 317 ? 13.18 -25.312 -18.078 1 56.03 317 ASP B CA 1
ATOM 6830 C C . ASP B 1 317 ? 12.125 -26.422 -18.062 1 56.03 317 ASP B C 1
ATOM 6832 O O . ASP B 1 317 ? 11.781 -26.984 -19.094 1 56.03 317 ASP B O 1
ATOM 6836 N N . ARG B 1 318 ? 11.414 -26.375 -16.844 1 68 318 ARG B N 1
ATOM 6837 C CA . ARG B 1 318 ? 10.477 -27.5 -16.766 1 68 318 ARG B CA 1
ATOM 6838 C C . ARG B 1 318 ? 9.086 -27.016 -16.375 1 68 318 ARG B C 1
ATOM 6840 O O . ARG B 1 318 ? 8.297 -27.781 -15.797 1 68 318 ARG B O 1
ATOM 6847 N N . LEU B 1 319 ? 8.836 -25.734 -16.734 1 84.56 319 LEU B N 1
ATOM 6848 C CA . LEU B 1 319 ? 7.52 -25.25 -16.344 1 84.56 319 LEU B CA 1
ATOM 6849 C C . LEU B 1 319 ? 6.691 -24.859 -17.562 1 84.56 319 LEU B C 1
ATOM 6851 O O . LEU B 1 319 ? 7.23 -24.344 -18.547 1 84.56 319 LEU B O 1
ATOM 6855 N N . ARG B 1 320 ? 5.512 -25.266 -17.594 1 90.94 320 ARG B N 1
ATOM 6856 C CA . ARG B 1 320 ? 4.516 -24.719 -18.5 1 90.94 320 ARG B CA 1
ATOM 6857 C C . ARG B 1 320 ? 3.609 -23.719 -17.797 1 90.94 320 ARG B C 1
ATOM 6859 O O . ARG B 1 320 ? 3.023 -24.031 -16.766 1 90.94 320 ARG B O 1
ATOM 6866 N N . ILE B 1 321 ? 3.6 -22.5 -18.359 1 96.06 321 ILE B N 1
ATOM 6867 C CA . ILE B 1 321 ? 2.766 -21.438 -17.797 1 96.06 321 ILE B CA 1
ATOM 6868 C C . ILE B 1 321 ? 1.755 -20.969 -18.828 1 96.06 321 ILE B C 1
ATOM 6870 O O . ILE B 1 321 ? 2.133 -20.531 -19.922 1 96.06 321 ILE B O 1
ATOM 6874 N N . ARG B 1 322 ? 0.493 -21.078 -18.531 1 97.62 322 ARG B N 1
ATOM 6875 C CA . ARG B 1 322 ? -0.575 -20.672 -19.438 1 97.62 322 ARG B CA 1
ATOM 6876 C C . ARG B 1 322 ? -1.592 -19.797 -18.719 1 97.62 322 ARG B C 1
ATOM 6878 O O . ARG B 1 322 ? -1.676 -19.797 -17.484 1 97.62 322 ARG B O 1
ATOM 6885 N N . ALA B 1 323 ? -2.271 -18.984 -19.5 1 98.69 323 ALA B N 1
ATOM 6886 C CA . ALA B 1 323 ? -3.35 -18.125 -19.016 1 98.69 323 ALA B CA 1
ATOM 6887 C C . ALA B 1 323 ? -4.602 -18.266 -19.859 1 98.69 323 ALA B C 1
ATOM 6889 O O . ALA B 1 323 ? -4.52 -18.625 -21.047 1 98.69 323 ALA B O 1
ATOM 6890 N N . ALA B 1 324 ? -5.727 -18.062 -19.312 1 98.56 324 ALA B N 1
ATOM 6891 C CA . ALA B 1 324 ? -7.012 -17.969 -20 1 98.56 324 ALA B CA 1
ATOM 6892 C C . ALA B 1 324 ? -7.918 -16.938 -19.344 1 98.56 324 ALA B C 1
ATOM 6894 O O . ALA B 1 324 ? -7.738 -16.625 -18.156 1 98.56 324 ALA B O 1
ATOM 6895 N N . GLU B 1 325 ? -8.844 -16.438 -20.109 1 97.62 325 GLU B N 1
ATOM 6896 C CA . GLU B 1 325 ? -9.758 -15.422 -19.594 1 97.62 325 GLU B CA 1
ATOM 6897 C C . GLU B 1 325 ? -10.836 -16.062 -18.719 1 97.62 325 GLU B C 1
ATOM 6899 O O . GLU B 1 325 ? -11.234 -17.203 -18.953 1 97.62 325 GLU B O 1
ATOM 6904 N N . VAL B 1 326 ? -11.211 -15.344 -17.703 1 97.88 326 VAL B N 1
ATOM 6905 C CA . VAL B 1 326 ? -12.422 -15.633 -16.953 1 97.88 326 VAL B CA 1
ATOM 6906 C C . VAL B 1 326 ? -13.375 -14.445 -17.031 1 97.88 326 VAL B C 1
ATOM 6908 O O . VAL B 1 326 ? -12.969 -13.344 -17.406 1 97.88 326 VAL B O 1
ATOM 6911 N N . ASP B 1 327 ? -14.664 -14.68 -16.672 1 95.44 327 ASP B N 1
ATOM 6912 C CA . ASP B 1 327 ? -15.672 -13.617 -16.719 1 95.44 327 ASP B CA 1
ATOM 6913 C C . ASP B 1 327 ? -15.758 -12.898 -15.367 1 95.44 327 ASP B C 1
ATOM 6915 O O . ASP B 1 327 ? -16.141 -13.492 -14.359 1 95.44 327 ASP B O 1
ATOM 6919 N N . HIS B 1 328 ? -15.344 -11.672 -15.375 1 95.44 328 HIS B N 1
ATOM 6920 C CA . HIS B 1 328 ? -15.508 -10.766 -14.242 1 95.44 328 HIS B CA 1
ATOM 6921 C C . HIS B 1 328 ? -16.531 -9.688 -14.547 1 95.44 328 HIS B C 1
ATOM 6923 O O . HIS B 1 328 ? -17.594 -9.969 -15.109 1 95.44 328 HIS B O 1
ATOM 6929 N N . LEU B 1 329 ? -16.375 -8.43 -14.234 1 91.19 329 LEU B N 1
ATOM 6930 C CA . LEU B 1 329 ? -17.266 -7.344 -14.633 1 91.19 329 LEU B CA 1
ATOM 6931 C C . LEU B 1 329 ? -17.094 -7.02 -16.109 1 91.19 329 LEU B C 1
ATOM 6933 O O . LEU B 1 329 ? -16.016 -7.184 -16.672 1 91.19 329 LEU B O 1
ATOM 6937 N N . PRO B 1 330 ? -18.188 -6.59 -16.719 1 86 330 PRO B N 1
ATOM 6938 C CA . PRO B 1 330 ? -18.078 -6.254 -18.141 1 86 330 PRO B CA 1
ATOM 6939 C C . PRO B 1 330 ? -16.969 -5.238 -18.422 1 86 330 PRO B C 1
ATOM 6941 O O . PRO B 1 330 ? -16.859 -4.234 -17.719 1 86 330 PRO B O 1
ATOM 6944 N N . GLY B 1 331 ? -16.172 -5.613 -19.375 1 85.62 331 GLY B N 1
ATOM 6945 C CA . GLY B 1 331 ? -15.125 -4.699 -19.812 1 85.62 331 GLY B CA 1
ATOM 6946 C C . GLY B 1 331 ? -13.836 -4.844 -19.031 1 85.62 331 GLY B C 1
ATOM 6947 O O . GLY B 1 331 ? -12.844 -4.156 -19.312 1 85.62 331 GLY B O 1
ATOM 6948 N N . ILE B 1 332 ? -13.836 -5.727 -18.094 1 92.31 332 ILE B N 1
ATOM 6949 C CA . ILE B 1 332 ? -12.633 -5.93 -17.297 1 92.31 332 ILE B CA 1
ATOM 6950 C C . ILE B 1 332 ? -11.953 -7.234 -17.719 1 92.31 332 ILE B C 1
ATOM 6952 O O . ILE B 1 332 ? -12.43 -8.32 -17.391 1 92.31 332 ILE B O 1
ATOM 6956 N N . VAL B 1 333 ? -10.883 -7.074 -18.453 1 95.31 333 VAL B N 1
ATOM 6957 C CA . VAL B 1 333 ? -10.117 -8.25 -18.844 1 95.31 333 VAL B CA 1
ATOM 6958 C C . VAL B 1 333 ? -9.508 -8.898 -17.609 1 95.31 333 VAL B C 1
ATOM 6960 O O . VAL B 1 333 ? -8.781 -8.25 -16.844 1 95.31 333 VAL B O 1
ATOM 6963 N N . THR B 1 334 ? -9.828 -10.141 -17.375 1 97.44 334 THR B N 1
ATOM 6964 C CA . THR B 1 334 ? -9.375 -10.859 -16.188 1 97.44 334 THR B CA 1
ATOM 6965 C C . THR B 1 334 ? -8.867 -12.25 -16.562 1 97.44 334 THR B C 1
ATOM 6967 O O . THR B 1 334 ? -9.461 -12.93 -17.406 1 97.44 334 THR B O 1
ATOM 6970 N N . PHE B 1 335 ? -7.781 -12.688 -15.93 1 98.56 335 PHE B N 1
ATOM 6971 C CA . PHE B 1 335 ? -7.152 -13.953 -16.281 1 98.56 335 PHE B CA 1
ATOM 6972 C C . PHE B 1 335 ? -7.09 -14.883 -15.078 1 98.56 335 PHE B C 1
ATOM 6974 O O . PHE B 1 335 ? -7.082 -14.422 -13.938 1 98.56 335 PHE B O 1
ATOM 6981 N N . GLY B 1 336 ? -7.102 -16.188 -15.391 1 98.81 336 GLY B N 1
ATOM 6982 C CA . GLY B 1 336 ? -6.492 -17.203 -14.555 1 98.81 336 GLY B CA 1
ATOM 6983 C C . GLY B 1 336 ? -5.172 -17.703 -15.094 1 98.81 336 GLY B C 1
ATOM 6984 O O . GLY B 1 336 ? -4.969 -17.75 -16.312 1 98.81 336 GLY B O 1
ATOM 6985 N N . TYR B 1 337 ? -4.277 -18.078 -14.203 1 98.88 337 TYR B N 1
ATOM 6986 C CA . TYR B 1 337 ? -2.961 -18.578 -14.57 1 98.88 337 TYR B CA 1
ATOM 6987 C C . TYR B 1 337 ? -2.766 -20.016 -14.07 1 98.88 337 TYR B C 1
ATOM 6989 O O . TYR B 1 337 ? -3.197 -20.344 -12.961 1 98.88 337 TYR B O 1
ATOM 6997 N N . VAL B 1 338 ? -2.084 -20.828 -14.852 1 98.19 338 VAL B N 1
ATOM 6998 C CA . VAL B 1 338 ? -1.768 -22.203 -14.477 1 98.19 338 VAL B CA 1
ATOM 6999 C C . VAL B 1 338 ? -0.271 -22.453 -14.656 1 98.19 338 VAL B C 1
ATOM 7001 O O . VAL B 1 338 ? 0.301 -22.125 -15.695 1 98.19 338 VAL B O 1
ATOM 7004 N N . VAL B 1 339 ? 0.344 -22.891 -13.617 1 95.25 339 VAL B N 1
ATOM 7005 C CA . VAL B 1 339 ? 1.744 -23.297 -13.625 1 95.25 339 VAL B CA 1
ATOM 7006 C C . VAL B 1 339 ? 1.84 -24.812 -13.461 1 95.25 339 VAL B C 1
ATOM 7008 O O . VAL B 1 339 ? 1.389 -25.359 -12.453 1 95.25 339 VAL B O 1
ATOM 7011 N N . GLU B 1 340 ? 2.42 -25.422 -14.422 1 90.88 340 GLU B N 1
ATOM 7012 C CA . GLU B 1 340 ? 2.52 -26.875 -14.438 1 90.88 340 GLU B CA 1
ATOM 7013 C C . GLU B 1 340 ? 3.963 -27.328 -14.641 1 90.88 340 GLU B C 1
ATOM 7015 O O . GLU B 1 340 ? 4.652 -26.844 -15.539 1 90.88 340 GLU B O 1
ATOM 7020 N N . GLU B 1 341 ? 4.375 -28.203 -13.781 1 83.5 341 GLU B N 1
ATOM 7021 C CA . GLU B 1 341 ? 5.691 -28.812 -13.953 1 83.5 341 GLU B CA 1
ATOM 7022 C C . GLU B 1 341 ? 5.68 -29.859 -15.055 1 83.5 341 GLU B C 1
ATOM 7024 O O . GLU B 1 341 ? 4.625 -30.406 -15.391 1 83.5 341 GLU B O 1
ATOM 7029 N N . ASP B 1 342 ? 6.879 -29.953 -15.57 1 73.88 342 ASP B N 1
ATOM 7030 C CA . ASP B 1 342 ? 7.035 -31.062 -16.516 1 73.88 342 ASP B CA 1
ATOM 7031 C C . ASP B 1 342 ? 7.027 -32.406 -15.797 1 73.88 342 ASP B C 1
ATOM 7033 O O . ASP B 1 342 ? 7.359 -32.5 -14.609 1 73.88 342 ASP B O 1
ATOM 7037 N N . ASP B 1 343 ? 6.594 -33.344 -16.594 1 67.5 343 ASP B N 1
ATOM 7038 C CA . ASP B 1 343 ? 6.629 -34.688 -16.016 1 67.5 343 ASP B CA 1
ATOM 7039 C C . ASP B 1 343 ? 8.047 -35.094 -15.602 1 67.5 343 ASP B C 1
ATOM 7041 O O . ASP B 1 343 ? 9 -34.875 -16.344 1 67.5 343 ASP B O 1
ATOM 7045 N N . PRO B 1 344 ? 8.133 -35.375 -14.344 1 63.97 344 PRO B N 1
ATOM 7046 C CA . PRO B 1 344 ? 9.461 -35.844 -13.938 1 63.97 344 PRO B CA 1
ATOM 7047 C C . PRO B 1 344 ? 9.898 -37.094 -14.695 1 63.97 344 PRO B C 1
ATOM 7049 O O . PRO B 1 344 ? 9.062 -37.844 -15.172 1 63.97 344 PRO B O 1
ATOM 7052 N N . PRO B 1 345 ? 11.289 -37.062 -14.82 1 62.06 345 PRO B N 1
ATOM 7053 C CA . PRO B 1 345 ? 11.75 -38.312 -15.445 1 62.06 345 PRO B CA 1
ATOM 7054 C C . PRO B 1 345 ? 11.266 -39.562 -14.695 1 62.06 345 PRO B C 1
ATOM 7056 O O . PRO B 1 345 ? 11.062 -39.531 -13.477 1 62.06 345 PRO B O 1
ATOM 7059 N N . ARG B 1 346 ? 10.914 -40.5 -15.445 1 61.78 346 ARG B N 1
ATOM 7060 C CA . ARG B 1 346 ? 10.43 -41.75 -14.883 1 61.78 346 ARG B CA 1
ATOM 7061 C C . ARG B 1 346 ? 11.445 -42.375 -13.922 1 61.78 346 ARG B C 1
ATOM 7063 O O . ARG B 1 346 ? 12.656 -42.25 -14.141 1 61.78 346 ARG B O 1
ATOM 7070 N N . ASN B 1 347 ? 10.977 -42.594 -12.766 1 69.38 347 ASN B N 1
ATOM 7071 C CA . ASN B 1 347 ? 11.836 -43.281 -11.805 1 69.38 347 ASN B CA 1
ATOM 7072 C C . ASN B 1 347 ? 12.047 -44.719 -12.195 1 69.38 347 ASN B C 1
ATOM 7074 O O . ASN B 1 347 ? 11.188 -45.562 -11.953 1 69.38 347 ASN B O 1
ATOM 7078 N N . ILE B 1 348 ? 13.242 -45.031 -12.75 1 75.44 348 ILE B N 1
ATOM 7079 C CA . ILE B 1 348 ? 13.57 -46.375 -13.18 1 75.44 348 ILE B CA 1
ATOM 7080 C C . ILE B 1 348 ? 14.125 -47.188 -12.008 1 75.44 348 ILE B C 1
ATOM 7082 O O . ILE B 1 348 ? 14.922 -46.656 -11.219 1 75.44 348 ILE B O 1
ATOM 7086 N N . ASP B 1 349 ? 13.539 -48.219 -11.703 1 80.06 349 ASP B N 1
ATOM 7087 C CA . ASP B 1 349 ? 14.102 -49.156 -10.727 1 80.06 349 ASP B CA 1
ATOM 7088 C C . ASP B 1 349 ? 15.438 -49.719 -11.203 1 80.06 349 ASP B C 1
ATOM 7090 O O . ASP B 1 349 ? 15.484 -50.469 -12.172 1 80.06 349 ASP B O 1
ATOM 7094 N N . PRO B 1 350 ? 16.422 -49.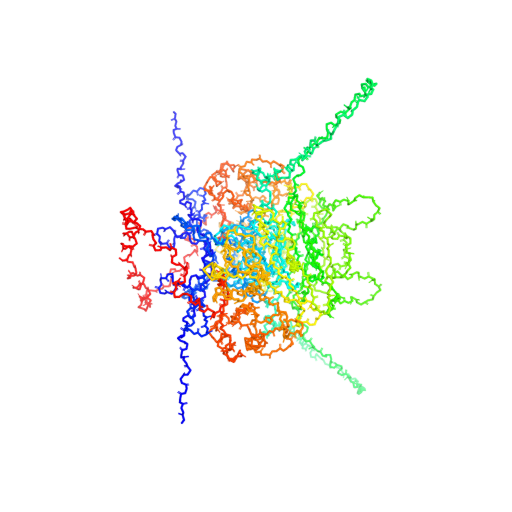312 -10.484 1 87.56 350 PRO B N 1
ATOM 7095 C CA . PRO B 1 350 ? 17.734 -49.781 -10.945 1 87.56 350 PRO B CA 1
ATOM 7096 C C . PRO B 1 350 ? 17.844 -51.312 -10.992 1 87.56 350 PRO B C 1
ATOM 7098 O O . PRO B 1 350 ? 18.484 -51.875 -11.883 1 87.56 350 PRO B O 1
ATOM 7101 N N . GLU B 1 351 ? 17.172 -51.938 -9.992 1 88.94 351 GLU B N 1
ATOM 7102 C CA . GLU B 1 351 ? 17.234 -53.406 -9.969 1 88.94 351 GLU B CA 1
ATOM 7103 C C . GLU B 1 351 ? 16.469 -54 -11.133 1 88.94 351 GLU B C 1
ATOM 7105 O O . GLU B 1 351 ? 16.922 -54.969 -11.75 1 88.94 351 GLU B O 1
ATOM 7110 N N . ALA B 1 352 ? 15.398 -53.375 -11.352 1 88.19 352 ALA B N 1
ATOM 7111 C CA . ALA B 1 352 ? 14.602 -53.844 -12.477 1 88.19 352 ALA B CA 1
ATOM 7112 C C . ALA B 1 352 ? 15.312 -53.594 -13.805 1 88.19 352 ALA B C 1
ATOM 7114 O O . ALA B 1 352 ? 15.258 -54.438 -14.711 1 88.19 352 ALA B O 1
ATOM 7115 N N . ALA B 1 353 ? 15.984 -52.594 -13.844 1 90.56 353 ALA B N 1
ATOM 7116 C CA . ALA B 1 353 ? 16.734 -52.25 -15.055 1 90.56 353 ALA B CA 1
ATOM 7117 C C . ALA B 1 353 ? 17.875 -53.25 -15.281 1 90.56 353 ALA B C 1
ATOM 7119 O O . ALA B 1 353 ? 18.062 -53.75 -16.391 1 90.56 353 ALA B O 1
ATOM 7120 N N . LYS B 1 354 ? 18.484 -53.531 -14.227 1 90.44 354 LYS B N 1
ATOM 7121 C CA . LYS B 1 354 ? 19.578 -54.5 -14.305 1 90.44 354 LYS B CA 1
ATOM 7122 C C . LYS B 1 354 ? 19.062 -55.875 -14.742 1 90.44 354 LYS B C 1
ATOM 7124 O O . LYS B 1 354 ? 19.688 -56.531 -15.562 1 90.44 354 LYS B O 1
ATOM 7129 N N . ALA B 1 355 ? 17.953 -56.125 -14.133 1 90.31 355 ALA B N 1
ATOM 7130 C CA . ALA B 1 355 ? 17.344 -57.406 -14.453 1 90.31 355 ALA B CA 1
ATOM 7131 C C . ALA B 1 355 ? 16.953 -57.5 -15.922 1 90.31 355 ALA B C 1
ATOM 7133 O O . ALA B 1 355 ? 16.906 -58.562 -16.516 1 90.31 355 ALA B O 1
ATOM 7134 N N . ALA B 1 356 ? 16.75 -56.375 -16.469 1 90.25 356 ALA B N 1
ATOM 7135 C CA . ALA B 1 356 ? 16.359 -56.312 -17.875 1 90.25 356 ALA B CA 1
ATOM 7136 C C . ALA B 1 356 ? 17.578 -56.125 -18.781 1 90.25 356 ALA B C 1
ATOM 7138 O O . ALA B 1 356 ? 17.438 -56 -20 1 90.25 356 ALA B O 1
ATOM 7139 N N . GLY B 1 357 ? 18.688 -56 -18.125 1 90.31 357 GLY B N 1
ATOM 7140 C CA . GLY B 1 357 ? 19.938 -55.938 -18.875 1 90.31 357 GLY B CA 1
ATOM 7141 C C . GLY B 1 357 ? 20.438 -54.531 -19.125 1 90.31 357 GLY B C 1
ATOM 7142 O O . GLY B 1 357 ? 21.219 -54.312 -20.047 1 90.31 357 GLY B O 1
ATOM 7143 N N . VAL B 1 358 ? 19.875 -53.656 -18.484 1 92.5 358 VAL B N 1
ATOM 7144 C CA . VAL B 1 358 ? 20.312 -52.25 -18.641 1 92.5 358 VAL B CA 1
ATOM 7145 C C . VAL B 1 358 ? 21.062 -51.812 -17.391 1 92.5 358 VAL B C 1
ATOM 7147 O O . VAL B 1 358 ? 20.469 -51.75 -16.312 1 92.5 358 VAL B O 1
ATOM 7150 N N . SER B 1 359 ? 22.297 -51.5 -17.547 1 90.31 359 SER B N 1
ATOM 7151 C CA . SER B 1 359 ? 23.109 -51.062 -16.438 1 90.31 359 SER B CA 1
ATOM 7152 C C . SER B 1 359 ? 22.828 -49.594 -16.094 1 90.31 359 SER B C 1
ATOM 7154 O O . SER B 1 359 ? 22.812 -48.719 -16.969 1 90.31 359 SER B O 1
ATOM 7156 N N . PRO B 1 360 ? 22.609 -49.281 -14.781 1 88.31 360 PRO B N 1
ATOM 7157 C CA . PRO B 1 360 ? 22.375 -47.906 -14.359 1 88.31 360 PRO B CA 1
ATOM 7158 C C . PRO B 1 360 ? 23.562 -46.969 -14.656 1 88.31 360 PRO B C 1
ATOM 7160 O O . PRO B 1 360 ? 23.422 -45.75 -14.617 1 88.31 360 PRO B O 1
ATOM 7163 N N . GLN B 1 361 ? 24.672 -47.594 -14.969 1 82.38 361 GLN B N 1
ATOM 7164 C CA . GLN B 1 361 ? 25.875 -46.812 -15.234 1 82.38 361 GLN B CA 1
ATOM 7165 C C . GLN B 1 361 ? 25.969 -46.406 -16.703 1 82.38 361 GLN B C 1
ATOM 7167 O O . GLN B 1 361 ? 26.797 -45.594 -17.078 1 82.38 361 GLN B O 1
ATOM 7172 N N . ASN B 1 362 ? 25.078 -47.031 -17.469 1 83.12 362 ASN B N 1
ATOM 7173 C CA . ASN B 1 362 ? 25.172 -46.812 -18.906 1 83.12 362 ASN B CA 1
ATOM 7174 C C . ASN B 1 362 ? 24.156 -45.75 -19.375 1 83.12 362 ASN B C 1
ATOM 7176 O O . ASN B 1 362 ? 23.219 -45.438 -18.656 1 83.12 362 ASN B O 1
ATOM 7180 N N . ARG B 1 363 ? 24.359 -45.312 -20.547 1 83.5 363 ARG B N 1
ATOM 7181 C CA . ARG B 1 363 ? 23.531 -44.25 -21.156 1 83.5 363 ARG B CA 1
ATOM 7182 C C . ARG B 1 363 ? 22.109 -44.781 -21.375 1 83.5 363 ARG B C 1
ATOM 7184 O O . ARG B 1 363 ? 21.156 -44 -21.328 1 83.5 363 ARG B O 1
ATOM 7191 N N . ASN B 1 364 ? 22 -46 -21.594 1 85.88 364 ASN B N 1
ATOM 7192 C CA . ASN B 1 364 ? 20.672 -46.562 -21.812 1 85.88 364 ASN B CA 1
ATOM 7193 C C . ASN B 1 364 ? 19.766 -46.344 -20.609 1 85.88 364 ASN B C 1
ATOM 7195 O O . ASN B 1 364 ? 18.547 -46.188 -20.766 1 85.88 364 ASN B O 1
ATOM 7199 N N . TYR B 1 365 ? 20.406 -46.312 -19.5 1 85.69 365 TYR B N 1
ATOM 7200 C CA . TYR B 1 365 ? 19.641 -46.062 -18.281 1 85.69 365 TYR B CA 1
ATOM 7201 C C . TYR B 1 365 ? 19.031 -44.656 -18.297 1 85.69 365 TYR B C 1
ATOM 7203 O O . TYR B 1 365 ? 17.875 -44.469 -17.938 1 85.69 365 TYR B O 1
ATOM 7211 N N . GLU B 1 366 ? 19.781 -43.781 -18.812 1 78.88 366 GLU B N 1
ATOM 7212 C CA . GLU B 1 366 ? 19.297 -42.406 -18.953 1 78.88 366 GLU B CA 1
ATOM 7213 C C . GLU B 1 366 ? 18.172 -42.312 -19.984 1 78.88 366 GLU B C 1
ATOM 7215 O O . GLU B 1 366 ? 17.203 -41.562 -19.781 1 78.88 366 GLU B O 1
ATOM 7220 N N . LEU B 1 367 ? 18.406 -43.031 -20.953 1 80.12 367 LEU B N 1
ATOM 7221 C CA . LEU B 1 367 ? 17.359 -43.062 -21.984 1 80.12 367 LEU B CA 1
ATOM 7222 C C . LEU B 1 367 ? 16.062 -43.625 -21.422 1 80.12 367 LEU B C 1
ATOM 7224 O O . LEU B 1 367 ? 14.984 -43.125 -21.703 1 80.12 367 LEU B O 1
ATOM 7228 N N . LEU B 1 368 ? 16.141 -44.594 -20.656 1 79.69 368 LEU B N 1
ATOM 7229 C CA . LEU B 1 368 ? 14.969 -45.188 -20.016 1 79.69 368 LEU B CA 1
ATOM 7230 C C . LEU B 1 368 ? 14.273 -44.188 -19.125 1 79.69 368 LEU B C 1
ATOM 7232 O O . LEU B 1 368 ? 13.039 -44.094 -19.109 1 79.69 368 LEU B O 1
ATOM 7236 N N . LYS B 1 369 ? 15.07 -43.438 -18.469 1 75.62 369 LYS B N 1
ATOM 7237 C CA . LYS B 1 369 ? 14.531 -42.438 -17.547 1 75.62 369 LYS B CA 1
ATOM 7238 C C . LYS B 1 369 ? 13.703 -41.406 -18.312 1 75.62 369 LYS B C 1
ATOM 7240 O O . LYS B 1 369 ? 12.758 -40.844 -17.75 1 75.62 369 LYS B O 1
ATOM 7245 N N . HIS B 1 370 ? 14.078 -41.25 -19.5 1 72.19 370 HIS B N 1
ATOM 7246 C CA . HIS B 1 370 ? 13.406 -40.219 -20.297 1 72.19 370 HIS B CA 1
ATOM 7247 C C . HIS B 1 370 ? 12.375 -40.844 -21.234 1 72.19 370 HIS B C 1
ATOM 7249 O O . HIS B 1 370 ? 11.898 -40.188 -22.156 1 72.19 370 HIS B O 1
ATOM 7255 N N . GLY B 1 371 ? 12.133 -42.125 -21.047 1 73.81 371 GLY B N 1
ATOM 7256 C CA . GLY B 1 371 ? 10.984 -42.75 -21.688 1 73.81 371 GLY B CA 1
ATOM 7257 C C . GLY B 1 371 ? 11.336 -43.469 -22.969 1 73.81 371 GLY B C 1
ATOM 7258 O O . GLY B 1 371 ? 10.445 -43.875 -23.703 1 73.81 371 GLY B O 1
ATOM 7259 N N . PHE B 1 372 ? 12.656 -43.656 -23.188 1 78.69 372 PHE B N 1
ATOM 7260 C CA . PHE B 1 372 ? 13.047 -44.312 -24.422 1 78.69 372 PHE B CA 1
ATOM 7261 C C . PHE B 1 372 ? 13.359 -45.781 -24.188 1 78.69 372 PHE B C 1
ATOM 7263 O O . PHE B 1 372 ? 14.039 -46.125 -23.219 1 78.69 372 PHE B O 1
ATOM 7270 N N . ALA B 1 373 ? 12.805 -46.594 -25.047 1 83.81 373 ALA B N 1
ATOM 7271 C CA . ALA B 1 373 ? 13.188 -48 -25.016 1 83.81 373 ALA B CA 1
ATOM 7272 C C . ALA B 1 373 ? 14.633 -48.188 -25.469 1 83.81 373 ALA B C 1
ATOM 7274 O O . ALA B 1 373 ? 15.125 -47.469 -26.328 1 83.81 373 ALA B O 1
ATOM 7275 N N . VAL B 1 374 ? 15.234 -49.125 -24.812 1 88.88 374 VAL B N 1
ATOM 7276 C CA . VAL B 1 374 ? 16.641 -49.344 -25.125 1 88.88 374 VAL B CA 1
ATOM 7277 C C . VAL B 1 374 ? 16.938 -50.812 -25.234 1 88.88 374 VAL B C 1
ATOM 7279 O O . VAL B 1 374 ? 16.172 -51.656 -24.734 1 88.88 374 VAL B O 1
ATOM 7282 N N . GLN B 1 375 ? 17.984 -51.156 -25.922 1 88.25 375 GLN B N 1
ATOM 7283 C CA . GLN B 1 375 ? 18.484 -52.531 -25.938 1 88.25 375 GLN B CA 1
ATOM 7284 C C . GLN B 1 375 ? 19.297 -52.844 -24.672 1 88.25 375 GLN B C 1
ATOM 7286 O O . GLN B 1 375 ? 19.922 -51.938 -24.109 1 88.25 375 GLN B O 1
ATOM 7291 N N . PRO B 1 376 ? 19.141 -54.062 -24.219 1 91 376 PRO B N 1
ATOM 7292 C CA . PRO B 1 376 ? 20.016 -54.406 -23.109 1 91 376 PRO B CA 1
ATOM 7293 C C . PRO B 1 376 ? 21.5 -54.156 -23.406 1 91 376 PRO B C 1
ATOM 7295 O O . PRO B 1 376 ? 21.953 -54.344 -24.531 1 91 376 PRO B O 1
ATOM 7298 N N . ASP B 1 377 ? 22.172 -53.562 -22.406 1 89 377 ASP B N 1
ATOM 7299 C CA . ASP B 1 377 ? 23.578 -53.188 -22.625 1 89 377 ASP B CA 1
ATOM 7300 C C . ASP B 1 377 ? 24.5 -53.938 -21.672 1 89 377 ASP B C 1
ATOM 7302 O O . ASP B 1 377 ? 25.672 -53.594 -21.531 1 89 377 ASP B O 1
ATOM 7306 N N . MET B 1 378 ? 23.922 -54.812 -20.938 1 90.12 378 MET B N 1
ATOM 7307 C CA . MET B 1 378 ? 24.75 -55.625 -20.062 1 90.12 378 MET B CA 1
ATOM 7308 C C . MET B 1 378 ? 25.141 -56.938 -20.734 1 90.12 378 MET B C 1
ATOM 7310 O O . MET B 1 378 ? 24.422 -57.438 -21.594 1 90.12 378 MET B O 1
ATOM 7314 N N . ASP B 1 379 ? 26.25 -57.5 -20.297 1 85.69 379 ASP B N 1
ATOM 7315 C CA . ASP B 1 379 ? 26.734 -58.75 -20.859 1 85.69 379 ASP B CA 1
ATOM 7316 C C . ASP B 1 379 ? 25.766 -59.906 -20.547 1 85.69 379 ASP B C 1
ATOM 7318 O O . ASP B 1 379 ? 25.188 -59.969 -19.453 1 85.69 379 ASP B O 1
ATOM 7322 N N . GLY B 1 380 ? 25.594 -60.812 -21.438 1 82.88 380 GLY B N 1
ATOM 7323 C CA . GLY B 1 380 ? 24.781 -62 -21.219 1 82.88 380 GLY B CA 1
ATOM 7324 C C . GLY B 1 380 ? 23.344 -61.812 -21.672 1 82.88 380 GLY B C 1
ATOM 7325 O O . GLY B 1 380 ? 22.547 -62.781 -21.656 1 82.88 380 GLY B O 1
ATOM 7326 N N . PHE B 1 381 ? 22.969 -60.594 -21.875 1 83.38 381 PHE B N 1
ATOM 7327 C CA . PHE B 1 381 ? 21.609 -60.344 -22.328 1 83.38 381 PHE B CA 1
ATOM 7328 C C . PHE B 1 381 ? 21.562 -60.25 -23.859 1 83.38 381 PHE B C 1
ATOM 7330 O O . PHE B 1 381 ? 22.5 -59.781 -24.484 1 83.38 381 PHE B O 1
ATOM 7337 N N . GLU B 1 382 ? 20.625 -60.969 -24.469 1 74.94 382 GLU B N 1
ATOM 7338 C CA . GLU B 1 382 ? 20.484 -60.938 -25.922 1 74.94 382 GLU B CA 1
ATOM 7339 C C . GLU B 1 382 ? 19.797 -59.656 -26.375 1 74.94 382 GLU B C 1
ATOM 7341 O O . GLU B 1 382 ? 18.922 -59.125 -25.688 1 74.94 382 GLU B O 1
ATOM 7346 N N . ASP B 1 383 ? 20.312 -58.969 -27.453 1 68.25 383 ASP B N 1
ATOM 7347 C CA . ASP B 1 383 ? 19.812 -57.719 -28.016 1 68.25 383 ASP B CA 1
ATOM 7348 C C . ASP B 1 383 ? 18.469 -57.938 -28.703 1 68.25 383 ASP B C 1
ATOM 7350 O O . ASP B 1 383 ? 18.094 -57.125 -29.578 1 68.25 383 ASP B O 1
ATOM 7354 N N . ASN B 1 384 ? 17.766 -58.906 -28.406 1 67.5 384 ASN B N 1
ATOM 7355 C CA . ASN B 1 384 ? 16.594 -59.25 -29.219 1 67.5 384 ASN B CA 1
ATOM 7356 C C . ASN B 1 384 ? 15.359 -58.5 -28.75 1 67.5 384 ASN B C 1
ATOM 7358 O O . ASN B 1 384 ? 14.414 -58.312 -29.531 1 67.5 384 ASN B O 1
ATOM 7362 N N . GLU B 1 385 ? 15.289 -58.156 -27.453 1 75.38 385 GLU B N 1
ATOM 7363 C CA . GLU B 1 385 ? 14.094 -57.469 -27 1 75.38 385 GLU B CA 1
ATOM 7364 C C . GLU B 1 385 ? 14.438 -56.125 -26.328 1 75.38 385 GLU B C 1
ATOM 7366 O O . GLU B 1 385 ? 15.305 -56.094 -25.453 1 75.38 385 GLU B O 1
ATOM 7371 N N . GLU B 1 386 ? 13.867 -55.062 -26.859 1 86.88 386 GLU B N 1
ATOM 7372 C CA . GLU B 1 386 ? 14.055 -53.75 -26.25 1 86.88 386 GLU B CA 1
ATOM 7373 C C . GLU B 1 386 ? 13.438 -53.688 -24.859 1 86.88 386 GLU B C 1
ATOM 7375 O O . GLU B 1 386 ? 12.414 -54.312 -24.594 1 86.88 386 GLU B O 1
ATOM 7380 N N . VAL B 1 387 ? 14.188 -53.094 -24.016 1 87.5 387 VAL B N 1
ATOM 7381 C CA . VAL B 1 387 ? 13.68 -52.812 -22.688 1 87.5 387 VAL B CA 1
ATOM 7382 C C . VAL B 1 387 ? 12.883 -51.5 -22.703 1 87.5 387 VAL B C 1
ATOM 7384 O O . VAL B 1 387 ? 13.414 -50.438 -23.062 1 87.5 387 VAL B O 1
ATOM 7387 N N . HIS B 1 388 ? 11.641 -51.656 -22.406 1 82.69 388 HIS B N 1
ATOM 7388 C CA . HIS B 1 388 ? 10.773 -50.5 -22.375 1 82.69 388 HIS B CA 1
ATOM 7389 C C . HIS B 1 388 ? 10.711 -49.906 -20.969 1 82.69 388 HIS B C 1
ATOM 7391 O O . HIS B 1 388 ? 10.719 -50.625 -19.969 1 82.69 388 HIS B O 1
ATOM 7397 N N . PRO B 1 389 ? 10.602 -48.562 -20.922 1 79.88 389 PRO B N 1
ATOM 7398 C CA . PRO B 1 389 ? 10.602 -47.875 -19.625 1 79.88 389 PRO B CA 1
ATOM 7399 C C . PRO B 1 389 ? 9.539 -48.438 -18.672 1 79.88 389 PRO B C 1
ATOM 7401 O O . PRO B 1 389 ? 9.797 -48.594 -17.469 1 79.88 389 PRO B O 1
ATOM 7404 N N . HIS B 1 390 ? 8.398 -48.781 -19.203 1 72.31 390 HIS B N 1
ATOM 7405 C CA . HIS B 1 390 ? 7.297 -49.188 -18.344 1 72.31 390 HIS B CA 1
ATOM 7406 C C . HIS B 1 390 ? 7.613 -50.5 -17.641 1 72.31 390 HIS B C 1
ATOM 7408 O O . HIS B 1 390 ? 7.008 -50.812 -16.609 1 72.31 390 HIS B O 1
ATOM 7414 N N . GLN B 1 391 ? 8.547 -51.188 -18.125 1 74.5 391 GLN B N 1
ATOM 7415 C CA . GLN B 1 391 ? 8.914 -52.469 -17.578 1 74.5 391 GLN B CA 1
ATOM 7416 C C . GLN B 1 391 ? 9.812 -52.312 -16.344 1 74.5 391 GLN B C 1
ATOM 7418 O O . GLN B 1 391 ? 9.977 -53.281 -15.57 1 74.5 391 GLN B O 1
ATOM 7423 N N . VAL B 1 392 ? 10.383 -51.188 -16.25 1 78.25 392 VAL B N 1
ATOM 7424 C CA . VAL B 1 392 ? 11.414 -51.062 -15.219 1 78.25 392 VAL B CA 1
ATOM 7425 C C . VAL B 1 392 ? 11.117 -49.844 -14.328 1 78.25 392 VAL B C 1
ATOM 7427 O O . VAL B 1 392 ? 12.023 -49.281 -13.711 1 78.25 392 VAL B O 1
ATOM 7430 N N . LEU B 1 393 ? 9.945 -49.344 -14.367 1 70.56 393 LEU B N 1
ATOM 7431 C CA . LEU B 1 393 ? 9.57 -48.188 -13.562 1 70.56 393 LEU B CA 1
ATOM 7432 C C . LEU B 1 393 ? 9.367 -48.562 -12.102 1 70.56 393 LEU B C 1
ATOM 7434 O O . LEU B 1 393 ? 8.875 -49.656 -11.812 1 70.56 393 LEU B O 1
ATOM 7438 N N . LYS B 1 394 ? 9.984 -47.719 -11.188 1 69.56 394 LYS B N 1
ATOM 7439 C CA . LYS B 1 394 ? 9.516 -47.844 -9.812 1 69.56 394 LYS B CA 1
ATOM 7440 C C . LYS B 1 394 ? 8.055 -47.438 -9.688 1 69.56 394 LYS B C 1
ATOM 7442 O O . LYS B 1 394 ? 7.582 -46.562 -10.438 1 69.56 394 LYS B O 1
ATOM 7447 N N . PRO B 1 395 ? 7.25 -48.25 -9.047 1 54.44 395 PRO B N 1
ATOM 7448 C CA . PRO B 1 395 ? 5.848 -47.875 -8.844 1 54.44 395 PRO B CA 1
ATOM 7449 C C . PRO B 1 395 ? 5.672 -46.406 -8.492 1 54.44 395 PRO B C 1
ATOM 7451 O O . PRO B 1 395 ? 4.574 -45.844 -8.625 1 54.44 395 PRO B O 1
ATOM 7454 N N . SER B 1 396 ? 6.59 -45.531 -8.68 1 53.97 396 SER B N 1
ATOM 7455 C CA . SER B 1 396 ? 6.215 -44.188 -8.25 1 53.97 396 SER B CA 1
ATOM 7456 C C . SER B 1 396 ? 5.902 -43.281 -9.445 1 53.97 396 SER B C 1
ATOM 7458 O O . SER B 1 396 ? 6.66 -43.25 -10.422 1 53.97 396 SER B O 1
ATOM 7460 N N . PHE B 1 397 ? 4.641 -43.281 -9.891 1 50.16 397 PHE B N 1
ATOM 7461 C CA . PHE B 1 397 ? 4.344 -42.375 -11.008 1 50.16 397 PHE B CA 1
ATOM 7462 C C . PHE B 1 397 ? 4.41 -40.938 -10.57 1 50.16 397 PHE B C 1
ATOM 7464 O O . PHE B 1 397 ? 3.512 -40.438 -9.883 1 50.16 397 PHE B O 1
ATOM 7471 N N . LYS B 1 398 ? 5.621 -40.438 -10.531 1 55.09 398 LYS B N 1
ATOM 7472 C CA . LYS B 1 398 ? 5.793 -39.031 -10.258 1 55.09 398 LYS B CA 1
ATOM 7473 C C . LYS B 1 398 ? 4.984 -38.188 -11.242 1 55.09 398 LYS B C 1
ATOM 7475 O O . LYS B 1 398 ? 4.973 -38.438 -12.445 1 55.09 398 LYS B O 1
ATOM 7480 N N . ARG B 1 399 ? 3.912 -37.531 -10.695 1 64.44 399 ARG B N 1
ATOM 7481 C CA . ARG B 1 399 ? 3.127 -36.656 -11.562 1 64.44 399 ARG B CA 1
ATOM 7482 C C . ARG B 1 399 ? 3.578 -35.188 -11.43 1 64.44 399 ARG B C 1
ATOM 7484 O O . ARG B 1 399 ? 4.09 -34.781 -10.383 1 64.44 399 ARG B O 1
ATOM 7491 N N . ALA B 1 400 ? 3.564 -34.594 -12.539 1 78.75 400 ALA B N 1
ATOM 7492 C CA . ALA B 1 400 ? 3.83 -33.156 -12.594 1 78.75 400 ALA B CA 1
ATOM 7493 C C . ALA B 1 400 ? 2.84 -32.406 -11.719 1 78.75 400 ALA B C 1
ATOM 7495 O O . ALA B 1 400 ? 1.647 -32.719 -11.703 1 78.75 400 ALA B O 1
ATOM 7496 N N . ARG B 1 401 ? 3.395 -31.562 -10.805 1 88.38 401 ARG B N 1
ATOM 7497 C CA . ARG B 1 401 ? 2.529 -30.719 -9.984 1 88.38 401 ARG B CA 1
ATOM 7498 C C . ARG B 1 401 ? 1.927 -29.578 -10.805 1 88.38 401 ARG B C 1
ATOM 7500 O O . ARG B 1 401 ? 2.576 -29.047 -11.703 1 88.38 401 ARG B O 1
ATOM 7507 N N . LYS B 1 402 ? 0.708 -29.297 -10.523 1 93 402 LYS B N 1
ATOM 7508 C CA . LYS B 1 402 ? -0.044 -28.281 -11.258 1 93 402 LYS B CA 1
ATOM 7509 C C . LYS B 1 402 ? -0.802 -27.375 -10.305 1 93 402 LYS B C 1
ATOM 7511 O O . LYS B 1 402 ? -1.566 -27.844 -9.461 1 93 402 LYS B O 1
ATOM 7516 N N . VAL B 1 403 ? -0.555 -26.031 -10.422 1 96.94 403 VAL B N 1
ATOM 7517 C CA . VAL B 1 403 ? -1.227 -25.031 -9.594 1 96.94 403 VAL B CA 1
ATOM 7518 C C . VAL B 1 403 ? -1.995 -24.062 -10.484 1 96.94 403 VAL B C 1
ATOM 7520 O O . VAL B 1 403 ? -1.459 -23.562 -11.477 1 96.94 403 VAL B O 1
ATOM 7523 N N . ALA B 1 404 ? -3.23 -23.844 -10.195 1 98.75 404 ALA B N 1
ATOM 7524 C CA . ALA B 1 404 ? -4.062 -22.875 -10.883 1 98.75 404 ALA B CA 1
ATOM 7525 C C . ALA B 1 404 ? -4.465 -21.734 -9.953 1 98.75 404 ALA B C 1
ATOM 7527 O O . ALA B 1 404 ? -5 -21.969 -8.867 1 98.75 404 ALA B O 1
ATOM 7528 N N . ILE B 1 405 ? -4.156 -20.531 -10.336 1 98.88 405 ILE B N 1
ATOM 7529 C CA . ILE B 1 405 ? -4.547 -19.328 -9.609 1 98.88 405 ILE B CA 1
ATOM 7530 C C . ILE B 1 405 ? -5.477 -18.469 -10.477 1 98.88 405 ILE B C 1
ATOM 7532 O O . ILE B 1 405 ? -5.051 -17.922 -11.492 1 98.88 405 ILE B O 1
ATOM 7536 N N . VAL B 1 406 ? -6.73 -18.297 -10.062 1 98.88 406 VAL B N 1
ATOM 7537 C CA . VAL B 1 406 ? -7.742 -17.688 -10.922 1 98.88 406 VAL B CA 1
ATOM 7538 C C . VAL B 1 406 ? -8.164 -16.344 -10.344 1 98.88 406 VAL B C 1
ATOM 7540 O O . VAL B 1 406 ? -8.453 -16.234 -9.148 1 98.88 406 VAL B O 1
ATOM 7543 N N . GLY B 1 407 ? -8.195 -15.297 -11.203 1 98.38 407 GLY B N 1
ATOM 7544 C CA . GLY B 1 407 ? -8.609 -13.969 -10.789 1 98.38 407 GLY B CA 1
ATOM 7545 C C . GLY B 1 407 ? -10.094 -13.867 -10.477 1 98.38 407 GLY B C 1
ATOM 7546 O O . GLY B 1 407 ? -10.805 -14.867 -10.531 1 98.38 407 GLY B O 1
ATOM 7547 N N . ASP B 1 408 ? -10.531 -12.703 -10.133 1 98.12 408 ASP B N 1
ATOM 7548 C CA . ASP B 1 408 ? -11.938 -12.445 -9.82 1 98.12 408 ASP B CA 1
ATOM 7549 C C . ASP B 1 408 ? -12.844 -12.883 -10.969 1 98.12 408 ASP B C 1
ATOM 7551 O O . ASP B 1 408 ? -12.555 -12.602 -12.141 1 98.12 408 ASP B O 1
ATOM 7555 N N . ASN B 1 409 ? -13.953 -13.578 -10.609 1 97.75 409 ASN B N 1
ATOM 7556 C CA . ASN B 1 409 ? -14.781 -14.07 -11.703 1 97.75 409 ASN B CA 1
ATOM 7557 C C . ASN B 1 409 ? -16.172 -14.445 -11.227 1 97.75 409 ASN B C 1
ATOM 7559 O O . ASN B 1 409 ? -16.359 -14.805 -10.062 1 97.75 409 ASN B O 1
ATOM 7563 N N . ARG B 1 410 ? -17.047 -14.375 -12.117 1 96.62 410 ARG B N 1
ATOM 7564 C CA . ARG B 1 410 ? -18.406 -14.898 -11.914 1 96.62 410 ARG B CA 1
ATOM 7565 C C . ARG B 1 410 ? -18.625 -16.156 -12.742 1 96.62 410 ARG B C 1
ATOM 7567 O O . ARG B 1 410 ? -19.641 -16.859 -12.562 1 96.62 410 ARG B O 1
ATOM 7574 N N . ASN B 1 411 ? -17.672 -16.406 -13.633 1 95.31 411 ASN B N 1
ATOM 7575 C CA . ASN B 1 411 ? -17.734 -17.578 -14.508 1 95.31 411 ASN B CA 1
ATOM 7576 C C . ASN B 1 411 ? -16.391 -17.844 -15.164 1 95.31 411 ASN B C 1
ATOM 7578 O O . ASN B 1 411 ? -15.531 -16.969 -15.227 1 95.31 411 ASN B O 1
ATOM 7582 N N . TRP B 1 412 ? -16.266 -19.156 -15.641 1 97.19 412 TRP B N 1
ATOM 7583 C CA . TRP B 1 412 ? -15.047 -19.578 -16.344 1 97.19 412 TRP B CA 1
ATOM 7584 C C . TRP B 1 412 ? -15.305 -19.719 -17.828 1 97.19 412 TRP B C 1
ATOM 7586 O O . TRP B 1 412 ? -16.406 -20.094 -18.25 1 97.19 412 TRP B O 1
ATOM 7596 N N . THR B 1 413 ? -14.336 -19.438 -18.625 1 96.81 413 THR B N 1
ATOM 7597 C CA . THR B 1 413 ? -14.367 -19.875 -20.016 1 96.81 413 THR B CA 1
ATOM 7598 C C . THR B 1 413 ? -14.047 -21.359 -20.125 1 96.81 413 THR B C 1
ATOM 7600 O O . THR B 1 413 ? -13.523 -21.969 -19.188 1 96.81 413 THR B O 1
ATOM 7603 N N . LEU B 1 414 ? -14.383 -21.875 -21.312 1 96.62 414 LEU B N 1
ATOM 7604 C CA . LEU B 1 414 ? -14.031 -23.266 -21.578 1 96.62 414 LEU B CA 1
ATOM 7605 C C . LEU B 1 414 ? -12.516 -23.469 -21.531 1 96.62 414 LEU B C 1
ATOM 7607 O O . LEU B 1 414 ? -12.031 -24.5 -21.062 1 96.62 414 LEU B O 1
ATOM 7611 N N . GLN B 1 415 ? -11.805 -22.5 -21.984 1 97.5 415 GLN B N 1
ATOM 7612 C CA . GLN B 1 415 ? -10.344 -22.547 -22.031 1 97.5 415 GLN B CA 1
ATOM 7613 C C . GLN B 1 415 ? -9.758 -22.594 -20.625 1 97.5 415 GLN B C 1
ATOM 7615 O O . GLN B 1 415 ? -8.797 -23.312 -20.359 1 97.5 415 GLN B O 1
ATOM 7620 N N . MET B 1 416 ? -10.32 -21.797 -19.703 1 98.31 416 MET B N 1
ATOM 7621 C CA . MET B 1 416 ? -9.836 -21.797 -18.328 1 98.31 416 MET B CA 1
ATOM 7622 C C . MET B 1 416 ? -10.039 -23.172 -17.688 1 98.31 416 MET B C 1
ATOM 7624 O O . MET B 1 416 ? -9.148 -23.672 -17 1 98.31 416 MET B O 1
ATOM 7628 N N . THR B 1 417 ? -11.203 -23.734 -17.938 1 98 417 THR B N 1
ATOM 7629 C CA . THR B 1 417 ? -11.492 -25.062 -17.422 1 98 417 THR B CA 1
ATOM 7630 C C . THR B 1 417 ? -10.5 -26.094 -17.969 1 98 417 THR B C 1
ATOM 7632 O O . THR B 1 417 ? -10 -26.938 -17.234 1 98 417 THR B O 1
ATOM 7635 N N . GLN B 1 418 ? -10.203 -25.969 -19.203 1 97.19 418 GLN B N 1
ATOM 7636 C CA . GLN B 1 418 ? -9.305 -26.906 -19.891 1 97.19 418 GLN B CA 1
ATOM 7637 C C . GLN B 1 418 ? -7.902 -26.844 -19.281 1 97.19 418 GLN B C 1
ATOM 7639 O O . GLN B 1 418 ? -7.328 -27.875 -18.938 1 97.19 418 GLN B O 1
ATOM 7644 N N . ILE B 1 419 ? -7.367 -25.672 -19.094 1 97.31 419 ILE B N 1
ATOM 7645 C CA . ILE B 1 419 ? -5.973 -25.578 -18.688 1 97.31 419 ILE B CA 1
ATOM 7646 C C . ILE B 1 419 ? -5.859 -25.875 -17.188 1 97.31 419 ILE B C 1
ATOM 7648 O O . ILE B 1 419 ? -4.785 -26.219 -16.688 1 97.31 419 ILE B O 1
ATOM 7652 N N . ALA B 1 420 ? -6.945 -25.781 -16.453 1 98.25 420 ALA B N 1
ATOM 7653 C CA . ALA B 1 420 ? -6.914 -26 -15.008 1 98.25 420 ALA B CA 1
ATOM 7654 C C . ALA B 1 420 ? -7.211 -27.453 -14.664 1 98.25 420 ALA B C 1
ATOM 7656 O O . ALA B 1 420 ? -7.168 -27.844 -13.492 1 98.25 420 ALA B O 1
ATOM 7657 N N . GLN B 1 421 ? -7.5 -28.266 -15.656 1 96.94 421 GLN B N 1
ATOM 7658 C CA . GLN B 1 421 ? -7.883 -29.656 -15.43 1 96.94 421 GLN B CA 1
ATOM 7659 C C . GLN B 1 421 ? -6.824 -30.391 -14.609 1 96.94 421 GLN B C 1
ATOM 7661 O O . GLN B 1 421 ? -5.629 -30.281 -14.891 1 96.94 421 GLN B O 1
ATOM 7666 N N . HIS B 1 422 ? -7.285 -31.078 -13.516 1 93.88 422 HIS B N 1
ATOM 7667 C CA . HIS B 1 422 ? -6.473 -31.922 -12.648 1 93.88 422 HIS B CA 1
ATOM 7668 C C . HIS B 1 422 ? -5.426 -31.109 -11.906 1 93.88 422 HIS B C 1
ATOM 7670 O O . HIS B 1 422 ? -4.293 -31.562 -11.719 1 93.88 422 HIS B O 1
ATOM 7676 N N . ALA B 1 423 ? -5.773 -29.875 -11.617 1 96 423 ALA B N 1
ATOM 7677 C CA . ALA B 1 423 ? -4.895 -29.062 -10.766 1 96 423 ALA B CA 1
ATOM 7678 C C . ALA B 1 423 ? -4.719 -29.719 -9.398 1 96 423 ALA B C 1
ATOM 7680 O O . ALA B 1 423 ? -5.676 -30.234 -8.82 1 96 423 ALA B O 1
ATOM 7681 N N . ASP B 1 424 ? -3.451 -29.734 -8.922 1 94.12 424 ASP B N 1
ATOM 7682 C CA . ASP B 1 424 ? -3.23 -30.156 -7.543 1 94.12 424 ASP B CA 1
ATOM 7683 C C . ASP B 1 424 ? -3.809 -29.141 -6.562 1 94.12 424 ASP B C 1
ATOM 7685 O O . ASP B 1 424 ? -4.398 -29.516 -5.547 1 94.12 424 ASP B O 1
ATOM 7689 N N . VAL B 1 425 ? -3.576 -27.875 -6.855 1 97.62 425 VAL B N 1
ATOM 7690 C CA . VAL B 1 425 ? -4.137 -26.797 -6.051 1 97.62 425 VAL B CA 1
ATOM 7691 C C . VAL B 1 425 ? -4.84 -25.797 -6.961 1 97.62 425 VAL B C 1
ATOM 7693 O O . VAL B 1 425 ? -4.273 -25.344 -7.961 1 97.62 425 VAL B O 1
ATOM 7696 N N . LEU B 1 426 ? -6.039 -25.531 -6.652 1 98.69 426 LEU B N 1
ATOM 7697 C CA . LEU B 1 426 ? -6.805 -24.438 -7.266 1 98.69 426 LEU B CA 1
ATOM 7698 C C . LEU B 1 426 ? -7.035 -23.312 -6.266 1 98.69 426 LEU B C 1
ATOM 7700 O O . LEU B 1 426 ? -7.633 -23.531 -5.211 1 98.69 426 LEU B O 1
ATOM 7704 N N . VAL B 1 427 ? -6.523 -22.156 -6.551 1 98.88 427 VAL B N 1
ATOM 7705 C CA . VAL B 1 427 ? -6.824 -20.953 -5.773 1 98.88 427 VAL B CA 1
ATOM 7706 C C . VAL B 1 427 ? -7.965 -20.172 -6.434 1 98.88 427 VAL B C 1
ATOM 7708 O O . VAL B 1 427 ? -7.863 -19.797 -7.602 1 98.88 427 VAL B O 1
ATOM 7711 N N . HIS B 1 428 ? -9.023 -19.969 -5.758 1 98.81 428 HIS B N 1
ATOM 7712 C CA . HIS B 1 428 ? -10.227 -19.344 -6.305 1 98.81 428 HIS B CA 1
ATOM 7713 C C . HIS B 1 428 ? -10.859 -18.391 -5.297 1 98.81 428 HIS B C 1
ATOM 7715 O O . HIS B 1 428 ? -10.836 -18.656 -4.09 1 98.81 428 HIS B O 1
ATOM 7721 N N . GLU B 1 429 ? -11.438 -17.312 -5.785 1 98.19 429 GLU B N 1
ATOM 7722 C CA . GLU B 1 429 ? -12.094 -16.359 -4.906 1 98.19 429 GLU B CA 1
ATOM 7723 C C . GLU B 1 429 ? -13.359 -16.953 -4.289 1 98.19 429 GLU B C 1
ATOM 7725 O O . GLU B 1 429 ? -13.977 -17.844 -4.867 1 98.19 429 GLU B O 1
ATOM 7730 N N . ALA B 1 430 ? -13.688 -16.516 -3.125 1 96.69 430 ALA B N 1
ATOM 7731 C CA . ALA B 1 430 ? -14.961 -16.719 -2.441 1 96.69 430 ALA B CA 1
ATOM 7732 C C . ALA B 1 430 ? -15.461 -15.406 -1.827 1 96.69 430 ALA B C 1
ATOM 7734 O O . ALA B 1 430 ? -15.648 -15.32 -0.612 1 96.69 430 ALA B O 1
ATOM 7735 N N . THR B 1 431 ? -15.75 -14.5 -2.689 1 95.5 431 THR B N 1
ATOM 7736 C CA . THR B 1 431 ? -15.953 -13.102 -2.316 1 95.5 431 THR B CA 1
ATOM 7737 C C . THR B 1 431 ? -17.375 -12.891 -1.798 1 95.5 431 THR B C 1
ATOM 7739 O O . THR B 1 431 ? -17.578 -12.219 -0.783 1 95.5 431 THR B O 1
ATOM 7742 N N . LEU B 1 432 ? -18.375 -13.531 -2.465 1 90 432 LEU B N 1
ATOM 7743 C CA . LEU B 1 432 ? -19.766 -13.227 -2.195 1 90 432 LEU B CA 1
ATOM 7744 C C . LEU B 1 432 ? -20.375 -14.227 -1.219 1 90 432 LEU B C 1
ATOM 7746 O O . LEU B 1 432 ? -19.984 -15.398 -1.212 1 90 432 LEU B O 1
ATOM 7750 N N . THR B 1 433 ? -21.312 -13.766 -0.485 1 85 433 THR B N 1
ATOM 7751 C CA . THR B 1 433 ? -22.078 -14.641 0.388 1 85 433 THR B CA 1
ATOM 7752 C C . THR B 1 433 ? -23.25 -15.266 -0.37 1 85 433 THR B C 1
ATOM 7754 O O . THR B 1 433 ? -23.688 -16.375 -0.053 1 85 433 THR B O 1
ATOM 7757 N N . GLU B 1 434 ? -23.703 -14.445 -1.325 1 85.69 434 GLU B N 1
ATOM 7758 C CA . GLU B 1 434 ? -24.797 -14.883 -2.17 1 85.69 434 GLU B CA 1
ATOM 7759 C C . GLU B 1 434 ? -24.484 -14.68 -3.648 1 85.69 434 GLU B C 1
ATOM 7761 O O . GLU B 1 434 ? -23.812 -13.711 -4.016 1 85.69 434 GLU B O 1
ATOM 7766 N N . GLU B 1 435 ? -25.078 -15.617 -4.348 1 85.38 435 GLU B N 1
ATOM 7767 C CA . GLU B 1 435 ? -24.812 -15.516 -5.781 1 85.38 435 GLU B CA 1
ATOM 7768 C C . GLU B 1 435 ? -25.484 -14.289 -6.383 1 85.38 435 GLU B C 1
ATOM 7770 O O . GLU B 1 435 ? -26.688 -14.07 -6.176 1 85.38 435 GLU B O 1
ATOM 7775 N N . ASN B 1 436 ? -24.641 -13.422 -6.926 1 83.88 436 ASN B N 1
ATOM 7776 C CA . ASN B 1 436 ? -25.078 -12.227 -7.645 1 83.88 436 ASN B CA 1
ATOM 7777 C C . ASN B 1 436 ? -24.156 -11.922 -8.828 1 83.88 436 ASN B C 1
ATOM 7779 O O . ASN B 1 436 ? -23.109 -11.312 -8.656 1 83.88 436 ASN B O 1
ATOM 7783 N N . TYR B 1 437 ? -24.688 -12.266 -9.969 1 82.44 437 TYR B N 1
ATOM 7784 C CA . TYR B 1 437 ? -23.859 -12.195 -11.172 1 82.44 437 TYR B CA 1
ATOM 7785 C C . TYR B 1 437 ? -23.5 -10.758 -11.5 1 82.44 437 TYR B C 1
ATOM 7787 O O . TYR B 1 437 ? -22.438 -10.492 -12.078 1 82.44 437 TYR B O 1
ATOM 7795 N N . ASN B 1 438 ? -24.234 -9.844 -11.109 1 84.25 438 ASN B N 1
ATOM 7796 C CA . ASN B 1 438 ? -23.984 -8.438 -11.422 1 84.25 438 ASN B CA 1
ATOM 7797 C C . ASN B 1 438 ? -22.797 -7.895 -10.648 1 84.25 438 ASN B C 1
ATOM 7799 O O . ASN B 1 438 ? -22.234 -6.855 -11.008 1 84.25 438 ASN B O 1
ATOM 7803 N N . ARG B 1 439 ? -22.406 -8.672 -9.711 1 88.56 439 ARG B N 1
ATOM 7804 C CA . ARG B 1 439 ? -21.297 -8.203 -8.891 1 88.56 439 ARG B CA 1
ATOM 7805 C C . ARG B 1 439 ? -19.969 -8.688 -9.445 1 88.56 439 ARG B C 1
ATOM 7807 O O . ARG B 1 439 ? -18.906 -8.203 -9.031 1 88.56 439 ARG B O 1
ATOM 7814 N N . GLY B 1 440 ? -20.031 -9.641 -10.32 1 94.56 440 GLY B N 1
ATOM 7815 C CA . GLY B 1 440 ? -18.844 -10.047 -11.055 1 94.56 440 GLY B CA 1
ATOM 7816 C C . GLY B 1 440 ? -17.906 -10.906 -10.227 1 94.56 440 GLY B C 1
ATOM 7817 O O . GLY B 1 440 ? -16.719 -11.016 -10.547 1 94.56 440 GLY B O 1
ATOM 7818 N N . HIS B 1 441 ? -18.391 -11.484 -9.125 1 97.19 441 HIS B N 1
ATOM 7819 C CA . HIS B 1 441 ? -17.578 -12.305 -8.234 1 97.19 441 HIS B CA 1
ATOM 7820 C C . HIS B 1 441 ? -18.25 -13.648 -7.957 1 97.19 441 HIS B C 1
ATOM 7822 O O . HIS B 1 441 ? -19.391 -13.867 -8.352 1 97.19 441 HIS B O 1
ATOM 7828 N N . SER B 1 442 ? -17.562 -14.539 -7.312 1 97.5 442 SER B N 1
ATOM 7829 C CA . SER B 1 442 ? -18.047 -15.891 -7.012 1 97.5 442 SER B CA 1
ATOM 7830 C C . SER B 1 442 ? -18.328 -16.062 -5.523 1 97.5 442 SER B C 1
ATOM 7832 O O . SER B 1 442 ? -17.734 -15.367 -4.691 1 97.5 442 SER B O 1
ATOM 7834 N N . THR B 1 443 ? -19.25 -16.969 -5.277 1 95.94 443 THR B N 1
ATOM 7835 C CA . THR B 1 443 ? -19.438 -17.484 -3.928 1 95.94 443 THR B CA 1
ATOM 7836 C C . THR B 1 443 ? -18.547 -18.688 -3.678 1 95.94 443 THR B C 1
ATOM 7838 O O . THR B 1 443 ? -17.922 -19.219 -4.605 1 95.94 443 THR B O 1
ATOM 7841 N N . ALA B 1 444 ? -18.547 -19.078 -2.393 1 97 444 ALA B N 1
ATOM 7842 C CA . ALA B 1 444 ? -17.797 -20.281 -2.045 1 97 444 ALA B CA 1
ATOM 7843 C C . ALA B 1 444 ? -18.359 -21.5 -2.77 1 97 444 ALA B C 1
ATOM 7845 O O . ALA B 1 444 ? -17.609 -22.359 -3.227 1 97 444 ALA B O 1
ATOM 7846 N N . ALA B 1 445 ? -19.609 -21.625 -2.902 1 97.56 445 ALA B N 1
ATOM 7847 C CA . ALA B 1 445 ? -20.25 -22.719 -3.611 1 97.56 445 ALA B CA 1
ATOM 7848 C C . ALA B 1 445 ? -19.828 -22.766 -5.074 1 97.56 445 ALA B C 1
ATOM 7850 O O . ALA B 1 445 ? -19.578 -23.828 -5.625 1 97.56 445 ALA B O 1
ATOM 7851 N N . MET B 1 446 ? -19.797 -21.641 -5.688 1 97.94 446 MET B N 1
ATOM 7852 C CA . MET B 1 446 ? -19.359 -21.547 -7.078 1 97.94 446 MET B CA 1
ATOM 7853 C C . MET B 1 446 ? -17.906 -22.016 -7.219 1 97.94 446 MET B C 1
ATOM 7855 O O . MET B 1 446 ? -17.578 -22.734 -8.164 1 97.94 446 MET B O 1
ATOM 7859 N N . ALA B 1 447 ? -17.094 -21.562 -6.289 1 98.44 447 ALA B N 1
ATOM 7860 C CA . ALA B 1 447 ? -15.703 -22.016 -6.281 1 98.44 447 ALA B C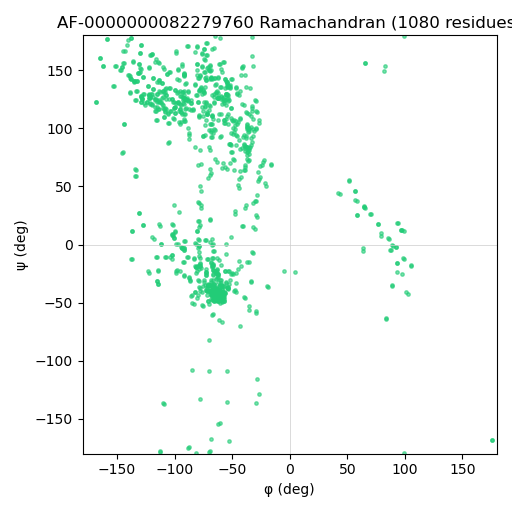A 1
ATOM 7861 C C . ALA B 1 447 ? -15.633 -23.547 -6.18 1 98.44 447 ALA B C 1
ATOM 7863 O O . ALA B 1 447 ? -14.844 -24.188 -6.875 1 98.44 447 ALA B O 1
ATOM 7864 N N . GLY B 1 448 ? -16.438 -24.109 -5.324 1 98.38 448 GLY B N 1
ATOM 7865 C CA . GLY B 1 448 ? -16.516 -25.562 -5.199 1 98.38 448 GLY B CA 1
ATOM 7866 C C . GLY B 1 448 ? -16.891 -26.25 -6.5 1 98.38 448 GLY B C 1
ATOM 7867 O O . GLY B 1 448 ? -16.266 -27.234 -6.887 1 98.38 448 GLY B O 1
ATOM 7868 N N . ARG B 1 449 ? -17.859 -25.734 -7.164 1 98.25 449 ARG B N 1
ATOM 7869 C CA . ARG B 1 449 ? -18.312 -26.312 -8.43 1 98.25 449 ARG B CA 1
ATOM 7870 C C . ARG B 1 449 ? -17.188 -26.297 -9.461 1 98.25 449 ARG B C 1
ATOM 7872 O O . ARG B 1 449 ? -17 -27.281 -10.188 1 98.25 449 ARG B O 1
ATOM 7879 N N . ARG B 1 450 ? -16.469 -25.188 -9.508 1 98.38 450 ARG B N 1
ATOM 7880 C CA . ARG B 1 450 ? -15.359 -25.094 -10.461 1 98.38 450 ARG B CA 1
ATOM 7881 C C . ARG B 1 450 ? -14.258 -26.094 -10.125 1 98.38 450 ARG B C 1
ATOM 7883 O O . ARG B 1 450 ? -13.633 -26.656 -11.023 1 98.38 450 ARG B O 1
ATOM 7890 N N . SER B 1 451 ? -14.016 -26.219 -8.836 1 98.38 451 SER B N 1
ATOM 7891 C CA . SER B 1 451 ? -12.992 -27.188 -8.43 1 98.38 451 SER B CA 1
ATOM 7892 C C . SER B 1 451 ? -13.367 -28.594 -8.852 1 98.38 451 SER B C 1
ATOM 7894 O O . SER B 1 451 ? -12.508 -29.359 -9.289 1 98.38 451 SER B O 1
ATOM 7896 N N . ALA B 1 452 ? -14.617 -28.953 -8.75 1 97.69 452 ALA B N 1
ATOM 7897 C CA . ALA B 1 452 ? -15.102 -30.266 -9.195 1 97.69 452 ALA B CA 1
ATOM 7898 C C . ALA B 1 452 ? -14.977 -30.406 -10.711 1 97.69 452 ALA B C 1
ATOM 7900 O O . ALA B 1 452 ? -14.547 -31.438 -11.211 1 97.69 452 ALA B O 1
ATOM 7901 N N . GLU B 1 453 ? -15.359 -29.359 -11.359 1 97.19 453 GLU B N 1
ATOM 7902 C CA . GLU B 1 453 ? -15.344 -29.375 -12.82 1 97.19 453 GLU B CA 1
ATOM 7903 C C . GLU B 1 453 ? -13.938 -29.609 -13.352 1 97.19 453 GLU B C 1
ATOM 7905 O O . GLU B 1 453 ? -13.766 -30.25 -14.391 1 97.19 453 GLU B O 1
ATOM 7910 N N . CYS B 1 454 ? -12.945 -29.109 -12.703 1 96.75 454 CYS B N 1
ATOM 7911 C CA . CYS B 1 454 ? -11.586 -29.281 -13.203 1 96.75 454 CYS B CA 1
ATOM 7912 C C . CYS B 1 454 ? -10.859 -30.391 -12.453 1 96.75 454 CYS B C 1
ATOM 7914 O O . CYS B 1 454 ? -9.656 -30.594 -12.633 1 96.75 454 CYS B O 1
ATOM 7916 N N . ASN B 1 455 ? -11.555 -31.094 -11.578 1 96.06 455 ASN B N 1
ATOM 7917 C CA . ASN B 1 455 ? -11 -32.219 -10.805 1 96.06 455 ASN B CA 1
ATOM 7918 C C . ASN B 1 455 ? -9.773 -31.766 -10.008 1 96.06 455 ASN B C 1
ATOM 7920 O O . ASN B 1 455 ? -8.727 -32.406 -10.07 1 96.06 455 ASN B O 1
ATOM 7924 N N . ALA B 1 456 ? -9.898 -30.641 -9.352 1 96.88 456 ALA B N 1
ATOM 7925 C CA . ALA B 1 456 ? -8.812 -30.172 -8.5 1 96.88 456 ALA B CA 1
ATOM 7926 C C . ALA B 1 456 ? -8.711 -31 -7.223 1 96.88 456 ALA B C 1
ATOM 7928 O O . ALA B 1 456 ? -9.727 -31.391 -6.645 1 96.88 456 ALA B O 1
ATOM 7929 N N . ASN B 1 457 ? -7.48 -31.234 -6.734 1 94.44 457 ASN B N 1
ATOM 7930 C CA . ASN B 1 457 ? -7.297 -31.953 -5.48 1 94.44 457 ASN B CA 1
ATOM 7931 C C . ASN B 1 457 ? -7.609 -31.078 -4.273 1 94.44 457 ASN B C 1
ATOM 7933 O O . ASN B 1 457 ? -8.367 -31.484 -3.387 1 94.44 457 ASN B O 1
ATOM 7937 N N . VAL B 1 458 ? -6.996 -29.891 -4.215 1 96.81 458 VAL B N 1
ATOM 7938 C CA . VAL B 1 458 ? -7.184 -28.953 -3.113 1 96.81 458 VAL B CA 1
ATOM 7939 C C . VAL B 1 458 ? -7.711 -27.625 -3.65 1 96.81 458 VAL B 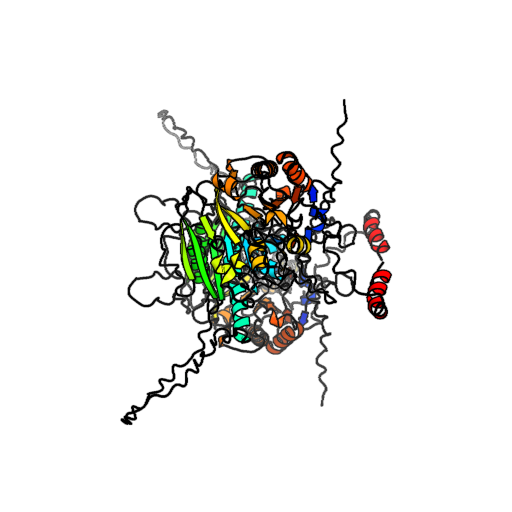C 1
ATOM 7941 O O . VAL B 1 458 ? -7.16 -27.078 -4.602 1 96.81 458 VAL B O 1
ATOM 7944 N N . LEU B 1 459 ? -8.797 -27.188 -3.096 1 98.38 459 LEU B N 1
ATOM 7945 C CA . LEU B 1 459 ? -9.336 -25.859 -3.359 1 98.38 459 LEU B CA 1
ATOM 7946 C C . LEU B 1 459 ? -8.984 -24.891 -2.229 1 98.38 459 LEU B C 1
ATOM 7948 O O . LEU B 1 459 ? -9.344 -25.125 -1.073 1 98.38 459 LEU B O 1
ATOM 7952 N N . VAL B 1 460 ? -8.25 -23.875 -2.541 1 98.44 460 VAL B N 1
ATOM 7953 C CA . VAL B 1 460 ? -7.961 -22.812 -1.582 1 98.44 460 VAL B CA 1
ATOM 7954 C C . VAL B 1 460 ? -8.875 -21.625 -1.841 1 98.44 460 VAL B C 1
ATOM 7956 O O . VAL B 1 460 ? -8.828 -21.016 -2.912 1 98.44 460 VAL B O 1
ATOM 7959 N N . LEU B 1 461 ? -9.664 -21.328 -0.838 1 97.56 461 LEU B N 1
ATOM 7960 C CA . LEU B 1 461 ? -10.523 -20.141 -0.917 1 97.56 461 LEU B CA 1
ATOM 7961 C C . LEU B 1 461 ? -9.734 -18.891 -0.573 1 97.56 461 LEU B C 1
ATOM 7963 O O . LEU B 1 461 ? -9.102 -18.812 0.481 1 97.56 461 LEU B O 1
ATOM 7967 N N . ASN B 1 462 ? -9.828 -17.938 -1.442 1 97.19 462 ASN B N 1
ATOM 7968 C CA . ASN B 1 462 ? -9.07 -16.688 -1.355 1 97.19 462 ASN B CA 1
ATOM 7969 C C . ASN B 1 462 ? -9.938 -15.484 -1.7 1 97.19 462 ASN B C 1
ATOM 7971 O O . ASN B 1 462 ? -11.125 -15.633 -2.002 1 97.19 462 ASN B O 1
ATOM 7975 N N . HIS B 1 463 ? -9.328 -14.219 -1.604 1 97.75 463 HIS B N 1
ATOM 7976 C CA . HIS B 1 463 ? -10.086 -13.016 -1.941 1 97.75 463 HIS B CA 1
ATOM 7977 C C . HIS B 1 463 ? -11.414 -12.977 -1.191 1 97.75 463 HIS B C 1
ATOM 7979 O O . HIS B 1 463 ? -12.477 -12.867 -1.808 1 97.75 463 HIS B O 1
ATOM 7985 N N . ILE B 1 464 ? -11.367 -13.07 0.087 1 93.5 464 ILE B N 1
ATOM 7986 C CA . ILE B 1 464 ? -12.516 -13.172 0.985 1 93.5 464 ILE B CA 1
ATOM 7987 C C . ILE B 1 464 ? -12.93 -11.781 1.454 1 93.5 464 ILE B C 1
ATOM 7989 O O . ILE B 1 464 ? -12.109 -11.023 1.986 1 93.5 464 ILE B O 1
ATOM 7993 N N . SER B 1 465 ? -14.148 -11.5 1.253 1 91.81 465 SER B N 1
ATOM 7994 C CA . SER B 1 465 ? -14.648 -10.203 1.682 1 91.81 465 SER B CA 1
ATOM 7995 C C . SER B 1 465 ? -14.539 -10.039 3.193 1 91.81 465 SER B C 1
ATOM 7997 O O . SER B 1 465 ? -14.766 -10.984 3.945 1 91.81 465 SER B O 1
ATOM 7999 N N . PRO B 1 466 ? -14.234 -8.797 3.625 1 82 466 PRO B N 1
ATOM 8000 C CA . PRO B 1 466 ? -14.203 -8.547 5.07 1 82 466 PRO B CA 1
ATOM 8001 C C . PRO B 1 466 ? -15.523 -8.898 5.754 1 82 466 PRO B C 1
ATOM 8003 O O . PRO B 1 466 ? -15.531 -9.281 6.93 1 82 466 PRO B O 1
ATOM 8006 N N . LYS B 1 467 ? -16.594 -8.922 5.062 1 79.12 467 LYS B N 1
ATOM 8007 C CA . LYS B 1 467 ? -17.922 -9.25 5.602 1 79.12 467 LYS B CA 1
ATOM 8008 C C . LYS B 1 467 ? -18.031 -10.742 5.906 1 79.12 467 LYS B C 1
ATOM 8010 O O . LYS B 1 467 ? -18.859 -11.148 6.723 1 79.12 467 LYS B O 1
ATOM 8015 N N . CYS B 1 468 ? -17.266 -11.492 5.211 1 80.81 468 CYS B N 1
ATOM 8016 C CA . CYS B 1 468 ? -17.344 -12.938 5.336 1 80.81 468 CYS B CA 1
ATOM 8017 C C . CYS B 1 468 ? -16.344 -13.461 6.344 1 80.81 468 CYS B C 1
ATOM 8019 O O . CYS B 1 468 ? -16.344 -14.648 6.676 1 80.81 468 CYS B O 1
ATOM 8021 N N . GLU B 1 469 ? -15.562 -12.57 6.863 1 76.06 469 GLU B N 1
ATOM 8022 C CA . GLU B 1 469 ? -14.43 -12.977 7.695 1 76.06 469 GLU B CA 1
ATOM 8023 C C . GLU B 1 469 ? -14.906 -13.617 8.992 1 76.06 469 GLU B C 1
ATOM 8025 O O . GLU B 1 469 ? -14.195 -14.43 9.586 1 76.06 469 GLU B O 1
ATOM 8030 N N . SER B 1 470 ? -16.078 -13.336 9.352 1 73 470 SER B N 1
ATOM 8031 C CA . SER B 1 470 ? -16.594 -13.836 10.625 1 73 470 SER B CA 1
ATOM 8032 C C . SER B 1 470 ? -17.109 -15.266 10.484 1 73 470 SER B C 1
ATOM 8034 O O . SER B 1 470 ? -17.328 -15.953 11.484 1 73 470 SER B O 1
ATOM 8036 N N . ASP B 1 471 ? -17.266 -15.766 9.281 1 83.44 471 ASP B N 1
ATOM 8037 C CA . ASP B 1 471 ? -17.828 -17.094 9.078 1 83.44 471 ASP B CA 1
ATOM 8038 C C . ASP B 1 471 ? -17 -17.891 8.07 1 83.44 471 ASP B C 1
ATOM 8040 O O . ASP B 1 471 ? -17.531 -18.406 7.086 1 83.44 471 ASP B O 1
ATOM 8044 N N . LEU B 1 472 ? -15.789 -18.062 8.375 1 85.5 472 LEU B N 1
ATOM 8045 C CA . LEU B 1 472 ? -14.898 -18.781 7.477 1 85.5 472 LEU B CA 1
ATOM 8046 C C . LEU B 1 472 ? -15.258 -20.266 7.426 1 85.5 472 LEU B C 1
ATOM 8048 O O . LEU B 1 472 ? -15.141 -20.906 6.379 1 85.5 472 LEU B O 1
ATOM 8052 N N . ALA B 1 473 ? -15.695 -20.844 8.539 1 85.06 473 ALA B N 1
ATOM 8053 C CA . ALA B 1 473 ? -16.109 -22.25 8.562 1 85.06 473 ALA B CA 1
ATOM 8054 C C . ALA B 1 473 ? -17.281 -22.484 7.621 1 85.06 473 ALA B C 1
ATOM 8056 O O . ALA B 1 473 ? -17.328 -23.5 6.91 1 85.06 473 ALA B O 1
ATOM 8057 N N . GLY B 1 474 ? -18.172 -21.516 7.703 1 90.25 474 GLY B N 1
ATOM 8058 C CA . GLY B 1 474 ? -19.312 -21.609 6.812 1 90.25 474 GLY B CA 1
ATOM 8059 C C . GLY B 1 474 ? -18.938 -21.547 5.344 1 90.25 474 GLY B C 1
ATOM 8060 O O . GLY B 1 474 ? -19.469 -22.297 4.527 1 90.25 474 GLY B O 1
ATOM 8061 N N . ILE B 1 475 ? -18.016 -20.734 5.039 1 93.25 475 ILE B N 1
ATOM 8062 C CA . ILE B 1 475 ? -17.578 -20.562 3.66 1 93.25 475 ILE B CA 1
ATOM 8063 C C . ILE B 1 475 ? -16.891 -21.828 3.176 1 93.25 475 ILE B C 1
ATOM 8065 O O . ILE B 1 475 ? -17.078 -22.266 2.037 1 93.25 475 ILE B O 1
ATOM 8069 N N . VAL B 1 476 ? -16.109 -22.422 3.994 1 94.62 476 VAL B N 1
ATOM 8070 C CA . VAL B 1 476 ? -15.406 -23.656 3.648 1 94.62 476 VAL B CA 1
ATOM 8071 C C . VAL B 1 476 ? -16.422 -24.781 3.438 1 94.62 476 VAL B C 1
ATOM 8073 O O . VAL B 1 476 ? -16.297 -25.562 2.486 1 94.62 476 VAL B O 1
ATOM 8076 N N . ARG B 1 477 ? -17.375 -24.859 4.277 1 95.5 477 ARG B N 1
ATOM 8077 C CA . ARG B 1 477 ? -18.406 -25.891 4.152 1 95.5 477 ARG B CA 1
ATOM 8078 C C . ARG B 1 477 ? -19.172 -25.734 2.844 1 95.5 477 ARG B C 1
ATOM 8080 O O . ARG B 1 477 ? -19.438 -26.719 2.15 1 95.5 477 ARG B O 1
ATOM 8087 N N . GLU B 1 478 ? -19.484 -24.531 2.594 1 96.62 478 GLU B N 1
ATOM 8088 C CA . GLU B 1 478 ? -20.219 -24.25 1.36 1 96.62 478 GLU B CA 1
ATOM 8089 C C . GLU B 1 478 ? -19.422 -24.688 0.135 1 96.62 478 GLU B C 1
ATOM 8091 O O . GLU B 1 478 ? -19.969 -25.281 -0.791 1 96.62 478 GLU B O 1
ATOM 8096 N N . ALA B 1 479 ? -18.203 -24.375 0.108 1 98.06 479 ALA B N 1
ATOM 8097 C CA . ALA B 1 479 ? -17.344 -24.75 -1.007 1 98.06 479 ALA B CA 1
ATOM 8098 C C . ALA B 1 479 ? -17.188 -26.266 -1.087 1 98.06 479 ALA B C 1
ATOM 8100 O O . ALA B 1 479 ? -17.203 -26.844 -2.178 1 98.06 479 ALA B O 1
ATOM 8101 N N . TYR B 1 480 ? -17 -26.906 0.054 1 97.38 480 TYR B N 1
ATOM 8102 C CA . TYR B 1 480 ? -16.844 -28.359 0.11 1 97.38 480 TYR B CA 1
ATOM 8103 C C . TYR B 1 480 ? -18.078 -29.062 -0.45 1 97.38 480 TYR B C 1
ATOM 8105 O O . TYR B 1 480 ? -17.953 -29.984 -1.259 1 97.38 480 TYR B O 1
ATOM 8113 N N . GLU B 1 481 ? -19.188 -28.625 -0.026 1 97.38 481 GLU B N 1
ATOM 8114 C CA . GLU B 1 481 ? -20.438 -29.172 -0.556 1 97.38 481 GLU B CA 1
ATOM 8115 C C . GLU B 1 481 ? -20.578 -28.875 -2.047 1 97.38 481 GLU B C 1
ATOM 8117 O O . GLU B 1 481 ? -21.016 -29.734 -2.816 1 97.38 481 GLU B O 1
ATOM 8122 N N . GLY B 1 482 ? -20.188 -27.672 -2.436 1 97.56 482 GLY B N 1
ATOM 8123 C CA . GLY B 1 482 ? -20.234 -27.297 -3.84 1 97.56 482 GLY B CA 1
ATOM 8124 C C . GLY B 1 482 ? -19.344 -28.156 -4.719 1 97.56 482 GLY B C 1
ATOM 8125 O O . GLY B 1 482 ? -19.672 -28.391 -5.887 1 97.56 482 GLY B O 1
ATOM 8126 N N . SER B 1 483 ? -18.266 -28.594 -4.168 1 97.94 483 SER B N 1
ATOM 8127 C CA . SER B 1 483 ? -17.344 -29.453 -4.898 1 97.94 483 SER B CA 1
ATOM 8128 C C . SER B 1 483 ? -17.859 -30.891 -4.941 1 97.94 483 SER B C 1
ATOM 8130 O O . SER B 1 483 ? -17.188 -31.781 -5.48 1 97.94 483 SER B O 1
ATOM 8132 N N . GLN B 1 484 ? -19.062 -31.188 -4.289 1 97.06 484 GLN B N 1
ATOM 8133 C CA . GLN B 1 484 ? -19.594 -32.531 -4.109 1 97.06 484 GLN B CA 1
ATOM 8134 C C . GLN B 1 484 ? -18.609 -33.406 -3.357 1 97.06 484 GLN B C 1
ATOM 8136 O O . GLN B 1 484 ? -18.469 -34.594 -3.66 1 97.06 484 GLN B O 1
ATOM 8141 N N . LYS B 1 485 ? -17.766 -32.75 -2.572 1 95.56 485 LYS B N 1
ATOM 8142 C CA . LYS B 1 485 ? -16.828 -33.406 -1.665 1 95.56 485 LYS B CA 1
ATOM 8143 C C . LYS B 1 485 ? -15.719 -34.125 -2.439 1 95.56 485 LYS B C 1
ATOM 8145 O O . LYS B 1 485 ? -15.18 -35.125 -1.982 1 95.56 485 LYS B O 1
ATOM 8150 N N . THR B 1 486 ? -15.484 -33.594 -3.617 1 95.38 486 THR B N 1
ATOM 8151 C CA . THR B 1 486 ? -14.453 -34.188 -4.449 1 95.38 486 THR B CA 1
ATOM 8152 C C . THR B 1 486 ? -13.102 -33.531 -4.219 1 95.38 486 THR B C 1
ATOM 8154 O O . THR B 1 486 ? -12.055 -34.125 -4.484 1 95.38 486 THR B O 1
ATOM 8157 N N . SER B 1 487 ? -13.109 -32.312 -3.816 1 96.19 487 SER B N 1
ATOM 8158 C CA . SER B 1 487 ? -11.898 -31.562 -3.506 1 96.19 487 SER B CA 1
ATOM 8159 C C . SER B 1 487 ? -11.781 -31.297 -2.01 1 96.19 487 SER B C 1
ATOM 8161 O O . SER B 1 487 ? -12.789 -31.016 -1.347 1 96.19 487 SER B O 1
ATOM 8163 N N . ALA B 1 488 ? -10.562 -31.422 -1.472 1 96 488 ALA B N 1
ATOM 8164 C CA . ALA B 1 488 ? -10.344 -30.828 -0.158 1 96 488 ALA B CA 1
ATOM 8165 C C . ALA B 1 488 ? -10.375 -29.297 -0.234 1 96 488 ALA B C 1
ATOM 8167 O O . ALA B 1 488 ? -9.977 -28.719 -1.243 1 96 488 ALA B O 1
ATOM 8168 N N . VAL B 1 489 ? -10.93 -28.672 0.779 1 97.19 489 VAL B N 1
ATOM 8169 C CA . VAL B 1 489 ? -11.102 -27.234 0.748 1 97.19 489 VAL B CA 1
ATOM 8170 C C . VAL B 1 489 ? -10.406 -26.594 1.952 1 97.19 489 VAL B C 1
ATOM 8172 O O . VAL B 1 489 ? -10.508 -27.109 3.07 1 97.19 489 VAL B O 1
ATOM 8175 N N . VAL B 1 490 ? -9.703 -25.516 1.761 1 94.38 490 VAL B N 1
ATOM 8176 C CA . VAL B 1 490 ? -9.086 -24.766 2.852 1 94.38 490 VAL B CA 1
ATOM 8177 C C . VAL B 1 490 ? -9.266 -23.266 2.609 1 94.38 490 VAL B C 1
ATOM 8179 O O . VAL B 1 490 ? -9.234 -22.812 1.465 1 94.38 490 VAL B O 1
ATOM 8182 N N . SER B 1 491 ? -9.492 -22.5 3.641 1 92.12 491 SER B N 1
ATOM 8183 C CA . SER B 1 491 ? -9.516 -21.031 3.557 1 92.12 491 SER B CA 1
ATOM 8184 C C . SER B 1 491 ? -8.125 -20.453 3.768 1 92.12 491 SER B C 1
ATOM 8186 O O . SER B 1 491 ? -7.441 -20.797 4.73 1 92.12 491 SER B O 1
ATOM 8188 N N . SER B 1 492 ? -7.793 -19.562 2.871 1 91.88 492 SER B N 1
ATOM 8189 C CA . SER B 1 492 ? -6.488 -18.922 3.012 1 91.88 492 SER B CA 1
ATOM 8190 C C . SER B 1 492 ? -6.5 -17.906 4.145 1 91.88 492 SER B C 1
ATOM 8192 O O . SER B 1 492 ? -7.562 -17.453 4.574 1 91.88 492 SER B O 1
ATOM 8194 N N . PHE B 1 493 ? -5.359 -17.562 4.652 1 85.88 493 PHE B N 1
ATOM 8195 C CA . PHE B 1 493 ? -5.082 -16.453 5.551 1 85.88 493 PHE B CA 1
ATOM 8196 C C . PHE B 1 493 ? -3.707 -15.859 5.273 1 85.88 493 PHE B C 1
ATOM 8198 O O . PHE B 1 493 ? -2.857 -16.516 4.664 1 85.88 493 PHE B O 1
ATOM 8205 N N . ASP B 1 494 ? -3.549 -14.594 5.57 1 86.94 494 ASP B N 1
ATOM 8206 C CA . ASP B 1 494 ? -2.271 -13.953 5.289 1 86.94 494 ASP B CA 1
ATOM 8207 C C . ASP B 1 494 ? -1.115 -14.719 5.926 1 86.94 494 ASP B C 1
ATOM 8209 O O . ASP B 1 494 ? -1.179 -15.086 7.102 1 86.94 494 ASP B O 1
ATOM 8213 N N . PHE B 1 495 ? -0.078 -15.031 5.109 1 83.75 495 PHE B N 1
ATOM 8214 C CA . PHE B 1 495 ? 1.181 -15.68 5.457 1 83.75 495 PHE B CA 1
ATOM 8215 C C . PHE B 1 495 ? 0.994 -17.188 5.594 1 83.75 495 PHE B C 1
ATOM 8217 O O . PHE B 1 495 ? 1.863 -17.875 6.125 1 83.75 495 PHE B O 1
ATOM 8224 N N . MET B 1 496 ? -0.128 -17.672 5.203 1 85.69 496 MET B N 1
ATOM 8225 C CA . MET B 1 496 ? -0.282 -19.109 5.035 1 85.69 496 MET B CA 1
ATOM 8226 C C . MET B 1 496 ? 0.644 -19.641 3.943 1 85.69 496 MET B C 1
ATOM 8228 O O . MET B 1 496 ? 0.766 -19.031 2.881 1 85.69 496 MET B O 1
ATOM 8232 N N . GLU B 1 497 ? 1.317 -20.672 4.223 1 85.31 497 GLU B N 1
ATOM 8233 C CA . GLU B 1 497 ? 2.094 -21.406 3.219 1 85.31 497 GLU B CA 1
ATOM 8234 C C . GLU B 1 497 ? 1.55 -22.812 3.012 1 85.31 497 GLU B C 1
ATOM 8236 O O . GLU B 1 497 ? 1.422 -23.578 3.967 1 85.31 497 GLU B O 1
ATOM 8241 N N . LEU B 1 498 ? 1.205 -23.125 1.862 1 90.81 498 LEU B N 1
ATOM 8242 C CA . LEU B 1 498 ? 0.715 -24.438 1.484 1 90.81 498 LEU B CA 1
ATOM 8243 C C . LEU B 1 498 ? 1.736 -25.172 0.619 1 90.81 498 LEU B C 1
ATOM 8245 O O . LEU B 1 498 ? 1.946 -24.812 -0.541 1 90.81 498 LEU B O 1
ATOM 8249 N N . LEU B 1 499 ? 2.289 -26.141 1.169 1 86.31 499 LEU B N 1
ATOM 8250 C CA . LEU B 1 499 ? 3.23 -26.969 0.433 1 86.31 499 LEU B CA 1
ATOM 8251 C C . LEU B 1 499 ? 2.496 -27.906 -0.524 1 86.31 499 LEU B C 1
ATOM 8253 O O . LEU B 1 499 ? 1.49 -28.516 -0.155 1 86.31 499 LEU B O 1
ATOM 8257 N N . VAL B 1 500 ? 2.912 -27.906 -1.732 1 89.81 500 VAL B N 1
ATOM 8258 C CA . VAL B 1 500 ? 2.438 -28.906 -2.689 1 89.81 500 VAL B CA 1
ATOM 8259 C C . VAL B 1 500 ? 3.408 -30.078 -2.734 1 89.81 500 VAL B C 1
ATOM 8261 O O . VAL B 1 500 ? 4.516 -29.969 -3.266 1 89.81 500 VAL B O 1
ATOM 8264 N N . PRO B 1 501 ? 2.965 -31.172 -2.115 1 79.69 501 PRO B N 1
ATOM 8265 C CA . PRO B 1 501 ? 3.898 -32.281 -2.002 1 79.69 501 PRO B CA 1
ATOM 8266 C C . PRO B 1 501 ? 4.41 -32.781 -3.357 1 79.69 501 PRO B C 1
ATOM 8268 O O . PRO B 1 501 ? 3.734 -32.594 -4.375 1 79.69 501 PRO B O 1
ATOM 8271 N N . TRP B 1 502 ? 5.551 -33.375 -3.123 1 70.5 502 TRP B N 1
ATOM 8272 C CA . TRP B 1 502 ? 6.117 -33.969 -4.32 1 70.5 502 TRP B CA 1
ATOM 8273 C C . TRP B 1 502 ? 5.156 -35 -4.906 1 70.5 502 TRP B C 1
ATOM 8275 O O . TRP B 1 502 ? 4.508 -35.75 -4.164 1 70.5 502 TRP B O 1
ATOM 8285 N N . MET B 1 503 ? 4.762 -35.031 -6.094 1 64.19 503 MET B N 1
ATOM 8286 C CA . MET B 1 503 ? 3.879 -35.938 -6.836 1 64.19 503 MET B CA 1
ATOM 8287 C C . MET B 1 503 ? 2.422 -35.5 -6.688 1 64.19 503 MET B C 1
ATOM 8289 O O . MET B 1 503 ? 1.522 -36.156 -7.219 1 64.19 503 MET B O 1
ATOM 8293 N N . GLY B 1 504 ? 2.182 -34.5 -5.898 1 71.38 504 GLY B N 1
ATOM 8294 C CA . GLY B 1 504 ? 0.834 -33.969 -5.754 1 71.38 504 GLY B CA 1
ATOM 8295 C C . GLY B 1 504 ? 0.128 -34.469 -4.508 1 71.38 504 GLY B C 1
ATOM 8296 O O . GLY B 1 504 ? 0.733 -35.156 -3.682 1 71.38 504 GLY B O 1
ATOM 8297 N N . PHE B 1 505 ? -1.111 -34.031 -4.316 1 78.38 505 PHE B N 1
ATOM 8298 C CA . PHE B 1 505 ? -1.941 -34.438 -3.189 1 78.38 505 PHE B CA 1
ATOM 8299 C C . PHE B 1 505 ? -2.582 -35.812 -3.457 1 78.38 505 PHE B C 1
ATOM 8301 O O . PHE B 1 505 ? -2.895 -36.125 -4.602 1 78.38 505 PHE B O 1
ATOM 8308 N N . GLY B 1 506 ? -2.84 -36.781 -2.543 1 59.06 506 GLY B N 1
ATOM 8309 C CA . GLY B 1 506 ? -3.576 -38.031 -2.631 1 59.06 506 GLY B CA 1
ATOM 8310 C C . GLY B 1 506 ? -2.684 -39.219 -2.857 1 59.06 506 GLY B C 1
ATOM 8311 O O . GLY B 1 506 ? -3.148 -40.375 -2.824 1 59.06 506 GLY B O 1
ATOM 8312 N N . GLN B 1 507 ? -1.5 -39.031 -3.445 1 52.12 507 GLN B N 1
ATOM 8313 C CA . GLN B 1 507 ? -0.734 -40.25 -3.746 1 52.12 507 GLN B CA 1
ATOM 8314 C C . GLN B 1 507 ? 0.119 -40.656 -2.553 1 52.12 507 GLN B C 1
ATOM 8316 O O . GLN B 1 507 ? 0.778 -39.844 -1.928 1 52.12 507 GLN B O 1
ATOM 8321 N N . LYS B 1 508 ? -0.513 -41.562 -1.841 1 42.19 508 LYS B N 1
ATOM 8322 C CA . LYS B 1 508 ? 0.279 -42.25 -0.811 1 42.19 508 LYS B CA 1
ATOM 8323 C C . LYS B 1 508 ? 1.601 -42.75 -1.377 1 42.19 508 LYS B C 1
ATOM 8325 O O . LYS B 1 508 ? 1.649 -43.25 -2.506 1 42.19 508 LYS B O 1
ATOM 8330 N N . ASP B 1 509 ? 2.652 -42.125 -1.036 1 39.44 509 ASP B N 1
ATOM 8331 C CA . ASP B 1 509 ? 3.904 -42.75 -1.442 1 39.44 509 ASP B CA 1
ATOM 8332 C C . ASP B 1 509 ? 3.809 -44.281 -1.349 1 39.44 509 ASP B C 1
ATOM 8334 O O . ASP B 1 509 ? 3.314 -44.812 -0.355 1 39.44 509 ASP B O 1
ATOM 8338 N N . LEU B 1 510 ? 3.672 -44.906 -2.289 1 33.94 510 LEU B N 1
ATOM 8339 C CA . LEU B 1 510 ? 3.658 -46.375 -2.176 1 33.94 510 LEU B CA 1
ATOM 8340 C C . LEU B 1 510 ? 4.699 -46.844 -1.167 1 33.94 510 LEU B C 1
ATOM 8342 O O . LEU B 1 510 ? 4.738 -48.031 -0.823 1 33.94 510 LEU B O 1
ATOM 8346 N N . HIS B 1 511 ? 6 -46.312 -1.179 1 33.5 511 HIS B N 1
ATOM 8347 C CA . HIS B 1 511 ? 6.91 -46.938 -0.221 1 33.5 511 HIS B CA 1
ATOM 8348 C C . HIS B 1 511 ? 6.582 -46.5 1.205 1 33.5 511 HIS B C 1
ATOM 8350 O O . HIS B 1 511 ? 6.105 -45.375 1.427 1 33.5 511 HIS B O 1
ATOM 8356 N N . GLY B 1 512 ? 5.945 -47.188 2.115 1 31.3 512 GLY B N 1
ATOM 8357 C CA . GLY B 1 512 ? 5.781 -47.125 3.559 1 31.3 512 GLY B CA 1
ATOM 8358 C C . GLY B 1 512 ? 6.629 -46.062 4.211 1 31.3 512 GLY B C 1
ATOM 8359 O O . GLY B 1 512 ? 6.797 -46.031 5.434 1 31.3 512 GLY B O 1
ATOM 8360 N N . ASP B 1 513 ? 7.715 -45.656 3.545 1 31.58 513 ASP B N 1
ATOM 8361 C CA . ASP B 1 513 ? 8.602 -44.75 4.27 1 31.58 513 ASP B CA 1
ATOM 8362 C C . ASP B 1 513 ? 7.902 -43.438 4.594 1 31.58 513 ASP B C 1
ATOM 8364 O O . ASP B 1 513 ? 7.066 -42.938 3.82 1 31.58 513 ASP B O 1
ATOM 8368 N N . GLU B 1 514 ? 7.91 -43.062 5.898 1 30.88 514 GLU B N 1
ATOM 8369 C CA . GLU B 1 514 ? 7.48 -41.844 6.57 1 30.88 514 GLU B CA 1
ATOM 8370 C C . GLU B 1 514 ? 7.688 -40.625 5.68 1 30.88 514 GLU B C 1
ATOM 8372 O O . GLU B 1 514 ? 8.633 -40.594 4.891 1 30.88 514 GLU B O 1
ATOM 8377 N N . PRO B 1 515 ? 6.625 -40.031 5.383 1 31.7 515 PRO B N 1
ATOM 8378 C CA . PRO B 1 515 ? 6.828 -38.781 4.66 1 31.7 515 PRO B CA 1
ATOM 8379 C C . PRO B 1 515 ? 8.18 -38.125 4.957 1 31.7 515 PRO B C 1
ATOM 8381 O O . PRO B 1 515 ? 8.672 -38.219 6.086 1 31.7 515 PRO B O 1
ATOM 8384 N N . LEU B 1 516 ? 9.156 -38.188 4.062 1 29.98 516 LEU B N 1
ATOM 8385 C CA . LEU B 1 516 ? 10.461 -37.562 4.234 1 29.98 516 LEU B CA 1
ATOM 8386 C C . LEU B 1 516 ? 10.352 -36.312 5.094 1 29.98 516 LEU B C 1
ATOM 8388 O O . LEU B 1 516 ? 11.219 -35.438 5.047 1 29.98 516 LEU B O 1
ATOM 8392 N N . MET B 1 517 ? 9.289 -36.156 5.719 1 29.5 517 MET B N 1
ATOM 8393 C CA . MET B 1 517 ? 9.297 -34.969 6.559 1 29.5 517 MET B CA 1
ATOM 8394 C C . MET B 1 517 ? 10.32 -35.094 7.68 1 29.5 517 MET B C 1
ATOM 8396 O O . MET B 1 517 ? 10.484 -34.156 8.484 1 29.5 517 MET B O 1
ATOM 8400 N N . ASN B 1 518 ? 10.703 -36.406 8.055 1 26.81 518 ASN B N 1
ATOM 8401 C CA . ASN B 1 518 ? 11.367 -36.562 9.344 1 26.81 518 ASN B CA 1
ATOM 8402 C C . ASN B 1 518 ? 12.836 -36.125 9.266 1 26.81 518 ASN B C 1
ATOM 8404 O O . ASN B 1 518 ? 13.727 -36.969 9.164 1 26.81 518 ASN B O 1
ATOM 8408 N N . ILE B 1 519 ? 13.195 -35.188 8.469 1 27.77 519 ILE B N 1
ATOM 8409 C CA . ILE B 1 519 ? 14.617 -34.875 8.547 1 27.77 519 ILE B CA 1
ATOM 8410 C C . ILE B 1 519 ? 15 -34.594 10 1 27.77 519 ILE B C 1
ATOM 8412 O O . ILE B 1 519 ? 16.188 -34.469 10.312 1 27.77 519 ILE B O 1
ATOM 8416 N N . ASN B 1 520 ? 14.086 -34.219 10.828 1 26.23 520 ASN B N 1
ATOM 8417 C CA . ASN B 1 520 ? 14.656 -33.812 12.109 1 26.23 520 ASN B CA 1
ATOM 8418 C C . ASN B 1 520 ? 15 -35.031 12.977 1 26.23 520 ASN B C 1
ATOM 8420 O O . ASN B 1 520 ? 15.336 -34.875 14.156 1 26.23 520 ASN B O 1
ATOM 8424 N N . GLU B 1 521 ? 14.758 -36.25 12.633 1 26.58 521 GLU B N 1
ATOM 8425 C CA . GLU B 1 521 ? 14.945 -37.188 13.742 1 26.58 521 GLU B CA 1
ATOM 8426 C C . GLU B 1 521 ? 16.422 -37.5 13.953 1 26.58 521 GLU B C 1
ATOM 8428 O O . GLU B 1 521 ? 16.812 -38 15 1 26.58 521 GLU B O 1
ATOM 8433 N N . ASN B 1 522 ? 17.312 -37.531 13.016 1 25.86 522 ASN B N 1
ATOM 8434 C CA . ASN B 1 522 ? 18.609 -38.062 13.383 1 25.86 522 ASN B CA 1
ATOM 8435 C C . ASN B 1 522 ? 19.453 -37.031 14.117 1 25.86 522 ASN B C 1
ATOM 8437 O O . ASN B 1 522 ? 20.688 -37.125 14.125 1 25.86 522 ASN B O 1
ATOM 8441 N N . ALA B 1 523 ? 19 -35.812 14.469 1 26.5 523 ALA B N 1
ATOM 8442 C CA . ALA B 1 523 ? 19.828 -35.125 15.477 1 26.5 523 ALA B CA 1
ATOM 8443 C C . ALA B 1 523 ? 19.875 -35.938 16.766 1 26.5 523 ALA B C 1
ATOM 8445 O O . ALA B 1 523 ? 18.859 -36.125 17.438 1 26.5 523 ALA B O 1
ATOM 8446 N N . THR B 1 524 ? 20.844 -36.812 16.984 1 25.31 524 THR B N 1
ATOM 8447 C CA . THR B 1 524 ? 21.297 -37.594 18.141 1 25.31 524 THR B CA 1
ATOM 8448 C C . THR B 1 524 ? 21.25 -36.75 19.406 1 25.31 524 THR B C 1
ATOM 8450 O O . THR B 1 524 ? 21.312 -35.531 19.344 1 25.31 524 THR B O 1
ATOM 8453 N N . ASN B 1 525 ? 21.078 -37.438 20.719 1 26.69 525 ASN B N 1
ATOM 8454 C CA . ASN B 1 525 ? 20.891 -37.25 22.156 1 26.69 525 ASN B CA 1
ATOM 8455 C C . ASN B 1 525 ? 22 -36.375 22.734 1 26.69 525 ASN B C 1
ATOM 8457 O O . ASN B 1 525 ? 21.984 -36.062 23.938 1 26.69 525 ASN B O 1
ATOM 8461 N N . ASP B 1 526 ? 23.188 -36.406 22.234 1 26.53 526 ASP B N 1
ATOM 8462 C CA . ASP B 1 526 ? 24.25 -36 23.156 1 26.53 526 ASP B CA 1
ATOM 8463 C C . ASP B 1 526 ? 24.141 -34.531 23.5 1 26.53 526 ASP B C 1
ATOM 8465 O O . ASP B 1 526 ? 24.422 -34.125 24.625 1 26.53 526 ASP B O 1
ATOM 8469 N N . ASP B 1 527 ? 24.219 -33.656 22.562 1 26.38 527 ASP B N 1
ATOM 8470 C CA . ASP B 1 527 ? 24.5 -32.312 23.031 1 26.38 527 ASP B CA 1
ATOM 8471 C C . ASP B 1 527 ? 23.234 -31.641 23.594 1 26.38 527 ASP B C 1
ATOM 8473 O O . ASP B 1 527 ? 22.703 -30.703 23 1 26.38 527 ASP B O 1
ATOM 8477 N N . ARG B 1 528 ? 22.281 -32.375 24.281 1 28.64 528 ARG B N 1
ATOM 8478 C CA . ARG B 1 528 ? 21.172 -32 25.125 1 28.64 528 ARG B CA 1
ATOM 8479 C C . ARG B 1 528 ? 21.609 -31 26.188 1 28.64 528 ARG B C 1
ATOM 8481 O O . ARG B 1 528 ? 20.797 -30.547 27 1 28.64 528 ARG B O 1
ATOM 8488 N N . GLU B 1 529 ? 22.797 -31.062 26.469 1 27.23 529 GLU B N 1
ATOM 8489 C CA . GLU B 1 529 ? 23.141 -30.312 27.672 1 27.23 529 GLU B CA 1
ATOM 8490 C C . GLU B 1 529 ? 22.812 -28.828 27.5 1 27.23 529 GLU B C 1
ATOM 8492 O O . GLU B 1 529 ? 22.375 -28.172 28.453 1 27.23 529 GLU B O 1
ATOM 8497 N N . THR B 1 530 ? 23.281 -28.312 26.422 1 26.48 530 THR B N 1
ATOM 8498 C CA . THR B 1 530 ? 23.281 -26.859 26.516 1 26.48 530 THR B CA 1
ATOM 8499 C C . THR B 1 530 ? 21.891 -26.281 26.219 1 26.48 530 THR B C 1
ATOM 8501 O O . THR B 1 530 ? 21.594 -25.141 26.547 1 26.48 530 THR B O 1
ATOM 8504 N N . ASP B 1 531 ? 21.125 -27.094 25.5 1 26.7 531 ASP B N 1
ATOM 8505 C CA . ASP B 1 531 ? 19.906 -26.453 25.062 1 26.7 531 ASP B CA 1
ATOM 8506 C C . ASP B 1 531 ? 18.844 -26.469 26.172 1 26.7 531 ASP B C 1
ATOM 8508 O O . ASP B 1 531 ? 17.672 -26.219 25.906 1 26.7 531 ASP B O 1
ATOM 8512 N N . THR B 1 532 ? 19.188 -27.016 27.297 1 28.92 532 THR B N 1
ATOM 8513 C CA . THR B 1 532 ? 18.406 -27.078 28.516 1 28.92 532 THR B CA 1
ATOM 8514 C C . THR B 1 532 ? 17.938 -25.672 28.922 1 28.92 532 THR B C 1
ATOM 8516 O O . THR B 1 532 ? 16.906 -25.531 29.578 1 28.92 532 THR B O 1
ATOM 8519 N N . SER B 1 533 ? 18.875 -24.812 28.641 1 26.77 533 SER B N 1
ATOM 8520 C CA . SER B 1 533 ? 18.625 -23.516 29.266 1 26.77 533 SER B CA 1
ATOM 8521 C C . SER B 1 533 ? 17.375 -22.859 28.672 1 26.77 533 SER B C 1
ATOM 8523 O O . SER B 1 533 ? 16.609 -22.203 29.391 1 26.77 533 SER B O 1
ATOM 8525 N N . LEU B 1 534 ? 17.25 -23.141 27.375 1 24.41 534 LEU B N 1
ATOM 8526 C CA . LEU B 1 534 ? 16.078 -22.438 26.844 1 24.41 534 LEU B CA 1
ATOM 8527 C C . LEU B 1 534 ? 14.789 -23.094 27.297 1 24.41 534 LEU B C 1
ATOM 8529 O O . LEU B 1 534 ? 13.812 -22.406 27.625 1 24.41 534 LEU B O 1
ATOM 8533 N N . ARG B 1 535 ? 14.789 -24.422 27.516 1 26.05 535 ARG B N 1
ATOM 8534 C CA . ARG B 1 535 ? 13.625 -25.125 28.047 1 26.05 535 ARG B CA 1
ATOM 8535 C C . ARG B 1 535 ? 13.344 -24.719 29.484 1 26.05 535 ARG B C 1
ATOM 8537 O O . ARG B 1 535 ? 12.188 -24.562 29.875 1 26.05 535 ARG B O 1
ATOM 8544 N N . SER B 1 536 ? 14.406 -24.719 30.281 1 27.89 536 SER B N 1
ATOM 8545 C CA . SER B 1 536 ? 14.227 -24.359 31.688 1 27.89 536 SER B CA 1
ATOM 8546 C C . SER B 1 536 ? 13.617 -22.969 31.844 1 27.89 536 SER B C 1
ATOM 8548 O O . SER B 1 536 ? 12.805 -22.75 32.719 1 27.89 536 SER B O 1
ATOM 8550 N N . TRP B 1 537 ? 14.016 -22.125 30.938 1 25.86 537 TRP B N 1
ATOM 8551 C CA . TRP B 1 537 ? 13.484 -20.766 31.016 1 25.86 537 TRP B CA 1
ATOM 8552 C C . TRP B 1 537 ? 12.008 -20.75 30.625 1 25.86 537 TRP B C 1
ATOM 8554 O O . TRP B 1 537 ? 11.195 -20.125 31.312 1 25.86 537 TRP B O 1
ATOM 8564 N N . LEU B 1 538 ? 11.656 -21.562 29.734 1 23.56 538 LEU B N 1
ATOM 8565 C CA . LEU B 1 538 ? 10.25 -21.625 29.359 1 23.56 538 LEU B CA 1
ATOM 8566 C C . LEU B 1 538 ? 9.43 -22.297 30.469 1 23.56 538 LEU B C 1
ATOM 8568 O O . LEU B 1 538 ? 8.32 -21.859 30.766 1 23.56 538 LEU B O 1
ATOM 8572 N N . ASN B 1 539 ? 9.977 -23.297 31.047 1 24.77 539 ASN B N 1
ATOM 8573 C CA . ASN B 1 539 ? 9.25 -23.969 32.125 1 24.77 539 ASN B CA 1
ATOM 8574 C C . ASN B 1 539 ? 8.984 -23.031 33.312 1 24.77 539 ASN B C 1
ATOM 8576 O O . ASN B 1 539 ? 7.973 -23.172 34 1 24.77 539 ASN B O 1
ATOM 8580 N N . LYS B 1 540 ? 10.016 -22.266 33.656 1 27.11 540 LYS B N 1
ATOM 8581 C CA . LYS B 1 540 ? 9.797 -21.422 34.812 1 27.11 540 LYS B CA 1
ATOM 8582 C C . LYS B 1 540 ? 8.695 -20.391 34.562 1 27.11 540 LYS B C 1
ATOM 8584 O O . LYS B 1 540 ? 8.07 -19.891 35.5 1 27.11 540 LYS B O 1
ATOM 8589 N N . LEU B 1 541 ? 8.516 -20.156 33.25 1 24.5 541 LEU B N 1
ATOM 8590 C CA . LEU B 1 541 ? 7.406 -19.25 32.969 1 24.5 541 LEU B CA 1
ATOM 8591 C C . LEU B 1 541 ? 6.074 -19.984 33.062 1 24.5 541 LEU B C 1
ATOM 8593 O O . LEU B 1 541 ? 5.027 -19.375 33.25 1 24.5 541 LEU B O 1
ATOM 8597 N N . LEU B 1 542 ? 6.098 -21.312 32.938 1 23.41 542 LEU B N 1
ATOM 8598 C CA . LEU B 1 542 ? 4.891 -22.062 33.281 1 23.41 542 LEU B CA 1
ATOM 8599 C C . LEU B 1 542 ? 4.715 -22.172 34.781 1 23.41 542 LEU B C 1
ATOM 8601 O O . LEU B 1 542 ? 5.656 -22.516 35.5 1 23.41 542 LEU B O 1
#

Solvent-accessible surface area (backbone atoms only — not comparable to full-atom values): 58748 Å² total; per-residue (Å²): 135,84,81,76,74,66,79,74,67,67,72,62,74,63,57,63,80,35,40,17,57,36,65,53,39,16,63,52,92,84,42,76,34,70,70,73,81,54,50,40,64,80,79,45,59,69,62,56,71,27,53,45,75,31,61,50,65,83,71,63,70,83,78,73,71,62,63,72,52,68,78,39,37,32,40,34,26,55,11,30,13,33,74,50,52,47,61,65,20,36,18,26,21,37,36,38,37,40,44,85,36,26,36,33,40,30,25,2,42,39,42,54,46,46,56,66,36,47,44,60,82,76,45,79,77,35,52,42,38,36,40,34,31,35,49,42,50,34,27,40,51,11,39,66,59,33,52,51,54,48,30,54,49,34,41,53,41,54,72,68,59,67,65,68,72,66,66,75,60,64,66,74,74,67,72,64,83,68,80,77,86,81,82,88,74,84,66,78,74,68,78,71,76,72,71,76,68,76,70,66,76,75,75,78,56,48,65,36,40,36,35,27,34,59,27,49,60,47,46,53,23,37,55,36,51,60,21,71,56,80,72,81,36,34,32,38,40,30,33,24,54,40,78,66,91,61,62,56,69,68,76,75,69,86,88,84,76,89,68,71,39,67,38,76,47,88,60,74,68,44,54,46,82,88,36,52,43,82,46,75,42,64,43,57,90,56,32,33,76,78,35,67,58,59,75,76,79,45,74,63,58,58,68,64,42,50,86,80,55,59,73,65,58,54,67,77,57,34,33,30,31,38,36,16,49,31,39,32,48,90,50,46,46,22,26,25,40,29,45,28,43,46,68,52,66,51,46,59,27,58,67,44,27,43,74,58,15,29,41,76,88,39,68,55,36,56,37,26,22,71,63,35,63,28,56,31,72,32,89,94,48,66,76,81,55,68,40,45,34,85,76,18,47,38,89,57,76,61,38,42,45,27,41,25,47,41,40,66,23,54,44,74,35,74,50,33,46,61,70,35,48,59,12,36,35,32,38,33,38,28,42,35,95,58,89,44,70,90,71,15,39,23,18,27,37,54,37,11,38,51,36,41,74,18,51,18,45,30,34,34,36,28,33,33,21,74,85,48,62,83,43,53,68,58,42,41,49,40,16,24,57,35,16,71,66,62,28,35,23,33,51,66,46,54,34,33,24,40,48,51,48,85,50,26,74,88,62,68,67,78,62,85,67,68,69,84,73,64,70,70,63,78,70,75,77,71,81,57,67,72,63,44,56,63,52,51,54,53,53,71,72,100,135,84,82,76,71,68,79,74,68,69,74,63,74,63,57,61,77,36,45,16,57,36,68,50,38,16,64,54,92,83,42,75,36,70,72,72,80,54,50,38,64,80,80,44,59,69,62,55,72,26,54,44,74,32,62,50,70,83,75,82,75,80,74,73,69,62,60,69,51,68,79,39,37,32,41,34,26,54,13,31,14,32,76,50,54,46,62,64,20,36,17,25,20,37,35,37,38,40,42,85,36,28,37,33,40,29,26,2,44,39,43,54,47,45,56,65,35,47,41,61,82,72,42,79,79,37,55,41,37,38,39,35,31,34,50,42,50,34,28,40,49,11,40,66,60,32,52,50,53,47,30,53,52,34,40,53,42,55,73,68,59,67,65,71,74,70,67,76,63,63,68,74,74,67,69,70,65,81,79,78,85,80,83,86,77,84,68,79,72,68,78,74,76,73,71,76,68,77,71,66,76,75,74,77,58,49,64,36,40,36,37,26,34,59,29,49,58,48,45,52,22,35,54,37,52,58,19,71,57,79,70,82,34,34,31,38,40,30,33,26,53,40,77,63,91,59,62,56,69,71,76,75,67,84,80,88,72,89,65,72,41,67,39,79,47,89,59,75,70,42,54,45,83,90,35,54,42,80,44,76,45,65,42,57,92,56,31,33,75,80,34,66,60,59,74,76,80,46,75,63,58,58,68,63,44,52,88,78,57,60,73,65,58,54,66,74,59,34,34,30,31,37,35,18,49,30,40,31,48,91,50,45,46,24,25,26,40,29,45,28,43,46,68,52,67,52,44,60,27,58,67,45,26,43,74,58,16,28,41,76,88,40,68,55,35,55,37,26,22,70,64,34,63,29,58,30,72,32,89,92,48,69,75,81,54,67,40,4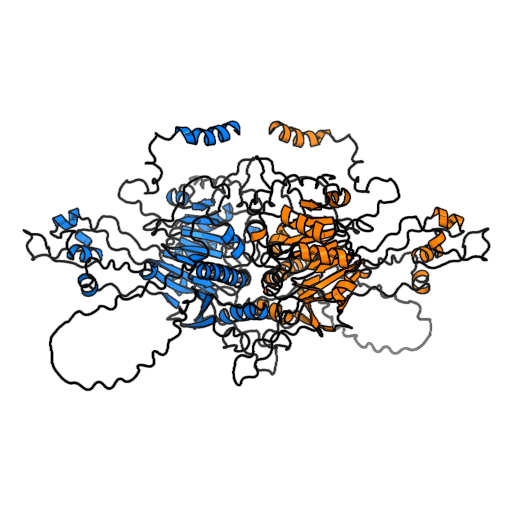6,33,85,78,20,47,37,90,57,76,60,39,44,45,28,41,26,46,42,39,64,23,54,43,74,36,73,50,35,46,59,70,36,48,59,13,34,35,31,39,32,36,29,43,33,93,59,90,42,71,90,71,13,39,24,19,25,37,55,38,13,38,52,34,42,73,19,51,18,45,28,35,34,36,28,33,33,21,73,85,47,64,84,43,54,67,59,41,39,50,38,16,24,58,35,16,71,65,64,26,36,22,34,53,64,46,53,35,32,23,39,50,52,49,86,50,27,75,87,64,66,67,80,62,84,66,66,70,83,72,65,71,70,64,78,72,74,79,72,82,56,66,71,61,42,56,62,53,53,54,53,50,68,72,96

InterPro domains:
  IPR013471 Ribonuclease Z/BN [MF_01818] (73-500)

Sequence (1084 aa):
MDDTTVPSIETPIVPTAGSIYSPPVTIVDGTHQVLTPIFLPDDDTVLRESIRSCIKHDEYSGDTTSRLLPSEMSLCFLGTSAGIPSRYRNTSATLLRLGGTSFLFDAGEGVQRQFQFVMGTQKLAKLQRIFITHLHADHIFGLPGLVLGLHDKARAQYMNGLFDNKRSKKKPYRSRTEHDNHNNNNNNNEYDNDDDDDNQDKISPFVIQIYGPPGLYHYIASSLLLSCTKLVYLKLQVYELVGGRVRRVASPLKQQQRIRDPFSDEYPEYSYAGQIERKRIQAQDGIWTIEDKPPPLTRDMIIDQRRGSRVATQRLDRLRIRAAEVDHLPGIVTFGYVVEEDDPPRNIDPEAAKAAGVSPQNRNYELLKHGFAVQPDMDGFEDNEEVHPHQVLKPSFKRARKVAIVGDNRNWTLQMTQIAQHADVLVHEATLTEENYNRGHSTAAMAGRRSAECNANVLVLNHISPKCESDLAGIVREAYEGSQKTSAVVSSFDFMELLVPWMGFGQKDLHGDEPLMNINENATNDDRETDTSLRSWLNKLLMDDTTVPSIETPIVPTAGSIYSPPVTIVDGTHQVLTPIFLPDDDTVLRESIRSCIKHDEYSGDTTSRLLPSEMSLCFLGTSAGIPSRYRNTSATLLRLGGTSFLFDAGEGVQRQFQFVMGTQKLAKLQRIFITHLHADHIFGLPGLVLGLHDKARAQYMNGLFDNKRSKKKPYRSRTEHDNHNNNNNNNEYDNDDDDDNQDKISPFVIQIYGPPGLYHYIASSLLLSCTKLVYLKLQVYELVGGRVRRVASPLKQQQRIRDPFSDEYPEYSYAGQIERKRIQAQDGIWTIEDKPPPLTRDMIIDQRRGSRVATQRLDRLRIRAAEVDHLPGIVTFGYVVEEDDPPRNIDPEAAKAAGVSPQNRNYELLKHGFAVQPDMDGFEDNEEVHPHQVLKPSFKRARKVAIVGDNRNWTLQMTQIAQHADVLVHEATLTEENYNRGHSTAAMAGRRSAECNANVLVLNHISPKCESDLAGIVREAYEGSQKTSAVVSSFDFMELLVPWMGFGQKDLHGDEPLMNINENATNDDRETDTSLRSWLNKLL

pLDDT: mean 71.08, std 26.56, range [18.62, 98.88]